Protein 4U08 (pdb70)

Solvent-accessible surface area: 32363 Å² total

Organism: Leptospira interrogans serogroup Icterohaemorrhagiae serovar copenhageni (strain Fiocruz L1-130) (NCBI:txid267671)

Foldseek 3Di:
DQEEADPVVCLVDAPRHAEYAPAPVQDAADDLCVLRNQNHAYYAHHQYAYAEYDLSVLSNQNHQYYHNENYAYAYDLSVLSNQNHAEYHHAQYADQAHDLSVLSNQNHQEDAPANYAYQAYPLSVLSNQNHAYYAHHNYAHCAYDLSVLSNQNYAEYHHDHYAYQEYDLSVLSNQNHAYYHHHQYAHAAYHLSVLSNQNHAYYHHANYAYAEYDLSVLSNQNHAEDAHHNYAHAAYHLSVLSNQNHAYDAHHQYAYAEYHLSVLSNARHAYDAPANYAHAAYHLSVLSNQNHAYEHHHQYAYQAYHLSVLSNQNYAYYHHAQYAHAAYHLSVLSNQNHAYYAPHNYAHQDYHPSVLSNQNHAEAEYHNYNYDPVRVVVVCVSHVNYDYHD/DQEEADVVVCLVPLASHAEYAPAPVQDAADDLCPLSNQNHAYYAHEQYAYAEYDLSVLSNQNHQEYHNDNYAYAYDLSVLSNQNHAEYHHAAYADQAHDLSVLSNLNHQEDAPANYAYQAYDLSVLSNQNHAYYAHHHYAHQAYDLSVLSNQNYAEYHHDHYAYQEYDLSVLSNQNHAYYHHHQYAHAAYDLSVLSNQNHAYYHHANYAYAEYDLSVLSNQNHAEDAHHNYAHQAYDLSVLSNQNHAEDAHHQYAHAAYDLSVLSNARHAYDAPANYQYQEYDLSVLSNQNHAEYHHANHAHAAYPLSVLSNQNHAYYHHAQYAYQAHHLSVLSNQNHAYYEHHNYAHQDYHPSVLSNQNHAEYEYHNYNHDPVRQVVSCVSHVNHDYHD

Structure (mmCIF, N/CA/C/O backbone):
data_4U08
#
_entry.id   4U08
#
_cell.length_a   105.696
_cell.length_b   105.696
_cell.length_c   161.723
_cell.angle_alpha   90.00
_cell.angle_beta   90.00
_cell.angle_gamma   120.00
#
_symmetry.space_group_name_H-M   'P 32 2 1'
#
loop_
_entity.id
_entity.type
_entity.pdbx_description
1 polymer LIC11098
2 non-polymer 'ZINC ION'
3 non-polymer 'CALCIUM ION'
4 non-polymer 'SULFATE ION'
5 water water
#
loop_
_atom_site.group_PDB
_atom_site.id
_atom_site.type_symbol
_atom_site.label_atom_id
_atom_site.label_alt_id
_atom_site.label_comp_id
_atom_site.label_asym_id
_atom_site.label_entity_id
_atom_site.label_seq_id
_atom_site.pdbx_PDB_ins_code
_atom_site.Cartn_x
_atom_site.Cartn_y
_atom_site.Cartn_z
_atom_site.occupancy
_atom_site.B_iso_or_equiv
_atom_site.auth_seq_id
_atom_site.auth_comp_id
_atom_site.auth_asym_id
_atom_site.auth_atom_id
_atom_site.pdbx_PDB_model_num
ATOM 1 N N . GLN A 1 6 ? -7.828 -8.129 -45.741 1.00 66.31 35 GLN A N 1
ATOM 2 C CA . GLN A 1 6 ? -8.127 -7.743 -44.362 1.00 65.97 35 GLN A CA 1
ATOM 3 C C . GLN A 1 6 ? -9.557 -7.211 -44.246 1.00 69.99 35 GLN A C 1
ATOM 4 O O . GLN A 1 6 ? -9.905 -6.238 -44.917 1.00 69.94 35 GLN A O 1
ATOM 10 N N . THR A 1 7 ? -10.385 -7.864 -43.398 1.00 66.34 36 THR A N 1
ATOM 11 C CA . THR A 1 7 ? -11.792 -7.503 -43.155 1.00 65.48 36 THR A CA 1
ATOM 12 C C . THR A 1 7 ? -12.040 -7.069 -41.706 1.00 67.06 36 THR A C 1
ATOM 13 O O . THR A 1 7 ? -13.024 -6.383 -41.434 1.00 65.55 36 THR A O 1
ATOM 17 N N . TYR A 1 8 ? -11.146 -7.474 -40.785 1.00 63.84 37 TYR A N 1
ATOM 18 C CA . TYR A 1 8 ? -11.208 -7.157 -39.357 1.00 63.39 37 TYR A CA 1
ATOM 19 C C . TYR A 1 8 ? -10.251 -6.017 -39.065 1.00 67.72 37 TYR A C 1
ATOM 20 O O . TYR A 1 8 ? -9.046 -6.150 -39.309 1.00 67.53 37 TYR A O 1
ATOM 29 N N . TYR A 1 9 ? -10.776 -4.922 -38.502 1.00 63.52 38 TYR A N 1
ATOM 30 C CA . TYR A 1 9 ? -9.981 -3.750 -38.157 1.00 63.84 38 TYR A CA 1
ATOM 31 C C . TYR A 1 9 ? -10.184 -3.345 -36.718 1.00 69.22 38 TYR A C 1
ATOM 32 O O . TYR A 1 9 ? -11.279 -3.492 -36.185 1.00 69.32 38 TYR A O 1
ATOM 41 N N . ARG A 1 10 ? -9.125 -2.855 -36.085 1.00 67.44 39 ARG A N 1
ATOM 42 C CA . ARG A 1 10 ? -9.134 -2.401 -34.693 1.00 68.68 39 ARG A CA 1
ATOM 43 C C . ARG A 1 10 ? -8.750 -0.905 -34.644 1.00 74.98 39 ARG A C 1
ATOM 44 O O . ARG A 1 10 ? -8.756 -0.288 -33.573 1.00 74.25 39 ARG A O 1
ATOM 52 N N . ASN A 1 11 ? -8.458 -0.326 -35.828 1.00 73.59 40 ASN A N 1
ATOM 53 C CA . ASN A 1 11 ? -8.012 1.056 -35.991 1.00 74.37 40 ASN A CA 1
ATOM 54 C C . ASN A 1 11 ? -8.760 1.725 -37.146 1.00 79.19 40 ASN A C 1
ATOM 55 O O . ASN A 1 11 ? -8.685 1.248 -38.280 1.00 78.44 40 ASN A O 1
ATOM 60 N N . ILE A 1 12 ? -9.483 2.825 -36.848 1.00 77.46 41 ILE A N 1
ATOM 61 C CA . ILE A 1 12 ? -10.288 3.579 -37.819 1.00 78.42 41 ILE A CA 1
ATOM 62 C C . ILE A 1 12 ? -9.412 4.204 -38.937 1.00 85.10 41 ILE A C 1
ATOM 63 O O . ILE A 1 12 ? -9.843 4.199 -40.094 1.00 85.07 41 ILE A O 1
ATOM 68 N N . THR A 1 13 ? -8.180 4.670 -38.614 1.00 83.15 42 THR A N 1
ATOM 69 C CA . THR A 1 13 ? -7.257 5.243 -39.608 1.00 83.47 42 THR A CA 1
ATOM 70 C C . THR A 1 13 ? -6.884 4.185 -40.652 1.00 87.73 42 THR A C 1
ATOM 71 O O . THR A 1 13 ? -6.939 4.468 -41.852 1.00 86.93 42 THR A O 1
ATOM 75 N N . GLU A 1 14 ? -6.558 2.959 -40.188 1.00 84.73 43 GLU A N 1
ATOM 76 C CA . GLU A 1 14 ? -6.220 1.815 -41.037 1.00 84.59 43 GLU A CA 1
ATOM 77 C C . GLU A 1 14 ? -7.435 1.382 -41.852 1.00 88.53 43 GLU A C 1
ATOM 78 O O . GLU A 1 14 ? -7.299 1.086 -43.040 1.00 87.88 43 GLU A O 1
ATOM 84 N N . ALA A 1 15 ? -8.627 1.373 -41.213 1.00 85.80 44 ALA A N 1
ATOM 85 C CA . ALA A 1 15 ? -9.900 1.009 -41.840 1.00 85.96 44 ALA A CA 1
ATOM 86 C C . ALA A 1 15 ? -10.242 1.970 -42.971 1.00 90.15 44 ALA A C 1
ATOM 87 O O . ALA A 1 15 ? -10.740 1.538 -44.010 1.00 89.60 44 ALA A O 1
ATOM 89 N N . LEU A 1 16 ? -9.931 3.261 -42.784 1.00 87.26 45 LEU A N 1
ATOM 90 C CA . LEU A 1 16 ? -10.204 4.296 -43.776 1.00 87.49 45 LEU A CA 1
ATOM 91 C C . LEU A 1 16 ? -9.236 4.277 -44.969 1.00 93.24 45 LEU A C 1
ATOM 92 O O . LEU A 1 16 ? -9.595 4.795 -46.026 1.00 93.19 45 LEU A O 1
ATOM 97 N N . LYS A 1 17 ? -8.042 3.656 -44.823 1.00 90.83 46 LYS A N 1
ATOM 98 C CA . LYS A 1 17 ? -7.064 3.524 -45.918 1.00 91.15 46 LYS A CA 1
ATOM 99 C C . LYS A 1 17 ? -7.560 2.482 -46.928 1.00 95.74 46 LYS A C 1
ATOM 100 O O . LYS A 1 17 ? -7.320 2.599 -48.136 1.00 95.29 46 LYS A O 1
ATOM 106 N N . ASN A 1 18 ? -8.234 1.446 -46.402 1.00 92.65 47 ASN A N 1
ATOM 107 C CA . ASN A 1 18 ? -8.795 0.353 -47.177 1.00 92.45 47 ASN A CA 1
ATOM 108 C C . ASN A 1 18 ? -10.307 0.225 -46.900 1.00 95.02 47 ASN A C 1
ATOM 109 O O . ASN A 1 18 ? -10.730 -0.726 -46.235 1.00 94.67 47 ASN A O 1
ATOM 114 N N . PRO A 1 19 ? -11.153 1.176 -47.375 1.00 90.21 48 PRO A N 1
ATOM 115 C CA . PRO A 1 19 ? -12.601 1.011 -47.169 1.00 89.19 48 PRO A CA 1
ATOM 116 C C . PRO A 1 19 ? -13.138 0.005 -48.192 1.00 91.09 48 PRO A C 1
ATOM 117 O O . PRO A 1 19 ? -12.359 -0.493 -49.015 1.00 91.61 48 PRO A O 1
ATOM 121 N N . GLN A 1 20 ? -14.440 -0.333 -48.124 1.00 84.83 49 GLN A N 1
ATOM 122 C CA . GLN A 1 20 ? -15.084 -1.339 -48.990 1.00 83.32 49 GLN A CA 1
ATOM 123 C C . GLN A 1 20 ? -14.647 -2.786 -48.632 1.00 83.26 49 GLN A C 1
ATOM 124 O O . GLN A 1 20 ? -15.226 -3.756 -49.143 1.00 82.95 49 GLN A O 1
ATOM 130 N N . ASN A 1 21 ? -13.639 -2.916 -47.741 1.00 75.97 50 ASN A N 1
ATOM 131 C CA . ASN A 1 21 ? -13.094 -4.186 -47.256 1.00 74.27 50 ASN A CA 1
ATOM 132 C C . ASN A 1 21 ? -13.438 -4.412 -45.786 1.00 74.04 50 ASN A C 1
ATOM 133 O O . ASN A 1 21 ? -13.501 -5.565 -45.353 1.00 73.78 50 ASN A O 1
ATOM 138 N N . VAL A 1 22 ? -13.630 -3.317 -45.017 1.00 66.68 51 VAL A N 1
ATOM 139 C CA . VAL A 1 22 ? -13.939 -3.364 -43.583 1.00 64.59 51 VAL A CA 1
ATOM 140 C C . VAL A 1 22 ? -15.324 -3.989 -43.366 1.00 64.15 51 VAL A C 1
ATOM 141 O O . VAL A 1 22 ? -16.320 -3.501 -43.905 1.00 61.47 51 VAL A O 1
ATOM 145 N N . ARG A 1 23 ? -15.347 -5.134 -42.656 1.00 59.50 52 ARG A N 1
ATOM 146 C CA . ARG A 1 23 ? -16.572 -5.874 -42.323 1.00 58.15 52 ARG A CA 1
ATOM 147 C C . ARG A 1 23 ? -16.846 -5.778 -40.826 1.00 58.47 52 ARG A C 1
ATOM 148 O O . ARG A 1 23 ? -18.003 -5.704 -40.408 1.00 58.36 52 ARG A O 1
ATOM 156 N N . ILE A 1 24 ? -15.774 -5.770 -40.024 1.00 51.83 53 ILE A N 1
ATOM 157 C CA . ILE A 1 24 ? -15.844 -5.650 -38.573 1.00 50.85 53 ILE A CA 1
ATOM 158 C C . ILE A 1 24 ? -14.861 -4.579 -38.130 1.00 56.75 53 ILE A C 1
ATOM 159 O O . ILE A 1 24 ? -13.668 -4.668 -38.447 1.00 58.13 53 ILE A O 1
ATOM 164 N N . LEU A 1 25 ? -15.354 -3.588 -37.379 1.00 52.49 54 LEU A N 1
ATOM 165 C CA . LEU A 1 25 ? -14.517 -2.546 -36.798 1.00 52.06 54 LEU A CA 1
ATOM 166 C C . LEU A 1 25 ? -14.685 -2.592 -35.288 1.00 55.57 54 LEU A C 1
ATOM 167 O O . LEU A 1 25 ? -15.769 -2.306 -34.764 1.00 55.47 54 LEU A O 1
ATOM 172 N N . ASN A 1 26 ? -13.616 -2.994 -34.602 1.00 52.36 55 ASN A N 1
ATOM 173 C CA . ASN A 1 26 ? -13.592 -3.129 -33.156 1.00 53.32 55 ASN A CA 1
ATOM 174 C C . ASN A 1 26 ? -12.791 -2.002 -32.523 1.00 58.64 55 ASN A C 1
ATOM 175 O O . ASN A 1 26 ? -11.563 -2.046 -32.517 1.00 58.18 55 ASN A O 1
ATOM 180 N N . LEU A 1 27 ? -13.492 -1.019 -31.945 1.00 56.30 56 LEU A N 1
ATOM 181 C CA . LEU A 1 27 ? -12.844 0.113 -31.283 1.00 57.03 56 LEU A CA 1
ATOM 182 C C . LEU A 1 27 ? -13.102 0.128 -29.779 1.00 61.61 56 LEU A C 1
ATOM 183 O O . LEU A 1 27 ? -12.886 1.166 -29.145 1.00 60.33 56 LEU A O 1
ATOM 188 N N . SER A 1 28 ? -13.549 -1.017 -29.197 1.00 59.91 57 SER A N 1
ATOM 189 C CA . SER A 1 28 ? -13.846 -1.097 -27.761 1.00 61.01 57 SER A CA 1
ATOM 190 C C . SER A 1 28 ? -12.629 -0.788 -26.895 1.00 67.12 57 SER A C 1
ATOM 191 O O . SER A 1 28 ? -11.505 -1.104 -27.290 1.00 66.96 57 SER A O 1
ATOM 194 N N . GLY A 1 29 ? -12.882 -0.199 -25.720 1.00 65.40 58 GLY A N 1
ATOM 195 C CA . GLY A 1 29 ? -11.876 0.147 -24.718 1.00 65.89 58 GLY A CA 1
ATOM 196 C C . GLY A 1 29 ? -10.665 0.885 -25.253 1.00 70.66 58 GLY A C 1
ATOM 197 O O . GLY A 1 29 ? -9.535 0.552 -24.888 1.00 69.98 58 GLY A O 1
ATOM 198 N N . SER A 1 30 ? -10.892 1.869 -26.148 1.00 67.89 59 SER A N 1
ATOM 199 C CA . SER A 1 30 ? -9.824 2.657 -26.766 1.00 67.93 59 SER A CA 1
ATOM 200 C C . SER A 1 30 ? -9.884 4.146 -26.367 1.00 72.42 59 SER A C 1
ATOM 201 O O . SER A 1 30 ? -9.276 4.983 -27.040 1.00 71.74 59 SER A O 1
ATOM 204 N N . LYS A 1 31 ? -10.606 4.469 -25.262 1.00 69.35 60 LYS A N 1
ATOM 205 C CA . LYS A 1 31 ? -10.803 5.834 -24.745 1.00 69.41 60 LYS A CA 1
ATOM 206 C C . LYS A 1 31 ? -11.276 6.814 -25.857 1.00 74.27 60 LYS A C 1
ATOM 207 O O . LYS A 1 31 ? -10.853 7.975 -25.906 1.00 74.32 60 LYS A O 1
ATOM 213 N N . LEU A 1 32 ? -12.142 6.315 -26.759 1.00 70.72 61 LEU A N 1
ATOM 214 C CA . LEU A 1 32 ? -12.688 7.076 -27.877 1.00 70.83 61 LEU A CA 1
ATOM 215 C C . LEU A 1 32 ? -13.689 8.104 -27.340 1.00 75.58 61 LEU A C 1
ATOM 216 O O . LEU A 1 32 ? -14.672 7.738 -26.685 1.00 74.86 61 LEU A O 1
ATOM 221 N N . THR A 1 33 ? -13.391 9.397 -27.568 1.00 72.31 62 THR A N 1
ATOM 222 C CA . THR A 1 33 ? -14.209 10.526 -27.105 1.00 71.74 62 THR A CA 1
ATOM 223 C C . THR A 1 33 ? -15.187 11.010 -28.178 1.00 73.65 62 THR A C 1
ATOM 224 O O . THR A 1 33 ? -16.224 11.587 -27.849 1.00 72.51 62 THR A O 1
ATOM 228 N N . THR A 1 34 ? -14.872 10.742 -29.448 1.00 69.09 63 THR A N 1
ATOM 229 C CA . THR A 1 34 ? -15.696 11.146 -30.576 1.00 68.81 63 THR A CA 1
ATOM 230 C C . THR A 1 34 ? -15.530 10.156 -31.709 1.00 72.18 63 THR A C 1
ATOM 231 O O . THR A 1 34 ? -14.431 9.642 -31.916 1.00 71.78 63 THR A O 1
ATOM 235 N N . LEU A 1 35 ? -16.617 9.869 -32.427 1.00 68.95 64 LEU A N 1
ATOM 236 C CA . LEU A 1 35 ? -16.552 8.976 -33.573 1.00 69.51 64 LEU A CA 1
ATOM 237 C C . LEU A 1 35 ? -16.503 9.868 -34.809 1.00 75.73 64 LEU A C 1
ATOM 238 O O . LEU A 1 35 ? -17.432 10.650 -35.015 1.00 76.13 64 LEU A O 1
ATOM 243 N N . PRO A 1 36 ? -15.411 9.821 -35.609 1.00 72.98 65 PRO A N 1
ATOM 244 C CA . PRO A 1 36 ? -15.333 10.693 -36.796 1.00 72.70 65 PRO A CA 1
ATOM 245 C C . PRO A 1 36 ? -16.447 10.427 -37.805 1.00 75.47 65 PRO A C 1
ATOM 246 O O . PRO A 1 36 ? -16.856 9.277 -37.980 1.00 74.38 65 PRO A O 1
ATOM 250 N N . GLY A 1 37 ? -16.925 11.498 -38.445 1.00 71.70 66 GLY A N 1
ATOM 251 C CA . GLY A 1 37 ? -17.967 11.449 -39.467 1.00 71.17 66 GLY A CA 1
ATOM 252 C C . GLY A 1 37 ? -17.617 10.565 -40.650 1.00 75.45 66 GLY A C 1
ATOM 253 O O . GLY A 1 37 ? -18.514 10.050 -41.319 1.00 74.28 66 GLY A O 1
ATOM 254 N N . GLU A 1 38 ? -16.303 10.341 -40.893 1.00 73.78 67 GLU A N 1
ATOM 255 C CA . GLU A 1 38 ? -15.799 9.489 -41.983 1.00 74.62 67 GLU A CA 1
ATOM 256 C C . GLU A 1 38 ? -16.176 8.003 -41.798 1.00 79.01 67 GLU A C 1
ATOM 257 O O . GLU A 1 38 ? -15.900 7.193 -42.684 1.00 78.86 67 GLU A O 1
ATOM 263 N N . ILE A 1 39 ? -16.860 7.661 -40.673 1.00 74.65 68 ILE A N 1
ATOM 264 C CA . ILE A 1 39 ? -17.359 6.308 -40.396 1.00 73.96 68 ILE A CA 1
ATOM 265 C C . ILE A 1 39 ? -18.325 5.860 -41.513 1.00 76.05 68 ILE A C 1
ATOM 266 O O . ILE A 1 39 ? -18.310 4.692 -41.901 1.00 75.20 68 ILE A O 1
ATOM 271 N N . GLY A 1 40 ? -19.083 6.822 -42.051 1.00 71.78 69 GLY A N 1
ATOM 272 C CA . GLY A 1 40 ? -20.055 6.631 -43.121 1.00 71.28 69 GLY A CA 1
ATOM 273 C C . GLY A 1 40 ? -19.481 6.084 -44.408 1.00 74.81 69 GLY A C 1
ATOM 274 O O . GLY A 1 40 ? -20.224 5.531 -45.222 1.00 74.18 69 GLY A O 1
ATOM 275 N N . LYS A 1 41 ? -18.152 6.224 -44.589 1.00 71.44 70 LYS A N 1
ATOM 276 C CA . LYS A 1 41 ? -17.449 5.734 -45.774 1.00 71.84 70 LYS A CA 1
ATOM 277 C C . LYS A 1 41 ? -17.325 4.201 -45.788 1.00 76.04 70 LYS A C 1
ATOM 278 O O . LYS A 1 41 ? -17.236 3.621 -46.873 1.00 76.18 70 LYS A O 1
ATOM 284 N N . LEU A 1 42 ? -17.355 3.542 -44.592 1.00 71.43 71 LEU A N 1
ATOM 285 C CA . LEU A 1 42 ? -17.262 2.078 -44.458 1.00 70.00 71 LEU A CA 1
ATOM 286 C C . LEU A 1 42 ? -18.603 1.437 -44.860 1.00 71.37 71 LEU A C 1
ATOM 287 O O . LEU A 1 42 ? -19.335 0.927 -44.011 1.00 70.59 71 LEU A O 1
ATOM 292 N N . GLN A 1 43 ? -18.921 1.481 -46.168 1.00 65.82 72 GLN A N 1
ATOM 293 C CA . GLN A 1 43 ? -20.178 1.011 -46.759 1.00 65.30 72 GLN A CA 1
ATOM 294 C C . GLN A 1 43 ? -20.470 -0.476 -46.580 1.00 68.35 72 GLN A C 1
ATOM 295 O O . GLN A 1 43 ? -21.639 -0.859 -46.643 1.00 67.95 72 GLN A O 1
ATOM 301 N N . ASN A 1 44 ? -19.434 -1.319 -46.394 1.00 64.02 73 ASN A N 1
ATOM 302 C CA . ASN A 1 44 ? -19.649 -2.757 -46.222 1.00 62.82 73 ASN A CA 1
ATOM 303 C C . ASN A 1 44 ? -19.574 -3.223 -44.753 1.00 63.03 73 ASN A C 1
ATOM 304 O O . ASN A 1 44 ? -19.674 -4.419 -44.498 1.00 63.17 73 ASN A O 1
ATOM 309 N N . LEU A 1 45 ? -19.449 -2.279 -43.796 1.00 56.08 74 LEU A N 1
ATOM 310 C CA . LEU A 1 45 ? -19.377 -2.564 -42.361 1.00 54.23 74 LEU A CA 1
ATOM 311 C C . LEU A 1 45 ? -20.616 -3.313 -41.897 1.00 58.48 74 LEU A C 1
ATOM 312 O O . LEU A 1 45 ? -21.732 -2.907 -42.209 1.00 58.40 74 LEU A O 1
ATOM 317 N N . GLN A 1 46 ? -20.412 -4.439 -41.199 1.00 55.49 75 GLN A N 1
ATOM 318 C CA . GLN A 1 46 ? -21.495 -5.293 -40.691 1.00 53.99 75 GLN A CA 1
ATOM 319 C C . GLN A 1 46 ? -21.586 -5.226 -39.184 1.00 52.70 75 GLN A C 1
ATOM 320 O O . GLN A 1 46 ? -22.680 -5.350 -38.635 1.00 51.02 75 GLN A O 1
ATOM 326 N N . LEU A 1 47 ? -20.442 -5.047 -38.513 1.00 48.23 76 LEU A N 1
ATOM 327 C CA . LEU A 1 47 ? -20.390 -4.971 -37.058 1.00 48.64 76 LEU A CA 1
ATOM 328 C C . LEU A 1 47 ? -19.464 -3.847 -36.621 1.00 53.28 76 LEU A C 1
ATOM 329 O O . LEU A 1 47 ? -18.295 -3.772 -37.044 1.00 52.52 76 LEU A O 1
ATOM 334 N N . LEU A 1 48 ? -19.992 -2.987 -35.755 1.00 50.02 77 LEU A N 1
ATOM 335 C CA . LEU A 1 48 ? -19.253 -1.868 -35.218 1.00 51.01 77 LEU A CA 1
ATOM 336 C C . LEU A 1 48 ? -19.271 -1.966 -33.704 1.00 55.67 77 LEU A C 1
ATOM 337 O O . LEU A 1 48 ? -20.336 -1.911 -33.090 1.00 55.78 77 LEU A O 1
ATOM 342 N N . ASN A 1 49 ? -18.097 -2.158 -33.103 1.00 52.37 78 ASN A N 1
ATOM 343 C CA . ASN A 1 49 ? -18.006 -2.266 -31.662 1.00 52.56 78 ASN A CA 1
ATOM 344 C C . ASN A 1 49 ? -17.381 -1.004 -31.076 1.00 57.20 78 ASN A C 1
ATOM 345 O O . ASN A 1 49 ? -16.195 -0.738 -31.269 1.00 57.27 78 ASN A O 1
ATOM 350 N N . LEU A 1 50 ? -18.201 -0.219 -30.373 1.00 53.79 79 LEU A N 1
ATOM 351 C CA . LEU A 1 50 ? -17.796 1.036 -29.736 1.00 53.90 79 LEU A CA 1
ATOM 352 C C . LEU A 1 50 ? -17.929 0.960 -28.211 1.00 58.96 79 LEU A C 1
ATOM 353 O O . LEU A 1 50 ? -17.907 1.993 -27.538 1.00 58.18 79 LEU A O 1
ATOM 358 N N . ASP A 1 51 ? -18.060 -0.271 -27.664 1.00 56.97 80 ASP A N 1
ATOM 359 C CA . ASP A 1 51 ? -18.237 -0.531 -26.234 1.00 57.84 80 ASP A CA 1
ATOM 360 C C . ASP A 1 51 ? -17.106 0.002 -25.388 1.00 64.55 80 ASP A C 1
ATOM 361 O O . ASP A 1 51 ? -15.965 0.022 -25.841 1.00 63.97 80 ASP A O 1
ATOM 366 N N . ASP A 1 52 ? -17.412 0.378 -24.136 1.00 63.20 81 ASP A N 1
ATOM 367 C CA . ASP A 1 52 ? -16.434 0.828 -23.143 1.00 64.67 81 ASP A CA 1
ATOM 368 C C . ASP A 1 52 ? -15.563 1.970 -23.660 1.00 68.46 81 ASP A C 1
ATOM 369 O O . ASP A 1 52 ? -14.355 1.805 -23.793 1.00 67.53 81 ASP A O 1
ATOM 374 N N . ASN A 1 53 ? -16.181 3.095 -24.015 1.00 65.21 82 ASN A N 1
ATOM 375 C CA . ASN A 1 53 ? -15.470 4.279 -24.502 1.00 64.66 82 ASN A CA 1
ATOM 376 C C . ASN A 1 53 ? -16.058 5.518 -23.802 1.00 68.19 82 ASN A C 1
ATOM 377 O O . ASN A 1 53 ? -16.774 5.353 -22.810 1.00 66.17 82 ASN A O 1
ATOM 382 N N . GLN A 1 54 ? -15.747 6.748 -24.268 1.00 65.64 83 GLN A N 1
ATOM 383 C CA . GLN A 1 54 ? -16.274 7.954 -23.617 1.00 65.26 83 GLN A CA 1
ATOM 384 C C . GLN A 1 54 ? -17.145 8.813 -24.549 1.00 68.84 83 GLN A C 1
ATOM 385 O O . GLN A 1 54 ? -17.203 10.036 -24.381 1.00 68.84 83 GLN A O 1
ATOM 391 N N . LEU A 1 55 ? -17.860 8.163 -25.495 1.00 64.81 84 LEU A N 1
ATOM 392 C CA . LEU A 1 55 ? -18.743 8.839 -26.454 1.00 64.46 84 LEU A CA 1
ATOM 393 C C . LEU A 1 55 ? -19.928 9.510 -25.765 1.00 68.25 84 LEU A C 1
ATOM 394 O O . LEU A 1 55 ? -20.585 8.892 -24.927 1.00 68.49 84 LEU A O 1
ATOM 399 N N . ILE A 1 56 ? -20.171 10.783 -26.094 1.00 63.53 85 ILE A N 1
ATOM 400 C CA . ILE A 1 56 ? -21.280 11.558 -25.547 1.00 62.80 85 ILE A CA 1
ATOM 401 C C . ILE A 1 56 ? -22.398 11.673 -26.582 1.00 64.61 85 ILE A C 1
ATOM 402 O O . ILE A 1 56 ? -23.559 11.850 -26.214 1.00 64.11 85 ILE A O 1
ATOM 407 N N . ALA A 1 57 ? -22.042 11.536 -27.874 1.00 60.28 86 ALA A N 1
ATOM 408 C CA . ALA A 1 57 ? -22.954 11.612 -29.012 1.00 60.08 86 ALA A CA 1
ATOM 409 C C . ALA A 1 57 ? -22.399 10.824 -30.197 1.00 64.18 86 ALA A C 1
ATOM 410 O O . ALA A 1 57 ? -21.275 10.323 -30.127 1.00 63.42 86 ALA A O 1
ATOM 412 N N . LEU A 1 58 ? -23.185 10.704 -31.280 1.00 61.66 87 LEU A N 1
ATOM 413 C CA . LEU A 1 58 ? -22.773 10.017 -32.505 1.00 62.42 87 LEU A CA 1
ATOM 414 C C . LEU A 1 58 ? -22.917 10.946 -33.705 1.00 69.82 87 LEU A C 1
ATOM 415 O O . LEU A 1 58 ? -23.890 11.708 -33.752 1.00 70.05 87 LEU A O 1
ATOM 420 N N . PRO A 1 59 ? -22.020 10.866 -34.720 1.00 68.33 88 PRO A N 1
ATOM 421 C CA . PRO A 1 59 ? -22.205 11.712 -35.914 1.00 68.30 88 PRO A CA 1
ATOM 422 C C . PRO A 1 59 ? -23.430 11.274 -36.723 1.00 71.08 88 PRO A C 1
ATOM 423 O O . PRO A 1 59 ? -23.823 10.107 -36.668 1.00 69.76 88 PRO A O 1
ATOM 427 N N . LYS A 1 60 ? -24.034 12.214 -37.465 1.00 67.56 89 LYS A N 1
ATOM 428 C CA . LYS A 1 60 ? -25.206 11.958 -38.315 1.00 67.10 89 LYS A CA 1
ATOM 429 C C . LYS A 1 60 ? -24.883 10.971 -39.447 1.00 68.98 89 LYS A C 1
ATOM 430 O O . LYS A 1 60 ? -25.770 10.262 -39.921 1.00 68.22 89 LYS A O 1
ATOM 436 N N . GLU A 1 61 ? -23.599 10.892 -39.832 1.00 65.31 90 GLU A N 1
ATOM 437 C CA . GLU A 1 61 ? -23.102 10.011 -40.894 1.00 65.12 90 GLU A CA 1
ATOM 438 C C . GLU A 1 61 ? -23.183 8.522 -40.530 1.00 67.54 90 GLU A C 1
ATOM 439 O O . GLU A 1 61 ? -23.060 7.677 -41.424 1.00 67.20 90 GLU A O 1
ATOM 445 N N . ILE A 1 62 ? -23.465 8.200 -39.239 1.00 62.70 91 ILE A N 1
ATOM 446 C CA . ILE A 1 62 ? -23.654 6.814 -38.788 1.00 62.12 91 ILE A CA 1
ATOM 447 C C . ILE A 1 62 ? -24.812 6.173 -39.566 1.00 63.61 91 ILE A C 1
ATOM 448 O O . ILE A 1 62 ? -24.765 4.973 -39.828 1.00 63.29 91 ILE A O 1
ATOM 453 N N . GLY A 1 63 ? -25.777 7.000 -39.992 1.00 57.91 92 GLY A N 1
ATOM 454 C CA . GLY A 1 63 ? -26.929 6.588 -40.783 1.00 56.44 92 GLY A CA 1
ATOM 455 C C . GLY A 1 63 ? -26.586 6.033 -42.154 1.00 59.85 92 GLY A C 1
ATOM 456 O O . GLY A 1 63 ? -27.410 5.339 -42.750 1.00 58.87 92 GLY A O 1
ATOM 457 N N . LYS A 1 64 ? -25.364 6.319 -42.673 1.00 56.92 93 LYS A N 1
ATOM 458 C CA . LYS A 1 64 ? -24.930 5.835 -43.998 1.00 56.67 93 LYS A CA 1
ATOM 459 C C . LYS A 1 64 ? -24.516 4.348 -44.019 1.00 59.22 93 LYS A C 1
ATOM 460 O O . LYS A 1 64 ? -24.381 3.771 -45.104 1.00 57.68 93 LYS A O 1
ATOM 466 N N . LEU A 1 65 ? -24.330 3.725 -42.835 1.00 55.28 94 LEU A N 1
ATOM 467 C CA . LEU A 1 65 ? -23.925 2.316 -42.720 1.00 53.74 94 LEU A CA 1
ATOM 468 C C . LEU A 1 65 ? -25.111 1.390 -43.026 1.00 55.53 94 LEU A C 1
ATOM 469 O O . LEU A 1 65 ? -25.676 0.765 -42.130 1.00 55.39 94 LEU A O 1
ATOM 474 N N . GLN A 1 66 ? -25.489 1.309 -44.314 1.00 51.56 95 GLN A N 1
ATOM 475 C CA . GLN A 1 66 ? -26.633 0.524 -44.787 1.00 51.64 95 GLN A CA 1
ATOM 476 C C . GLN A 1 66 ? -26.435 -0.988 -44.671 1.00 56.84 95 GLN A C 1
ATOM 477 O O . GLN A 1 66 ? -27.428 -1.712 -44.708 1.00 56.63 95 GLN A O 1
ATOM 483 N N . ASN A 1 67 ? -25.186 -1.466 -44.513 1.00 53.63 96 ASN A N 1
ATOM 484 C CA . ASN A 1 67 ? -24.938 -2.898 -44.330 1.00 54.32 96 ASN A CA 1
ATOM 485 C C . ASN A 1 67 ? -24.760 -3.302 -42.854 1.00 58.14 96 ASN A C 1
ATOM 486 O O . ASN A 1 67 ? -24.659 -4.496 -42.564 1.00 57.54 96 ASN A O 1
ATOM 491 N N . LEU A 1 68 ? -24.752 -2.317 -41.920 1.00 54.48 97 LEU A N 1
ATOM 492 C CA . LEU A 1 68 ? -24.568 -2.569 -40.486 1.00 53.36 97 LEU A CA 1
ATOM 493 C C . LEU A 1 68 ? -25.683 -3.424 -39.890 1.00 55.98 97 LEU A C 1
ATOM 494 O O . LEU A 1 68 ? -26.851 -3.061 -40.000 1.00 55.40 97 LEU A O 1
ATOM 499 N N . GLN A 1 69 ? -25.311 -4.582 -39.294 1.00 51.28 98 GLN A N 1
ATOM 500 C CA . GLN A 1 69 ? -26.229 -5.550 -38.673 1.00 49.75 98 GLN A CA 1
ATOM 501 C C . GLN A 1 69 ? -26.176 -5.474 -37.152 1.00 49.99 98 GLN A C 1
ATOM 502 O O . GLN A 1 69 ? -27.165 -5.793 -36.489 1.00 48.46 98 GLN A O 1
ATOM 508 N N . GLN A 1 70 ? -25.015 -5.060 -36.594 1.00 46.38 99 GLN A N 1
ATOM 509 C CA . GLN A 1 70 ? -24.831 -4.962 -35.149 1.00 47.14 99 GLN A CA 1
ATOM 510 C C . GLN A 1 70 ? -24.092 -3.699 -34.750 1.00 53.61 99 GLN A C 1
ATOM 511 O O . GLN A 1 70 ? -22.990 -3.427 -35.250 1.00 52.25 99 GLN A O 1
ATOM 517 N N . LEU A 1 71 ? -24.694 -2.943 -33.819 1.00 51.37 100 LEU A N 1
ATOM 518 C CA . LEU A 1 71 ? -24.103 -1.735 -33.294 1.00 52.24 100 LEU A CA 1
ATOM 519 C C . LEU A 1 71 ? -23.985 -1.861 -31.778 1.00 56.73 100 LEU A C 1
ATOM 520 O O . LEU A 1 71 ? -24.998 -1.857 -31.074 1.00 57.16 100 LEU A O 1
ATOM 525 N N . HIS A 1 72 ? -22.742 -2.021 -31.290 1.00 52.83 101 HIS A N 1
ATOM 526 C CA . HIS A 1 72 ? -22.423 -2.173 -29.867 1.00 53.33 101 HIS A CA 1
ATOM 527 C C . HIS A 1 72 ? -21.941 -0.818 -29.347 1.00 57.58 101 HIS A C 1
ATOM 528 O O . HIS A 1 72 ? -20.885 -0.329 -29.751 1.00 57.26 101 HIS A O 1
ATOM 535 N N . LEU A 1 73 ? -22.749 -0.184 -28.502 1.00 53.53 102 LEU A N 1
ATOM 536 C CA . LEU A 1 73 ? -22.452 1.140 -27.968 1.00 53.87 102 LEU A CA 1
ATOM 537 C C . LEU A 1 73 ? -22.576 1.183 -26.454 1.00 56.46 102 LEU A C 1
ATOM 538 O O . LEU A 1 73 ? -22.819 2.246 -25.877 1.00 56.12 102 LEU A O 1
ATOM 543 N N . SER A 1 74 ? -22.412 0.035 -25.814 1.00 51.58 103 SER A N 1
ATOM 544 C CA . SER A 1 74 ? -22.551 -0.091 -24.381 1.00 51.90 103 SER A CA 1
ATOM 545 C C . SER A 1 74 ? -21.410 0.571 -23.637 1.00 57.59 103 SER A C 1
ATOM 546 O O . SER A 1 74 ? -20.313 0.713 -24.177 1.00 57.60 103 SER A O 1
ATOM 549 N N . LYS A 1 75 ? -21.674 0.971 -22.393 1.00 55.07 104 LYS A N 1
ATOM 550 C CA . LYS A 1 75 ? -20.695 1.554 -21.482 1.00 56.28 104 LYS A CA 1
ATOM 551 C C . LYS A 1 75 ? -19.969 2.778 -22.084 1.00 61.43 104 LYS A C 1
ATOM 552 O O . LYS A 1 75 ? -18.746 2.806 -22.206 1.00 59.74 104 LYS A O 1
ATOM 558 N N . ASN A 1 76 ? -20.753 3.775 -22.484 1.00 58.55 105 ASN A N 1
ATOM 559 C CA . ASN A 1 76 ? -20.265 5.063 -22.956 1.00 58.12 105 ASN A CA 1
ATOM 560 C C . ASN A 1 76 ? -20.995 6.086 -22.096 1.00 63.82 105 ASN A C 1
ATOM 561 O O . ASN A 1 76 ? -21.493 5.728 -21.022 1.00 63.28 105 ASN A O 1
ATOM 566 N N . GLN A 1 77 ? -21.070 7.347 -22.556 1.00 62.17 106 GLN A N 1
ATOM 567 C CA . GLN A 1 77 ? -21.758 8.412 -21.830 1.00 62.56 106 GLN A CA 1
ATOM 568 C C . GLN A 1 77 ? -22.762 9.089 -22.783 1.00 66.47 106 GLN A C 1
ATOM 569 O O . GLN A 1 77 ? -22.982 10.303 -22.676 1.00 66.53 106 GLN A O 1
ATOM 575 N N . LEU A 1 78 ? -23.376 8.294 -23.713 1.00 62.01 107 LEU A N 1
ATOM 576 C CA . LEU A 1 78 ? -24.292 8.812 -24.738 1.00 61.45 107 LEU A CA 1
ATOM 577 C C . LEU A 1 78 ? -25.469 9.544 -24.136 1.00 65.13 107 LEU A C 1
ATOM 578 O O . LEU A 1 78 ? -26.179 8.984 -23.304 1.00 64.00 107 LEU A O 1
ATOM 591 N N . ALA A 1 80 ? -27.721 11.345 -26.203 1.00 54.99 109 ALA A N 1
ATOM 592 C CA . ALA A 1 80 ? -28.783 11.308 -27.212 1.00 53.97 109 ALA A CA 1
ATOM 593 C C . ALA A 1 80 ? -28.367 10.480 -28.410 1.00 55.65 109 ALA A C 1
ATOM 594 O O . ALA A 1 80 ? -27.176 10.272 -28.618 1.00 56.21 109 ALA A O 1
ATOM 596 N N . LEU A 1 81 ? -29.348 9.982 -29.175 1.00 50.77 110 LEU A N 1
ATOM 597 C CA . LEU A 1 81 ? -29.138 9.229 -30.407 1.00 50.72 110 LEU A CA 1
ATOM 598 C C . LEU A 1 81 ? -29.560 10.153 -31.559 1.00 57.96 110 LEU A C 1
ATOM 599 O O . LEU A 1 81 ? -30.613 10.783 -31.450 1.00 57.47 110 LEU A O 1
ATOM 604 N N . PRO A 1 82 ? -28.804 10.245 -32.678 1.00 56.93 111 PRO A N 1
ATOM 605 C CA . PRO A 1 82 ? -29.260 11.109 -33.785 1.00 57.52 111 PRO A CA 1
ATOM 606 C C . PRO A 1 82 ? -30.501 10.534 -34.471 1.00 63.28 111 PRO A C 1
ATOM 607 O O . PRO A 1 82 ? -30.706 9.316 -34.418 1.00 64.04 111 PRO A O 1
ATOM 611 N N . GLU A 1 83 ? -31.333 11.395 -35.107 1.00 58.74 112 GLU A N 1
ATOM 612 C CA . GLU A 1 83 ? -32.528 10.952 -35.834 1.00 58.75 112 GLU A CA 1
ATOM 613 C C . GLU A 1 83 ? -32.149 9.933 -36.932 1.00 62.25 112 GLU A C 1
ATOM 614 O O . GLU A 1 83 ? -32.918 9.011 -37.205 1.00 61.67 112 GLU A O 1
ATOM 620 N N . GLU A 1 84 ? -30.923 10.083 -37.499 1.00 57.99 113 GLU A N 1
ATOM 621 C CA . GLU A 1 84 ? -30.318 9.266 -38.556 1.00 57.84 113 GLU A CA 1
ATOM 622 C C . GLU A 1 84 ? -30.113 7.800 -38.166 1.00 61.10 113 GLU A C 1
ATOM 623 O O . GLU A 1 84 ? -29.837 6.984 -39.042 1.00 60.57 113 GLU A O 1
ATOM 629 N N . ILE A 1 85 ? -30.253 7.461 -36.867 1.00 56.60 114 ILE A N 1
ATOM 630 C CA . ILE A 1 85 ? -30.145 6.084 -36.387 1.00 55.56 114 ILE A CA 1
ATOM 631 C C . ILE A 1 85 ? -31.198 5.197 -37.069 1.00 56.31 114 ILE A C 1
ATOM 632 O O . ILE A 1 85 ? -30.921 4.030 -37.331 1.00 55.95 114 ILE A O 1
ATOM 637 N N . GLY A 1 86 ? -32.352 5.788 -37.411 1.00 50.86 115 GLY A N 1
ATOM 638 C CA . GLY A 1 86 ? -33.448 5.115 -38.101 1.00 49.10 115 GLY A CA 1
ATOM 639 C C . GLY A 1 86 ? -33.142 4.694 -39.523 1.00 51.75 115 GLY A C 1
ATOM 640 O O . GLY A 1 86 ? -33.891 3.908 -40.096 1.00 49.73 115 GLY A O 1
ATOM 641 N N . GLN A 1 87 ? -32.038 5.215 -40.108 1.00 49.93 116 GLN A N 1
ATOM 642 C CA . GLN A 1 87 ? -31.601 4.905 -41.480 1.00 50.67 116 GLN A CA 1
ATOM 643 C C . GLN A 1 87 ? -30.914 3.530 -41.598 1.00 56.19 116 GLN A C 1
ATOM 644 O O . GLN A 1 87 ? -30.782 3.007 -42.713 1.00 56.15 116 GLN A O 1
ATOM 650 N N . LEU A 1 88 ? -30.488 2.942 -40.458 1.00 52.81 117 LEU A N 1
ATOM 651 C CA . LEU A 1 88 ? -29.821 1.632 -40.395 1.00 51.89 117 LEU A CA 1
ATOM 652 C C . LEU A 1 88 ? -30.809 0.487 -40.672 1.00 55.54 117 LEU A C 1
ATOM 653 O O . LEU A 1 88 ? -31.177 -0.282 -39.776 1.00 56.63 117 LEU A O 1
ATOM 658 N N . GLN A 1 89 ? -31.234 0.370 -41.934 1.00 50.74 118 GLN A N 1
ATOM 659 C CA . GLN A 1 89 ? -32.250 -0.600 -42.355 1.00 50.62 118 GLN A CA 1
ATOM 660 C C . GLN A 1 89 ? -31.841 -2.090 -42.241 1.00 53.97 118 GLN A C 1
ATOM 661 O O . GLN A 1 89 ? -32.732 -2.939 -42.274 1.00 52.78 118 GLN A O 1
ATOM 667 N N . ASN A 1 90 ? -30.544 -2.408 -42.076 1.00 51.31 119 ASN A N 1
ATOM 668 C CA . ASN A 1 90 ? -30.138 -3.812 -41.872 1.00 51.48 119 ASN A CA 1
ATOM 669 C C . ASN A 1 90 ? -29.823 -4.139 -40.401 1.00 52.31 119 ASN A C 1
ATOM 670 O O . ASN A 1 90 ? -29.561 -5.301 -40.073 1.00 53.77 119 ASN A O 1
ATOM 675 N N . LEU A 1 91 ? -29.868 -3.128 -39.519 1.00 44.28 120 LEU A N 1
ATOM 676 C CA . LEU A 1 91 ? -29.592 -3.298 -38.097 1.00 42.71 120 LEU A CA 1
ATOM 677 C C . LEU A 1 91 ? -30.530 -4.328 -37.441 1.00 47.11 120 LEU A C 1
ATOM 678 O O . LEU A 1 91 ? -31.757 -4.208 -37.526 1.00 46.93 120 LEU A O 1
ATOM 683 N N . GLN A 1 92 ? -29.928 -5.372 -36.854 1.00 42.16 121 GLN A N 1
ATOM 684 C CA . GLN A 1 92 ? -30.654 -6.432 -36.149 1.00 40.95 121 GLN A CA 1
ATOM 685 C C . GLN A 1 92 ? -30.428 -6.355 -34.652 1.00 43.49 121 GLN A C 1
ATOM 686 O O . GLN A 1 92 ? -31.267 -6.810 -33.881 1.00 44.02 121 GLN A O 1
ATOM 692 N N . LYS A 1 93 ? -29.297 -5.800 -34.229 1.00 40.68 122 LYS A N 1
ATOM 693 C CA . LYS A 1 93 ? -28.963 -5.720 -32.821 1.00 41.04 122 LYS A CA 1
ATOM 694 C C . LYS A 1 93 ? -28.480 -4.322 -32.480 1.00 46.59 122 LYS A C 1
ATOM 695 O O . LYS A 1 93 ? -27.563 -3.813 -33.122 1.00 47.32 122 LYS A O 1
ATOM 701 N N . LEU A 1 94 ? -29.093 -3.698 -31.469 1.00 42.70 123 LEU A N 1
ATOM 702 C CA . LEU A 1 94 ? -28.677 -2.379 -31.016 1.00 41.89 123 LEU A CA 1
ATOM 703 C C . LEU A 1 94 ? -28.446 -2.451 -29.524 1.00 44.89 123 LEU A C 1
ATOM 704 O O . LEU A 1 94 ? -29.398 -2.637 -28.762 1.00 43.84 123 LEU A O 1
ATOM 709 N N . LYS A 1 95 ? -27.175 -2.345 -29.107 1.00 42.95 124 LYS A N 1
ATOM 710 C CA . LYS A 1 95 ? -26.784 -2.449 -27.699 1.00 44.31 124 LYS A CA 1
ATOM 711 C C . LYS A 1 95 ? -26.347 -1.108 -27.121 1.00 50.79 124 LYS A C 1
ATOM 712 O O . LYS A 1 95 ? -25.303 -0.576 -27.489 1.00 51.04 124 LYS A O 1
ATOM 718 N N . LEU A 1 96 ? -27.162 -0.558 -26.217 1.00 47.13 125 LEU A N 1
ATOM 719 C CA . LEU A 1 96 ? -26.928 0.754 -25.623 1.00 46.98 125 LEU A CA 1
ATOM 720 C C . LEU A 1 96 ? -26.932 0.725 -24.120 1.00 50.37 125 LEU A C 1
ATOM 721 O O . LEU A 1 96 ? -27.134 1.772 -23.495 1.00 48.62 125 LEU A O 1
ATOM 726 N N . TYR A 1 97 ? -26.701 -0.464 -23.516 1.00 48.49 126 TYR A N 1
ATOM 727 C CA . TYR A 1 97 ? -26.698 -0.534 -22.065 1.00 49.84 126 TYR A CA 1
ATOM 728 C C . TYR A 1 97 ? -25.566 0.296 -21.460 1.00 51.99 126 TYR A C 1
ATOM 729 O O . TYR A 1 97 ? -24.502 0.420 -22.053 1.00 51.34 126 TYR A O 1
ATOM 738 N N . GLU A 1 98 ? -25.838 0.907 -20.308 1.00 48.61 127 GLU A N 1
ATOM 739 C CA . GLU A 1 98 ? -24.934 1.781 -19.559 1.00 49.53 127 GLU A CA 1
ATOM 740 C C . GLU A 1 98 ? -24.527 3.021 -20.378 1.00 54.79 127 GLU A C 1
ATOM 741 O O . GLU A 1 98 ? -23.421 3.112 -20.918 1.00 54.75 127 GLU A O 1
ATOM 747 N N . ASN A 1 99 ? -25.488 3.937 -20.518 1.00 50.52 128 ASN A N 1
ATOM 748 C CA . ASN A 1 99 ? -25.334 5.239 -21.150 1.00 49.56 128 ASN A CA 1
ATOM 749 C C . ASN A 1 99 ? -26.200 6.216 -20.365 1.00 54.04 128 ASN A C 1
ATOM 750 O O . ASN A 1 99 ? -26.735 5.849 -19.311 1.00 53.77 128 ASN A O 1
ATOM 755 N N . GLN A 1 100 ? -26.366 7.442 -20.861 1.00 51.29 129 GLN A N 1
ATOM 756 C CA . GLN A 1 100 ? -27.187 8.422 -20.161 1.00 51.12 129 GLN A CA 1
ATOM 757 C C . GLN A 1 100 ? -28.350 8.916 -21.026 1.00 53.19 129 GLN A C 1
ATOM 758 O O . GLN A 1 100 ? -28.655 10.105 -21.025 1.00 52.46 129 GLN A O 1
ATOM 764 N N . LEU A 1 101 ? -28.993 7.997 -21.769 1.00 48.12 130 LEU A N 1
ATOM 765 C CA . LEU A 1 101 ? -30.105 8.357 -22.640 1.00 46.59 130 LEU A CA 1
ATOM 766 C C . LEU A 1 101 ? -31.344 8.695 -21.827 1.00 48.77 130 LEU A C 1
ATOM 767 O O . LEU A 1 101 ? -31.700 7.960 -20.910 1.00 47.09 130 LEU A O 1
ATOM 772 N N . THR A 1 102 ? -31.955 9.850 -22.130 1.00 45.41 131 THR A N 1
ATOM 773 C CA . THR A 1 102 ? -33.175 10.330 -21.476 1.00 44.22 131 THR A CA 1
ATOM 774 C C . THR A 1 102 ? -34.356 10.200 -22.430 1.00 45.40 131 THR A C 1
ATOM 775 O O . THR A 1 102 ? -35.499 10.332 -22.005 1.00 47.23 131 THR A O 1
ATOM 779 N N . ALA A 1 103 ? -34.075 9.950 -23.711 1.00 39.80 132 ALA A N 1
ATOM 780 C CA . ALA A 1 103 ? -35.072 9.774 -24.766 1.00 40.14 132 ALA A CA 1
ATOM 781 C C . ALA A 1 103 ? -34.502 8.944 -25.893 1.00 44.78 132 ALA A C 1
ATOM 782 O O . ALA A 1 103 ? -33.282 8.853 -26.052 1.00 45.30 132 ALA A O 1
ATOM 784 N N . ILE A 1 104 ? -35.401 8.335 -26.667 1.00 42.26 133 ILE A N 1
ATOM 785 C CA . ILE A 1 104 ? -35.151 7.515 -27.841 1.00 41.89 133 ILE A CA 1
ATOM 786 C C . ILE A 1 104 ? -35.926 8.185 -28.987 1.00 47.29 133 ILE A C 1
ATOM 787 O O . ILE A 1 104 ? -37.134 8.390 -28.843 1.00 46.07 133 ILE A O 1
ATOM 792 N N . PRO A 1 105 ? -35.262 8.540 -30.115 1.00 45.16 134 PRO A N 1
ATOM 793 C CA . PRO A 1 105 ? -35.986 9.208 -31.219 1.00 45.13 134 PRO A CA 1
ATOM 794 C C . PRO A 1 105 ? -37.102 8.365 -31.786 1.00 47.59 134 PRO A C 1
ATOM 795 O O . PRO A 1 105 ? -36.990 7.135 -31.789 1.00 47.19 134 PRO A O 1
ATOM 799 N N . LYS A 1 106 ? -38.168 9.017 -32.294 1.00 43.08 135 LYS A N 1
ATOM 800 C CA . LYS A 1 106 ? -39.310 8.327 -32.911 1.00 43.20 135 LYS A CA 1
ATOM 801 C C . LYS A 1 106 ? -38.869 7.471 -34.112 1.00 47.08 135 LYS A C 1
ATOM 802 O O . LYS A 1 106 ? -39.515 6.463 -34.401 1.00 45.82 135 LYS A O 1
ATOM 808 N N . GLU A 1 107 ? -37.742 7.857 -34.771 1.00 44.37 136 GLU A N 1
ATOM 809 C CA . GLU A 1 107 ? -37.148 7.184 -35.941 1.00 45.70 136 GLU A CA 1
ATOM 810 C C . GLU A 1 107 ? -36.666 5.760 -35.628 1.00 50.78 136 GLU A C 1
ATOM 811 O O . GLU A 1 107 ? -36.316 5.022 -36.549 1.00 50.38 136 GLU A O 1
ATOM 817 N N . ILE A 1 108 ? -36.696 5.358 -34.343 1.00 47.16 137 ILE A N 1
ATOM 818 C CA . ILE A 1 108 ? -36.360 3.998 -33.913 1.00 46.32 137 ILE A CA 1
ATOM 819 C C . ILE A 1 108 ? -37.355 3.030 -34.541 1.00 49.13 137 ILE A C 1
ATOM 820 O O . ILE A 1 108 ? -36.963 1.921 -34.883 1.00 49.37 137 ILE A O 1
ATOM 825 N N . GLY A 1 109 ? -38.605 3.486 -34.745 1.00 44.90 138 GLY A N 1
ATOM 826 C CA . GLY A 1 109 ? -39.682 2.723 -35.360 1.00 44.54 138 GLY A CA 1
ATOM 827 C C . GLY A 1 109 ? -39.397 2.333 -36.796 1.00 48.78 138 GLY A C 1
ATOM 828 O O . GLY A 1 109 ? -40.044 1.432 -37.326 1.00 48.12 138 GLY A O 1
ATOM 829 N N . GLN A 1 110 ? -38.409 3.006 -37.435 1.00 46.65 139 GLN A N 1
ATOM 830 C CA . GLN A 1 110 ? -37.990 2.724 -38.811 1.00 46.86 139 GLN A CA 1
ATOM 831 C C . GLN A 1 110 ? -37.093 1.483 -38.890 1.00 49.66 139 GLN A C 1
ATOM 832 O O . GLN A 1 110 ? -36.984 0.895 -39.971 1.00 47.68 139 GLN A O 1
ATOM 838 N N . LEU A 1 111 ? -36.445 1.096 -37.752 1.00 44.72 140 LEU A N 1
ATOM 839 C CA . LEU A 1 111 ? -35.533 -0.053 -37.658 1.00 42.56 140 LEU A CA 1
ATOM 840 C C . LEU A 1 111 ? -36.308 -1.356 -37.687 1.00 47.46 140 LEU A C 1
ATOM 841 O O . LEU A 1 111 ? -36.273 -2.123 -36.721 1.00 47.81 140 LEU A O 1
ATOM 846 N N . GLN A 1 112 ? -36.970 -1.610 -38.843 1.00 43.97 141 GLN A N 1
ATOM 847 C CA . GLN A 1 112 ? -37.849 -2.746 -39.166 1.00 44.03 141 GLN A CA 1
ATOM 848 C C . GLN A 1 112 ? -37.171 -4.127 -39.105 1.00 46.83 141 GLN A C 1
ATOM 849 O O . GLN A 1 112 ? -37.869 -5.145 -39.089 1.00 43.74 141 GLN A O 1
ATOM 855 N N . ASN A 1 113 ? -35.826 -4.158 -39.102 1.00 44.88 142 ASN A N 1
ATOM 856 C CA . ASN A 1 113 ? -35.077 -5.423 -39.006 1.00 45.05 142 ASN A CA 1
ATOM 857 C C . ASN A 1 113 ? -34.558 -5.709 -37.600 1.00 47.59 142 ASN A C 1
ATOM 858 O O . ASN A 1 113 ? -34.020 -6.792 -37.364 1.00 48.06 142 ASN A O 1
ATOM 863 N N . LEU A 1 114 ? -34.731 -4.751 -36.666 1.00 41.41 143 LEU A N 1
ATOM 864 C CA . LEU A 1 114 ? -34.261 -4.870 -35.291 1.00 40.64 143 LEU A CA 1
ATOM 865 C C . LEU A 1 114 ? -34.901 -6.080 -34.573 1.00 40.94 143 LEU A C 1
ATOM 866 O O . LEU A 1 114 ? -36.133 -6.258 -34.559 1.00 37.48 143 LEU A O 1
ATOM 871 N N . GLN A 1 115 ? -34.032 -6.946 -34.059 1.00 37.36 144 GLN A N 1
ATOM 872 C CA . GLN A 1 115 ? -34.449 -8.154 -33.339 1.00 35.85 144 GLN A CA 1
ATOM 873 C C . GLN A 1 115 ? -34.162 -7.995 -31.861 1.00 36.58 144 GLN A C 1
ATOM 874 O O . GLN A 1 115 ? -34.844 -8.597 -31.034 1.00 38.26 144 GLN A O 1
ATOM 880 N N . GLU A 1 116 ? -33.118 -7.259 -31.526 1.00 32.40 145 GLU A N 1
ATOM 881 C CA . GLU A 1 116 ? -32.683 -7.058 -30.156 1.00 33.93 145 GLU A CA 1
ATOM 882 C C . GLU A 1 116 ? -32.349 -5.601 -29.903 1.00 40.54 145 GLU A C 1
ATOM 883 O O . GLU A 1 116 ? -31.548 -4.999 -30.629 1.00 41.10 145 GLU A O 1
ATOM 889 N N . LEU A 1 117 ? -32.945 -5.050 -28.849 1.00 36.72 146 LEU A N 1
ATOM 890 C CA . LEU A 1 117 ? -32.718 -3.673 -28.431 1.00 34.21 146 LEU A CA 1
ATOM 891 C C . LEU A 1 117 ? -32.407 -3.667 -26.950 1.00 38.04 146 LEU A C 1
ATOM 892 O O . LEU A 1 117 ? -33.247 -4.050 -26.133 1.00 38.03 146 LEU A O 1
ATOM 897 N N . ASN A 1 118 ? -31.177 -3.299 -26.602 1.00 35.78 147 ASN A N 1
ATOM 898 C CA . ASN A 1 118 ? -30.771 -3.271 -25.215 1.00 37.15 147 ASN A CA 1
ATOM 899 C C . ASN A 1 118 ? -30.635 -1.824 -24.771 1.00 41.30 147 ASN A C 1
ATOM 900 O O . ASN A 1 118 ? -29.672 -1.160 -25.141 1.00 41.43 147 ASN A O 1
ATOM 905 N N . LEU A 1 119 ? -31.585 -1.346 -23.964 1.00 36.87 148 LEU A N 1
ATOM 906 C CA . LEU A 1 119 ? -31.571 0.027 -23.435 1.00 35.95 148 LEU A CA 1
ATOM 907 C C . LEU A 1 119 ? -31.418 0.019 -21.920 1.00 40.01 148 LEU A C 1
ATOM 908 O O . LEU A 1 119 ? -31.723 1.016 -21.258 1.00 39.51 148 LEU A O 1
ATOM 913 N N . ALA A 1 120 ? -30.919 -1.108 -21.347 1.00 37.97 149 ALA A N 1
ATOM 914 C CA . ALA A 1 120 ? -30.760 -1.200 -19.900 1.00 38.23 149 ALA A CA 1
ATOM 915 C C . ALA A 1 120 ? -29.699 -0.214 -19.384 1.00 43.43 149 ALA A C 1
ATOM 916 O O . ALA A 1 120 ? -28.846 0.192 -20.150 1.00 44.78 149 ALA A O 1
ATOM 918 N N . HIS A 1 121 ? -29.802 0.223 -18.127 1.00 40.49 150 HIS A N 1
ATOM 919 C CA . HIS A 1 121 ? -28.863 1.149 -17.472 1.00 42.13 150 HIS A CA 1
ATOM 920 C C . HIS A 1 121 ? -28.754 2.499 -18.196 1.00 45.27 150 HIS A C 1
ATOM 921 O O . HIS A 1 121 ? -27.672 2.944 -18.554 1.00 45.04 150 HIS A O 1
ATOM 928 N N . ASN A 1 122 ? -29.899 3.145 -18.410 1.00 40.93 151 ASN A N 1
ATOM 929 C CA . ASN A 1 122 ? -29.962 4.485 -18.986 1.00 39.03 151 ASN A CA 1
ATOM 930 C C . ASN A 1 122 ? -30.825 5.337 -18.066 1.00 41.28 151 ASN A C 1
ATOM 931 O O . ASN A 1 122 ? -31.030 4.962 -16.902 1.00 39.44 151 ASN A O 1
ATOM 936 N N . GLN A 1 123 ? -31.325 6.484 -18.551 1.00 39.91 152 GLN A N 1
ATOM 937 C CA . GLN A 1 123 ? -32.172 7.340 -17.718 1.00 40.58 152 GLN A CA 1
ATOM 938 C C . GLN A 1 123 ? -33.500 7.639 -18.455 1.00 42.54 152 GLN A C 1
ATOM 939 O O . GLN A 1 123 ? -33.999 8.766 -18.470 1.00 40.16 152 GLN A O 1
ATOM 945 N N . LEU A 1 124 ? -34.070 6.578 -19.067 1.00 38.49 153 LEU A N 1
ATOM 946 C CA . LEU A 1 124 ? -35.325 6.635 -19.823 1.00 36.28 153 LEU A CA 1
ATOM 947 C C . LEU A 1 124 ? -36.538 6.582 -18.920 1.00 36.52 153 LEU A C 1
ATOM 948 O O . LEU A 1 124 ? -36.589 5.779 -17.996 1.00 35.11 153 LEU A O 1
ATOM 953 N N . ALA A 1 125 ? -37.524 7.452 -19.179 1.00 32.12 154 ALA A N 1
ATOM 954 C CA . ALA A 1 125 ? -38.783 7.476 -18.432 1.00 31.97 154 ALA A CA 1
ATOM 955 C C . ALA A 1 125 ? -39.957 7.176 -19.377 1.00 33.64 154 ALA A C 1
ATOM 956 O O . ALA A 1 125 ? -41.059 6.866 -18.930 1.00 33.14 154 ALA A O 1
ATOM 958 N N . THR A 1 126 ? -39.704 7.263 -20.691 1.00 31.45 155 THR A N 1
ATOM 959 C CA . THR A 1 126 ? -40.701 7.062 -21.733 1.00 32.17 155 THR A CA 1
ATOM 960 C C . THR A 1 126 ? -40.070 6.459 -22.963 1.00 34.79 155 THR A C 1
ATOM 961 O O . THR A 1 126 ? -38.854 6.577 -23.171 1.00 35.30 155 THR A O 1
ATOM 965 N N . LEU A 1 127 ? -40.926 5.911 -23.831 1.00 30.18 156 LEU A N 1
ATOM 966 C CA . LEU A 1 127 ? -40.537 5.436 -25.148 1.00 30.23 156 LEU A CA 1
ATOM 967 C C . LEU A 1 127 ? -41.471 6.093 -26.162 1.00 35.81 156 LEU A C 1
ATOM 968 O O . LEU A 1 127 ? -42.641 6.301 -25.830 1.00 34.36 156 LEU A O 1
ATOM 973 N N . PRO A 1 128 ? -41.042 6.346 -27.422 1.00 32.36 157 PRO A N 1
ATOM 974 C CA . PRO A 1 128 ? -42.007 6.868 -28.404 1.00 32.46 157 PRO A CA 1
ATOM 975 C C . PRO A 1 128 ? -43.024 5.761 -28.720 1.00 37.13 157 PRO A C 1
ATOM 976 O O . PRO A 1 128 ? -42.694 4.566 -28.628 1.00 36.58 157 PRO A O 1
ATOM 980 N N . GLU A 1 129 ? -44.244 6.147 -29.085 1.00 32.05 158 GLU A N 1
ATOM 981 C CA . GLU A 1 129 ? -45.295 5.193 -29.433 1.00 32.69 158 GLU A CA 1
ATOM 982 C C . GLU A 1 129 ? -44.884 4.379 -30.668 1.00 35.54 158 GLU A C 1
ATOM 983 O O . GLU A 1 129 ? -45.345 3.255 -30.814 1.00 34.79 158 GLU A O 1
ATOM 989 N N . ASP A 1 130 ? -43.988 4.942 -31.515 1.00 31.80 159 ASP A N 1
ATOM 990 C CA . ASP A 1 130 ? -43.412 4.358 -32.752 1.00 33.87 159 ASP A CA 1
ATOM 991 C C . ASP A 1 130 ? -42.700 3.008 -32.516 1.00 38.63 159 ASP A C 1
ATOM 992 O O . ASP A 1 130 ? -42.407 2.284 -33.461 1.00 36.10 159 ASP A O 1
ATOM 997 N N . ILE A 1 131 ? -42.480 2.661 -31.241 1.00 35.57 160 ILE A N 1
ATOM 998 C CA . ILE A 1 131 ? -41.890 1.394 -30.813 1.00 34.85 160 ILE A CA 1
ATOM 999 C C . ILE A 1 131 ? -42.780 0.229 -31.255 1.00 36.29 160 ILE A C 1
ATOM 1000 O O . ILE A 1 131 ? -42.257 -0.836 -31.549 1.00 35.08 160 ILE A O 1
ATOM 1005 N N . GLU A 1 132 ? -44.101 0.477 -31.413 1.00 32.39 161 GLU A N 1
ATOM 1006 C CA . GLU A 1 132 ? -45.092 -0.504 -31.858 1.00 33.24 161 GLU A CA 1
ATOM 1007 C C . GLU A 1 132 ? -44.842 -1.013 -33.280 1.00 36.14 161 GLU A C 1
ATOM 1008 O O . GLU A 1 132 ? -45.390 -2.039 -33.639 1.00 39.18 161 GLU A O 1
ATOM 1014 N N . GLN A 1 133 ? -44.037 -0.307 -34.071 1.00 34.10 162 GLN A N 1
ATOM 1015 C CA . GLN A 1 133 ? -43.710 -0.710 -35.441 1.00 36.25 162 GLN A CA 1
ATOM 1016 C C . GLN A 1 133 ? -42.602 -1.770 -35.495 1.00 41.35 162 GLN A C 1
ATOM 1017 O O . GLN A 1 133 ? -42.355 -2.318 -36.565 1.00 41.40 162 GLN A O 1
ATOM 1023 N N . LEU A 1 134 ? -41.916 -2.042 -34.360 1.00 38.82 163 LEU A N 1
ATOM 1024 C CA . LEU A 1 134 ? -40.808 -3.017 -34.294 1.00 38.28 163 LEU A CA 1
ATOM 1025 C C . LEU A 1 134 ? -41.380 -4.443 -34.238 1.00 40.38 163 LEU A C 1
ATOM 1026 O O . LEU A 1 134 ? -41.317 -5.125 -33.211 1.00 37.67 163 LEU A O 1
ATOM 1031 N N . GLN A 1 135 ? -41.961 -4.881 -35.362 1.00 36.55 164 GLN A N 1
ATOM 1032 C CA . GLN A 1 135 ? -42.653 -6.164 -35.426 1.00 36.51 164 GLN A CA 1
ATOM 1033 C C . GLN A 1 135 ? -41.729 -7.369 -35.588 1.00 38.57 164 GLN A C 1
ATOM 1034 O O . GLN A 1 135 ? -42.203 -8.497 -35.507 1.00 39.31 164 GLN A O 1
ATOM 1040 N N . ARG A 1 136 ? -40.434 -7.137 -35.737 1.00 36.65 165 ARG A N 1
ATOM 1041 C CA . ARG A 1 136 ? -39.426 -8.207 -35.771 1.00 37.12 165 ARG A CA 1
ATOM 1042 C C . ARG A 1 136 ? -38.696 -8.303 -34.419 1.00 39.48 165 ARG A C 1
ATOM 1043 O O . ARG A 1 136 ? -37.939 -9.247 -34.200 1.00 39.21 165 ARG A O 1
ATOM 1051 N N . LEU A 1 137 ? -38.947 -7.339 -33.493 1.00 33.96 166 LEU A N 1
ATOM 1052 C CA . LEU A 1 137 ? -38.285 -7.306 -32.182 1.00 31.37 166 LEU A CA 1
ATOM 1053 C C . LEU A 1 137 ? -38.611 -8.545 -31.366 1.00 34.54 166 LEU A C 1
ATOM 1054 O O . LEU A 1 137 ? -39.784 -8.874 -31.160 1.00 32.94 166 LEU A O 1
ATOM 1059 N N . GLN A 1 138 ? -37.553 -9.246 -30.940 1.00 32.58 167 GLN A N 1
ATOM 1060 C CA . GLN A 1 138 ? -37.666 -10.471 -30.152 1.00 32.12 167 GLN A CA 1
ATOM 1061 C C . GLN A 1 138 ? -37.232 -10.243 -28.715 1.00 33.69 167 GLN A C 1
ATOM 1062 O O . GLN A 1 138 ? -37.755 -10.888 -27.809 1.00 32.95 167 GLN A O 1
ATOM 1068 N N . THR A 1 139 ? -36.282 -9.338 -28.508 1.00 30.58 168 THR A N 1
ATOM 1069 C CA . THR A 1 139 ? -35.709 -9.062 -27.194 1.00 31.42 168 THR A CA 1
ATOM 1070 C C . THR A 1 139 ? -35.630 -7.561 -26.932 1.00 34.58 168 THR A C 1
ATOM 1071 O O . THR A 1 139 ? -35.056 -6.797 -27.726 1.00 33.30 168 THR A O 1
ATOM 1075 N N . LEU A 1 140 ? -36.161 -7.159 -25.777 1.00 29.52 169 LEU A N 1
ATOM 1076 C CA . LEU A 1 140 ? -36.192 -5.755 -25.358 1.00 28.86 169 LEU A CA 1
ATOM 1077 C C . LEU A 1 140 ? -35.797 -5.622 -23.900 1.00 32.19 169 LEU A C 1
ATOM 1078 O O . LEU A 1 140 ? -36.523 -6.090 -23.033 1.00 31.70 169 LEU A O 1
ATOM 1083 N N . TYR A 1 141 ? -34.655 -4.999 -23.629 1.00 30.80 170 TYR A N 1
ATOM 1084 C CA . TYR A 1 141 ? -34.169 -4.804 -22.266 1.00 32.12 170 TYR A CA 1
ATOM 1085 C C . TYR A 1 141 ? -34.287 -3.346 -21.873 1.00 35.31 170 TYR A C 1
ATOM 1086 O O . TYR A 1 141 ? -33.656 -2.489 -22.496 1.00 37.62 170 TYR A O 1
ATOM 1095 N N . LEU A 1 142 ? -35.088 -3.067 -20.853 1.00 30.25 171 LEU A N 1
ATOM 1096 C CA . LEU A 1 142 ? -35.338 -1.702 -20.343 1.00 31.00 171 LEU A CA 1
ATOM 1097 C C . LEU A 1 142 ? -35.045 -1.593 -18.851 1.00 35.10 171 LEU A C 1
ATOM 1098 O O . LEU A 1 142 ? -35.421 -0.610 -18.207 1.00 34.76 171 LEU A O 1
ATOM 1103 N N . GLY A 1 143 ? -34.383 -2.611 -18.307 1.00 32.41 172 GLY A N 1
ATOM 1104 C CA . GLY A 1 143 ? -34.037 -2.637 -16.895 1.00 32.48 172 GLY A CA 1
ATOM 1105 C C . GLY A 1 143 ? -33.156 -1.470 -16.460 1.00 36.44 172 GLY A C 1
ATOM 1106 O O . GLY A 1 143 ? -32.438 -0.906 -17.287 1.00 36.09 172 GLY A O 1
ATOM 1107 N N . HIS A 1 144 ? -33.207 -1.093 -15.180 1.00 34.29 173 HIS A N 1
ATOM 1108 C CA . HIS A 1 144 ? -32.361 -0.017 -14.622 1.00 37.53 173 HIS A CA 1
ATOM 1109 C C . HIS A 1 144 ? -32.532 1.314 -15.356 1.00 41.69 173 HIS A C 1
ATOM 1110 O O . HIS A 1 144 ? -31.572 1.901 -15.843 1.00 41.85 173 HIS A O 1
ATOM 1117 N N . ASN A 1 145 ? -33.777 1.759 -15.480 1.00 37.79 174 ASN A N 1
ATOM 1118 C CA . ASN A 1 145 ? -34.118 3.045 -16.083 1.00 36.35 174 ASN A CA 1
ATOM 1119 C C . ASN A 1 145 ? -34.982 3.800 -15.082 1.00 39.88 174 ASN A C 1
ATOM 1120 O O . ASN A 1 145 ? -34.904 3.524 -13.870 1.00 38.24 174 ASN A O 1
ATOM 1125 N N . GLN A 1 146 ? -35.823 4.729 -15.560 1.00 36.78 175 GLN A N 1
ATOM 1126 C CA . GLN A 1 146 ? -36.667 5.530 -14.681 1.00 37.80 175 GLN A CA 1
ATOM 1127 C C . GLN A 1 146 ? -38.145 5.464 -15.086 1.00 39.63 175 GLN A C 1
ATOM 1128 O O . GLN A 1 146 ? -38.861 6.466 -14.980 1.00 37.51 175 GLN A O 1
ATOM 1134 N N . PHE A 1 147 ? -38.611 4.281 -15.516 1.00 34.56 176 PHE A N 1
ATOM 1135 C CA . PHE A 1 147 ? -40.011 4.084 -15.872 1.00 32.18 176 PHE A CA 1
ATOM 1136 C C . PHE A 1 147 ? -40.891 3.943 -14.631 1.00 38.21 176 PHE A C 1
ATOM 1137 O O . PHE A 1 147 ? -40.744 2.982 -13.864 1.00 37.01 176 PHE A O 1
ATOM 1145 N N . ASN A 1 148 ? -41.852 4.877 -14.473 1.00 36.42 177 ASN A N 1
ATOM 1146 C CA . ASN A 1 148 ? -42.838 4.867 -13.390 1.00 36.89 177 ASN A CA 1
ATOM 1147 C C . ASN A 1 148 ? -44.024 4.093 -13.885 1.00 38.70 177 ASN A C 1
ATOM 1148 O O . ASN A 1 148 ? -44.807 3.566 -13.098 1.00 37.49 177 ASN A O 1
ATOM 1153 N N . SER A 1 149 ? -44.141 4.027 -15.222 1.00 34.60 178 SER A N 1
ATOM 1154 C CA . SER A 1 149 ? -45.167 3.286 -15.929 1.00 33.25 178 SER A CA 1
ATOM 1155 C C . SER A 1 149 ? -44.602 2.926 -17.288 1.00 35.28 178 SER A C 1
ATOM 1156 O O . SER A 1 149 ? -43.621 3.517 -17.727 1.00 34.70 178 SER A O 1
ATOM 1159 N N . ILE A 1 150 ? -45.139 1.895 -17.908 1.00 33.92 179 ILE A N 1
ATOM 1160 C CA . ILE A 1 150 ? -44.675 1.467 -19.225 1.00 33.80 179 ILE A CA 1
ATOM 1161 C C . ILE A 1 150 ? -45.851 1.614 -20.203 1.00 35.00 179 ILE A C 1
ATOM 1162 O O . ILE A 1 150 ? -46.958 1.188 -19.891 1.00 33.14 179 ILE A O 1
ATOM 1167 N N . LEU A 1 151 ? -45.609 2.298 -21.336 1.00 33.96 180 LEU A N 1
ATOM 1168 C CA . LEU A 1 151 ? -46.615 2.589 -22.369 1.00 33.99 180 LEU A CA 1
ATOM 1169 C C . LEU A 1 151 ? -47.328 1.327 -22.834 1.00 34.26 180 LEU A C 1
ATOM 1170 O O . LEU A 1 151 ? -46.691 0.276 -22.933 1.00 31.14 180 LEU A O 1
ATOM 1175 N N . LYS A 1 152 ? -48.648 1.414 -23.085 1.00 31.45 181 LYS A N 1
ATOM 1176 C CA . LYS A 1 152 ? -49.432 0.234 -23.475 1.00 31.59 181 LYS A CA 1
ATOM 1177 C C . LYS A 1 152 ? -49.030 -0.322 -24.842 1.00 34.03 181 LYS A C 1
ATOM 1178 O O . LYS A 1 152 ? -49.305 -1.493 -25.095 1.00 35.23 181 LYS A O 1
ATOM 1184 N N . GLU A 1 153 ? -48.342 0.487 -25.679 1.00 30.93 182 GLU A N 1
ATOM 1185 C CA . GLU A 1 153 ? -47.850 0.150 -27.028 1.00 32.14 182 GLU A CA 1
ATOM 1186 C C . GLU A 1 153 ? -46.874 -1.016 -26.986 1.00 36.62 182 GLU A C 1
ATOM 1187 O O . GLU A 1 153 ? -46.616 -1.632 -28.023 1.00 35.01 182 GLU A O 1
ATOM 1193 N N . ILE A 1 154 ? -46.302 -1.286 -25.801 1.00 33.58 183 ILE A N 1
ATOM 1194 C CA . ILE A 1 154 ? -45.397 -2.413 -25.568 1.00 35.27 183 ILE A CA 1
ATOM 1195 C C . ILE A 1 154 ? -46.110 -3.744 -25.888 1.00 36.14 183 ILE A C 1
ATOM 1196 O O . ILE A 1 154 ? -45.490 -4.653 -26.449 1.00 36.05 183 ILE A O 1
ATOM 1201 N N . GLY A 1 155 ? -47.392 -3.818 -25.542 1.00 31.32 184 GLY A N 1
ATOM 1202 C CA . GLY A 1 155 ? -48.226 -4.989 -25.771 1.00 31.51 184 GLY A CA 1
ATOM 1203 C C . GLY A 1 155 ? -48.445 -5.300 -27.240 1.00 36.42 184 GLY A C 1
ATOM 1204 O O . GLY A 1 155 ? -48.870 -6.409 -27.570 1.00 35.64 184 GLY A O 1
ATOM 1205 N N . GLN A 1 156 ? -48.105 -4.350 -28.135 1.00 33.97 185 GLN A N 1
ATOM 1206 C CA . GLN A 1 156 ? -48.272 -4.512 -29.595 1.00 34.18 185 GLN A CA 1
ATOM 1207 C C . GLN A 1 156 ? -47.141 -5.317 -30.246 1.00 37.22 185 GLN A C 1
ATOM 1208 O O . GLN A 1 156 ? -47.264 -5.690 -31.413 1.00 38.59 185 GLN A O 1
ATOM 1214 N N . LEU A 1 157 ? -46.019 -5.528 -29.537 1.00 33.05 186 LEU A N 1
ATOM 1215 C CA . LEU A 1 157 ? -44.839 -6.235 -30.053 1.00 31.86 186 LEU A CA 1
ATOM 1216 C C . LEU A 1 157 ? -45.130 -7.743 -30.142 1.00 37.05 186 LEU A C 1
ATOM 1217 O O . LEU A 1 157 ? -44.768 -8.507 -29.254 1.00 36.51 186 LEU A O 1
ATOM 1222 N N . GLN A 1 158 ? -45.831 -8.139 -31.233 1.00 33.99 187 GLN A N 1
ATOM 1223 C CA . GLN A 1 158 ? -46.334 -9.494 -31.494 1.00 34.92 187 GLN A CA 1
ATOM 1224 C C . GLN A 1 158 ? -45.246 -10.595 -31.466 1.00 36.56 187 GLN A C 1
ATOM 1225 O O . GLN A 1 158 ? -45.532 -11.695 -31.034 1.00 37.07 187 GLN A O 1
ATOM 1231 N N . ASN A 1 159 ? -44.014 -10.276 -31.873 1.00 33.75 188 ASN A N 1
ATOM 1232 C CA . ASN A 1 159 ? -42.898 -11.217 -31.925 1.00 33.74 188 ASN A CA 1
ATOM 1233 C C . ASN A 1 159 ? -42.009 -11.232 -30.675 1.00 36.26 188 ASN A C 1
ATOM 1234 O O . ASN A 1 159 ? -41.057 -12.000 -30.640 1.00 36.38 188 ASN A O 1
ATOM 1239 N N . LEU A 1 160 ? -42.283 -10.367 -29.678 1.00 29.74 189 LEU A N 1
ATOM 1240 C CA . LEU A 1 160 ? -41.452 -10.261 -28.482 1.00 27.60 189 LEU A CA 1
ATOM 1241 C C . LEU A 1 160 ? -41.440 -11.541 -27.666 1.00 31.23 189 LEU A C 1
ATOM 1242 O O . LEU A 1 160 ? -42.489 -12.111 -27.364 1.00 30.87 189 LEU A O 1
ATOM 1247 N N . GLU A 1 161 ? -40.239 -11.992 -27.349 1.00 30.79 190 GLU A N 1
ATOM 1248 C CA . GLU A 1 161 ? -39.985 -13.218 -26.585 1.00 30.53 190 GLU A CA 1
ATOM 1249 C C . GLU A 1 161 ? -39.411 -12.931 -25.212 1.00 32.21 190 GLU A C 1
ATOM 1250 O O . GLU A 1 161 ? -39.691 -13.691 -24.296 1.00 32.32 190 GLU A O 1
ATOM 1256 N N . SER A 1 162 ? -38.584 -11.881 -25.064 1.00 27.10 191 SER A N 1
ATOM 1257 C CA . SER A 1 162 ? -38.011 -11.516 -23.772 1.00 27.67 191 SER A CA 1
ATOM 1258 C C . SER A 1 162 ? -38.178 -10.027 -23.558 1.00 32.04 191 SER A C 1
ATOM 1259 O O . SER A 1 162 ? -37.789 -9.228 -24.420 1.00 31.49 191 SER A O 1
ATOM 1262 N N . LEU A 1 163 ? -38.713 -9.668 -22.389 1.00 27.21 192 LEU A N 1
ATOM 1263 C CA . LEU A 1 163 ? -38.939 -8.282 -21.987 1.00 26.47 192 LEU A CA 1
ATOM 1264 C C . LEU A 1 163 ? -38.349 -8.082 -20.596 1.00 32.52 192 LEU A C 1
ATOM 1265 O O . LEU A 1 163 ? -38.773 -8.747 -19.644 1.00 32.83 192 LEU A O 1
ATOM 1270 N N . GLY A 1 164 ? -37.354 -7.214 -20.506 1.00 29.50 193 GLY A N 1
ATOM 1271 C CA . GLY A 1 164 ? -36.697 -6.890 -19.249 1.00 30.06 193 GLY A CA 1
ATOM 1272 C C . GLY A 1 164 ? -37.130 -5.522 -18.761 1.00 35.01 193 GLY A C 1
ATOM 1273 O O . GLY A 1 164 ? -36.872 -4.522 -19.426 1.00 35.40 193 GLY A O 1
ATOM 1274 N N . LEU A 1 165 ? -37.797 -5.466 -17.618 1.00 30.44 194 LEU A N 1
ATOM 1275 C CA . LEU A 1 165 ? -38.278 -4.215 -17.021 1.00 30.27 194 LEU A CA 1
ATOM 1276 C C . LEU A 1 165 ? -37.882 -4.115 -15.556 1.00 34.88 194 LEU A C 1
ATOM 1277 O O . LEU A 1 165 ? -38.469 -3.350 -14.803 1.00 34.46 194 LEU A O 1
ATOM 1282 N N . ASP A 1 166 ? -36.859 -4.887 -15.161 1.00 33.61 195 ASP A N 1
ATOM 1283 C CA . ASP A 1 166 ? -36.386 -4.939 -13.784 1.00 33.50 195 ASP A CA 1
ATOM 1284 C C . ASP A 1 166 ? -35.766 -3.601 -13.347 1.00 36.91 195 ASP A C 1
ATOM 1285 O O . ASP A 1 166 ? -35.198 -2.880 -14.175 1.00 35.62 195 ASP A O 1
ATOM 1290 N N . HIS A 1 167 ? -35.804 -3.321 -12.035 1.00 35.13 196 HIS A N 1
ATOM 1291 C CA . HIS A 1 167 ? -35.179 -2.125 -11.436 1.00 36.12 196 HIS A CA 1
ATOM 1292 C C . HIS A 1 167 ? -35.657 -0.818 -12.066 1.00 39.23 196 HIS A C 1
ATOM 1293 O O . HIS A 1 167 ? -34.866 0.027 -12.462 1.00 38.70 196 HIS A O 1
ATOM 1300 N N . ASN A 1 168 ? -36.966 -0.683 -12.170 1.00 36.10 197 ASN A N 1
ATOM 1301 C CA . ASN A 1 168 ? -37.603 0.552 -12.620 1.00 34.67 197 ASN A CA 1
ATOM 1302 C C . ASN A 1 168 ? -38.453 0.984 -11.449 1.00 38.99 197 ASN A C 1
ATOM 1303 O O . ASN A 1 168 ? -38.188 0.537 -10.318 1.00 39.83 197 ASN A O 1
ATOM 1308 N N . GLN A 1 169 ? -39.445 1.834 -11.665 1.00 34.38 198 GLN A N 1
ATOM 1309 C CA . GLN A 1 169 ? -40.278 2.242 -10.541 1.00 35.80 198 GLN A CA 1
ATOM 1310 C C . GLN A 1 169 ? -41.747 1.935 -10.798 1.00 38.08 198 GLN A C 1
ATOM 1311 O O . GLN A 1 169 ? -42.616 2.642 -10.298 1.00 38.31 198 GLN A O 1
ATOM 1317 N N . LEU A 1 170 ? -42.029 0.789 -11.484 1.00 33.26 199 LEU A N 1
ATOM 1318 C CA . LEU A 1 170 ? -43.391 0.363 -11.809 1.00 32.19 199 LEU A CA 1
ATOM 1319 C C . LEU A 1 170 ? -44.248 0.005 -10.616 1.00 35.60 199 LEU A C 1
ATOM 1320 O O . LEU A 1 170 ? -43.859 -0.832 -9.814 1.00 33.05 199 LEU A O 1
ATOM 1325 N N . ASN A 1 171 ? -45.453 0.594 -10.522 1.00 33.30 200 ASN A N 1
ATOM 1326 C CA . ASN A 1 171 ? -46.393 0.240 -9.462 1.00 33.10 200 ASN A CA 1
ATOM 1327 C C . ASN A 1 171 ? -47.398 -0.733 -10.036 1.00 36.51 200 ASN A C 1
ATOM 1328 O O . ASN A 1 171 ? -47.957 -1.573 -9.313 1.00 35.70 200 ASN A O 1
ATOM 1333 N N . VAL A 1 172 ? -47.676 -0.577 -11.341 1.00 32.43 201 VAL A N 1
ATOM 1334 C CA . VAL A 1 172 ? -48.702 -1.346 -12.053 1.00 32.49 201 VAL A CA 1
ATOM 1335 C C . VAL A 1 172 ? -48.196 -1.685 -13.465 1.00 34.80 201 VAL A C 1
ATOM 1336 O O . VAL A 1 172 ? -47.277 -1.035 -13.968 1.00 34.88 201 VAL A O 1
ATOM 1340 N N . LEU A 1 173 ? -48.791 -2.717 -14.089 1.00 31.28 202 LEU A N 1
ATOM 1341 C CA . LEU A 1 173 ? -48.527 -3.094 -15.470 1.00 30.73 202 LEU A CA 1
ATOM 1342 C C . LEU A 1 173 ? -49.764 -2.705 -16.314 1.00 34.25 202 LEU A C 1
ATOM 1343 O O . LEU A 1 173 ? -50.889 -2.886 -15.838 1.00 34.85 202 LEU A O 1
ATOM 1348 N N . PRO A 1 174 ? -49.601 -2.237 -17.571 1.00 29.66 203 PRO A N 1
ATOM 1349 C CA . PRO A 1 174 ? -50.794 -1.961 -18.400 1.00 30.84 203 PRO A CA 1
ATOM 1350 C C . PRO A 1 174 ? -51.520 -3.267 -18.724 1.00 35.02 203 PRO A C 1
ATOM 1351 O O . PRO A 1 174 ? -50.866 -4.295 -18.883 1.00 35.44 203 PRO A O 1
ATOM 1355 N N . LYS A 1 175 ? -52.848 -3.236 -18.833 1.00 30.66 204 LYS A N 1
ATOM 1356 C CA . LYS A 1 175 ? -53.639 -4.428 -19.139 1.00 30.72 204 LYS A CA 1
ATOM 1357 C C . LYS A 1 175 ? -53.271 -5.040 -20.502 1.00 34.67 204 LYS A C 1
ATOM 1358 O O . LYS A 1 175 ? -53.369 -6.251 -20.663 1.00 36.14 204 LYS A O 1
ATOM 1364 N N . GLU A 1 176 ? -52.715 -4.220 -21.421 1.00 31.39 205 GLU A N 1
ATOM 1365 C CA . GLU A 1 176 ? -52.312 -4.589 -22.781 1.00 32.38 205 GLU A CA 1
ATOM 1366 C C . GLU A 1 176 ? -51.089 -5.522 -22.829 1.00 35.14 205 GLU A C 1
ATOM 1367 O O . GLU A 1 176 ? -50.805 -6.119 -23.876 1.00 33.83 205 GLU A O 1
ATOM 1373 N N . ILE A 1 177 ? -50.375 -5.661 -21.692 1.00 32.79 206 ILE A N 1
ATOM 1374 C CA . ILE A 1 177 ? -49.207 -6.537 -21.575 1.00 33.06 206 ILE A CA 1
ATOM 1375 C C . ILE A 1 177 ? -49.609 -7.984 -21.946 1.00 33.44 206 ILE A C 1
ATOM 1376 O O . ILE A 1 177 ? -48.814 -8.692 -22.544 1.00 33.05 206 ILE A O 1
ATOM 1381 N N . GLY A 1 178 ? -50.864 -8.345 -21.654 1.00 30.60 207 GLY A N 1
ATOM 1382 C CA . GLY A 1 178 ? -51.469 -9.646 -21.947 1.00 30.84 207 GLY A CA 1
ATOM 1383 C C . GLY A 1 178 ? -51.565 -9.984 -23.422 1.00 34.86 207 GLY A C 1
ATOM 1384 O O . GLY A 1 178 ? -51.843 -11.132 -23.761 1.00 35.37 207 GLY A O 1
ATOM 1385 N N . GLN A 1 179 ? -51.296 -9.018 -24.315 1.00 31.02 208 GLN A N 1
ATOM 1386 C CA . GLN A 1 179 ? -51.327 -9.287 -25.759 1.00 31.09 208 GLN A CA 1
ATOM 1387 C C . GLN A 1 179 ? -49.992 -9.826 -26.313 1.00 34.77 208 GLN A C 1
ATOM 1388 O O . GLN A 1 179 ? -49.908 -10.161 -27.501 1.00 34.13 208 GLN A O 1
ATOM 1394 N N . LEU A 1 180 ? -48.963 -9.955 -25.458 1.00 31.41 209 LEU A N 1
ATOM 1395 C CA . LEU A 1 180 ? -47.639 -10.468 -25.864 1.00 30.49 209 LEU A CA 1
ATOM 1396 C C . LEU A 1 180 ? -47.693 -12.010 -25.900 1.00 35.88 209 LEU A C 1
ATOM 1397 O O . LEU A 1 180 ? -47.158 -12.691 -25.033 1.00 33.67 209 LEU A O 1
ATOM 1402 N N . ARG A 1 181 ? -48.375 -12.539 -26.915 1.00 33.35 210 ARG A N 1
ATOM 1403 C CA . ARG A 1 181 ? -48.655 -13.970 -27.052 1.00 35.22 210 ARG A CA 1
ATOM 1404 C C . ARG A 1 181 ? -47.430 -14.847 -27.296 1.00 36.70 210 ARG A C 1
ATOM 1405 O O . ARG A 1 181 ? -47.496 -16.040 -27.006 1.00 38.51 210 ARG A O 1
ATOM 1413 N N . ASN A 1 182 ? -46.318 -14.264 -27.760 1.00 30.03 211 ASN A N 1
ATOM 1414 C CA . ASN A 1 182 ? -45.081 -14.987 -27.951 1.00 29.62 211 ASN A CA 1
ATOM 1415 C C . ASN A 1 182 ? -44.096 -14.804 -26.805 1.00 29.52 211 ASN A C 1
ATOM 1416 O O . ASN A 1 182 ? -43.000 -15.342 -26.870 1.00 29.51 211 ASN A O 1
ATOM 1421 N N . LEU A 1 183 ? -44.458 -14.021 -25.760 1.00 25.83 212 LEU A N 1
ATOM 1422 C CA . LEU A 1 183 ? -43.527 -13.756 -24.657 1.00 25.98 212 LEU A CA 1
ATOM 1423 C C . LEU A 1 183 ? -43.164 -15.028 -23.897 1.00 29.23 212 LEU A C 1
ATOM 1424 O O . LEU A 1 183 ? -44.049 -15.793 -23.525 1.00 29.25 212 LEU A O 1
ATOM 1429 N N . GLU A 1 184 ? -41.876 -15.263 -23.718 1.00 29.35 213 GLU A N 1
ATOM 1430 C CA . GLU A 1 184 ? -41.373 -16.441 -23.004 1.00 29.84 213 GLU A CA 1
ATOM 1431 C C . GLU A 1 184 ? -40.739 -16.060 -21.678 1.00 33.69 213 GLU A C 1
ATOM 1432 O O . GLU A 1 184 ? -40.766 -16.857 -20.732 1.00 34.74 213 GLU A O 1
ATOM 1438 N N . SER A 1 185 ? -40.143 -14.858 -21.610 1.00 27.36 214 SER A N 1
ATOM 1439 C CA . SER A 1 185 ? -39.484 -14.390 -20.395 1.00 26.71 214 SER A CA 1
ATOM 1440 C C . SER A 1 185 ? -39.915 -12.964 -20.053 1.00 30.14 214 SER A C 1
ATOM 1441 O O . SER A 1 185 ? -39.828 -12.065 -20.890 1.00 28.01 214 SER A O 1
ATOM 1444 N N . LEU A 1 186 ? -40.361 -12.761 -18.827 1.00 26.38 215 LEU A N 1
ATOM 1445 C CA . LEU A 1 186 ? -40.788 -11.435 -18.352 1.00 25.92 215 LEU A CA 1
ATOM 1446 C C . LEU A 1 186 ? -40.028 -11.091 -17.068 1.00 30.77 215 LEU A C 1
ATOM 1447 O O . LEU A 1 186 ? -40.229 -11.736 -16.054 1.00 30.80 215 LEU A O 1
ATOM 1452 N N . GLY A 1 187 ? -39.146 -10.101 -17.141 1.00 28.77 216 GLY A N 1
ATOM 1453 C CA . GLY A 1 187 ? -38.331 -9.682 -16.001 1.00 30.26 216 GLY A CA 1
ATOM 1454 C C . GLY A 1 187 ? -38.876 -8.432 -15.335 1.00 35.38 216 GLY A C 1
ATOM 1455 O O . GLY A 1 187 ? -38.771 -7.341 -15.895 1.00 36.35 216 GLY A O 1
ATOM 1456 N N . LEU A 1 188 ? -39.444 -8.573 -14.138 1.00 30.32 217 LEU A N 1
ATOM 1457 C CA . LEU A 1 188 ? -40.011 -7.460 -13.376 1.00 28.53 217 LEU A CA 1
ATOM 1458 C C . LEU A 1 188 ? -39.412 -7.306 -11.966 1.00 31.62 217 LEU A C 1
ATOM 1459 O O . LEU A 1 188 ? -40.007 -6.631 -11.130 1.00 30.45 217 LEU A O 1
ATOM 1464 N N . ASP A 1 189 ? -38.254 -7.930 -11.689 1.00 29.61 218 ASP A N 1
ATOM 1465 C CA . ASP A 1 189 ? -37.622 -7.834 -10.368 1.00 29.21 218 ASP A CA 1
ATOM 1466 C C . ASP A 1 189 ? -37.384 -6.400 -9.914 1.00 33.01 218 ASP A C 1
ATOM 1467 O O . ASP A 1 189 ? -36.940 -5.563 -10.693 1.00 32.82 218 ASP A O 1
ATOM 1472 N N . HIS A 1 190 ? -37.567 -6.169 -8.630 1.00 31.90 219 HIS A N 1
ATOM 1473 C CA . HIS A 1 190 ? -37.224 -4.920 -7.956 1.00 34.01 219 HIS A CA 1
ATOM 1474 C C . HIS A 1 190 ? -37.903 -3.656 -8.540 1.00 37.65 219 HIS A C 1
ATOM 1475 O O . HIS A 1 190 ? -37.271 -2.621 -8.751 1.00 35.82 219 HIS A O 1
ATOM 1482 N N . ASN A 1 191 ? -39.203 -3.752 -8.777 1.00 36.28 220 ASN A N 1
ATOM 1483 C CA . ASN A 1 191 ? -40.010 -2.591 -9.140 1.00 36.19 220 ASN A CA 1
ATOM 1484 C C . ASN A 1 191 ? -40.797 -2.341 -7.841 1.00 40.27 220 ASN A C 1
ATOM 1485 O O . ASN A 1 191 ? -40.301 -2.695 -6.772 1.00 40.54 220 ASN A O 1
ATOM 1490 N N . GLN A 1 192 ? -42.017 -1.806 -7.902 1.00 36.81 221 GLN A N 1
ATOM 1491 C CA . GLN A 1 192 ? -42.815 -1.643 -6.689 1.00 36.62 221 GLN A CA 1
ATOM 1492 C C . GLN A 1 192 ? -44.222 -2.094 -6.972 1.00 36.69 221 GLN A C 1
ATOM 1493 O O . GLN A 1 192 ? -45.201 -1.492 -6.523 1.00 34.43 221 GLN A O 1
ATOM 1499 N N . LEU A 1 193 ? -44.331 -3.181 -7.761 1.00 31.61 222 LEU A N 1
ATOM 1500 C CA . LEU A 1 193 ? -45.616 -3.724 -8.168 1.00 30.94 222 LEU A CA 1
ATOM 1501 C C . LEU A 1 193 ? -46.429 -4.139 -6.972 1.00 36.73 222 LEU A C 1
ATOM 1502 O O . LEU A 1 193 ? -45.972 -4.937 -6.170 1.00 35.32 222 LEU A O 1
ATOM 1507 N N . ASN A 1 194 ? -47.637 -3.585 -6.841 1.00 35.99 223 ASN A N 1
ATOM 1508 C CA . ASN A 1 194 ? -48.526 -3.913 -5.725 1.00 36.34 223 ASN A CA 1
ATOM 1509 C C . ASN A 1 194 ? -49.627 -4.849 -6.164 1.00 38.10 223 ASN A C 1
ATOM 1510 O O . ASN A 1 194 ? -50.289 -5.460 -5.335 1.00 38.52 223 ASN A O 1
ATOM 1515 N N . VAL A 1 195 ? -49.786 -5.014 -7.481 1.00 34.67 224 VAL A N 1
ATOM 1516 C CA . VAL A 1 195 ? -50.815 -5.883 -8.065 1.00 33.56 224 VAL A CA 1
ATOM 1517 C C . VAL A 1 195 ? -50.375 -6.290 -9.473 1.00 34.93 224 VAL A C 1
ATOM 1518 O O . VAL A 1 195 ? -49.658 -5.539 -10.125 1.00 34.88 224 VAL A O 1
ATOM 1522 N N . LEU A 1 196 ? -50.824 -7.464 -9.935 1.00 32.25 225 LEU A N 1
ATOM 1523 C CA . LEU A 1 196 ? -50.603 -7.932 -11.297 1.00 32.16 225 LEU A CA 1
ATOM 1524 C C . LEU A 1 196 ? -51.928 -7.834 -12.031 1.00 34.67 225 LEU A C 1
ATOM 1525 O O . LEU A 1 196 ? -52.956 -8.155 -11.435 1.00 35.10 225 LEU A O 1
ATOM 1530 N N . PRO A 1 197 ? -51.955 -7.438 -13.327 1.00 31.49 226 PRO A N 1
ATOM 1531 C CA . PRO A 1 197 ? -53.247 -7.388 -14.037 1.00 30.81 226 PRO A CA 1
ATOM 1532 C C . PRO A 1 197 ? -53.828 -8.779 -14.266 1.00 34.58 226 PRO A C 1
ATOM 1533 O O . PRO A 1 197 ? -53.069 -9.737 -14.423 1.00 31.51 226 PRO A O 1
ATOM 1537 N N . LYS A 1 198 ? -55.165 -8.900 -14.334 1.00 33.66 227 LYS A N 1
ATOM 1538 C CA . LYS A 1 198 ? -55.790 -10.198 -14.616 1.00 33.48 227 LYS A CA 1
ATOM 1539 C C . LYS A 1 198 ? -55.351 -10.749 -15.982 1.00 36.75 227 LYS A C 1
ATOM 1540 O O . LYS A 1 198 ? -55.280 -11.964 -16.162 1.00 35.72 227 LYS A O 1
ATOM 1546 N N . GLU A 1 199 ? -54.981 -9.843 -16.908 1.00 32.71 228 GLU A N 1
ATOM 1547 C CA . GLU A 1 199 ? -54.533 -10.134 -18.261 1.00 31.39 228 GLU A CA 1
ATOM 1548 C C . GLU A 1 199 ? -53.168 -10.847 -18.311 1.00 35.80 228 GLU A C 1
ATOM 1549 O O . GLU A 1 199 ? -52.793 -11.344 -19.374 1.00 34.39 228 GLU A O 1
ATOM 1555 N N . ILE A 1 200 ? -52.442 -10.918 -17.169 1.00 31.82 229 ILE A N 1
ATOM 1556 C CA . ILE A 1 200 ? -51.170 -11.656 -17.058 1.00 31.71 229 ILE A CA 1
ATOM 1557 C C . ILE A 1 200 ? -51.364 -13.111 -17.515 1.00 32.74 229 ILE A C 1
ATOM 1558 O O . ILE A 1 200 ? -50.475 -13.653 -18.145 1.00 32.55 229 ILE A O 1
ATOM 1563 N N . GLY A 1 201 ? -52.555 -13.668 -17.269 1.00 29.98 230 GLY A N 1
ATOM 1564 C CA . GLY A 1 201 ? -52.952 -15.028 -17.640 1.00 29.65 230 GLY A CA 1
ATOM 1565 C C . GLY A 1 201 ? -53.037 -15.283 -19.131 1.00 35.20 230 GLY A C 1
ATOM 1566 O O . GLY A 1 201 ? -53.023 -16.438 -19.563 1.00 35.60 230 GLY A O 1
ATOM 1567 N N . GLN A 1 202 ? -53.069 -14.221 -19.933 1.00 30.71 231 GLN A N 1
ATOM 1568 C CA . GLN A 1 202 ? -53.130 -14.355 -21.402 1.00 30.32 231 GLN A CA 1
ATOM 1569 C C . GLN A 1 202 ? -51.743 -14.674 -22.031 1.00 32.78 231 GLN A C 1
ATOM 1570 O O . GLN A 1 202 ? -51.644 -14.939 -23.234 1.00 32.17 231 GLN A O 1
ATOM 1576 N N . LEU A 1 203 ? -50.665 -14.649 -21.223 1.00 28.44 232 LEU A N 1
ATOM 1577 C CA . LEU A 1 203 ? -49.313 -14.898 -21.702 1.00 27.48 232 LEU A CA 1
ATOM 1578 C C . LEU A 1 203 ? -49.069 -16.417 -21.824 1.00 32.50 232 LEU A C 1
ATOM 1579 O O . LEU A 1 203 ? -48.288 -17.010 -21.075 1.00 28.29 232 LEU A O 1
ATOM 1584 N N . GLN A 1 204 ? -49.738 -17.030 -22.815 1.00 32.84 233 GLN A N 1
ATOM 1585 C CA . GLN A 1 204 ? -49.733 -18.481 -23.047 1.00 32.98 233 GLN A CA 1
ATOM 1586 C C . GLN A 1 204 ? -48.367 -19.084 -23.323 1.00 34.13 233 GLN A C 1
ATOM 1587 O O . GLN A 1 204 ? -48.202 -20.267 -23.079 1.00 38.26 233 GLN A O 1
ATOM 1593 N N . ASN A 1 205 ? -47.387 -18.313 -23.821 1.00 26.84 234 ASN A N 1
ATOM 1594 C CA . ASN A 1 205 ? -46.063 -18.852 -24.085 1.00 26.49 234 ASN A CA 1
ATOM 1595 C C . ASN A 1 205 ? -45.058 -18.593 -22.962 1.00 28.65 234 ASN A C 1
ATOM 1596 O O . ASN A 1 205 ? -43.926 -19.047 -23.052 1.00 29.52 234 ASN A O 1
ATOM 1601 N N . LEU A 1 206 ? -45.468 -17.865 -21.904 1.00 26.14 235 LEU A N 1
ATOM 1602 C CA . LEU A 1 206 ? -44.569 -17.486 -20.808 1.00 25.05 235 LEU A CA 1
ATOM 1603 C C . LEU A 1 206 ? -44.000 -18.688 -20.087 1.00 28.13 235 LEU A C 1
ATOM 1604 O O . LEU A 1 206 ? -44.750 -19.534 -19.625 1.00 27.33 235 LEU A O 1
ATOM 1609 N N . GLN A 1 207 ? -42.682 -18.746 -20.017 1.00 25.81 236 GLN A N 1
ATOM 1610 C CA . GLN A 1 207 ? -41.960 -19.832 -19.364 1.00 25.20 236 GLN A CA 1
ATOM 1611 C C . GLN A 1 207 ? -41.311 -19.374 -18.072 1.00 28.75 236 GLN A C 1
ATOM 1612 O O . GLN A 1 207 ? -41.146 -20.180 -17.159 1.00 27.90 236 GLN A O 1
ATOM 1618 N N . ILE A 1 208 ? -40.834 -18.121 -18.034 1.00 26.88 237 ILE A N 1
ATOM 1619 C CA . ILE A 1 208 ? -40.118 -17.561 -16.884 1.00 28.09 237 ILE A CA 1
ATOM 1620 C C . ILE A 1 208 ? -40.726 -16.212 -16.487 1.00 31.61 237 ILE A C 1
ATOM 1621 O O . ILE A 1 208 ? -40.800 -15.300 -17.305 1.00 29.66 237 ILE A O 1
ATOM 1626 N N . LEU A 1 209 ? -41.095 -16.077 -15.216 1.00 27.20 238 LEU A N 1
ATOM 1627 C CA . LEU A 1 209 ? -41.659 -14.846 -14.675 1.00 26.82 238 LEU A CA 1
ATOM 1628 C C . LEU A 1 209 ? -40.879 -14.458 -13.417 1.00 31.77 238 LEU A C 1
ATOM 1629 O O . LEU A 1 209 ? -40.954 -15.167 -12.409 1.00 31.16 238 LEU A O 1
ATOM 1634 N N . HIS A 1 210 ? -40.092 -13.368 -13.500 1.00 28.60 239 HIS A N 1
ATOM 1635 C CA . HIS A 1 210 ? -39.269 -12.835 -12.421 1.00 29.53 239 HIS A CA 1
ATOM 1636 C C . HIS A 1 210 ? -39.998 -11.679 -11.768 1.00 32.55 239 HIS A C 1
ATOM 1637 O O . HIS A 1 210 ? -40.208 -10.644 -12.407 1.00 31.49 239 HIS A O 1
ATOM 1644 N N . LEU A 1 211 ? -40.465 -11.883 -10.540 1.00 27.69 240 LEU A N 1
ATOM 1645 C CA . LEU A 1 211 ? -41.218 -10.872 -9.790 1.00 26.85 240 LEU A CA 1
ATOM 1646 C C . LEU A 1 211 ? -40.632 -10.617 -8.412 1.00 31.99 240 LEU A C 1
ATOM 1647 O O . LEU A 1 211 ? -41.338 -10.146 -7.514 1.00 32.92 240 LEU A O 1
ATOM 1652 N N . ARG A 1 212 ? -39.343 -10.923 -8.243 1.00 30.93 241 ARG A N 1
ATOM 1653 C CA . ARG A 1 212 ? -38.669 -10.792 -6.956 1.00 31.12 241 ARG A CA 1
ATOM 1654 C C . ARG A 1 212 ? -38.603 -9.357 -6.505 1.00 35.73 241 ARG A C 1
ATOM 1655 O O . ARG A 1 212 ? -38.395 -8.464 -7.320 1.00 36.60 241 ARG A O 1
ATOM 1663 N N . ASN A 1 213 ? -38.705 -9.140 -5.200 1.00 32.30 242 ASN A N 1
ATOM 1664 C CA . ASN A 1 213 ? -38.528 -7.824 -4.610 1.00 33.18 242 ASN A CA 1
ATOM 1665 C C . ASN A 1 213 ? -39.544 -6.786 -5.124 1.00 37.09 242 ASN A C 1
ATOM 1666 O O . ASN A 1 213 ? -39.176 -5.703 -5.555 1.00 38.95 242 ASN A O 1
ATOM 1671 N N . ASN A 1 214 ? -40.813 -7.134 -5.076 1.00 33.39 243 ASN A N 1
ATOM 1672 C CA . ASN A 1 214 ? -41.891 -6.204 -5.416 1.00 32.84 243 ASN A CA 1
ATOM 1673 C C . ASN A 1 214 ? -42.749 -6.043 -4.158 1.00 35.54 243 ASN A C 1
ATOM 1674 O O . ASN A 1 214 ? -42.265 -6.362 -3.065 1.00 34.40 243 ASN A O 1
ATOM 1679 N N . GLN A 1 215 ? -43.986 -5.560 -4.283 1.00 33.37 244 GLN A N 1
ATOM 1680 C CA . GLN A 1 215 ? -44.865 -5.354 -3.127 1.00 34.48 244 GLN A CA 1
ATOM 1681 C C . GLN A 1 215 ? -46.190 -6.070 -3.294 1.00 36.29 244 GLN A C 1
ATOM 1682 O O . GLN A 1 215 ? -47.217 -5.573 -2.834 1.00 35.65 244 GLN A O 1
ATOM 1688 N N . LEU A 1 216 ? -46.178 -7.267 -3.940 1.00 31.42 245 LEU A N 1
ATOM 1689 C CA . LEU A 1 216 ? -47.395 -8.043 -4.171 1.00 30.34 245 LEU A CA 1
ATOM 1690 C C . LEU A 1 216 ? -47.975 -8.631 -2.904 1.00 35.47 245 LEU A C 1
ATOM 1691 O O . LEU A 1 216 ? -47.248 -9.261 -2.146 1.00 34.81 245 LEU A O 1
ATOM 1696 N N . THR A 1 217 ? -49.294 -8.517 -2.719 1.00 33.89 246 THR A N 1
ATOM 1697 C CA . THR A 1 217 ? -49.979 -9.066 -1.542 1.00 34.38 246 THR A CA 1
ATOM 1698 C C . THR A 1 217 ? -50.753 -10.313 -1.905 1.00 39.24 246 THR A C 1
ATOM 1699 O O . THR A 1 217 ? -50.893 -11.212 -1.077 1.00 38.70 246 THR A O 1
ATOM 1703 N N . THR A 1 218 ? -51.275 -10.367 -3.148 1.00 35.69 247 THR A N 1
ATOM 1704 C CA . THR A 1 218 ? -51.987 -11.526 -3.698 1.00 34.91 247 THR A CA 1
ATOM 1705 C C . THR A 1 218 ? -51.558 -11.723 -5.163 1.00 37.02 247 THR A C 1
ATOM 1706 O O . THR A 1 218 ? -50.918 -10.854 -5.753 1.00 36.64 247 THR A O 1
ATOM 1710 N N . LEU A 1 219 ? -51.892 -12.871 -5.718 1.00 33.65 248 LEU A N 1
ATOM 1711 C CA . LEU A 1 219 ? -51.682 -13.176 -7.126 1.00 33.00 248 LEU A CA 1
ATOM 1712 C C . LEU A 1 219 ? -53.086 -13.288 -7.728 1.00 37.11 248 LEU A C 1
ATOM 1713 O O . LEU A 1 219 ? -53.981 -13.822 -7.059 1.00 35.80 248 LEU A O 1
ATOM 1718 N N . PRO A 1 220 ? -53.319 -12.833 -8.989 1.00 33.97 249 PRO A N 1
ATOM 1719 C CA . PRO A 1 220 ? -54.661 -12.988 -9.560 1.00 33.39 249 PRO A CA 1
ATOM 1720 C C . PRO A 1 220 ? -54.962 -14.450 -9.824 1.00 35.29 249 PRO A C 1
ATOM 1721 O O . PRO A 1 220 ? -54.030 -15.235 -10.018 1.00 33.90 249 PRO A O 1
ATOM 1725 N N . LYS A 1 221 ? -56.246 -14.831 -9.804 1.00 30.72 250 LYS A N 1
ATOM 1726 C CA . LYS A 1 221 ? -56.687 -16.189 -10.075 1.00 30.83 250 LYS A CA 1
ATOM 1727 C C . LYS A 1 221 ? -56.232 -16.652 -11.459 1.00 34.12 250 LYS A C 1
ATOM 1728 O O . LYS A 1 221 ? -55.922 -17.824 -11.646 1.00 32.58 250 LYS A O 1
ATOM 1734 N N . GLU A 1 222 ? -56.132 -15.696 -12.408 1.00 30.67 251 GLU A N 1
ATOM 1735 C CA . GLU A 1 222 ? -55.713 -15.893 -13.800 1.00 30.15 251 GLU A CA 1
ATOM 1736 C C . GLU A 1 222 ? -54.251 -16.359 -13.933 1.00 32.41 251 GLU A C 1
ATOM 1737 O O . GLU A 1 222 ? -53.881 -16.837 -15.001 1.00 31.71 251 GLU A O 1
ATOM 1743 N N . ILE A 1 223 ? -53.433 -16.243 -12.863 1.00 30.01 252 ILE A N 1
ATOM 1744 C CA . ILE A 1 223 ? -52.038 -16.729 -12.867 1.00 30.68 252 ILE A CA 1
ATOM 1745 C C . ILE A 1 223 ? -51.995 -18.238 -13.277 1.00 31.10 252 ILE A C 1
ATOM 1746 O O . ILE A 1 223 ? -51.046 -18.657 -13.917 1.00 32.10 252 ILE A O 1
ATOM 1751 N N . GLY A 1 224 ? -53.052 -18.993 -12.955 1.00 27.81 253 GLY A N 1
ATOM 1752 C CA . GLY A 1 224 ? -53.188 -20.413 -13.292 1.00 26.69 253 GLY A CA 1
ATOM 1753 C C . GLY A 1 224 ? -53.325 -20.708 -14.770 1.00 32.30 253 GLY A C 1
ATOM 1754 O O . GLY A 1 224 ? -53.152 -21.849 -15.195 1.00 32.26 253 GLY A O 1
ATOM 1755 N N . GLN A 1 225 ? -53.642 -19.690 -15.576 1.00 29.15 254 GLN A N 1
ATOM 1756 C CA . GLN A 1 225 ? -53.795 -19.856 -17.025 1.00 28.10 254 GLN A CA 1
ATOM 1757 C C . GLN A 1 225 ? -52.426 -19.941 -17.735 1.00 32.13 254 GLN A C 1
ATOM 1758 O O . GLN A 1 225 ? -52.381 -20.216 -18.938 1.00 32.72 254 GLN A O 1
ATOM 1764 N N . LEU A 1 226 ? -51.314 -19.721 -16.999 1.00 28.55 255 LEU A N 1
ATOM 1765 C CA . LEU A 1 226 ? -49.971 -19.739 -17.582 1.00 27.22 255 LEU A CA 1
ATOM 1766 C C . LEU A 1 226 ? -49.509 -21.174 -17.822 1.00 29.17 255 LEU A C 1
ATOM 1767 O O . LEU A 1 226 ? -48.630 -21.687 -17.129 1.00 27.18 255 LEU A O 1
ATOM 1772 N N . GLN A 1 227 ? -50.090 -21.801 -18.857 1.00 26.01 256 GLN A N 1
ATOM 1773 C CA . GLN A 1 227 ? -49.892 -23.218 -19.170 1.00 28.03 256 GLN A CA 1
ATOM 1774 C C . GLN A 1 227 ? -48.447 -23.611 -19.502 1.00 31.28 256 GLN A C 1
ATOM 1775 O O . GLN A 1 227 ? -48.104 -24.766 -19.293 1.00 32.84 256 GLN A O 1
ATOM 1781 N N . ASN A 1 228 ? -47.605 -22.680 -19.970 1.00 25.87 257 ASN A N 1
ATOM 1782 C CA . ASN A 1 228 ? -46.215 -22.990 -20.293 1.00 26.09 257 ASN A CA 1
ATOM 1783 C C . ASN A 1 228 ? -45.203 -22.571 -19.227 1.00 27.80 257 ASN A C 1
ATOM 1784 O O . ASN A 1 228 ? -44.001 -22.824 -19.392 1.00 26.37 257 ASN A O 1
ATOM 1789 N N . LEU A 1 229 ? -45.681 -21.959 -18.126 1.00 23.60 258 LEU A N 1
ATOM 1790 C CA . LEU A 1 229 ? -44.803 -21.466 -17.062 1.00 23.64 258 LEU A CA 1
ATOM 1791 C C . LEU A 1 229 ? -43.977 -22.582 -16.408 1.00 26.91 258 LEU A C 1
ATOM 1792 O O . LEU A 1 229 ? -44.542 -23.582 -15.989 1.00 26.24 258 LEU A O 1
ATOM 1797 N N . GLN A 1 230 ? -42.665 -22.382 -16.340 1.00 25.48 259 GLN A N 1
ATOM 1798 C CA . GLN A 1 230 ? -41.689 -23.318 -15.762 1.00 24.50 259 GLN A CA 1
ATOM 1799 C C . GLN A 1 230 ? -41.075 -22.777 -14.499 1.00 27.47 259 GLN A C 1
ATOM 1800 O O . GLN A 1 230 ? -40.770 -23.547 -13.586 1.00 27.56 259 GLN A O 1
ATOM 1806 N N . LYS A 1 231 ? -40.833 -21.462 -14.444 1.00 23.67 260 LYS A N 1
ATOM 1807 C CA . LYS A 1 231 ? -40.198 -20.846 -13.285 1.00 23.33 260 LYS A CA 1
ATOM 1808 C C . LYS A 1 231 ? -40.992 -19.614 -12.852 1.00 29.24 260 LYS A C 1
ATOM 1809 O O . LYS A 1 231 ? -41.216 -18.698 -13.649 1.00 27.32 260 LYS A O 1
ATOM 1815 N N . LEU A 1 232 ? -41.388 -19.593 -11.571 1.00 25.69 261 LEU A N 1
ATOM 1816 C CA . LEU A 1 232 ? -42.123 -18.486 -10.987 1.00 26.37 261 LEU A CA 1
ATOM 1817 C C . LEU A 1 232 ? -41.333 -18.000 -9.773 1.00 30.93 261 LEU A C 1
ATOM 1818 O O . LEU A 1 232 ? -41.274 -18.706 -8.756 1.00 26.68 261 LEU A O 1
ATOM 1823 N N . LEU A 1 233 ? -40.687 -16.814 -9.892 1.00 27.47 262 LEU A N 1
ATOM 1824 C CA . LEU A 1 233 ? -39.862 -16.291 -8.803 1.00 27.74 262 LEU A CA 1
ATOM 1825 C C . LEU A 1 233 ? -40.568 -15.137 -8.119 1.00 31.38 262 LEU A C 1
ATOM 1826 O O . LEU A 1 233 ? -40.678 -14.045 -8.689 1.00 31.23 262 LEU A O 1
ATOM 1831 N N . LEU A 1 234 ? -41.069 -15.396 -6.911 1.00 27.21 263 LEU A N 1
ATOM 1832 C CA . LEU A 1 234 ? -41.842 -14.444 -6.103 1.00 26.70 263 LEU A CA 1
ATOM 1833 C C . LEU A 1 234 ? -41.173 -14.054 -4.790 1.00 33.15 263 LEU A C 1
ATOM 1834 O O . LEU A 1 234 ? -41.839 -13.520 -3.897 1.00 32.50 263 LEU A O 1
ATOM 1839 N N . ASN A 1 235 ? -39.841 -14.260 -4.692 1.00 32.21 264 ASN A N 1
ATOM 1840 C CA . ASN A 1 235 ? -39.068 -13.914 -3.490 1.00 33.29 264 ASN A CA 1
ATOM 1841 C C . ASN A 1 235 ? -39.284 -12.479 -3.076 1.00 37.09 264 ASN A C 1
ATOM 1842 O O . ASN A 1 235 ? -39.353 -11.594 -3.937 1.00 37.79 264 ASN A O 1
ATOM 1847 N N . LYS A 1 236 ? -39.312 -12.237 -1.759 1.00 32.56 265 LYS A N 1
ATOM 1848 C CA . LYS A 1 236 ? -39.368 -10.881 -1.201 1.00 32.55 265 LYS A CA 1
ATOM 1849 C C . LYS A 1 236 ? -40.553 -10.042 -1.728 1.00 38.23 265 LYS A C 1
ATOM 1850 O O . LYS A 1 236 ? -40.368 -8.974 -2.292 1.00 39.83 265 LYS A O 1
ATOM 1856 N N . ASN A 1 237 ? -41.753 -10.558 -1.546 1.00 33.68 266 ASN A N 1
ATOM 1857 C CA . ASN A 1 237 ? -43.001 -9.848 -1.805 1.00 34.94 266 ASN A CA 1
ATOM 1858 C C . ASN A 1 237 ? -43.754 -9.846 -0.458 1.00 40.62 266 ASN A C 1
ATOM 1859 O O . ASN A 1 237 ? -43.132 -10.128 0.569 1.00 41.34 266 ASN A O 1
ATOM 1864 N N . LYS A 1 238 ? -45.066 -9.607 -0.455 1.00 37.50 267 LYS A N 1
ATOM 1865 C CA . LYS A 1 238 ? -45.884 -9.555 0.767 1.00 36.79 267 LYS A CA 1
ATOM 1866 C C . LYS A 1 238 ? -47.065 -10.498 0.669 1.00 37.84 267 LYS A C 1
ATOM 1867 O O . LYS A 1 238 ? -48.117 -10.219 1.238 1.00 36.52 267 LYS A O 1
ATOM 1873 N N . LEU A 1 239 ? -46.908 -11.629 -0.061 1.00 33.93 268 LEU A N 1
ATOM 1874 C CA . LEU A 1 239 ? -47.978 -12.600 -0.240 1.00 32.99 268 LEU A CA 1
ATOM 1875 C C . LEU A 1 239 ? -48.402 -13.225 1.048 1.00 37.34 268 LEU A C 1
ATOM 1876 O O . LEU A 1 239 ? -47.572 -13.736 1.807 1.00 34.74 268 LEU A O 1
ATOM 1881 N N . THR A 1 240 ? -49.707 -13.205 1.273 1.00 35.69 269 THR A N 1
ATOM 1882 C CA . THR A 1 240 ? -50.312 -13.757 2.481 1.00 36.76 269 THR A CA 1
ATOM 1883 C C . THR A 1 240 ? -51.024 -15.037 2.153 1.00 40.79 269 THR A C 1
ATOM 1884 O O . THR A 1 240 ? -51.199 -15.887 3.014 1.00 42.12 269 THR A O 1
ATOM 1888 N N . THR A 1 241 ? -51.360 -15.228 0.876 1.00 37.57 270 THR A N 1
ATOM 1889 C CA . THR A 1 241 ? -52.051 -16.423 0.393 1.00 37.81 270 THR A CA 1
ATOM 1890 C C . THR A 1 241 ? -51.693 -16.675 -1.101 1.00 37.96 270 THR A C 1
ATOM 1891 O O . THR A 1 241 ? -51.259 -15.753 -1.782 1.00 36.58 270 THR A O 1
ATOM 1895 N N . LEU A 1 242 ? -51.873 -17.911 -1.574 1.00 36.02 271 LEU A N 1
ATOM 1896 C CA . LEU A 1 242 ? -51.722 -18.275 -2.998 1.00 35.15 271 LEU A CA 1
ATOM 1897 C C . LEU A 1 242 ? -53.120 -18.650 -3.503 1.00 37.99 271 LEU A C 1
ATOM 1898 O O . LEU A 1 242 ? -53.837 -19.348 -2.785 1.00 38.22 271 LEU A O 1
ATOM 1903 N N . PRO A 1 243 ? -53.523 -18.239 -4.731 1.00 32.84 272 PRO A N 1
ATOM 1904 C CA . PRO A 1 243 ? -54.838 -18.659 -5.249 1.00 32.31 272 PRO A CA 1
ATOM 1905 C C . PRO A 1 243 ? -54.856 -20.166 -5.440 1.00 35.53 272 PRO A C 1
ATOM 1906 O O . PRO A 1 243 ? -53.811 -20.752 -5.724 1.00 34.06 272 PRO A O 1
ATOM 1910 N N . LYS A 1 244 ? -56.023 -20.797 -5.298 1.00 30.80 273 LYS A N 1
ATOM 1911 C CA . LYS A 1 244 ? -56.147 -22.223 -5.556 1.00 30.47 273 LYS A CA 1
ATOM 1912 C C . LYS A 1 244 ? -55.803 -22.570 -7.022 1.00 36.45 273 LYS A C 1
ATOM 1913 O O . LYS A 1 244 ? -55.389 -23.692 -7.308 1.00 36.59 273 LYS A O 1
ATOM 1919 N N . GLU A 1 245 ? -55.945 -21.589 -7.940 1.00 32.53 274 GLU A N 1
ATOM 1920 C CA . GLU A 1 245 ? -55.655 -21.719 -9.378 1.00 32.85 274 GLU A CA 1
ATOM 1921 C C . GLU A 1 245 ? -54.169 -21.952 -9.685 1.00 34.58 274 GLU A C 1
ATOM 1922 O O . GLU A 1 245 ? -53.846 -22.324 -10.808 1.00 31.92 274 GLU A O 1
ATOM 1928 N N . ILE A 1 246 ? -53.278 -21.715 -8.708 1.00 33.15 275 ILE A N 1
ATOM 1929 C CA . ILE A 1 246 ? -51.840 -21.981 -8.822 1.00 32.95 275 ILE A CA 1
ATOM 1930 C C . ILE A 1 246 ? -51.584 -23.470 -9.213 1.00 34.78 275 ILE A C 1
ATOM 1931 O O . ILE A 1 246 ? -50.601 -23.749 -9.890 1.00 35.62 275 ILE A O 1
ATOM 1936 N N . GLY A 1 247 ? -52.498 -24.367 -8.834 1.00 28.69 276 GLY A N 1
ATOM 1937 C CA . GLY A 1 247 ? -52.418 -25.791 -9.124 1.00 29.47 276 GLY A CA 1
ATOM 1938 C C . GLY A 1 247 ? -52.579 -26.161 -10.586 1.00 32.35 276 GLY A C 1
ATOM 1939 O O . GLY A 1 247 ? -52.246 -27.276 -10.976 1.00 32.56 276 GLY A O 1
ATOM 1940 N N . GLN A 1 248 ? -53.057 -25.229 -11.407 1.00 27.16 277 GLN A N 1
ATOM 1941 C CA . GLN A 1 248 ? -53.245 -25.461 -12.855 1.00 26.26 277 GLN A CA 1
ATOM 1942 C C . GLN A 1 248 ? -51.914 -25.367 -13.630 1.00 29.36 277 GLN A C 1
ATOM 1943 O O . GLN A 1 248 ? -51.880 -25.671 -14.821 1.00 29.05 277 GLN A O 1
ATOM 1949 N N . LEU A 1 249 ? -50.831 -24.932 -12.975 1.00 26.90 278 LEU A N 1
ATOM 1950 C CA . LEU A 1 249 ? -49.515 -24.739 -13.606 1.00 26.93 278 LEU A CA 1
ATOM 1951 C C . LEU A 1 249 ? -48.791 -26.077 -13.739 1.00 29.53 278 LEU A C 1
ATOM 1952 O O . LEU A 1 249 ? -47.868 -26.378 -12.972 1.00 27.48 278 LEU A O 1
ATOM 1957 N N . GLN A 1 250 ? -49.258 -26.902 -14.709 1.00 27.03 279 GLN A N 1
ATOM 1958 C CA . GLN A 1 250 ? -48.753 -28.265 -14.912 1.00 28.31 279 GLN A CA 1
ATOM 1959 C C . GLN A 1 250 ? -47.295 -28.356 -15.343 1.00 33.04 279 GLN A C 1
ATOM 1960 O O . GLN A 1 250 ? -46.685 -29.403 -15.131 1.00 35.09 279 GLN A O 1
ATOM 1966 N N . ASN A 1 251 ? -46.735 -27.285 -15.932 1.00 27.77 280 ASN A N 1
ATOM 1967 C CA . ASN A 1 251 ? -45.342 -27.296 -16.380 1.00 27.10 280 ASN A CA 1
ATOM 1968 C C . ASN A 1 251 ? -44.370 -26.664 -15.395 1.00 26.58 280 ASN A C 1
ATOM 1969 O O . ASN A 1 251 ? -43.167 -26.633 -15.653 1.00 26.59 280 ASN A O 1
ATOM 1974 N N . LEU A 1 252 ? -44.895 -26.135 -14.282 1.00 22.91 281 LEU A N 1
ATOM 1975 C CA . LEU A 1 252 ? -44.084 -25.437 -13.299 1.00 22.87 281 LEU A CA 1
ATOM 1976 C C . LEU A 1 252 ? -43.068 -26.344 -12.652 1.00 26.86 281 LEU A C 1
ATOM 1977 O O . LEU A 1 252 ? -43.441 -27.386 -12.113 1.00 26.74 281 LEU A O 1
ATOM 1982 N N . GLN A 1 253 ? -41.795 -25.932 -12.715 1.00 23.61 282 GLN A N 1
ATOM 1983 C CA . GLN A 1 253 ? -40.655 -26.698 -12.185 1.00 23.68 282 GLN A CA 1
ATOM 1984 C C . GLN A 1 253 ? -40.109 -26.062 -10.960 1.00 28.29 282 GLN A C 1
ATOM 1985 O O . GLN A 1 253 ? -39.587 -26.769 -10.098 1.00 29.69 282 GLN A O 1
ATOM 1991 N N . LYS A 1 254 ? -40.119 -24.716 -10.908 1.00 23.91 283 LYS A N 1
ATOM 1992 C CA . LYS A 1 254 ? -39.562 -23.989 -9.773 1.00 23.38 283 LYS A CA 1
ATOM 1993 C C . LYS A 1 254 ? -40.515 -22.931 -9.274 1.00 29.48 283 LYS A C 1
ATOM 1994 O O . LYS A 1 254 ? -40.947 -22.058 -10.037 1.00 28.06 283 LYS A O 1
ATOM 2000 N N . LEU A 1 255 ? -40.835 -23.001 -7.982 1.00 26.40 284 LEU A N 1
ATOM 2001 C CA . LEU A 1 255 ? -41.689 -22.026 -7.303 1.00 26.38 284 LEU A CA 1
ATOM 2002 C C . LEU A 1 255 ? -40.878 -21.480 -6.128 1.00 31.43 284 LEU A C 1
ATOM 2003 O O . LEU A 1 255 ? -40.573 -22.219 -5.175 1.00 32.18 284 LEU A O 1
ATOM 2008 N N . LYS A 1 256 ? -40.449 -20.219 -6.242 1.00 27.48 285 LYS A N 1
ATOM 2009 C CA . LYS A 1 256 ? -39.620 -19.575 -5.215 1.00 27.98 285 LYS A CA 1
ATOM 2010 C C . LYS A 1 256 ? -40.439 -18.505 -4.506 1.00 33.48 285 LYS A C 1
ATOM 2011 O O . LYS A 1 256 ? -40.830 -17.524 -5.134 1.00 33.67 285 LYS A O 1
ATOM 2017 N N . LEU A 1 257 ? -40.763 -18.742 -3.223 1.00 27.70 286 LEU A N 1
ATOM 2018 C CA . LEU A 1 257 ? -41.604 -17.881 -2.405 1.00 27.72 286 LEU A CA 1
ATOM 2019 C C . LEU A 1 257 ? -40.892 -17.406 -1.125 1.00 32.86 286 LEU A C 1
ATOM 2020 O O . LEU A 1 257 ? -41.562 -17.013 -0.165 1.00 32.47 286 LEU A O 1
ATOM 2025 N N . TYR A 1 258 ? -39.545 -17.406 -1.149 1.00 31.90 287 TYR A N 1
ATOM 2026 C CA . TYR A 1 258 ? -38.664 -16.984 -0.066 1.00 34.39 287 TYR A CA 1
ATOM 2027 C C . TYR A 1 258 ? -39.041 -15.572 0.421 1.00 38.56 287 TYR A C 1
ATOM 2028 O O . TYR A 1 258 ? -39.261 -14.673 -0.390 1.00 36.15 287 TYR A O 1
ATOM 2037 N N . GLU A 1 259 ? -39.156 -15.412 1.737 1.00 34.45 288 GLU A N 1
ATOM 2038 C CA . GLU A 1 259 ? -39.462 -14.143 2.393 1.00 34.26 288 GLU A CA 1
ATOM 2039 C C . GLU A 1 259 ? -40.798 -13.524 1.942 1.00 36.74 288 GLU A C 1
ATOM 2040 O O . GLU A 1 259 ? -40.840 -12.400 1.444 1.00 38.51 288 GLU A O 1
ATOM 2046 N N . ASN A 1 260 ? -41.872 -14.281 2.083 1.00 30.73 289 ASN A N 1
ATOM 2047 C CA . ASN A 1 260 ? -43.218 -13.777 1.886 1.00 31.03 289 ASN A CA 1
ATOM 2048 C C . ASN A 1 260 ? -43.883 -13.857 3.268 1.00 34.82 289 ASN A C 1
ATOM 2049 O O . ASN A 1 260 ? -43.169 -14.000 4.271 1.00 34.00 289 ASN A O 1
ATOM 2054 N N . GLN A 1 261 ? -45.193 -13.793 3.347 1.00 32.66 290 GLN A N 1
ATOM 2055 C CA . GLN A 1 261 ? -45.851 -13.831 4.649 1.00 32.83 290 GLN A CA 1
ATOM 2056 C C . GLN A 1 261 ? -46.929 -14.882 4.620 1.00 34.14 290 GLN A C 1
ATOM 2057 O O . GLN A 1 261 ? -47.987 -14.714 5.219 1.00 35.47 290 GLN A O 1
ATOM 2063 N N . LEU A 1 262 ? -46.664 -16.001 3.899 1.00 28.99 291 LEU A N 1
ATOM 2064 C CA . LEU A 1 262 ? -47.625 -17.098 3.750 1.00 27.68 291 LEU A CA 1
ATOM 2065 C C . LEU A 1 262 ? -47.868 -17.824 5.051 1.00 32.39 291 LEU A C 1
ATOM 2066 O O . LEU A 1 262 ? -46.915 -18.144 5.733 1.00 33.30 291 LEU A O 1
ATOM 2071 N N . THR A 1 263 ? -49.112 -18.121 5.364 1.00 30.91 292 THR A N 1
ATOM 2072 C CA . THR A 1 263 ? -49.457 -18.826 6.606 1.00 33.73 292 THR A CA 1
ATOM 2073 C C . THR A 1 263 ? -49.914 -20.236 6.278 1.00 39.70 292 THR A C 1
ATOM 2074 O O . THR A 1 263 ? -49.685 -21.161 7.066 1.00 40.18 292 THR A O 1
ATOM 2078 N N . THR A 1 264 ? -50.522 -20.412 5.092 1.00 34.40 293 THR A N 1
ATOM 2079 C CA . THR A 1 264 ? -50.984 -21.728 4.643 1.00 35.09 293 THR A CA 1
ATOM 2080 C C . THR A 1 264 ? -50.784 -21.862 3.121 1.00 38.24 293 THR A C 1
ATOM 2081 O O . THR A 1 264 ? -50.590 -20.851 2.425 1.00 38.47 293 THR A O 1
ATOM 2085 N N . LEU A 1 265 ? -50.867 -23.109 2.621 1.00 32.87 294 LEU A N 1
ATOM 2086 C CA . LEU A 1 265 ? -50.775 -23.383 1.186 1.00 33.01 294 LEU A CA 1
ATOM 2087 C C . LEU A 1 265 ? -52.096 -23.958 0.727 1.00 37.57 294 LEU A C 1
ATOM 2088 O O . LEU A 1 265 ? -52.647 -24.813 1.438 1.00 38.58 294 LEU A O 1
ATOM 2093 N N . PRO A 1 266 ? -52.600 -23.600 -0.489 1.00 33.54 295 PRO A N 1
ATOM 2094 C CA . PRO A 1 266 ? -53.874 -24.211 -0.948 1.00 32.23 295 PRO A CA 1
ATOM 2095 C C . PRO A 1 266 ? -53.685 -25.717 -1.131 1.00 33.50 295 PRO A C 1
ATOM 2096 O O . PRO A 1 266 ? -52.565 -26.138 -1.429 1.00 32.21 295 PRO A O 1
ATOM 2100 N N . LYS A 1 267 ? -54.747 -26.531 -0.942 1.00 30.38 296 LYS A N 1
ATOM 2101 C CA . LYS A 1 267 ? -54.664 -27.989 -1.160 1.00 31.16 296 LYS A CA 1
ATOM 2102 C C . LYS A 1 267 ? -54.278 -28.302 -2.623 1.00 33.92 296 LYS A C 1
ATOM 2103 O O . LYS A 1 267 ? -53.638 -29.317 -2.890 1.00 33.09 296 LYS A O 1
ATOM 2109 N N . GLU A 1 268 ? -54.643 -27.401 -3.551 1.00 30.78 297 GLU A N 1
ATOM 2110 C CA . GLU A 1 268 ? -54.382 -27.530 -4.997 1.00 30.20 297 GLU A CA 1
ATOM 2111 C C . GLU A 1 268 ? -52.889 -27.516 -5.351 1.00 34.02 297 GLU A C 1
ATOM 2112 O O . GLU A 1 268 ? -52.541 -27.845 -6.484 1.00 32.89 297 GLU A O 1
ATOM 2118 N N . ILE A 1 269 ? -52.009 -27.153 -4.389 1.00 31.09 298 ILE A N 1
ATOM 2119 C CA . ILE A 1 269 ? -50.560 -27.211 -4.555 1.00 31.36 298 ILE A CA 1
ATOM 2120 C C . ILE A 1 269 ? -50.126 -28.621 -5.015 1.00 36.45 298 ILE A C 1
ATOM 2121 O O . ILE A 1 269 ? -49.161 -28.726 -5.785 1.00 36.22 298 ILE A O 1
ATOM 2126 N N . GLY A 1 270 ? -50.862 -29.667 -4.576 1.00 30.23 299 GLY A N 1
ATOM 2127 C CA . GLY A 1 270 ? -50.589 -31.061 -4.942 1.00 29.81 299 GLY A CA 1
ATOM 2128 C C . GLY A 1 270 ? -50.720 -31.363 -6.427 1.00 35.37 299 GLY A C 1
ATOM 2129 O O . GLY A 1 270 ? -50.247 -32.399 -6.907 1.00 36.50 299 GLY A O 1
ATOM 2130 N N . GLN A 1 271 ? -51.357 -30.457 -7.172 1.00 29.60 300 GLN A N 1
ATOM 2131 C CA . GLN A 1 271 ? -51.581 -30.626 -8.615 1.00 29.24 300 GLN A CA 1
ATOM 2132 C C . GLN A 1 271 ? -50.351 -30.250 -9.455 1.00 31.09 300 GLN A C 1
ATOM 2133 O O . GLN A 1 271 ? -50.375 -30.442 -10.665 1.00 30.65 300 GLN A O 1
ATOM 2139 N N . LEU A 1 272 ? -49.288 -29.717 -8.821 1.00 27.18 301 LEU A N 1
ATOM 2140 C CA . LEU A 1 272 ? -48.084 -29.258 -9.525 1.00 27.38 301 LEU A CA 1
ATOM 2141 C C . LEU A 1 272 ? -47.199 -30.435 -9.921 1.00 28.76 301 LEU A C 1
ATOM 2142 O O . LEU A 1 272 ? -46.135 -30.643 -9.368 1.00 27.24 301 LEU A O 1
ATOM 2147 N N . GLN A 1 273 ? -47.680 -31.198 -10.915 1.00 27.55 302 GLN A N 1
ATOM 2148 C CA . GLN A 1 273 ? -47.090 -32.413 -11.480 1.00 28.43 302 GLN A CA 1
ATOM 2149 C C . GLN A 1 273 ? -45.554 -32.366 -11.688 1.00 30.69 302 GLN A C 1
ATOM 2150 O O . GLN A 1 273 ? -44.841 -33.302 -11.318 1.00 28.60 302 GLN A O 1
ATOM 2156 N N . ASN A 1 274 ? -45.055 -31.271 -12.256 1.00 26.80 303 ASN A N 1
ATOM 2157 C CA . ASN A 1 274 ? -43.644 -31.127 -12.623 1.00 25.85 303 ASN A CA 1
ATOM 2158 C C . ASN A 1 274 ? -42.777 -30.371 -11.661 1.00 26.37 303 ASN A C 1
ATOM 2159 O O . ASN A 1 274 ? -41.597 -30.209 -11.928 1.00 26.38 303 ASN A O 1
ATOM 2164 N N . LEU A 1 275 ? -43.325 -29.943 -10.508 1.00 23.41 304 LEU A N 1
ATOM 2165 C CA . LEU A 1 275 ? -42.571 -29.158 -9.557 1.00 22.97 304 LEU A CA 1
ATOM 2166 C C . LEU A 1 275 ? -41.379 -29.927 -8.974 1.00 28.92 304 LEU A C 1
ATOM 2167 O O . LEU A 1 275 ? -41.555 -31.024 -8.448 1.00 27.84 304 LEU A O 1
ATOM 2172 N N . GLN A 1 276 ? -40.168 -29.351 -9.109 1.00 25.26 305 GLN A N 1
ATOM 2173 C CA . GLN A 1 276 ? -38.916 -29.938 -8.634 1.00 25.21 305 GLN A CA 1
ATOM 2174 C C . GLN A 1 276 ? -38.355 -29.169 -7.458 1.00 29.15 305 GLN A C 1
ATOM 2175 O O . GLN A 1 276 ? -37.632 -29.727 -6.632 1.00 27.57 305 GLN A O 1
ATOM 2181 N N . GLU A 1 277 ? -38.613 -27.860 -7.418 1.00 23.88 306 GLU A N 1
ATOM 2182 C CA . GLU A 1 277 ? -38.122 -27.024 -6.336 1.00 23.51 306 GLU A CA 1
ATOM 2183 C C . GLU A 1 277 ? -39.238 -26.143 -5.791 1.00 30.41 306 GLU A C 1
ATOM 2184 O O . GLU A 1 277 ? -39.925 -25.451 -6.560 1.00 28.94 306 GLU A O 1
ATOM 2190 N N . LEU A 1 278 ? -39.409 -26.176 -4.454 1.00 26.27 307 LEU A N 1
ATOM 2191 C CA . LEU A 1 278 ? -40.379 -25.393 -3.713 1.00 25.76 307 LEU A CA 1
ATOM 2192 C C . LEU A 1 278 ? -39.654 -24.731 -2.542 1.00 30.72 307 LEU A C 1
ATOM 2193 O O . LEU A 1 278 ? -39.185 -25.408 -1.612 1.00 29.47 307 LEU A O 1
ATOM 2198 N N . ASP A 1 279 ? -39.467 -23.404 -2.649 1.00 26.43 308 ASP A N 1
ATOM 2199 C CA . ASP A 1 279 ? -38.751 -22.638 -1.657 1.00 28.52 308 ASP A CA 1
ATOM 2200 C C . ASP A 1 279 ? -39.715 -21.763 -0.874 1.00 35.65 308 ASP A C 1
ATOM 2201 O O . ASP A 1 279 ? -40.213 -20.762 -1.386 1.00 36.49 308 ASP A O 1
ATOM 2206 N N . LEU A 1 280 ? -39.990 -22.159 0.363 1.00 30.74 309 LEU A N 1
ATOM 2207 C CA . LEU A 1 280 ? -40.910 -21.428 1.228 1.00 28.66 309 LEU A CA 1
ATOM 2208 C C . LEU A 1 280 ? -40.191 -20.880 2.434 1.00 31.83 309 LEU A C 1
ATOM 2209 O O . LEU A 1 280 ? -40.824 -20.582 3.422 1.00 32.17 309 LEU A O 1
ATOM 2214 N N . ASP A 1 281 ? -38.873 -20.705 2.338 1.00 31.90 310 ASP A N 1
ATOM 2215 C CA . ASP A 1 281 ? -38.043 -20.178 3.427 1.00 32.75 310 ASP A CA 1
ATOM 2216 C C . ASP A 1 281 ? -38.536 -18.777 3.837 1.00 39.35 310 ASP A C 1
ATOM 2217 O O . ASP A 1 281 ? -38.965 -18.009 2.983 1.00 37.29 310 ASP A O 1
ATOM 2222 N N . GLY A 1 282 ? -38.493 -18.477 5.134 1.00 37.30 311 GLY A N 1
ATOM 2223 C CA . GLY A 1 282 ? -38.877 -17.163 5.647 1.00 37.37 311 GLY A CA 1
ATOM 2224 C C . GLY A 1 282 ? -40.347 -16.808 5.609 1.00 42.23 311 GLY A C 1
ATOM 2225 O O . GLY A 1 282 ? -40.696 -15.630 5.631 1.00 44.82 311 GLY A O 1
ATOM 2226 N N . ASN A 1 283 ? -41.220 -17.796 5.569 1.00 36.76 312 ASN A N 1
ATOM 2227 C CA . ASN A 1 283 ? -42.656 -17.559 5.621 1.00 35.96 312 ASN A CA 1
ATOM 2228 C C . ASN A 1 283 ? -43.150 -17.788 7.050 1.00 39.12 312 ASN A C 1
ATOM 2229 O O . ASN A 1 283 ? -42.331 -17.874 7.969 1.00 39.93 312 ASN A O 1
ATOM 2234 N N . GLN A 1 284 ? -44.451 -17.850 7.245 1.00 35.48 313 GLN A N 1
ATOM 2235 C CA . GLN A 1 284 ? -45.051 -17.968 8.572 1.00 36.33 313 GLN A CA 1
ATOM 2236 C C . GLN A 1 284 ? -46.002 -19.164 8.543 1.00 36.06 313 GLN A C 1
ATOM 2237 O O . GLN A 1 284 ? -47.107 -19.084 9.055 1.00 33.32 313 GLN A O 1
ATOM 2243 N N . LEU A 1 285 ? -45.593 -20.273 7.883 1.00 31.96 314 LEU A N 1
ATOM 2244 C CA . LEU A 1 285 ? -46.454 -21.445 7.776 1.00 31.20 314 LEU A CA 1
ATOM 2245 C C . LEU A 1 285 ? -46.665 -22.076 9.123 1.00 36.15 314 LEU A C 1
ATOM 2246 O O . LEU A 1 285 ? -45.699 -22.270 9.861 1.00 35.15 314 LEU A O 1
ATOM 2251 N N . THR A 1 286 ? -47.901 -22.460 9.410 1.00 32.37 315 THR A N 1
ATOM 2252 C CA . THR A 1 286 ? -48.260 -23.140 10.647 1.00 32.75 315 THR A CA 1
ATOM 2253 C C . THR A 1 286 ? -48.543 -24.610 10.355 1.00 35.97 315 THR A C 1
ATOM 2254 O O . THR A 1 286 ? -48.311 -25.466 11.200 1.00 34.95 315 THR A O 1
ATOM 2258 N N . THR A 1 287 ? -48.924 -24.926 9.112 1.00 33.52 316 THR A N 1
ATOM 2259 C CA . THR A 1 287 ? -49.201 -26.310 8.701 1.00 34.21 316 THR A CA 1
ATOM 2260 C C . THR A 1 287 ? -48.899 -26.535 7.187 1.00 37.63 316 THR A C 1
ATOM 2261 O O . THR A 1 287 ? -48.842 -25.552 6.454 1.00 37.95 316 THR A O 1
ATOM 2265 N N . LEU A 1 288 ? -48.714 -27.797 6.737 1.00 34.67 317 LEU A N 1
ATOM 2266 C CA . LEU A 1 288 ? -48.599 -28.131 5.300 1.00 34.09 317 LEU A CA 1
ATOM 2267 C C . LEU A 1 288 ? -49.813 -28.974 4.939 1.00 36.84 317 LEU A C 1
ATOM 2268 O O . LEU A 1 288 ? -50.161 -29.866 5.721 1.00 35.34 317 LEU A O 1
ATOM 2273 N N . PRO A 1 289 ? -50.451 -28.772 3.754 1.00 34.21 318 PRO A N 1
ATOM 2274 C CA . PRO A 1 289 ? -51.588 -29.636 3.392 1.00 33.27 318 PRO A CA 1
ATOM 2275 C C . PRO A 1 289 ? -51.147 -31.078 3.149 1.00 35.00 318 PRO A C 1
ATOM 2276 O O . PRO A 1 289 ? -49.984 -31.304 2.786 1.00 34.25 318 PRO A O 1
ATOM 2280 N N . GLU A 1 290 ? -52.055 -32.061 3.326 1.00 31.47 319 GLU A N 1
ATOM 2281 C CA . GLU A 1 290 ? -51.727 -33.479 3.062 1.00 32.89 319 GLU A CA 1
ATOM 2282 C C . GLU A 1 290 ? -51.325 -33.683 1.576 1.00 35.46 319 GLU A C 1
ATOM 2283 O O . GLU A 1 290 ? -50.535 -34.569 1.252 1.00 34.36 319 GLU A O 1
ATOM 2289 N N . ASN A 1 291 ? -51.844 -32.807 0.705 1.00 31.97 320 ASN A N 1
ATOM 2290 C CA . ASN A 1 291 ? -51.630 -32.785 -0.746 1.00 31.33 320 ASN A CA 1
ATOM 2291 C C . ASN A 1 291 ? -50.178 -32.570 -1.159 1.00 34.77 320 ASN A C 1
ATOM 2292 O O . ASN A 1 291 ? -49.839 -32.831 -2.317 1.00 34.78 320 ASN A O 1
ATOM 2297 N N . ILE A 1 292 ? -49.320 -32.102 -0.230 1.00 30.00 321 ILE A N 1
ATOM 2298 C CA . ILE A 1 292 ? -47.897 -31.905 -0.459 1.00 29.46 321 ILE A CA 1
ATOM 2299 C C . ILE A 1 292 ? -47.253 -33.214 -0.975 1.00 32.17 321 ILE A C 1
ATOM 2300 O O . ILE A 1 292 ? -46.371 -33.152 -1.834 1.00 29.35 321 ILE A O 1
ATOM 2305 N N . GLY A 1 293 ? -47.777 -34.365 -0.519 1.00 29.34 322 GLY A N 1
ATOM 2306 C CA . GLY A 1 293 ? -47.323 -35.705 -0.910 1.00 29.23 322 GLY A CA 1
ATOM 2307 C C . GLY A 1 293 ? -47.507 -36.059 -2.372 1.00 32.53 322 GLY A C 1
ATOM 2308 O O . GLY A 1 293 ? -46.891 -37.006 -2.872 1.00 30.76 322 GLY A O 1
ATOM 2309 N N . GLN A 1 294 ? -48.379 -35.318 -3.069 1.00 29.24 323 GLN A N 1
ATOM 2310 C CA . GLN A 1 294 ? -48.641 -35.565 -4.489 1.00 28.27 323 GLN A CA 1
ATOM 2311 C C . GLN A 1 294 ? -47.570 -34.953 -5.408 1.00 32.60 323 GLN A C 1
ATOM 2312 O O . GLN A 1 294 ? -47.664 -35.109 -6.630 1.00 32.87 323 GLN A O 1
ATOM 2318 N N . LEU A 1 295 ? -46.582 -34.247 -4.838 1.00 28.90 324 LEU A N 1
ATOM 2319 C CA . LEU A 1 295 ? -45.500 -33.600 -5.603 1.00 28.17 324 LEU A CA 1
ATOM 2320 C C . LEU A 1 295 ? -44.407 -34.628 -5.908 1.00 29.80 324 LEU A C 1
ATOM 2321 O O . LEU A 1 295 ? -43.308 -34.574 -5.368 1.00 29.09 324 LEU A O 1
ATOM 2326 N N . GLN A 1 296 ? -44.742 -35.592 -6.787 1.00 28.03 325 GLN A N 1
ATOM 2327 C CA . GLN A 1 296 ? -43.885 -36.738 -7.121 1.00 28.95 325 GLN A CA 1
ATOM 2328 C C . GLN A 1 296 ? -42.542 -36.396 -7.781 1.00 31.55 325 GLN A C 1
ATOM 2329 O O . GLN A 1 296 ? -41.611 -37.189 -7.685 1.00 32.10 325 GLN A O 1
ATOM 2335 N N . ARG A 1 297 ? -42.392 -35.192 -8.358 1.00 28.38 326 ARG A N 1
ATOM 2336 C CA . ARG A 1 297 ? -41.117 -34.800 -8.968 1.00 27.07 326 ARG A CA 1
ATOM 2337 C C . ARG A 1 297 ? -40.313 -33.896 -8.052 1.00 28.34 326 ARG A C 1
ATOM 2338 O O . ARG A 1 297 ? -39.202 -33.472 -8.399 1.00 26.92 326 ARG A O 1
ATOM 2346 N N . LEU A 1 298 ? -40.853 -33.586 -6.868 1.00 23.86 327 LEU A N 1
ATOM 2347 C CA . LEU A 1 298 ? -40.135 -32.671 -5.983 1.00 23.25 327 LEU A CA 1
ATOM 2348 C C . LEU A 1 298 ? -38.763 -33.190 -5.545 1.00 29.50 327 LEU A C 1
ATOM 2349 O O . LEU A 1 298 ? -38.671 -34.304 -5.035 1.00 31.76 327 LEU A O 1
ATOM 2354 N N . GLN A 1 299 ? -37.710 -32.388 -5.755 1.00 25.33 328 GLN A N 1
ATOM 2355 C CA . GLN A 1 299 ? -36.337 -32.714 -5.375 1.00 25.75 328 GLN A CA 1
ATOM 2356 C C . GLN A 1 299 ? -35.865 -31.896 -4.186 1.00 28.65 328 GLN A C 1
ATOM 2357 O O . GLN A 1 299 ? -35.056 -32.351 -3.378 1.00 29.11 328 GLN A O 1
ATOM 2363 N N . THR A 1 300 ? -36.286 -30.646 -4.132 1.00 23.52 329 THR A N 1
ATOM 2364 C CA . THR A 1 300 ? -35.827 -29.708 -3.114 1.00 22.73 329 THR A CA 1
ATOM 2365 C C . THR A 1 300 ? -37.007 -29.013 -2.442 1.00 27.73 329 THR A C 1
ATOM 2366 O O . THR A 1 300 ? -37.839 -28.411 -3.122 1.00 27.47 329 THR A O 1
ATOM 2370 N N . LEU A 1 301 ? -37.047 -29.058 -1.104 1.00 25.23 330 LEU A N 1
ATOM 2371 C CA . LEU A 1 301 ? -38.099 -28.422 -0.302 1.00 24.60 330 LEU A CA 1
ATOM 2372 C C . LEU A 1 301 ? -37.469 -27.619 0.835 1.00 28.26 330 LEU A C 1
ATOM 2373 O O . LEU A 1 301 ? -36.796 -28.180 1.705 1.00 25.42 330 LEU A O 1
ATOM 2378 N N . TYR A 1 302 ? -37.614 -26.285 0.769 1.00 24.27 331 TYR A N 1
ATOM 2379 C CA . TYR A 1 302 ? -37.029 -25.369 1.742 1.00 25.51 331 TYR A CA 1
ATOM 2380 C C . TYR A 1 302 ? -38.137 -24.780 2.577 1.00 30.03 331 TYR A C 1
ATOM 2381 O O . TYR A 1 302 ? -39.021 -24.105 2.047 1.00 28.13 331 TYR A O 1
ATOM 2390 N N . LEU A 1 303 ? -38.115 -25.079 3.883 1.00 26.48 332 LEU A N 1
ATOM 2391 C CA . LEU A 1 303 ? -39.131 -24.607 4.830 1.00 26.32 332 LEU A CA 1
ATOM 2392 C C . LEU A 1 303 ? -38.519 -23.920 6.043 1.00 31.92 332 LEU A C 1
ATOM 2393 O O . LEU A 1 303 ? -39.164 -23.834 7.097 1.00 31.55 332 LEU A O 1
ATOM 2398 N N . GLY A 1 304 ? -37.312 -23.406 5.894 1.00 27.81 333 GLY A N 1
ATOM 2399 C CA . GLY A 1 304 ? -36.630 -22.749 6.991 1.00 28.26 333 GLY A CA 1
ATOM 2400 C C . GLY A 1 304 ? -37.375 -21.566 7.566 1.00 31.14 333 GLY A C 1
ATOM 2401 O O . GLY A 1 304 ? -37.978 -20.785 6.827 1.00 28.30 333 GLY A O 1
ATOM 2402 N N . ASN A 1 305 ? -37.348 -21.431 8.902 1.00 27.80 334 ASN A N 1
ATOM 2403 C CA . ASN A 1 305 ? -37.906 -20.259 9.597 1.00 27.08 334 ASN A CA 1
ATOM 2404 C C . ASN A 1 305 ? -39.418 -20.074 9.397 1.00 31.78 334 ASN A C 1
ATOM 2405 O O . ASN A 1 305 ? -39.952 -18.987 9.606 1.00 34.02 334 ASN A O 1
ATOM 2410 N N . ASN A 1 306 ? -40.124 -21.156 9.118 1.00 26.79 335 ASN A N 1
ATOM 2411 C CA . ASN A 1 306 ? -41.562 -21.136 9.188 1.00 28.47 335 ASN A CA 1
ATOM 2412 C C . ASN A 1 306 ? -41.898 -21.369 10.695 1.00 34.16 335 ASN A C 1
ATOM 2413 O O . ASN A 1 306 ? -41.014 -21.341 11.573 1.00 36.67 335 ASN A O 1
ATOM 2418 N N . GLN A 1 307 ? -43.146 -21.676 10.975 1.00 31.12 336 GLN A N 1
ATOM 2419 C CA . GLN A 1 307 ? -43.646 -21.920 12.312 1.00 30.73 336 GLN A CA 1
ATOM 2420 C C . GLN A 1 307 ? -44.290 -23.287 12.357 1.00 33.30 336 GLN A C 1
ATOM 2421 O O . GLN A 1 307 ? -45.254 -23.482 13.090 1.00 33.73 336 GLN A O 1
ATOM 2427 N N . LEU A 1 308 ? -43.797 -24.244 11.540 1.00 28.89 337 LEU A N 1
ATOM 2428 C CA . LEU A 1 308 ? -44.381 -25.594 11.533 1.00 30.39 337 LEU A CA 1
ATOM 2429 C C . LEU A 1 308 ? -44.208 -26.334 12.853 1.00 32.98 337 LEU A C 1
ATOM 2430 O O . LEU A 1 308 ? -43.109 -26.362 13.397 1.00 31.66 337 LEU A O 1
ATOM 2435 N N . ASN A 1 309 ? -45.285 -26.942 13.362 1.00 30.85 338 ASN A N 1
ATOM 2436 C CA . ASN A 1 309 ? -45.227 -27.725 14.602 1.00 30.74 338 ASN A CA 1
ATOM 2437 C C . ASN A 1 309 ? -45.115 -29.151 14.248 1.00 31.30 338 ASN A C 1
ATOM 2438 O O . ASN A 1 309 ? -44.468 -29.909 14.961 1.00 31.63 338 ASN A O 1
ATOM 2443 N N . PHE A 1 310 ? -45.712 -29.523 13.105 1.00 27.49 339 PHE A N 1
ATOM 2444 C CA . PHE A 1 310 ? -45.724 -30.890 12.619 1.00 27.67 339 PHE A CA 1
ATOM 2445 C C . PHE A 1 310 ? -45.698 -30.908 11.098 1.00 33.43 339 PHE A C 1
ATOM 2446 O O . PHE A 1 310 ? -45.974 -29.901 10.434 1.00 32.58 339 PHE A O 1
ATOM 2454 N N . LEU A 1 311 ? -45.385 -32.080 10.570 1.00 31.17 340 LEU A N 1
ATOM 2455 C CA . LEU A 1 311 ? -45.393 -32.396 9.140 1.00 32.23 340 LEU A CA 1
ATOM 2456 C C . LEU A 1 311 ? -46.474 -33.440 8.879 1.00 38.18 340 LEU A C 1
ATOM 2457 O O . LEU A 1 311 ? -46.607 -34.379 9.673 1.00 36.59 340 LEU A O 1
ATOM 2462 N N . PRO A 1 312 ? -47.230 -33.352 7.757 1.00 35.44 341 PRO A N 1
ATOM 2463 C CA . PRO A 1 312 ? -48.216 -34.408 7.478 1.00 35.01 341 PRO A CA 1
ATOM 2464 C C . PRO A 1 312 ? -47.496 -35.728 7.197 1.00 36.15 341 PRO A C 1
ATOM 2465 O O . PRO A 1 312 ? -46.336 -35.696 6.784 1.00 34.77 341 PRO A O 1
ATOM 2469 N N . LYS A 1 313 ? -48.136 -36.882 7.467 1.00 31.49 342 LYS A N 1
ATOM 2470 C CA . LYS A 1 313 ? -47.496 -38.189 7.197 1.00 31.54 342 LYS A CA 1
ATOM 2471 C C . LYS A 1 313 ? -47.207 -38.342 5.685 1.00 35.67 342 LYS A C 1
ATOM 2472 O O . LYS A 1 313 ? -46.263 -39.025 5.299 1.00 37.33 342 LYS A O 1
ATOM 2478 N N . GLU A 1 314 ? -47.991 -37.650 4.854 1.00 32.14 343 GLU A N 1
ATOM 2479 C CA . GLU A 1 314 ? -47.872 -37.656 3.390 1.00 31.48 343 GLU A CA 1
ATOM 2480 C C . GLU A 1 314 ? -46.514 -37.142 2.882 1.00 36.42 343 GLU A C 1
ATOM 2481 O O . GLU A 1 314 ? -46.199 -37.378 1.716 1.00 35.71 343 GLU A O 1
ATOM 2487 N N . ILE A 1 315 ? -45.696 -36.477 3.751 1.00 33.11 344 ILE A N 1
ATOM 2488 C CA . ILE A 1 315 ? -44.348 -36.000 3.411 1.00 32.97 344 ILE A CA 1
ATOM 2489 C C . ILE A 1 315 ? -43.480 -37.170 2.914 1.00 36.81 344 ILE A C 1
ATOM 2490 O O . ILE A 1 315 ? -42.619 -36.980 2.042 1.00 36.06 344 ILE A O 1
ATOM 2495 N N . GLY A 1 316 ? -43.776 -38.374 3.418 1.00 31.99 345 GLY A N 1
ATOM 2496 C CA . GLY A 1 316 ? -43.084 -39.608 3.059 1.00 29.13 345 GLY A CA 1
ATOM 2497 C C . GLY A 1 316 ? -43.339 -40.085 1.642 1.00 33.52 345 GLY A C 1
ATOM 2498 O O . GLY A 1 316 ? -42.648 -40.992 1.172 1.00 34.54 345 GLY A O 1
ATOM 2499 N N . GLN A 1 317 ? -44.334 -39.509 0.952 1.00 29.16 346 GLN A N 1
ATOM 2500 C CA . GLN A 1 317 ? -44.673 -39.865 -0.440 1.00 29.73 346 GLN A CA 1
ATOM 2501 C C . GLN A 1 317 ? -43.748 -39.170 -1.475 1.00 33.44 346 GLN A C 1
ATOM 2502 O O . GLN A 1 317 ? -43.817 -39.491 -2.661 1.00 33.23 346 GLN A O 1
ATOM 2508 N N . LEU A 1 318 ? -42.905 -38.225 -1.028 1.00 29.23 347 LEU A N 1
ATOM 2509 C CA . LEU A 1 318 ? -41.989 -37.446 -1.885 1.00 29.18 347 LEU A CA 1
ATOM 2510 C C . LEU A 1 318 ? -40.765 -38.297 -2.249 1.00 32.70 347 LEU A C 1
ATOM 2511 O O . LEU A 1 318 ? -39.657 -38.067 -1.773 1.00 29.44 347 LEU A O 1
ATOM 2516 N N . ARG A 1 319 ? -41.001 -39.304 -3.104 1.00 32.77 348 ARG A N 1
ATOM 2517 C CA . ARG A 1 319 ? -39.989 -40.295 -3.505 1.00 33.04 348 ARG A CA 1
ATOM 2518 C C . ARG A 1 319 ? -38.739 -39.707 -4.170 1.00 34.70 348 ARG A C 1
ATOM 2519 O O . ARG A 1 319 ? -37.676 -40.308 -4.083 1.00 32.19 348 ARG A O 1
ATOM 2527 N N . ASN A 1 320 ? -38.856 -38.524 -4.815 1.00 30.87 349 ASN A N 1
ATOM 2528 C CA . ASN A 1 320 ? -37.708 -37.916 -5.488 1.00 28.85 349 ASN A CA 1
ATOM 2529 C C . ASN A 1 320 ? -37.008 -36.844 -4.683 1.00 28.67 349 ASN A C 1
ATOM 2530 O O . ASN A 1 320 ? -36.039 -36.260 -5.150 1.00 27.49 349 ASN A O 1
ATOM 2535 N N . LEU A 1 321 ? -37.454 -36.610 -3.440 1.00 24.34 350 LEU A N 1
ATOM 2536 C CA . LEU A 1 321 ? -36.887 -35.579 -2.606 1.00 23.19 350 LEU A CA 1
ATOM 2537 C C . LEU A 1 321 ? -35.473 -35.886 -2.213 1.00 31.96 350 LEU A C 1
ATOM 2538 O O . LEU A 1 321 ? -35.212 -36.953 -1.662 1.00 34.29 350 LEU A O 1
ATOM 2543 N N . GLU A 1 322 ? -34.574 -34.947 -2.478 1.00 25.97 351 GLU A N 1
ATOM 2544 C CA . GLU A 1 322 ? -33.156 -35.056 -2.170 1.00 28.35 351 GLU A CA 1
ATOM 2545 C C . GLU A 1 322 ? -32.743 -34.136 -1.064 1.00 31.49 351 GLU A C 1
ATOM 2546 O O . GLU A 1 322 ? -31.780 -34.425 -0.351 1.00 31.37 351 GLU A O 1
ATOM 2552 N N . SER A 1 323 ? -33.429 -32.994 -0.939 1.00 26.33 352 SER A N 1
ATOM 2553 C CA . SER A 1 323 ? -33.047 -32.010 0.063 1.00 26.34 352 SER A CA 1
ATOM 2554 C C . SER A 1 323 ? -34.256 -31.473 0.804 1.00 29.67 352 SER A C 1
ATOM 2555 O O . SER A 1 323 ? -35.213 -31.007 0.175 1.00 26.99 352 SER A O 1
ATOM 2558 N N . LEU A 1 324 ? -34.219 -31.540 2.149 1.00 27.37 353 LEU A N 1
ATOM 2559 C CA . LEU A 1 324 ? -35.332 -31.047 2.982 1.00 25.67 353 LEU A CA 1
ATOM 2560 C C . LEU A 1 324 ? -34.799 -30.135 4.071 1.00 28.60 353 LEU A C 1
ATOM 2561 O O . LEU A 1 324 ? -33.955 -30.544 4.882 1.00 27.84 353 LEU A O 1
ATOM 2566 N N . ASP A 1 325 ? -35.208 -28.855 4.031 1.00 22.78 354 ASP A N 1
ATOM 2567 C CA . ASP A 1 325 ? -34.706 -27.896 4.999 1.00 22.38 354 ASP A CA 1
ATOM 2568 C C . ASP A 1 325 ? -35.823 -27.471 5.953 1.00 27.87 354 ASP A C 1
ATOM 2569 O O . ASP A 1 325 ? -36.744 -26.767 5.551 1.00 25.93 354 ASP A O 1
ATOM 2574 N N . LEU A 1 326 ? -35.699 -27.873 7.235 1.00 26.58 355 LEU A N 1
ATOM 2575 C CA . LEU A 1 326 ? -36.719 -27.567 8.254 1.00 25.49 355 LEU A CA 1
ATOM 2576 C C . LEU A 1 326 ? -36.165 -26.766 9.388 1.00 28.06 355 LEU A C 1
ATOM 2577 O O . LEU A 1 326 ? -36.726 -26.738 10.504 1.00 25.99 355 LEU A O 1
ATOM 2582 N N . GLU A 1 327 ? -35.070 -26.062 9.102 1.00 24.02 356 GLU A N 1
ATOM 2583 C CA . GLU A 1 327 ? -34.370 -25.286 10.129 1.00 23.49 356 GLU A CA 1
ATOM 2584 C C . GLU A 1 327 ? -35.239 -24.228 10.779 1.00 28.46 356 GLU A C 1
ATOM 2585 O O . GLU A 1 327 ? -35.979 -23.546 10.081 1.00 29.14 356 GLU A O 1
ATOM 2591 N N . HIS A 1 328 ? -35.129 -24.079 12.112 1.00 26.39 357 HIS A N 1
ATOM 2592 C CA . HIS A 1 328 ? -35.791 -23.020 12.876 1.00 25.76 357 HIS A CA 1
ATOM 2593 C C . HIS A 1 328 ? -37.318 -22.992 12.717 1.00 28.09 357 HIS A C 1
ATOM 2594 O O . HIS A 1 328 ? -37.921 -21.945 12.502 1.00 29.59 357 HIS A O 1
ATOM 2601 N N . ASN A 1 329 ? -37.924 -24.155 12.733 1.00 25.54 358 ASN A N 1
ATOM 2602 C CA . ASN A 1 329 ? -39.375 -24.247 12.797 1.00 25.27 358 ASN A CA 1
ATOM 2603 C C . ASN A 1 329 ? -39.621 -24.573 14.293 1.00 34.09 358 ASN A C 1
ATOM 2604 O O . ASN A 1 329 ? -38.742 -24.375 15.130 1.00 31.10 358 ASN A O 1
ATOM 2609 N N . GLN A 1 330 ? -40.753 -25.139 14.624 1.00 34.73 359 GLN A N 1
ATOM 2610 C CA . GLN A 1 330 ? -40.927 -25.526 16.026 1.00 34.96 359 GLN A CA 1
ATOM 2611 C C . GLN A 1 330 ? -41.367 -26.984 16.069 1.00 35.47 359 GLN A C 1
ATOM 2612 O O . GLN A 1 330 ? -42.302 -27.327 16.757 1.00 34.42 359 GLN A O 1
ATOM 2618 N N . LEU A 1 331 ? -40.730 -27.850 15.256 1.00 29.86 360 LEU A N 1
ATOM 2619 C CA . LEU A 1 331 ? -41.127 -29.247 15.185 1.00 30.08 360 LEU A CA 1
ATOM 2620 C C . LEU A 1 331 ? -40.908 -29.977 16.493 1.00 35.53 360 LEU A C 1
ATOM 2621 O O . LEU A 1 331 ? -39.816 -29.932 17.047 1.00 32.04 360 LEU A O 1
ATOM 2626 N N . ASN A 1 332 ? -41.942 -30.689 16.946 1.00 35.29 361 ASN A N 1
ATOM 2627 C CA . ASN A 1 332 ? -41.968 -31.475 18.183 1.00 36.75 361 ASN A CA 1
ATOM 2628 C C . ASN A 1 332 ? -41.623 -32.913 17.866 1.00 39.53 361 ASN A C 1
ATOM 2629 O O . ASN A 1 332 ? -41.084 -33.620 18.701 1.00 40.18 361 ASN A O 1
ATOM 2634 N N . ALA A 1 333 ? -41.951 -33.360 16.657 1.00 35.54 362 ALA A N 1
ATOM 2635 C CA . ALA A 1 333 ? -41.676 -34.738 16.214 1.00 35.67 362 ALA A CA 1
ATOM 2636 C C . ALA A 1 333 ? -41.629 -34.812 14.689 1.00 35.74 362 ALA A C 1
ATOM 2637 O O . ALA A 1 333 ? -42.115 -33.917 14.013 1.00 33.75 362 ALA A O 1
ATOM 2639 N N . LEU A 1 334 ? -41.045 -35.883 14.165 1.00 33.04 363 LEU A N 1
ATOM 2640 C CA . LEU A 1 334 ? -41.007 -36.165 12.739 1.00 33.67 363 LEU A CA 1
ATOM 2641 C C . LEU A 1 334 ? -41.926 -37.359 12.498 1.00 39.05 363 LEU A C 1
ATOM 2642 O O . LEU A 1 334 ? -41.911 -38.300 13.300 1.00 39.48 363 LEU A O 1
ATOM 2647 N N . PRO A 1 335 ? -42.675 -37.401 11.378 1.00 33.20 364 PRO A N 1
ATOM 2648 C CA . PRO A 1 335 ? -43.487 -38.602 11.116 1.00 32.75 364 PRO A CA 1
ATOM 2649 C C . PRO A 1 335 ? -42.593 -39.810 10.829 1.00 34.90 364 PRO A C 1
ATOM 2650 O O . PRO A 1 335 ? -41.469 -39.635 10.338 1.00 32.43 364 PRO A O 1
ATOM 2654 N N . LYS A 1 336 ? -43.069 -41.034 11.162 1.00 32.11 365 LYS A N 1
ATOM 2655 C CA . LYS A 1 336 ? -42.320 -42.275 10.904 1.00 33.18 365 LYS A CA 1
ATOM 2656 C C . LYS A 1 336 ? -42.122 -42.496 9.394 1.00 37.16 365 LYS A C 1
ATOM 2657 O O . LYS A 1 336 ? -41.136 -43.109 8.984 1.00 39.00 365 LYS A O 1
ATOM 2663 N N . GLU A 1 337 ? -43.013 -41.915 8.591 1.00 32.97 366 GLU A N 1
ATOM 2664 C CA . GLU A 1 337 ? -43.018 -41.970 7.123 1.00 32.54 366 GLU A CA 1
ATOM 2665 C C . GLU A 1 337 ? -41.786 -41.291 6.495 1.00 34.57 366 GLU A C 1
ATOM 2666 O O . GLU A 1 337 ? -41.515 -41.506 5.315 1.00 33.27 366 GLU A O 1
ATOM 2672 N N . ILE A 1 338 ? -41.018 -40.511 7.288 1.00 33.34 367 ILE A N 1
ATOM 2673 C CA . ILE A 1 338 ? -39.775 -39.867 6.855 1.00 33.65 367 ILE A CA 1
ATOM 2674 C C . ILE A 1 338 ? -38.799 -40.912 6.294 1.00 35.31 367 ILE A C 1
ATOM 2675 O O . ILE A 1 338 ? -38.023 -40.599 5.393 1.00 33.77 367 ILE A O 1
ATOM 2680 N N . GLY A 1 339 ? -38.908 -42.158 6.779 1.00 31.11 368 GLY A N 1
ATOM 2681 C CA . GLY A 1 339 ? -38.074 -43.276 6.343 1.00 31.47 368 GLY A CA 1
ATOM 2682 C C . GLY A 1 339 ? -38.299 -43.721 4.905 1.00 35.43 368 GLY A C 1
ATOM 2683 O O . GLY A 1 339 ? -37.448 -44.400 4.334 1.00 35.70 368 GLY A O 1
ATOM 2684 N N . LYS A 1 340 ? -39.425 -43.324 4.300 1.00 32.29 369 LYS A N 1
ATOM 2685 C CA . LYS A 1 340 ? -39.752 -43.652 2.911 1.00 31.65 369 LYS A CA 1
ATOM 2686 C C . LYS A 1 340 ? -39.024 -42.715 1.917 1.00 33.61 369 LYS A C 1
ATOM 2687 O O . LYS A 1 340 ? -39.057 -42.974 0.712 1.00 33.29 369 LYS A O 1
ATOM 2693 N N . LEU A 1 341 ? -38.359 -41.660 2.411 1.00 29.99 370 LEU A N 1
ATOM 2694 C CA . LEU A 1 341 ? -37.619 -40.720 1.551 1.00 29.98 370 LEU A CA 1
ATOM 2695 C C . LEU A 1 341 ? -36.270 -41.311 1.129 1.00 31.68 370 LEU A C 1
ATOM 2696 O O . LEU A 1 341 ? -35.227 -40.839 1.548 1.00 31.37 370 LEU A O 1
ATOM 2701 N N . GLN A 1 342 ? -36.299 -42.358 0.295 1.00 30.42 371 GLN A N 1
ATOM 2702 C CA . GLN A 1 342 ? -35.095 -43.117 -0.109 1.00 30.22 371 GLN A CA 1
ATOM 2703 C C . GLN A 1 342 ? -34.037 -42.329 -0.895 1.00 36.30 371 GLN A C 1
ATOM 2704 O O . GLN A 1 342 ? -32.878 -42.725 -0.897 1.00 37.66 371 GLN A O 1
ATOM 2710 N N . LYS A 1 343 ? -34.414 -41.212 -1.527 1.00 32.72 372 LYS A N 1
ATOM 2711 C CA . LYS A 1 343 ? -33.475 -40.386 -2.280 1.00 30.94 372 LYS A CA 1
ATOM 2712 C C . LYS A 1 343 ? -32.933 -39.210 -1.479 1.00 32.23 372 LYS A C 1
ATOM 2713 O O . LYS A 1 343 ? -32.103 -38.460 -1.984 1.00 27.19 372 LYS A O 1
ATOM 2719 N N . LEU A 1 344 ? -33.362 -39.061 -0.189 1.00 28.79 373 LEU A N 1
ATOM 2720 C CA . LEU A 1 344 ? -32.948 -37.930 0.616 1.00 27.74 373 LEU A CA 1
ATOM 2721 C C . LEU A 1 344 ? -31.462 -37.945 0.921 1.00 31.58 373 LEU A C 1
ATOM 2722 O O . LEU A 1 344 ? -30.948 -38.954 1.416 1.00 31.08 373 LEU A O 1
ATOM 2727 N N . GLN A 1 345 ? -30.777 -36.839 0.633 1.00 26.03 374 GLN A N 1
ATOM 2728 C CA . GLN A 1 345 ? -29.329 -36.713 0.873 1.00 27.40 374 GLN A CA 1
ATOM 2729 C C . GLN A 1 345 ? -28.983 -35.724 1.961 1.00 30.17 374 GLN A C 1
ATOM 2730 O O . GLN A 1 345 ? -27.953 -35.860 2.626 1.00 30.01 374 GLN A O 1
ATOM 2736 N N . THR A 1 346 ? -29.800 -34.689 2.108 1.00 26.37 375 THR A N 1
ATOM 2737 C CA . THR A 1 346 ? -29.582 -33.649 3.103 1.00 26.37 375 THR A CA 1
ATOM 2738 C C . THR A 1 346 ? -30.878 -33.404 3.880 1.00 28.77 375 THR A C 1
ATOM 2739 O O . THR A 1 346 ? -31.924 -33.182 3.275 1.00 26.33 375 THR A O 1
ATOM 2743 N N . LEU A 1 347 ? -30.779 -33.405 5.219 1.00 25.51 376 LEU A N 1
ATOM 2744 C CA . LEU A 1 347 ? -31.940 -33.151 6.091 1.00 25.02 376 LEU A CA 1
ATOM 2745 C C . LEU A 1 347 ? -31.506 -32.195 7.180 1.00 26.03 376 LEU A C 1
ATOM 2746 O O . LEU A 1 347 ? -30.621 -32.506 7.982 1.00 26.23 376 LEU A O 1
ATOM 2751 N N . ASN A 1 348 ? -32.055 -30.997 7.146 1.00 21.61 377 ASN A N 1
ATOM 2752 C CA . ASN A 1 348 ? -31.667 -29.964 8.101 1.00 22.55 377 ASN A CA 1
ATOM 2753 C C . ASN A 1 348 ? -32.799 -29.788 9.120 1.00 26.39 377 ASN A C 1
ATOM 2754 O O . ASN A 1 348 ? -33.864 -29.292 8.795 1.00 24.16 377 ASN A O 1
ATOM 2759 N N . LEU A 1 349 ? -32.519 -30.178 10.355 1.00 24.84 378 LEU A N 1
ATOM 2760 C CA . LEU A 1 349 ? -33.478 -30.094 11.459 1.00 24.41 378 LEU A CA 1
ATOM 2761 C C . LEU A 1 349 ? -33.002 -29.178 12.558 1.00 27.16 378 LEU A C 1
ATOM 2762 O O . LEU A 1 349 ? -33.537 -29.207 13.683 1.00 27.84 378 LEU A O 1
ATOM 2767 N N . LYS A 1 350 ? -32.024 -28.315 12.248 1.00 22.54 379 LYS A N 1
ATOM 2768 C CA . LYS A 1 350 ? -31.498 -27.393 13.243 1.00 22.81 379 LYS A CA 1
ATOM 2769 C C . LYS A 1 350 ? -32.575 -26.502 13.855 1.00 25.67 379 LYS A C 1
ATOM 2770 O O . LYS A 1 350 ? -33.494 -26.093 13.159 1.00 24.59 379 LYS A O 1
ATOM 2776 N N . TYR A 1 351 ? -32.414 -26.151 15.140 1.00 24.03 380 TYR A N 1
ATOM 2777 C CA . TYR A 1 351 ? -33.346 -25.219 15.821 1.00 25.51 380 TYR A CA 1
ATOM 2778 C C . TYR A 1 351 ? -34.798 -25.678 15.836 1.00 29.66 380 TYR A C 1
ATOM 2779 O O . TYR A 1 351 ? -35.666 -24.936 15.402 1.00 32.02 380 TYR A O 1
ATOM 2788 N N . ASN A 1 352 ? -35.052 -26.910 16.233 1.00 24.66 381 ASN A N 1
ATOM 2789 C CA . ASN A 1 352 ? -36.407 -27.401 16.390 1.00 24.10 381 ASN A CA 1
ATOM 2790 C C . ASN A 1 352 ? -36.583 -27.878 17.843 1.00 29.41 381 ASN A C 1
ATOM 2791 O O . ASN A 1 352 ? -35.712 -27.635 18.654 1.00 30.60 381 ASN A O 1
ATOM 2796 N N . GLN A 1 353 ? -37.656 -28.588 18.161 1.00 26.86 382 GLN A N 1
ATOM 2797 C CA . GLN A 1 353 ? -37.856 -29.057 19.541 1.00 28.34 382 GLN A CA 1
ATOM 2798 C C . GLN A 1 353 ? -37.963 -30.565 19.554 1.00 31.67 382 GLN A C 1
ATOM 2799 O O . GLN A 1 353 ? -38.765 -31.114 20.298 1.00 30.64 382 GLN A O 1
ATOM 2805 N N . LEU A 1 354 ? -37.180 -31.246 18.699 1.00 28.64 383 LEU A N 1
ATOM 2806 C CA . LEU A 1 354 ? -37.213 -32.703 18.594 1.00 27.24 383 LEU A CA 1
ATOM 2807 C C . LEU A 1 354 ? -36.581 -33.334 19.834 1.00 33.40 383 LEU A C 1
ATOM 2808 O O . LEU A 1 354 ? -35.415 -33.113 20.116 1.00 32.97 383 LEU A O 1
ATOM 2813 N N . ALA A 1 355 ? -37.369 -34.060 20.606 1.00 31.64 384 ALA A N 1
ATOM 2814 C CA . ALA A 1 355 ? -36.850 -34.741 21.806 1.00 32.77 384 ALA A CA 1
ATOM 2815 C C . ALA A 1 355 ? -36.561 -36.182 21.456 1.00 34.50 384 ALA A C 1
ATOM 2816 O O . ALA A 1 355 ? -35.901 -36.876 22.213 1.00 35.05 384 ALA A O 1
ATOM 2818 N N . THR A 1 356 ? -37.032 -36.625 20.282 1.00 32.02 385 THR A N 1
ATOM 2819 C CA . THR A 1 356 ? -36.820 -37.981 19.762 1.00 33.05 385 THR A CA 1
ATOM 2820 C C . THR A 1 356 ? -36.829 -37.984 18.215 1.00 34.83 385 THR A C 1
ATOM 2821 O O . THR A 1 356 ? -37.330 -37.042 17.616 1.00 33.38 385 THR A O 1
ATOM 2825 N N . LEU A 1 357 ? -36.333 -39.060 17.608 1.00 32.10 386 LEU A N 1
ATOM 2826 C CA . LEU A 1 357 ? -36.365 -39.296 16.159 1.00 32.74 386 LEU A CA 1
ATOM 2827 C C . LEU A 1 357 ? -36.989 -40.660 15.908 1.00 37.97 386 LEU A C 1
ATOM 2828 O O . LEU A 1 357 ? -36.714 -41.587 16.673 1.00 37.13 386 LEU A O 1
ATOM 2833 N N . PRO A 1 358 ? -37.827 -40.835 14.864 1.00 34.46 387 PRO A N 1
ATOM 2834 C CA . PRO A 1 358 ? -38.403 -42.164 14.639 1.00 32.85 387 PRO A CA 1
ATOM 2835 C C . PRO A 1 358 ? -37.304 -43.162 14.295 1.00 35.61 387 PRO A C 1
ATOM 2836 O O . PRO A 1 358 ? -36.293 -42.788 13.689 1.00 32.47 387 PRO A O 1
ATOM 2840 N N . GLU A 1 359 ? -37.471 -44.410 14.731 1.00 32.11 388 GLU A N 1
ATOM 2841 C CA . GLU A 1 359 ? -36.501 -45.479 14.441 1.00 33.65 388 GLU A CA 1
ATOM 2842 C C . GLU A 1 359 ? -36.314 -45.650 12.918 1.00 37.65 388 GLU A C 1
ATOM 2843 O O . GLU A 1 359 ? -35.198 -45.931 12.471 1.00 37.50 388 GLU A O 1
ATOM 2849 N N . GLU A 1 360 ? -37.398 -45.405 12.142 1.00 34.21 389 GLU A N 1
ATOM 2850 C CA . GLU A 1 360 ? -37.454 -45.462 10.677 1.00 33.60 389 GLU A CA 1
ATOM 2851 C C . GLU A 1 360 ? -36.417 -44.578 9.963 1.00 36.58 389 GLU A C 1
ATOM 2852 O O . GLU A 1 360 ? -36.248 -44.737 8.756 1.00 35.85 389 GLU A O 1
ATOM 2858 N N . ILE A 1 361 ? -35.722 -43.665 10.687 1.00 33.97 390 ILE A N 1
ATOM 2859 C CA . ILE A 1 361 ? -34.644 -42.822 10.156 1.00 34.36 390 ILE A CA 1
ATOM 2860 C C . ILE A 1 361 ? -33.465 -43.685 9.661 1.00 38.03 390 ILE A C 1
ATOM 2861 O O . ILE A 1 361 ? -32.755 -43.287 8.732 1.00 34.56 390 ILE A O 1
ATOM 2866 N N . LYS A 1 362 ? -33.282 -44.879 10.271 1.00 36.72 391 LYS A N 1
ATOM 2867 C CA . LYS A 1 362 ? -32.247 -45.843 9.888 1.00 36.85 391 LYS A CA 1
ATOM 2868 C C . LYS A 1 362 ? -32.429 -46.341 8.449 1.00 39.78 391 LYS A C 1
ATOM 2869 O O . LYS A 1 362 ? -31.481 -46.829 7.859 1.00 39.41 391 LYS A O 1
ATOM 2875 N N . GLN A 1 363 ? -33.636 -46.187 7.877 1.00 36.42 392 GLN A N 1
ATOM 2876 C CA . GLN A 1 363 ? -33.958 -46.573 6.498 1.00 34.70 392 GLN A CA 1
ATOM 2877 C C . GLN A 1 363 ? -33.436 -45.547 5.465 1.00 37.87 392 GLN A C 1
ATOM 2878 O O . GLN A 1 363 ? -33.517 -45.802 4.263 1.00 38.48 392 GLN A O 1
ATOM 2884 N N . LEU A 1 364 ? -32.911 -44.391 5.927 1.00 33.34 393 LEU A N 1
ATOM 2885 C CA . LEU A 1 364 ? -32.398 -43.317 5.058 1.00 33.22 393 LEU A CA 1
ATOM 2886 C C . LEU A 1 364 ? -30.942 -43.598 4.663 1.00 38.05 393 LEU A C 1
ATOM 2887 O O . LEU A 1 364 ? -30.025 -42.866 5.041 1.00 35.12 393 LEU A O 1
ATOM 2892 N N . LYS A 1 365 ? -30.744 -44.706 3.904 1.00 39.46 394 LYS A N 1
ATOM 2893 C CA . LYS A 1 365 ? -29.437 -45.241 3.479 1.00 39.94 394 LYS A CA 1
ATOM 2894 C C . LYS A 1 365 ? -28.621 -44.272 2.613 1.00 41.57 394 LYS A C 1
ATOM 2895 O O . LYS A 1 365 ? -27.386 -44.289 2.648 1.00 42.67 394 LYS A O 1
ATOM 2901 N N . ASN A 1 366 ? -29.305 -43.389 1.890 1.00 35.08 395 ASN A N 1
ATOM 2902 C CA . ASN A 1 366 ? -28.644 -42.398 1.044 1.00 34.17 395 ASN A CA 1
ATOM 2903 C C . ASN A 1 366 ? -28.350 -41.054 1.742 1.00 33.36 395 ASN A C 1
ATOM 2904 O O . ASN A 1 366 ? -27.699 -40.182 1.155 1.00 30.62 395 ASN A O 1
ATOM 2909 N N . LEU A 1 367 ? -28.792 -40.886 3.004 1.00 28.35 396 LEU A N 1
ATOM 2910 C CA . LEU A 1 367 ? -28.563 -39.632 3.719 1.00 27.21 396 LEU A CA 1
ATOM 2911 C C . LEU A 1 367 ? -27.078 -39.385 3.932 1.00 32.62 396 LEU A C 1
ATOM 2912 O O . LEU A 1 367 ? -26.354 -40.278 4.362 1.00 32.68 396 LEU A O 1
ATOM 2917 N N . LYS A 1 368 ? -26.607 -38.200 3.533 1.00 29.07 397 LYS A N 1
ATOM 2918 C CA . LYS A 1 368 ? -25.200 -37.814 3.605 1.00 28.67 397 LYS A CA 1
ATOM 2919 C C . LYS A 1 368 ? -24.963 -36.822 4.715 1.00 31.07 397 LYS A C 1
ATOM 2920 O O . LYS A 1 368 ? -23.921 -36.839 5.368 1.00 29.77 397 LYS A O 1
ATOM 2926 N N . LYS A 1 369 ? -25.921 -35.914 4.916 1.00 29.91 398 LYS A N 1
ATOM 2927 C CA . LYS A 1 369 ? -25.805 -34.884 5.934 1.00 29.20 398 LYS A CA 1
ATOM 2928 C C . LYS A 1 369 ? -27.101 -34.741 6.742 1.00 31.64 398 LYS A C 1
ATOM 2929 O O . LYS A 1 369 ? -28.195 -34.603 6.181 1.00 27.69 398 LYS A O 1
ATOM 2935 N N . LEU A 1 370 ? -26.955 -34.762 8.072 1.00 29.20 399 LEU A N 1
ATOM 2936 C CA . LEU A 1 370 ? -28.065 -34.611 9.013 1.00 27.49 399 LEU A CA 1
ATOM 2937 C C . LEU A 1 370 ? -27.683 -33.558 10.044 1.00 29.51 399 LEU A C 1
ATOM 2938 O O . LEU A 1 370 ? -26.682 -33.709 10.744 1.00 29.87 399 LEU A O 1
ATOM 2943 N N . TYR A 1 371 ? -28.417 -32.436 10.065 1.00 24.44 400 TYR A N 1
ATOM 2944 C CA . TYR A 1 371 ? -28.115 -31.316 10.947 1.00 25.69 400 TYR A CA 1
ATOM 2945 C C . TYR A 1 371 ? -29.107 -31.330 12.122 1.00 29.13 400 TYR A C 1
ATOM 2946 O O . TYR A 1 371 ? -30.318 -31.216 11.895 1.00 27.45 400 TYR A O 1
ATOM 2955 N N . LEU A 1 372 ? -28.600 -31.506 13.355 1.00 26.19 401 LEU A N 1
ATOM 2956 C CA . LEU A 1 372 ? -29.474 -31.652 14.532 1.00 26.75 401 LEU A CA 1
ATOM 2957 C C . LEU A 1 372 ? -29.228 -30.646 15.641 1.00 30.81 401 LEU A C 1
ATOM 2958 O O . LEU A 1 372 ? -29.926 -30.699 16.661 1.00 29.44 401 LEU A O 1
ATOM 2963 N N . HIS A 1 373 ? -28.240 -29.743 15.469 1.00 27.27 402 HIS A N 1
ATOM 2964 C CA . HIS A 1 373 ? -27.880 -28.760 16.480 1.00 29.19 402 HIS A CA 1
ATOM 2965 C C . HIS A 1 373 ? -29.112 -27.980 16.987 1.00 30.56 402 HIS A C 1
ATOM 2966 O O . HIS A 1 373 ? -30.001 -27.683 16.198 1.00 28.86 402 HIS A O 1
ATOM 2973 N N . ASN A 1 374 ? -29.172 -27.701 18.318 1.00 29.28 403 ASN A N 1
ATOM 2974 C CA . ASN A 1 374 ? -30.263 -26.939 18.951 1.00 29.60 403 ASN A CA 1
ATOM 2975 C C . ASN A 1 374 ? -31.612 -27.668 18.879 1.00 33.01 403 ASN A C 1
ATOM 2976 O O . ASN A 1 374 ? -32.590 -27.153 18.339 1.00 32.98 403 ASN A O 1
ATOM 2981 N N . ASN A 1 375 ? -31.601 -28.918 19.310 1.00 29.03 404 ASN A N 1
ATOM 2982 C CA . ASN A 1 375 ? -32.745 -29.807 19.518 1.00 27.98 404 ASN A CA 1
ATOM 2983 C C . ASN A 1 375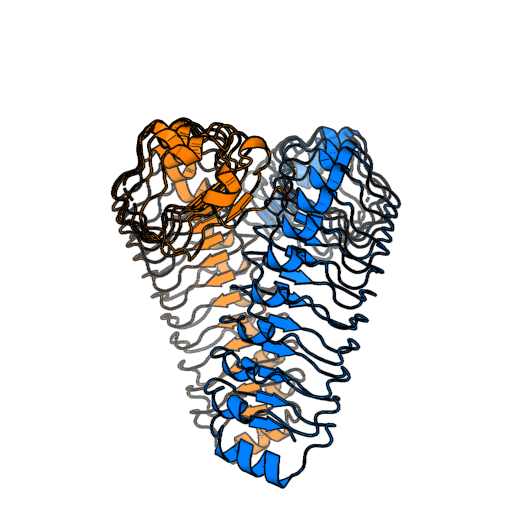 ? -32.483 -30.492 20.859 1.00 31.02 404 ASN A C 1
ATOM 2984 O O . ASN A 1 375 ? -31.358 -30.919 21.079 1.00 30.37 404 ASN A O 1
ATOM 2989 N N . PRO A 1 376 ? -33.503 -30.679 21.712 1.00 29.98 405 PRO A N 1
ATOM 2990 C CA . PRO A 1 376 ? -33.277 -31.362 23.009 1.00 30.46 405 PRO A CA 1
ATOM 2991 C C . PRO A 1 376 ? -33.184 -32.897 22.892 1.00 34.24 405 PRO A C 1
ATOM 2992 O O . PRO A 1 376 ? -33.993 -33.633 23.464 1.00 33.21 405 PRO A O 1
ATOM 2996 N N . LEU A 1 377 ? -32.266 -33.369 22.053 1.00 30.88 406 LEU A N 1
ATOM 2997 C CA . LEU A 1 377 ? -32.057 -34.778 21.773 1.00 29.83 406 LEU A CA 1
ATOM 2998 C C . LEU A 1 377 ? -31.041 -35.363 22.735 1.00 35.54 406 LEU A C 1
ATOM 2999 O O . LEU A 1 377 ? -29.970 -34.769 22.899 1.00 34.32 406 LEU A O 1
ATOM 3004 N N . PRO A 1 378 ? -31.351 -36.523 23.375 1.00 33.06 407 PRO A N 1
ATOM 3005 C CA . PRO A 1 378 ? -30.371 -37.146 24.290 1.00 33.43 407 PRO A CA 1
ATOM 3006 C C . PRO A 1 378 ? -29.150 -37.635 23.509 1.00 35.22 407 PRO A C 1
ATOM 3007 O O . PRO A 1 378 ? -29.308 -38.138 22.388 1.00 32.75 407 PRO A O 1
ATOM 3011 N N . SER A 1 379 ? -27.940 -37.408 24.050 1.00 31.88 408 SER A N 1
ATOM 3012 C CA . SER A 1 379 ? -26.678 -37.815 23.399 1.00 31.61 408 SER A CA 1
ATOM 3013 C C . SER A 1 379 ? -26.593 -39.303 23.086 1.00 32.91 408 SER A C 1
ATOM 3014 O O . SER A 1 379 ? -26.062 -39.645 22.040 1.00 29.97 408 SER A O 1
ATOM 3017 N N . GLU A 1 380 ? -27.127 -40.197 23.956 1.00 31.90 409 GLU A N 1
ATOM 3018 C CA . GLU A 1 380 ? -27.109 -41.667 23.726 1.00 32.13 409 GLU A CA 1
ATOM 3019 C C . GLU A 1 380 ? -27.890 -42.035 22.475 1.00 32.51 409 GLU A C 1
ATOM 3020 O O . GLU A 1 380 ? -27.554 -43.000 21.799 1.00 30.25 409 GLU A O 1
ATOM 3026 N N . LYS A 1 381 ? -28.991 -41.346 22.231 1.00 30.67 410 LYS A N 1
ATOM 3027 C CA . LYS A 1 381 ? -29.846 -41.624 21.066 1.00 31.30 410 LYS A CA 1
ATOM 3028 C C . LYS A 1 381 ? -29.118 -41.289 19.781 1.00 34.37 410 LYS A C 1
ATOM 3029 O O . LYS A 1 381 ? -29.125 -42.088 18.854 1.00 34.72 410 LYS A O 1
ATOM 3035 N N . ILE A 1 382 ? -28.439 -40.145 19.753 1.00 31.82 411 ILE A N 1
ATOM 3036 C CA . ILE A 1 382 ? -27.658 -39.695 18.602 1.00 32.01 411 ILE A CA 1
ATOM 3037 C C . ILE A 1 382 ? -26.456 -40.627 18.361 1.00 34.26 411 ILE A C 1
ATOM 3038 O O . ILE A 1 382 ? -26.213 -41.026 17.214 1.00 32.70 411 ILE A O 1
ATOM 3043 N N . ALA A 1 383 ? -25.743 -41.035 19.440 1.00 30.74 412 ALA A N 1
ATOM 3044 C CA . ALA A 1 383 ? -24.620 -41.981 19.296 1.00 31.32 412 ALA A CA 1
ATOM 3045 C C . ALA A 1 383 ? -25.080 -43.265 18.579 1.00 34.05 412 ALA A C 1
ATOM 3046 O O . ALA A 1 383 ? -24.399 -43.751 17.684 1.00 33.89 412 ALA A O 1
ATOM 3048 N N . ARG A 1 384 ? -26.257 -43.787 18.954 1.00 32.16 413 ARG A N 1
ATOM 3049 C CA . ARG A 1 384 ? -26.867 -44.965 18.368 1.00 33.53 413 ARG A CA 1
ATOM 3050 C C . ARG A 1 384 ? -27.249 -44.676 16.897 1.00 38.09 413 ARG A C 1
ATOM 3051 O O . ARG A 1 384 ? -27.007 -45.526 16.030 1.00 37.21 413 ARG A O 1
ATOM 3059 N N . ILE A 1 385 ? -27.824 -43.499 16.602 1.00 34.63 414 ILE A N 1
ATOM 3060 C CA . ILE A 1 385 ? -28.160 -43.167 15.208 1.00 34.74 414 ILE A CA 1
ATOM 3061 C C . ILE A 1 385 ? -26.885 -43.095 14.336 1.00 35.06 414 ILE A C 1
ATOM 3062 O O . ILE A 1 385 ? -26.897 -43.568 13.193 1.00 35.24 414 ILE A O 1
ATOM 3067 N N . ARG A 1 386 ? -25.791 -42.580 14.874 1.00 30.56 415 ARG A N 1
ATOM 3068 C CA . ARG A 1 386 ? -24.526 -42.543 14.125 1.00 31.35 415 ARG A CA 1
ATOM 3069 C C . ARG A 1 386 ? -24.114 -43.948 13.610 1.00 37.30 415 ARG A C 1
ATOM 3070 O O . ARG A 1 386 ? -23.676 -44.067 12.469 1.00 37.02 415 ARG A O 1
ATOM 3078 N N . LYS A 1 387 ? -24.286 -45.000 14.442 1.00 35.21 416 LYS A N 1
ATOM 3079 C CA . LYS A 1 387 ? -23.980 -46.392 14.079 1.00 36.31 416 LYS A CA 1
ATOM 3080 C C . LYS A 1 387 ? -25.040 -46.980 13.103 1.00 41.59 416 LYS A C 1
ATOM 3081 O O . LYS A 1 387 ? -24.719 -47.860 12.303 1.00 41.22 416 LYS A O 1
ATOM 3087 N N . LEU A 1 388 ? -26.276 -46.468 13.142 1.00 40.54 417 LEU A N 1
ATOM 3088 C CA . LEU A 1 388 ? -27.344 -46.908 12.241 1.00 41.25 417 LEU A CA 1
ATOM 3089 C C . LEU A 1 388 ? -27.183 -46.293 10.841 1.00 44.02 417 LEU A C 1
ATOM 3090 O O . LEU A 1 388 ? -27.622 -46.900 9.858 1.00 44.55 417 LEU A O 1
ATOM 3095 N N . LEU A 1 389 ? -26.566 -45.093 10.750 1.00 36.36 418 LEU A N 1
ATOM 3096 C CA . LEU A 1 389 ? -26.353 -44.408 9.470 1.00 34.22 418 LEU A CA 1
ATOM 3097 C C . LEU A 1 389 ? -24.869 -44.139 9.314 1.00 34.23 418 LEU A C 1
ATOM 3098 O O . LEU A 1 389 ? -24.467 -42.988 9.419 1.00 30.74 418 LEU A O 1
ATOM 3103 N N . PRO A 1 390 ? -24.013 -45.184 9.121 1.00 32.79 419 PRO A N 1
ATOM 3104 C CA . PRO A 1 390 ? -22.552 -44.949 9.085 1.00 33.09 419 PRO A CA 1
ATOM 3105 C C . PRO A 1 390 ? -22.040 -44.104 7.930 1.00 36.45 419 PRO A C 1
ATOM 3106 O O . PRO A 1 390 ? -20.967 -43.532 8.045 1.00 36.94 419 PRO A O 1
ATOM 3110 N N . GLN A 1 391 ? -22.811 -43.998 6.842 1.00 34.10 420 GLN A N 1
ATOM 3111 C CA . GLN A 1 391 ? -22.420 -43.205 5.676 1.00 35.20 420 GLN A CA 1
ATOM 3112 C C . GLN A 1 391 ? -22.836 -41.736 5.837 1.00 38.44 420 GLN A C 1
ATOM 3113 O O . GLN A 1 391 ? -22.445 -40.892 5.033 1.00 37.19 420 GLN A O 1
ATOM 3119 N N . CYS A 1 392 ? -23.631 -41.432 6.885 1.00 33.34 421 CYS A N 1
ATOM 3120 C CA . CYS A 1 392 ? -24.129 -40.080 7.129 1.00 32.31 421 CYS A CA 1
ATOM 3121 C C . CYS A 1 392 ? -23.244 -39.314 8.070 1.00 37.52 421 CYS A C 1
ATOM 3122 O O . CYS A 1 392 ? -22.798 -39.880 9.072 1.00 37.17 421 CYS A O 1
ATOM 3125 N N . ILE A 1 393 ? -23.020 -38.016 7.779 1.00 33.92 422 ILE A N 1
ATOM 3126 C CA . ILE A 1 393 ? -22.318 -37.117 8.684 1.00 34.29 422 ILE A CA 1
ATOM 3127 C C . ILE A 1 393 ? -23.434 -36.462 9.511 1.00 36.90 422 ILE A C 1
ATOM 3128 O O . ILE A 1 393 ? -24.336 -35.824 8.958 1.00 34.59 422 ILE A O 1
ATOM 3133 N N . ILE A 1 394 ? -23.408 -36.671 10.822 1.00 32.56 423 ILE A N 1
ATOM 3134 C CA . ILE A 1 394 ? -24.435 -36.134 11.717 1.00 31.40 423 ILE A CA 1
ATOM 3135 C C . ILE A 1 394 ? -23.831 -34.983 12.516 1.00 36.35 423 ILE A C 1
ATOM 3136 O O . ILE A 1 394 ? -22.882 -35.192 13.275 1.00 36.17 423 ILE A O 1
ATOM 3141 N N . TYR A 1 395 ? -24.339 -33.757 12.299 1.00 31.02 424 TYR A N 1
ATOM 3142 C CA . TYR A 1 395 ? -23.844 -32.559 12.970 1.00 32.66 424 TYR A CA 1
ATOM 3143 C C . TYR A 1 395 ? -24.701 -32.334 14.208 1.00 35.33 424 TYR A C 1
ATOM 3144 O O . TYR A 1 395 ? -25.879 -32.012 14.084 1.00 35.22 424 TYR A O 1
ATOM 3153 N N . PHE A 1 396 ? -24.145 -32.679 15.379 1.00 31.19 425 PHE A N 1
ATOM 3154 C CA . PHE A 1 396 ? -24.774 -32.565 16.702 1.00 38.51 425 PHE A CA 1
ATOM 3155 C C . PHE A 1 396 ? -23.671 -32.466 17.756 1.00 86.80 425 PHE A C 1
ATOM 3156 O O . PHE A 1 396 ? -23.357 -31.376 18.223 1.00 67.53 425 PHE A O 1
ATOM 3164 N N . GLN B 1 6 ? -65.385 -28.834 -10.070 1.00 46.51 35 GLN B N 1
ATOM 3165 C CA . GLN B 1 6 ? -64.196 -29.666 -10.270 1.00 46.08 35 GLN B CA 1
ATOM 3166 C C . GLN B 1 6 ? -63.787 -29.691 -11.749 1.00 49.07 35 GLN B C 1
ATOM 3167 O O . GLN B 1 6 ? -64.579 -30.100 -12.603 1.00 49.1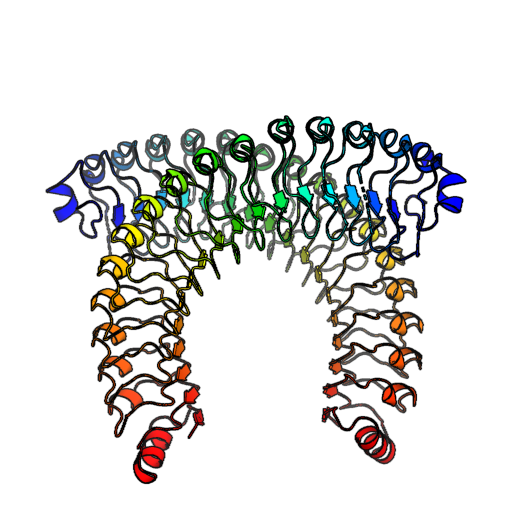4 35 GLN B O 1
ATOM 3173 N N . THR B 1 7 ? -62.556 -29.224 -12.045 1.00 44.18 36 THR B N 1
ATOM 3174 C CA . THR B 1 7 ? -61.991 -29.174 -13.405 1.00 42.66 36 THR B CA 1
ATOM 3175 C C . THR B 1 7 ? -60.753 -30.075 -13.555 1.00 41.80 36 THR B C 1
ATOM 3176 O O . THR B 1 7 ? -60.391 -30.426 -14.677 1.00 38.93 36 THR B O 1
ATOM 3180 N N . TYR B 1 8 ? -60.103 -30.419 -12.423 1.00 38.27 37 TYR B N 1
ATOM 3181 C CA . TYR B 1 8 ? -58.907 -31.262 -12.354 1.00 37.65 37 TYR B CA 1
ATOM 3182 C C . TYR B 1 8 ? -59.321 -32.658 -11.940 1.00 41.92 37 TYR B C 1
ATOM 3183 O O . TYR B 1 8 ? -59.907 -32.835 -10.865 1.00 44.14 37 TYR B O 1
ATOM 3192 N N . TYR B 1 9 ? -58.987 -33.653 -12.768 1.00 35.83 38 TYR B N 1
ATOM 3193 C CA . TYR B 1 9 ? -59.328 -35.046 -12.507 1.00 36.67 38 TYR B CA 1
ATOM 3194 C C . TYR B 1 9 ? -58.094 -35.932 -12.601 1.00 40.35 38 TYR B C 1
ATOM 3195 O O . TYR B 1 9 ? -57.205 -35.665 -13.400 1.00 38.25 38 TYR B O 1
ATOM 3204 N N . ARG B 1 10 ? -58.046 -36.976 -11.767 1.00 39.10 39 ARG B N 1
ATOM 3205 C CA . ARG B 1 10 ? -56.969 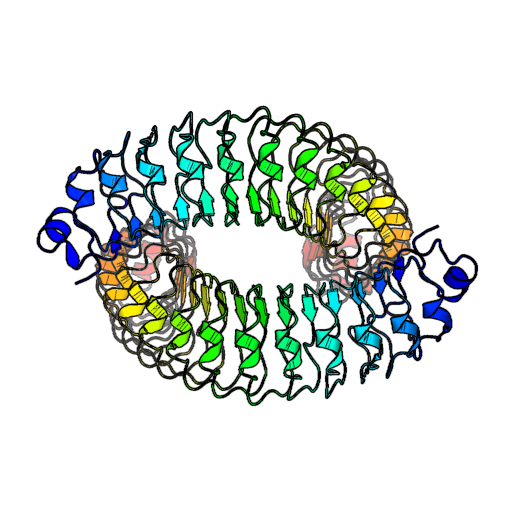-37.958 -11.746 1.00 39.50 39 ARG B CA 1
ATOM 3206 C C . ARG B 1 10 ? -57.563 -39.357 -11.983 1.00 44.51 39 ARG B C 1
ATOM 3207 O O . ARG B 1 10 ? -56.863 -40.361 -11.851 1.00 44.11 39 ARG B O 1
ATOM 3215 N N . ASN B 1 11 ? -58.859 -39.418 -12.294 1.00 42.57 40 ASN B N 1
ATOM 3216 C CA . ASN B 1 11 ? -59.599 -40.669 -12.495 1.00 43.33 40 ASN B CA 1
ATOM 3217 C C . ASN B 1 11 ? -60.581 -40.504 -13.653 1.00 48.70 40 ASN B C 1
ATOM 3218 O O . ASN B 1 11 ? -61.465 -39.642 -13.594 1.00 48.69 40 ASN B O 1
ATOM 3223 N N . ILE B 1 12 ? -60.412 -41.322 -14.707 1.00 46.80 41 ILE B N 1
ATOM 3224 C CA . ILE B 1 12 ? -61.233 -41.280 -15.921 1.00 47.26 41 ILE B CA 1
ATOM 3225 C C . ILE B 1 12 ? -62.721 -41.619 -15.628 1.00 51.47 41 ILE B C 1
ATOM 3226 O O . ILE B 1 12 ? -63.596 -40.988 -16.220 1.00 50.21 41 ILE B O 1
ATOM 3231 N N . THR B 1 13 ? -63.000 -42.547 -14.679 1.00 49.11 42 THR B N 1
ATOM 3232 C CA . THR B 1 13 ? -64.379 -42.905 -14.301 1.00 49.37 42 THR B CA 1
ATOM 3233 C C . THR B 1 13 ? -65.102 -41.687 -13.703 1.00 53.54 42 THR B C 1
ATOM 3234 O O . THR B 1 13 ? -66.237 -41.397 -14.088 1.00 54.00 42 THR B O 1
ATOM 3238 N N . GLU B 1 14 ? -64.418 -40.957 -12.804 1.00 48.92 43 GLU B N 1
ATOM 3239 C CA . GLU B 1 14 ? -64.925 -39.741 -12.172 1.00 48.09 43 GLU B CA 1
ATOM 3240 C C . GLU B 1 14 ? -65.099 -38.635 -13.214 1.00 51.71 43 GLU B C 1
ATOM 3241 O O . GLU B 1 14 ? -66.110 -37.919 -13.192 1.00 50.44 43 GLU B O 1
ATOM 3247 N N . ALA B 1 15 ? -64.116 -38.513 -14.140 1.00 49.02 44 ALA B N 1
ATOM 3248 C CA . ALA B 1 15 ? -64.123 -37.523 -15.219 1.00 49.02 44 ALA B CA 1
ATOM 3249 C C . ALA B 1 15 ? -65.316 -37.748 -16.145 1.00 54.05 44 ALA B C 1
ATOM 3250 O O . ALA B 1 15 ? -65.938 -36.780 -16.584 1.00 54.43 44 ALA B O 1
ATOM 3252 N N . LEU B 1 16 ? -65.663 -39.020 -16.395 1.00 51.05 45 LEU B N 1
ATOM 3253 C CA . LEU B 1 16 ? -66.772 -39.392 -17.267 1.00 50.85 45 LEU B CA 1
ATOM 3254 C C . LEU B 1 16 ? -68.153 -39.197 -16.633 1.00 56.01 45 LEU B C 1
ATOM 3255 O O . LEU B 1 16 ? -69.125 -39.095 -17.371 1.00 56.42 45 LEU B O 1
ATOM 3260 N N . LYS B 1 17 ? -68.237 -39.088 -15.294 1.00 53.87 46 LYS B N 1
ATOM 3261 C CA . LYS B 1 17 ? -69.493 -38.828 -14.568 1.00 54.42 46 LYS B CA 1
ATOM 3262 C C . LYS B 1 17 ? -69.952 -37.395 -14.829 1.00 59.52 46 LYS B C 1
ATOM 3263 O O . LYS B 1 17 ? -71.152 -37.138 -14.790 1.00 60.56 46 LYS B O 1
ATOM 3269 N N . ASN B 1 18 ? -69.013 -36.476 -15.145 1.00 55.66 47 ASN B N 1
ATOM 3270 C CA . ASN B 1 18 ? -69.302 -35.087 -15.517 1.00 55.32 47 ASN B CA 1
ATOM 3271 C C . ASN B 1 18 ? -68.339 -34.682 -16.646 1.00 57.44 47 ASN B C 1
ATOM 3272 O O . ASN B 1 18 ? -67.392 -33.937 -16.386 1.00 57.29 47 ASN B O 1
ATOM 3277 N N . PRO B 1 19 ? -68.543 -35.192 -17.893 1.00 52.55 48 PRO B N 1
ATOM 3278 C CA . PRO B 1 19 ? -67.551 -34.961 -18.968 1.00 51.50 48 PRO B CA 1
ATOM 3279 C C . PRO B 1 19 ? -67.263 -33.528 -19.372 1.00 54.04 48 PRO B C 1
ATOM 3280 O O . PRO B 1 19 ? -66.111 -33.239 -19.695 1.00 54.00 48 PRO B O 1
ATOM 3284 N N . GLN B 1 20 ? -68.274 -32.644 -19.360 1.00 49.20 49 GLN B N 1
ATOM 3285 C CA . GLN B 1 20 ? -68.129 -31.248 -19.775 1.00 47.58 49 GLN B CA 1
ATOM 3286 C C . GLN B 1 20 ? -67.259 -30.387 -18.853 1.00 48.72 49 GLN B C 1
ATOM 3287 O O . GLN B 1 20 ? -66.710 -29.392 -19.321 1.00 47.89 49 GLN B O 1
ATOM 3293 N N . ASN B 1 21 ? -67.125 -30.749 -17.566 1.00 45.10 50 ASN B N 1
ATOM 3294 C CA . ASN B 1 21 ? -66.351 -29.942 -16.617 1.00 44.60 50 ASN B CA 1
ATOM 3295 C C . ASN B 1 21 ? -64.825 -30.212 -16.566 1.00 46.72 50 ASN B C 1
ATOM 3296 O O . ASN B 1 21 ? -64.087 -29.438 -15.952 1.00 47.26 50 ASN B O 1
ATOM 3301 N N . VAL B 1 22 ? -64.369 -31.284 -17.202 1.00 40.70 51 VAL B N 1
ATOM 3302 C CA . VAL B 1 22 ? -62.971 -31.733 -17.201 1.00 39.03 51 VAL B CA 1
ATOM 3303 C C . VAL B 1 22 ? -62.087 -30.863 -18.093 1.00 40.19 51 VAL B C 1
ATOM 3304 O O . VAL B 1 22 ? -62.252 -30.818 -19.322 1.00 38.92 51 VAL B O 1
ATOM 3308 N N . ARG B 1 23 ? -61.104 -30.212 -17.470 1.00 36.87 52 ARG B N 1
ATOM 3309 C CA . ARG B 1 23 ? -60.148 -29.350 -18.177 1.00 35.82 52 ARG B CA 1
ATOM 3310 C C . ARG B 1 23 ? -58.752 -29.987 -18.187 1.00 37.15 52 ARG B C 1
ATOM 3311 O O . ARG B 1 23 ? -58.009 -29.846 -19.157 1.00 35.52 52 ARG B O 1
ATOM 3319 N N . ILE B 1 24 ? -58.396 -30.662 -17.092 1.00 33.45 53 ILE B N 1
ATOM 3320 C CA . ILE B 1 24 ? -57.117 -31.348 -16.944 1.00 32.59 53 ILE B CA 1
ATOM 3321 C C . ILE B 1 24 ? -57.394 -32.763 -16.459 1.00 35.66 53 ILE B C 1
ATOM 3322 O O . ILE B 1 24 ? -58.049 -32.941 -15.430 1.00 34.11 53 ILE B O 1
ATOM 3327 N N . LEU B 1 25 ? -56.873 -33.765 -17.188 1.00 33.01 54 LEU B N 1
ATOM 3328 C CA . LEU B 1 25 ? -56.968 -35.164 -16.794 1.00 32.96 54 LEU B CA 1
ATOM 3329 C C . LEU B 1 25 ? -55.544 -35.706 -16.654 1.00 35.60 54 LEU B C 1
ATOM 3330 O O . LEU B 1 25 ? -54.807 -35.816 -17.646 1.00 32.90 54 LEU B O 1
ATOM 3335 N N . ASN B 1 26 ? -55.160 -35.993 -15.411 1.00 31.66 55 ASN B N 1
ATOM 3336 C CA . ASN B 1 26 ? -53.838 -36.495 -15.070 1.00 31.07 55 ASN B CA 1
ATOM 3337 C C . ASN B 1 26 ? -53.906 -37.968 -14.722 1.00 36.61 55 ASN B C 1
ATOM 3338 O O . ASN B 1 26 ? -54.305 -38.329 -13.606 1.00 33.83 55 ASN B O 1
ATOM 3343 N N . LEU B 1 27 ? -53.456 -38.817 -15.663 1.00 34.36 56 LEU B N 1
ATOM 3344 C CA . LEU B 1 27 ? -53.452 -40.267 -15.462 1.00 35.17 56 LEU B CA 1
ATOM 3345 C C . LEU B 1 27 ? -52.036 -40.829 -15.430 1.00 37.86 56 LEU B C 1
ATOM 3346 O O . LEU B 1 27 ? -51.880 -42.043 -15.566 1.00 37.12 56 LEU B O 1
ATOM 3351 N N . SER B 1 28 ? -51.015 -39.966 -15.232 1.00 33.89 57 SER B N 1
ATOM 3352 C CA . SER B 1 28 ? -49.613 -40.410 -15.191 1.00 34.10 57 SER B CA 1
ATOM 3353 C C . SER B 1 28 ? -49.342 -41.421 -14.090 1.00 38.37 57 SER B C 1
ATOM 3354 O O . SER B 1 28 ? -49.965 -41.338 -13.030 1.00 36.62 57 SER B O 1
ATOM 3357 N N . GLY B 1 29 ? -48.407 -42.339 -14.361 1.00 36.20 58 GLY B N 1
ATOM 3358 C CA . GLY B 1 29 ? -47.959 -43.382 -13.437 1.00 36.27 58 GLY B CA 1
ATOM 3359 C C . GLY B 1 29 ? -49.075 -44.174 -12.791 1.00 39.97 58 GLY B C 1
ATOM 3360 O O . GLY B 1 29 ? -49.039 -44.393 -11.587 1.00 39.60 58 GLY B O 1
ATOM 3361 N N . SER B 1 30 ? -50.105 -44.552 -13.577 1.00 38.51 59 SER B N 1
ATOM 3362 C CA . SER B 1 30 ? -51.260 -45.305 -13.080 1.00 37.93 59 SER B CA 1
ATOM 3363 C C . SER B 1 30 ? -51.356 -46.711 -13.714 1.00 41.59 59 SER B C 1
ATOM 3364 O O . SER B 1 30 ? -52.421 -47.324 -13.679 1.00 41.80 59 SER B O 1
ATOM 3367 N N . LYS B 1 31 ? -50.242 -47.219 -14.285 1.00 40.44 60 LYS B N 1
ATOM 3368 C CA . LYS B 1 31 ? -50.167 -48.534 -14.953 1.00 41.19 60 LYS B CA 1
ATOM 3369 C C . LYS B 1 31 ? -51.306 -48.728 -15.998 1.00 45.96 60 LYS B C 1
ATOM 3370 O O . LYS B 1 31 ? -51.863 -49.816 -16.147 1.00 44.79 60 LYS B O 1
ATOM 3376 N N . LEU B 1 32 ? -51.632 -47.644 -16.719 1.00 42.84 61 LEU B N 1
ATOM 3377 C CA . LEU B 1 32 ? -52.669 -47.633 -17.741 1.00 41.75 61 LEU B CA 1
ATOM 3378 C C . LEU B 1 32 ? -52.182 -48.405 -18.964 1.00 43.06 61 LEU B C 1
ATOM 3379 O O . LEU B 1 32 ? -51.156 -48.051 -19.552 1.00 42.33 61 LEU B O 1
ATOM 3384 N N . THR B 1 33 ? -52.903 -49.494 -19.306 1.00 38.37 62 THR B N 1
ATOM 3385 C CA . THR B 1 33 ? -52.567 -50.372 -20.437 1.00 38.55 62 THR B CA 1
ATOM 3386 C C . THR B 1 33 ? -53.330 -50.014 -21.721 1.00 42.40 62 THR B C 1
ATOM 3387 O O . THR B 1 33 ? -52.844 -50.273 -22.822 1.00 41.99 62 THR B O 1
ATOM 3391 N N . THR B 1 34 ? -54.536 -49.444 -21.576 1.00 40.22 63 THR B N 1
ATOM 3392 C CA . THR B 1 34 ? -55.387 -49.015 -22.696 1.00 40.61 63 THR B CA 1
ATOM 3393 C C . THR B 1 34 ? -56.104 -47.736 -22.310 1.00 43.06 63 THR B C 1
ATOM 3394 O O . THR B 1 34 ? -56.560 -47.597 -21.180 1.00 42.15 63 THR B O 1
ATOM 3398 N N . LEU B 1 35 ? -56.217 -46.811 -23.249 1.00 40.73 64 LEU B N 1
ATOM 3399 C CA . LEU B 1 35 ? -56.984 -45.600 -23.003 1.00 41.01 64 LEU B CA 1
ATOM 3400 C C . LEU B 1 35 ? -58.384 -45.864 -23.571 1.00 46.64 64 LEU B C 1
ATOM 3401 O O . LEU B 1 35 ? -58.496 -46.136 -24.769 1.00 45.45 64 LEU B O 1
ATOM 3406 N N . PRO B 1 36 ? -59.444 -45.853 -22.734 1.00 45.15 65 PRO B N 1
ATOM 3407 C CA . PRO B 1 36 ? -60.797 -46.116 -23.261 1.00 45.79 65 PRO B CA 1
ATOM 3408 C C . PRO B 1 36 ? -61.238 -45.095 -24.312 1.00 48.92 65 PRO B C 1
ATOM 3409 O O . PRO B 1 36 ? -60.896 -43.914 -24.215 1.00 48.01 65 PRO B O 1
ATOM 3413 N N . GLY B 1 37 ? -61.976 -45.571 -25.310 1.00 45.18 66 GLY B N 1
ATOM 3414 C CA . GLY B 1 37 ? -62.519 -44.755 -26.394 1.00 44.74 66 GLY B CA 1
ATOM 3415 C C . GLY B 1 37 ? -63.418 -43.625 -25.912 1.00 46.46 66 GLY B C 1
ATOM 3416 O O . GLY B 1 37 ? -63.534 -42.606 -26.590 1.00 45.32 66 GLY B O 1
ATOM 3417 N N . GLU B 1 38 ? -64.011 -43.767 -24.706 1.00 43.23 67 GLU B N 1
ATOM 3418 C CA . GLU B 1 38 ? -64.877 -42.749 -24.083 1.00 43.86 67 GLU B CA 1
ATOM 3419 C C . GLU B 1 38 ? -64.118 -41.445 -23.735 1.00 46.89 67 GLU B C 1
ATOM 3420 O O . GLU B 1 38 ? -64.742 -40.475 -23.302 1.00 45.93 67 GLU B O 1
ATOM 3426 N N . ILE B 1 39 ? -62.784 -41.411 -23.971 1.00 42.79 68 ILE B N 1
ATOM 3427 C CA . ILE B 1 39 ? -61.947 -40.222 -23.769 1.00 41.52 68 ILE B CA 1
ATOM 3428 C C . ILE B 1 39 ? -62.474 -39.048 -24.631 1.00 44.05 68 ILE B C 1
ATOM 3429 O O . ILE B 1 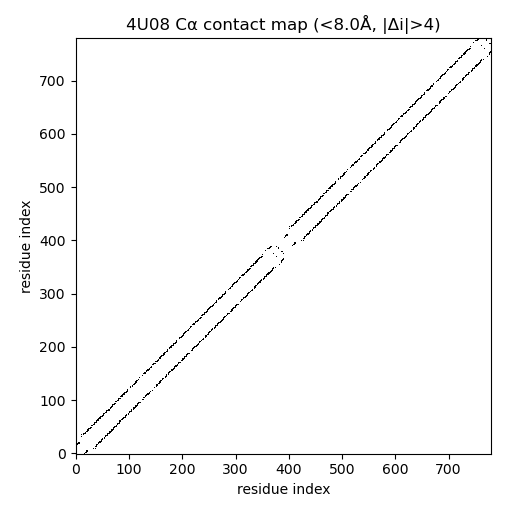39 ? -62.446 -37.896 -24.187 1.00 42.36 68 ILE B O 1
ATOM 3434 N N . GLY B 1 40 ? -62.991 -39.385 -25.822 1.00 42.10 69 GLY B N 1
ATOM 3435 C CA . GLY B 1 40 ? -63.558 -38.459 -26.796 1.00 42.53 69 GLY B CA 1
ATOM 3436 C C . GLY B 1 40 ? -64.722 -37.634 -26.282 1.00 46.54 69 GLY B C 1
ATOM 3437 O O . GLY B 1 40 ? -64.999 -36.578 -26.844 1.00 49.14 69 GLY B O 1
ATOM 3438 N N . LYS B 1 41 ? -65.412 -38.104 -25.222 1.00 42.36 70 LYS B N 1
ATOM 3439 C CA . LYS B 1 41 ? -66.530 -37.413 -24.556 1.00 42.81 70 LYS B CA 1
ATOM 3440 C C . LYS B 1 41 ? -66.073 -36.152 -23.772 1.00 46.20 70 LYS B C 1
ATOM 3441 O O . LYS B 1 41 ? -66.885 -35.256 -23.524 1.00 45.94 70 LYS B O 1
ATOM 3447 N N . LEU B 1 42 ? -64.789 -36.085 -23.372 1.00 40.69 71 LEU B N 1
ATOM 3448 C CA . LEU B 1 42 ? -64.247 -34.935 -22.633 1.00 39.22 71 LEU B CA 1
ATOM 3449 C C . LEU B 1 42 ? -63.959 -33.785 -23.600 1.00 42.23 71 LEU B C 1
ATOM 3450 O O . LEU B 1 42 ? -62.809 -33.460 -23.886 1.00 39.49 71 LEU B O 1
ATOM 3455 N N . GLN B 1 43 ? -65.039 -33.152 -24.100 1.00 40.73 72 GLN B N 1
ATOM 3456 C CA . GLN B 1 43 ? -64.966 -32.095 -25.109 1.00 39.77 72 GLN B CA 1
ATOM 3457 C C . GLN B 1 43 ? -64.203 -30.861 -24.703 1.00 39.77 72 GLN B C 1
ATOM 3458 O O . GLN B 1 43 ? -63.609 -30.221 -25.561 1.00 40.68 72 GLN B O 1
ATOM 3464 N N . ASN B 1 44 ? -64.184 -30.522 -23.420 1.00 36.50 73 ASN B N 1
ATOM 3465 C CA . ASN B 1 44 ? -63.486 -29.305 -22.970 1.00 36.28 73 ASN B CA 1
ATOM 3466 C C . ASN B 1 44 ? -62.075 -29.558 -22.436 1.00 36.48 73 ASN B C 1
ATOM 3467 O O . ASN B 1 44 ? -61.440 -28.630 -21.957 1.00 34.22 73 ASN B O 1
ATOM 3472 N N . LEU B 1 45 ? -61.584 -30.806 -22.542 1.00 34.76 74 LEU B N 1
ATOM 3473 C CA . LEU B 1 45 ? -60.235 -31.198 -22.090 1.00 32.91 74 LEU B CA 1
ATOM 3474 C C . LEU B 1 45 ? -59.167 -30.356 -22.764 1.00 34.52 74 LEU B C 1
ATOM 3475 O O . LEU B 1 45 ? -59.186 -30.199 -23.981 1.00 34.03 74 LEU B O 1
ATOM 3480 N N . GLN B 1 46 ? -58.264 -29.769 -21.963 1.00 31.88 75 GLN B N 1
ATOM 3481 C CA . GLN B 1 46 ? -57.180 -28.914 -22.446 1.00 30.74 75 GLN B CA 1
ATOM 3482 C C . GLN B 1 46 ? -55.824 -29.585 -22.275 1.00 33.10 75 GLN B C 1
ATOM 3483 O O . GLN B 1 46 ? -54.916 -29.349 -23.077 1.00 32.16 75 GLN B O 1
ATOM 3489 N N . LEU B 1 47 ? -55.678 -30.383 -21.221 1.00 29.69 76 LEU B N 1
ATOM 3490 C CA . LEU B 1 47 ? -54.414 -31.078 -20.950 1.00 29.73 76 LEU B CA 1
ATOM 3491 C C . LEU B 1 47 ? -54.710 -32.521 -20.547 1.00 32.61 76 LEU B C 1
ATOM 3492 O O . LEU B 1 47 ? -55.513 -32.792 -19.646 1.00 31.43 76 LEU B O 1
ATOM 3497 N N . LEU B 1 48 ? -54.034 -33.441 -21.230 1.00 29.85 77 LEU B N 1
ATOM 3498 C CA . LEU B 1 48 ? -54.171 -34.856 -20.975 1.00 29.33 77 LEU B CA 1
ATOM 3499 C C . LEU B 1 48 ? -52.768 -35.410 -20.671 1.00 31.16 77 LEU B C 1
ATOM 3500 O O . LEU B 1 48 ? -51.883 -35.367 -21.518 1.00 28.97 77 LEU B O 1
ATOM 3505 N N . ASN B 1 49 ? -52.576 -35.872 -19.451 1.00 28.46 78 ASN B N 1
ATOM 3506 C CA . ASN B 1 49 ? -51.281 -36.413 -19.056 1.00 29.71 78 ASN B CA 1
ATOM 3507 C C . ASN B 1 49 ? -51.381 -37.938 -18.948 1.00 34.40 78 ASN B C 1
ATOM 3508 O O . ASN B 1 49 ? -52.041 -38.462 -18.059 1.00 34.31 78 ASN B O 1
ATOM 3513 N N . LEU B 1 50 ? -50.733 -38.634 -19.890 1.00 31.45 79 LEU B N 1
ATOM 3514 C CA . LEU B 1 50 ? -50.702 -40.098 -19.957 1.00 31.27 79 LEU B CA 1
ATOM 3515 C C . LEU B 1 50 ? -49.268 -40.631 -19.765 1.00 34.39 79 LEU B C 1
ATOM 3516 O O . LEU B 1 50 ? -49.004 -41.791 -20.073 1.00 34.22 79 LEU B O 1
ATOM 3521 N N . ASP B 1 51 ? -48.359 -39.782 -19.253 1.00 32.59 80 ASP B N 1
ATOM 3522 C CA . ASP B 1 51 ? -46.933 -40.107 -19.027 1.00 32.20 80 ASP B CA 1
ATOM 3523 C C . ASP B 1 51 ? -46.741 -41.281 -18.110 1.00 34.01 80 ASP B C 1
ATOM 3524 O O . ASP B 1 51 ? -47.523 -41.453 -17.181 1.00 31.69 80 ASP B O 1
ATOM 3529 N N . ASP B 1 52 ? -45.645 -42.043 -18.322 1.00 33.72 81 ASP B N 1
ATOM 3530 C CA . ASP B 1 52 ? -45.237 -43.157 -17.461 1.00 33.61 81 ASP B CA 1
ATOM 3531 C C . ASP B 1 52 ? -46.350 -44.169 -17.284 1.00 36.34 81 ASP B C 1
ATOM 3532 O O . ASP B 1 52 ? -46.830 -44.357 -16.185 1.00 36.05 81 ASP B O 1
ATOM 3537 N N . ASN B 1 53 ? -46.811 -44.765 -18.374 1.00 34.02 82 ASN B N 1
ATOM 3538 C CA . ASN B 1 53 ? -47.858 -45.795 -18.341 1.00 34.67 82 ASN B CA 1
ATOM 3539 C C . ASN B 1 53 ? -47.434 -46.944 -19.264 1.00 40.35 82 ASN B C 1
ATOM 3540 O O . ASN B 1 53 ? -46.264 -47.003 -19.647 1.00 41.05 82 ASN B O 1
ATOM 3545 N N . GLN B 1 54 ? -48.358 -47.835 -19.626 1.00 37.86 83 GLN B N 1
ATOM 3546 C CA . GLN B 1 54 ? -48.051 -49.000 -20.435 1.00 37.99 83 GLN B CA 1
ATOM 3547 C C . GLN B 1 54 ? -48.802 -49.052 -21.755 1.00 42.71 83 GLN B C 1
ATOM 3548 O O . GLN B 1 54 ? -49.007 -50.140 -22.297 1.00 43.73 83 GLN B O 1
ATOM 3554 N N . LEU B 1 55 ? -49.118 -47.882 -22.331 1.00 38.09 84 LEU B N 1
ATOM 3555 C CA . LEU B 1 55 ? -49.860 -47.779 -23.584 1.00 37.88 84 LEU B CA 1
ATOM 3556 C C . LEU B 1 55 ? -49.042 -48.252 -24.791 1.00 41.97 84 LEU B C 1
ATOM 3557 O O . LEU B 1 55 ? -47.889 -47.866 -24.946 1.00 40.81 84 LEU B O 1
ATOM 3562 N N . ILE B 1 56 ? -49.640 -49.103 -25.617 1.00 39.28 85 ILE B N 1
ATOM 3563 C CA . ILE B 1 56 ? -49.020 -49.627 -26.835 1.00 39.69 85 ILE B CA 1
ATOM 3564 C C . ILE B 1 56 ? -49.597 -48.931 -28.062 1.00 43.51 85 ILE B C 1
ATOM 3565 O O . ILE B 1 56 ? -48.931 -48.841 -29.092 1.00 42.17 85 ILE B O 1
ATOM 3570 N N . ALA B 1 57 ? -50.825 -48.389 -27.921 1.00 40.62 86 ALA B N 1
ATOM 3571 C CA . ALA B 1 57 ? -51.557 -47.680 -28.974 1.00 41.00 86 ALA B CA 1
ATOM 3572 C C . ALA B 1 57 ? -52.565 -46.700 -28.349 1.00 44.06 86 ALA B C 1
ATOM 3573 O O . ALA B 1 57 ? -52.737 -46.683 -27.125 1.00 40.80 86 ALA B O 1
ATOM 3575 N N . LEU B 1 58 ? -53.231 -45.892 -29.193 1.00 41.03 87 LEU B N 1
ATOM 3576 C CA . LEU B 1 58 ? -54.247 -44.932 -28.735 1.00 40.62 87 LEU B CA 1
ATOM 3577 C C . LEU B 1 58 ? -55.556 -45.165 -29.492 1.00 44.77 87 LEU B C 1
ATOM 3578 O O . LEU B 1 58 ? -55.501 -45.465 -30.699 1.00 44.19 87 LEU B O 1
ATOM 3583 N N . PRO B 1 59 ? -56.735 -44.955 -28.853 1.00 40.50 88 PRO B N 1
ATOM 3584 C CA . PRO B 1 59 ? -57.995 -45.097 -29.604 1.00 40.66 88 PRO B CA 1
ATOM 3585 C C . PRO B 1 59 ? -58.154 -43.984 -30.638 1.00 43.82 88 PRO B C 1
ATOM 3586 O O . PRO B 1 59 ? -57.604 -42.888 -30.466 1.00 41.69 88 PRO B O 1
ATOM 3590 N N . LYS B 1 60 ? -58.909 -44.268 -31.721 1.00 40.82 89 LYS B N 1
ATOM 3591 C CA . LYS B 1 60 ? -59.184 -43.297 -32.785 1.00 41.34 89 LYS B CA 1
ATOM 3592 C C . LYS B 1 60 ? -59.986 -42.084 -32.260 1.00 42.76 89 LYS B C 1
ATOM 3593 O O . LYS B 1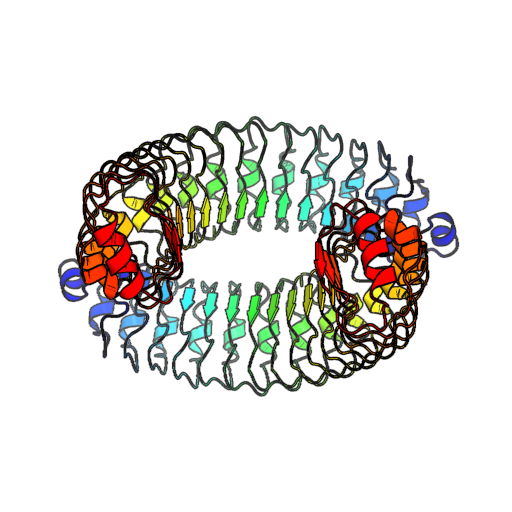 60 ? -59.855 -40.992 -32.795 1.00 43.27 89 LYS B O 1
ATOM 3599 N N . GLU B 1 61 ? -60.743 -42.275 -31.168 1.00 39.05 90 GLU B N 1
ATOM 3600 C CA . GLU B 1 61 ? -61.568 -41.246 -30.531 1.00 39.80 90 GLU B CA 1
ATOM 3601 C C . GLU B 1 61 ? -60.753 -40.123 -29.878 1.00 44.18 90 GLU B C 1
ATOM 3602 O O . GLU B 1 61 ? -61.319 -39.075 -29.550 1.00 43.54 90 GLU B O 1
ATOM 3608 N N . ILE B 1 62 ? -59.411 -40.303 -29.757 1.00 41.88 91 ILE B N 1
ATOM 3609 C CA . ILE B 1 62 ? -58.512 -39.264 -29.242 1.00 41.43 91 ILE B CA 1
ATOM 3610 C C . ILE B 1 62 ? -58.608 -38.014 -30.119 1.00 45.71 91 ILE B C 1
ATOM 3611 O O . ILE B 1 62 ? -58.466 -36.904 -29.610 1.00 44.62 91 ILE B O 1
ATOM 3616 N N . GLY B 1 63 ? -58.915 -38.219 -31.407 1.00 43.26 92 GLY B N 1
ATOM 3617 C CA . GLY B 1 63 ? -59.102 -37.157 -32.386 1.00 43.14 92 GLY B CA 1
ATOM 3618 C C . GLY B 1 63 ? -60.260 -36.215 -32.086 1.00 46.03 92 GLY B C 1
ATOM 3619 O O . GLY B 1 63 ? -60.269 -35.100 -32.600 1.00 46.11 92 GLY B O 1
ATOM 3620 N N . LYS B 1 64 ? -61.235 -36.636 -31.245 1.00 41.71 93 LYS B N 1
ATOM 3621 C CA . LYS B 1 64 ? -62.405 -35.807 -30.887 1.00 41.32 93 LYS B CA 1
ATOM 3622 C C . LYS B 1 64 ? -62.096 -34.686 -29.878 1.00 45.07 93 LYS B C 1
ATOM 3623 O O . LYS B 1 64 ? -62.920 -33.785 -29.702 1.00 44.36 93 LYS B O 1
ATOM 3629 N N . LEU B 1 65 ? -60.902 -34.714 -29.229 1.00 39.89 94 LEU B N 1
ATOM 3630 C CA . LEU B 1 65 ? -60.498 -33.704 -28.242 1.00 38.88 94 LEU B CA 1
ATOM 3631 C C . LEU B 1 65 ? -60.085 -32.401 -28.937 1.00 41.65 94 LEU B C 1
ATOM 3632 O O . LEU B 1 65 ? -58.901 -32.052 -29.007 1.00 39.02 94 LEU B O 1
ATOM 3637 N N . GLN B 1 66 ? -61.096 -31.656 -29.466 1.00 38.79 95 GLN B N 1
ATOM 3638 C CA . GLN B 1 66 ? -60.867 -30.430 -30.230 1.00 37.10 95 GLN B CA 1
ATOM 3639 C C . GLN B 1 66 ? -60.335 -29.261 -29.396 1.00 38.35 95 GLN B C 1
ATOM 3640 O O . GLN B 1 66 ? -59.778 -28.322 -29.968 1.00 38.71 95 GLN B O 1
ATOM 3646 N N . ASN B 1 67 ? -60.487 -29.310 -28.066 1.00 32.61 96 ASN B N 1
ATOM 3647 C CA . ASN B 1 67 ? -59.960 -28.261 -27.205 1.00 31.90 96 ASN B CA 1
ATOM 3648 C C . ASN B 1 67 ? -58.584 -28.603 -26.586 1.00 34.41 96 ASN B C 1
ATOM 3649 O O . ASN B 1 67 ? -57.982 -27.754 -25.912 1.00 33.20 96 ASN B O 1
ATOM 3654 N N . LEU B 1 68 ? -58.074 -29.827 -26.838 1.00 31.61 97 LEU B N 1
ATOM 3655 C CA . LEU B 1 68 ? -56.771 -30.277 -26.291 1.00 27.89 97 LEU B CA 1
ATOM 3656 C C . LEU B 1 68 ? -55.599 -29.447 -26.776 1.00 30.42 97 LEU B C 1
ATOM 3657 O O . LEU B 1 68 ? -55.397 -29.324 -27.976 1.00 31.80 97 LEU B O 1
ATOM 3662 N N . GLN B 1 69 ? -54.846 -28.836 -25.840 1.00 25.02 98 GLN B N 1
ATOM 3663 C CA . GLN B 1 69 ? -53.683 -27.988 -26.111 1.00 25.53 98 GLN B CA 1
ATOM 3664 C C . GLN B 1 69 ? -52.361 -28.727 -25.807 1.00 30.64 98 GLN B C 1
ATOM 3665 O O . GLN B 1 69 ? -51.328 -28.405 -26.398 1.00 30.27 98 GLN B O 1
ATOM 3671 N N . GLN B 1 70 ? -52.397 -29.687 -24.869 1.00 29.26 99 GLN B N 1
ATOM 3672 C CA . GLN B 1 70 ? -51.195 -30.447 -24.488 1.00 28.60 99 GLN B CA 1
ATOM 3673 C C . GLN B 1 70 ? -51.499 -31.920 -24.321 1.00 31.69 99 GLN B C 1
ATOM 3674 O O . GLN B 1 70 ? -52.416 -32.296 -23.587 1.00 31.79 99 GLN B O 1
ATOM 3680 N N . LEU B 1 71 ? -50.718 -32.757 -25.015 1.00 28.59 100 LEU B N 1
ATOM 3681 C CA . LEU B 1 71 ? -50.846 -34.201 -24.935 1.00 29.45 100 LEU B CA 1
ATOM 3682 C C . LEU B 1 71 ? -49.481 -34.784 -24.506 1.00 32.99 100 LEU B C 1
ATOM 3683 O O . LEU B 1 71 ? -48.508 -34.746 -25.271 1.00 30.17 100 LEU B O 1
ATOM 3688 N N . HIS B 1 72 ? -49.419 -35.256 -23.253 1.00 30.56 101 HIS B N 1
ATOM 3689 C CA . HIS B 1 72 ? -48.201 -35.823 -22.652 1.00 30.68 101 HIS B CA 1
ATOM 3690 C C . HIS B 1 72 ? -48.338 -37.350 -22.723 1.00 32.50 101 HIS B C 1
ATOM 3691 O O . HIS B 1 72 ? -49.209 -37.940 -22.078 1.00 31.52 101 HIS B O 1
ATOM 3698 N N . LEU B 1 73 ? -47.515 -37.973 -23.553 1.00 31.10 102 LEU B N 1
ATOM 3699 C CA . LEU B 1 73 ? -47.561 -39.425 -23.769 1.00 31.36 102 LEU B CA 1
ATOM 3700 C C . LEU B 1 73 ? -46.183 -40.064 -23.618 1.00 35.55 102 LEU B C 1
ATOM 3701 O O . LEU B 1 73 ? -45.926 -41.130 -24.187 1.00 37.65 102 LEU B O 1
ATOM 3706 N N . SER B 1 74 ? -45.307 -39.410 -22.866 1.00 30.15 103 SER B N 1
ATOM 3707 C CA . SER B 1 74 ? -43.940 -39.857 -22.660 1.00 30.56 103 SER B CA 1
ATOM 3708 C C . SER B 1 74 ? -43.884 -41.114 -21.809 1.00 32.16 103 SER B C 1
ATOM 3709 O O . SER B 1 74 ? -44.786 -41.373 -21.005 1.00 30.58 103 SER B O 1
ATOM 3712 N N . LYS B 1 75 ? -42.812 -41.892 -21.995 1.00 31.11 104 LYS B N 1
ATOM 3713 C CA . LYS B 1 75 ? -42.527 -43.103 -21.214 1.00 29.55 104 LYS B CA 1
ATOM 3714 C C . LYS B 1 75 ? -43.702 -44.107 -21.219 1.00 32.00 104 LYS B C 1
ATOM 3715 O O . LYS B 1 75 ? -44.247 -44.476 -20.195 1.00 32.15 104 LYS B O 1
ATOM 3721 N N . ASN B 1 76 ? -44.097 -44.524 -22.411 1.00 29.57 105 ASN B N 1
ATOM 3722 C CA . ASN B 1 76 ? -45.072 -45.579 -22.608 1.00 29.98 105 ASN B CA 1
ATOM 3723 C 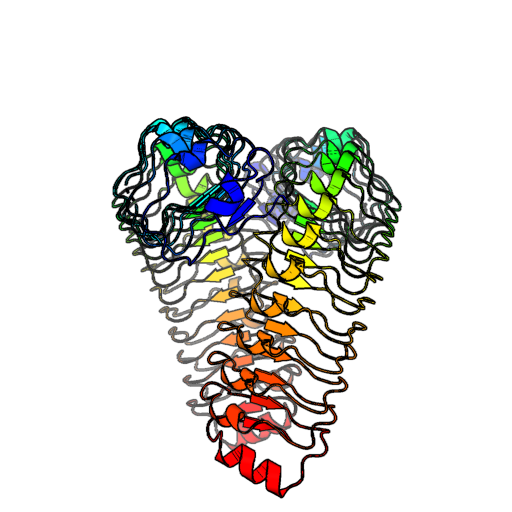C . ASN B 1 76 ? -44.353 -46.559 -23.557 1.00 32.86 105 ASN B C 1
ATOM 3724 O O . ASN B 1 76 ? -43.127 -46.515 -23.655 1.00 30.95 105 ASN B O 1
ATOM 3729 N N . GLN B 1 77 ? -45.092 -47.394 -24.265 1.00 31.78 106 GLN B N 1
ATOM 3730 C CA . GLN B 1 77 ? -44.502 -48.274 -25.266 1.00 33.12 106 GLN B CA 1
ATOM 3731 C C . GLN B 1 77 ? -45.291 -48.181 -26.550 1.00 37.13 106 GLN B C 1
ATOM 3732 O O . GLN B 1 77 ? -45.613 -49.196 -27.160 1.00 35.32 106 GLN B O 1
ATOM 3738 N N . LEU B 1 78 ? -45.643 -46.936 -26.940 1.00 35.12 107 LEU B N 1
ATOM 3739 C CA . LEU B 1 78 ? -46.427 -46.664 -28.151 1.00 34.91 107 LEU B CA 1
ATOM 3740 C C . LEU B 1 78 ? -45.715 -47.151 -29.395 1.00 40.09 107 LEU B C 1
ATOM 3741 O O . LEU B 1 78 ? -44.561 -46.792 -29.635 1.00 39.14 107 LEU B O 1
ATOM 3754 N N . ALA B 1 80 ? -47.354 -47.063 -32.553 1.00 40.82 109 ALA B N 1
ATOM 3755 C CA . ALA B 1 80 ? -47.876 -46.269 -33.657 1.00 40.78 109 ALA B CA 1
ATOM 3756 C C . ALA B 1 80 ? -48.826 -45.196 -33.135 1.00 44.36 109 ALA B C 1
ATOM 3757 O O . ALA B 1 80 ? -49.348 -45.327 -32.030 1.00 44.06 109 ALA B O 1
ATOM 3759 N N . LEU B 1 81 ? -49.011 -44.124 -33.919 1.00 41.97 110 LEU B N 1
ATOM 3760 C CA . LEU B 1 81 ? -49.944 -43.039 -33.621 1.00 41.10 110 LEU B CA 1
ATOM 3761 C C . LEU B 1 81 ? -51.123 -43.203 -34.604 1.00 47.93 110 LEU B C 1
ATOM 3762 O O . LEU B 1 81 ? -50.869 -43.428 -35.795 1.00 46.01 110 LEU B O 1
ATOM 3767 N N . PRO B 1 82 ? -52.403 -43.076 -34.174 1.00 46.13 111 PRO B N 1
ATOM 3768 C CA . PRO B 1 82 ? -53.504 -43.183 -35.155 1.00 45.61 111 PRO B CA 1
ATOM 3769 C C . PRO B 1 82 ? -53.510 -41.989 -36.117 1.00 47.45 111 PRO B C 1
ATOM 3770 O O . PRO B 1 82 ? -53.012 -40.914 -35.769 1.00 44.69 111 PRO B O 1
ATOM 3774 N N . GLU B 1 83 ? -54.057 -42.174 -37.333 1.00 44.94 112 GLU B N 1
ATOM 3775 C CA . GLU B 1 83 ? -54.173 -41.094 -38.325 1.00 44.25 112 GLU B CA 1
ATOM 3776 C C . GLU B 1 83 ? -54.968 -39.907 -37.745 1.00 45.68 112 GLU B C 1
ATOM 3777 O O . GLU B 1 83 ? -54.660 -38.759 -38.055 1.00 45.38 112 GLU B O 1
ATOM 3783 N N . GLU B 1 84 ? -55.928 -40.200 -36.835 1.00 42.65 113 GLU B N 1
ATOM 3784 C CA . GLU B 1 84 ? -56.809 -39.252 -36.134 1.00 42.53 113 GLU B CA 1
ATOM 3785 C C . GLU B 1 84 ? -56.081 -38.252 -35.245 1.00 48.28 113 GLU B C 1
ATOM 3786 O O . GLU B 1 84 ? -56.703 -37.278 -34.802 1.00 48.23 113 GLU B O 1
ATOM 3792 N N . ILE B 1 85 ? -54.773 -38.468 -34.992 1.00 44.28 114 ILE B N 1
ATOM 3793 C CA . ILE B 1 85 ? -53.962 -37.544 -34.195 1.00 43.86 114 ILE B CA 1
ATOM 3794 C C . ILE B 1 85 ? -53.932 -36.161 -34.848 1.00 45.99 114 ILE B C 1
ATOM 3795 O O . ILE B 1 85 ? -53.877 -35.155 -34.147 1.00 45.24 114 ILE B O 1
ATOM 3800 N N . GLY B 1 86 ? -54.035 -36.132 -36.183 1.00 41.08 115 GLY B N 1
ATOM 3801 C CA . GLY B 1 86 ? -54.052 -34.901 -36.959 1.00 40.50 115 GLY B CA 1
ATOM 3802 C C . GLY B 1 86 ? -55.290 -34.043 -36.769 1.00 43.13 115 GLY B C 1
ATOM 3803 O O . GLY B 1 86 ? -55.284 -32.878 -37.167 1.00 45.24 115 GLY B O 1
ATOM 3804 N N . GLN B 1 87 ? -56.343 -34.593 -36.148 1.00 38.50 116 GLN B N 1
ATOM 3805 C CA . GLN B 1 87 ? -57.606 -33.898 -35.877 1.00 39.24 116 GLN B CA 1
ATOM 3806 C C . GLN B 1 87 ? -57.519 -32.910 -34.702 1.00 43.58 116 GLN B C 1
ATOM 3807 O O . GLN B 1 87 ? -58.384 -32.043 -34.561 1.00 42.00 116 GLN B O 1
ATOM 3813 N N . LEU B 1 88 ? -56.456 -33.024 -33.870 1.00 38.64 117 LEU B N 1
ATOM 3814 C CA . LEU B 1 88 ? -56.220 -32.165 -32.702 1.00 37.15 117 LEU B CA 1
ATOM 3815 C C . LEU B 1 88 ? -55.770 -30.762 -33.112 1.00 39.34 117 LEU B C 1
ATOM 3816 O O . LEU B 1 88 ? -54.613 -30.365 -32.922 1.00 37.55 117 LEU B O 1
ATOM 3821 N N . GLN B 1 89 ? -56.722 -29.991 -33.686 1.00 34.43 118 GLN B N 1
ATOM 3822 C CA . GLN B 1 89 ? -56.493 -28.626 -34.180 1.00 32.83 118 GLN B CA 1
ATOM 3823 C C . GLN B 1 89 ? -55.909 -27.641 -33.182 1.00 33.43 118 GLN B C 1
ATOM 3824 O O . GLN B 1 89 ? -55.239 -26.718 -33.606 1.00 35.81 118 GLN B O 1
ATOM 3830 N N . ASN B 1 90 ? -56.193 -27.785 -31.881 1.00 28.91 119 ASN B N 1
ATOM 3831 C CA . ASN B 1 90 ? -55.687 -26.821 -30.894 1.00 28.92 119 ASN B CA 1
ATOM 3832 C C . ASN B 1 90 ? -54.390 -27.275 -30.200 1.00 32.88 119 ASN B C 1
ATOM 3833 O O . ASN B 1 90 ? -53.819 -26.529 -29.392 1.00 31.70 119 ASN B O 1
ATOM 3838 N N . LEU B 1 91 ? -53.924 -28.483 -30.528 1.00 30.77 120 LEU B N 1
ATOM 3839 C CA . LEU B 1 91 ? -52.689 -29.027 -29.939 1.00 30.56 120 LEU B CA 1
ATOM 3840 C C . LEU B 1 91 ? -51.473 -28.150 -30.173 1.00 32.59 120 LEU B C 1
ATOM 3841 O O . LEU B 1 91 ? -51.149 -27.815 -31.316 1.00 32.21 120 LEU B O 1
ATOM 3846 N N . GLN B 1 92 ? -50.835 -27.708 -29.071 1.00 29.38 121 GLN B N 1
ATOM 3847 C CA . GLN B 1 92 ? -49.635 -26.868 -29.103 1.00 29.12 121 GLN B CA 1
ATOM 3848 C C . GLN B 1 92 ? -48.398 -27.649 -28.654 1.00 33.28 121 GLN B C 1
ATOM 3849 O O . GLN B 1 92 ? -47.287 -27.304 -29.036 1.00 33.58 121 GLN B O 1
ATOM 3855 N N . LYS B 1 93 ? -48.589 -28.658 -27.826 1.00 31.23 122 LYS B N 1
ATOM 3856 C CA . LYS B 1 93 ? -47.467 -29.454 -27.306 1.00 31.43 122 LYS B CA 1
ATOM 3857 C C . LYS B 1 93 ? -47.773 -30.935 -27.444 1.00 32.89 122 LYS B C 1
ATOM 3858 O O . LYS B 1 93 ? -48.819 -31.395 -27.004 1.00 31.55 122 LYS B O 1
ATOM 3864 N N . LEU B 1 94 ? -46.873 -31.679 -28.089 1.00 30.85 123 LEU B N 1
ATOM 3865 C CA . LEU B 1 94 ? -47.045 -33.118 -28.234 1.00 29.90 123 LEU B CA 1
ATOM 3866 C C . LEU B 1 94 ? -45.756 -33.781 -27.734 1.00 32.89 123 LEU B C 1
ATOM 3867 O O . LEU B 1 94 ? -44.695 -33.628 -28.352 1.00 31.42 123 LEU B O 1
ATOM 3872 N N . LYS B 1 95 ? -45.858 -34.462 -26.581 1.00 29.90 124 LYS B N 1
ATOM 3873 C CA . LYS B 1 95 ? -44.698 -35.100 -25.941 1.00 29.57 124 LYS B CA 1
ATOM 3874 C C . LYS B 1 95 ? -44.755 -36.613 -26.047 1.00 29.84 124 LYS B C 1
ATOM 3875 O O . LYS B 1 95 ? -45.611 -37.251 -25.442 1.00 30.10 124 LYS B O 1
ATOM 3881 N N . LEU B 1 96 ? -43.853 -37.183 -26.853 1.00 27.91 125 LEU B N 1
ATOM 3882 C CA . LEU B 1 96 ? -43.831 -38.632 -27.106 1.00 28.18 125 LEU B CA 1
ATOM 3883 C C . LEU B 1 96 ? -42.459 -39.253 -26.803 1.00 32.61 125 LEU B C 1
ATOM 3884 O O . LEU B 1 96 ? -42.145 -40.324 -27.322 1.00 33.49 125 LEU B O 1
ATOM 3889 N N . TYR B 1 97 ? -41.677 -38.588 -25.961 1.00 29.64 126 TYR B N 1
ATOM 3890 C CA . TYR B 1 97 ? -40.338 -39.016 -25.518 1.00 31.40 126 TYR B CA 1
ATOM 3891 C C . TYR B 1 97 ? -40.419 -40.450 -24.936 1.00 30.67 126 TYR B C 1
ATOM 3892 O O . TYR B 1 97 ? -41.332 -40.728 -24.185 1.00 31.56 126 TYR B O 1
ATOM 3901 N N . GLU B 1 98 ? -39.464 -41.353 -25.254 1.00 31.20 127 GLU B N 1
ATOM 3902 C CA . GLU B 1 98 ? -39.430 -42.721 -24.674 1.00 30.93 127 GLU B CA 1
ATOM 3903 C C . GLU B 1 98 ? -40.651 -43.585 -25.037 1.00 31.44 127 GLU B C 1
ATOM 3904 O O . GLU B 1 98 ? -41.468 -43.936 -24.201 1.00 30.00 127 GLU B O 1
ATOM 3910 N N . ASN B 1 99 ? -40.751 -43.926 -26.311 1.00 29.34 128 ASN B N 1
ATOM 3911 C CA . ASN B 1 99 ? -41.762 -44.821 -26.844 1.00 29.67 128 ASN B CA 1
ATOM 3912 C C . ASN B 1 99 ? -41.081 -45.675 -27.900 1.00 33.68 128 ASN B C 1
ATOM 3913 O O . ASN B 1 99 ? -39.857 -45.607 -28.031 1.00 32.61 128 ASN B O 1
ATOM 3918 N N . GLN B 1 100 ? -41.839 -46.461 -28.660 1.00 31.30 129 GLN B N 1
ATOM 3919 C CA . GLN B 1 100 ? -41.242 -47.306 -29.696 1.00 31.45 129 GLN B CA 1
ATOM 3920 C C . GLN B 1 100 ? -41.765 -46.983 -31.093 1.00 36.96 129 GLN B C 1
ATOM 3921 O O . GLN B 1 100 ? -42.034 -47.887 -31.883 1.00 36.57 129 GLN B O 1
ATOM 3927 N N . LEU B 1 101 ? -41.921 -45.687 -31.398 1.00 35.19 130 LEU B N 1
ATOM 3928 C CA . LEU B 1 101 ? -42.431 -45.272 -32.702 1.00 34.55 130 LEU B CA 1
ATOM 3929 C C . LEU B 1 101 ? -41.382 -45.496 -33.785 1.00 39.00 130 LEU B C 1
ATOM 3930 O O . LEU B 1 101 ? -40.218 -45.135 -33.606 1.00 34.51 130 LEU B O 1
ATOM 3935 N N . THR B 1 102 ? -41.803 -46.141 -34.889 1.00 37.54 131 THR B N 1
ATOM 3936 C CA . THR B 1 102 ? -40.949 -46.407 -36.048 1.00 38.59 131 THR B CA 1
ATOM 3937 C C . THR B 1 102 ? -41.358 -45.515 -37.210 1.00 44.77 131 THR B C 1
ATOM 3938 O O . THR B 1 102 ? -40.626 -45.401 -38.196 1.00 44.12 131 THR B O 1
ATOM 3942 N N . ALA B 1 103 ? -42.530 -44.867 -37.088 1.00 42.50 132 ALA B N 1
ATOM 3943 C CA . ALA B 1 103 ? -43.066 -43.941 -38.095 1.00 42.55 132 ALA B CA 1
ATOM 3944 C C . ALA B 1 103 ? -44.021 -42.954 -37.431 1.00 45.88 132 ALA B C 1
ATOM 3945 O O . ALA B 1 103 ? -44.560 -43.230 -36.357 1.00 45.25 132 ALA B O 1
ATOM 3947 N N . ILE B 1 104 ? -44.198 -41.802 -38.078 1.00 43.41 133 ILE B N 1
ATOM 3948 C CA . ILE B 1 104 ? -45.082 -40.703 -37.697 1.00 43.83 133 ILE B CA 1
ATOM 3949 C C . ILE B 1 104 ? -46.057 -40.526 -38.888 1.00 48.37 133 ILE B C 1
ATOM 3950 O O . ILE B 1 104 ? -45.580 -40.359 -40.019 1.00 46.09 133 ILE B O 1
ATOM 3955 N N . PRO B 1 105 ? -47.394 -40.581 -38.657 1.00 45.91 134 PRO B N 1
ATOM 3956 C CA . PRO B 1 105 ? -48.346 -40.430 -39.785 1.00 45.34 134 PRO B CA 1
ATOM 3957 C C . PRO B 1 105 ? -48.215 -39.097 -40.484 1.00 45.51 134 PRO B C 1
ATOM 3958 O O . PRO B 1 105 ? -47.866 -38.096 -39.849 1.00 41.33 134 PRO B O 1
ATOM 3962 N N . LYS B 1 106 ? -48.538 -39.076 -41.800 1.00 43.21 135 LYS B N 1
ATOM 3963 C CA . LYS B 1 106 ? -48.505 -37.846 -42.601 1.00 43.00 135 LYS B CA 1
ATOM 3964 C C . LYS B 1 106 ? -49.449 -36.773 -42.044 1.00 43.62 135 LYS B C 1
ATOM 3965 O O . LYS B 1 106 ? -49.184 -35.590 -42.220 1.00 43.66 135 LYS B O 1
ATOM 3971 N N . GLU B 1 107 ? -50.519 -37.195 -41.339 1.00 40.65 136 GLU B N 1
ATOM 3972 C CA . GLU B 1 107 ? -51.536 -36.324 -40.721 1.00 40.93 136 GLU B CA 1
ATOM 3973 C C . GLU B 1 107 ? -50.976 -35.423 -39.621 1.00 45.87 136 GLU B C 1
ATOM 3974 O O . GLU B 1 107 ? -51.679 -34.522 -39.152 1.00 44.98 136 GLU B O 1
ATOM 3980 N N . ILE B 1 108 ? -49.688 -35.621 -39.250 1.00 42.77 137 ILE B N 1
ATOM 3981 C CA . ILE B 1 108 ? -49.000 -34.771 -38.279 1.00 42.06 137 ILE B CA 1
ATOM 3982 C C . ILE B 1 108 ? -48.920 -33.347 -38.836 1.00 45.97 137 ILE B C 1
ATOM 3983 O O . ILE B 1 108 ? -48.979 -32.393 -38.073 1.00 45.51 137 ILE B O 1
ATOM 3988 N N . GLY B 1 109 ? -48.853 -33.230 -40.169 1.00 41.95 138 GLY B N 1
ATOM 3989 C CA . GLY B 1 109 ? -48.797 -31.952 -40.870 1.00 41.23 138 GLY B CA 1
ATOM 3990 C C . GLY B 1 109 ? -50.047 -31.113 -40.696 1.00 41.75 138 GLY B C 1
ATOM 3991 O O . GLY B 1 109 ? -50.019 -29.905 -40.931 1.00 41.82 138 GLY B O 1
ATOM 3992 N N . GLN B 1 110 ? -51.132 -31.738 -40.251 1.00 38.75 139 GLN B N 1
ATOM 3993 C CA . GLN B 1 110 ? -52.406 -31.053 -39.983 1.00 39.18 139 GLN B CA 1
ATOM 3994 C C . GLN B 1 110 ? -52.377 -30.278 -38.659 1.00 42.87 139 GLN B C 1
ATOM 3995 O O . GLN B 1 110 ? -53.149 -29.340 -38.488 1.00 40.18 139 GLN B O 1
ATOM 4001 N N . LEU B 1 111 ? -51.451 -30.648 -37.733 1.00 39.93 140 LEU B N 1
ATOM 4002 C CA . LEU B 1 111 ? -51.315 -30.014 -36.413 1.00 39.24 140 LEU B CA 1
ATOM 4003 C C . LEU B 1 111 ? -50.625 -28.672 -36.530 1.00 41.73 140 LEU B C 1
ATOM 4004 O O . LEU B 1 111 ? -49.557 -28.492 -35.963 1.00 40.23 140 LEU B O 1
ATOM 4009 N N . GLN B 1 112 ? -51.222 -27.701 -37.244 1.00 37.57 141 GLN B N 1
ATOM 4010 C CA . GLN B 1 112 ? -50.538 -26.446 -37.513 1.00 36.33 141 GLN B CA 1
ATOM 4011 C C . GLN B 1 112 ? -50.441 -25.510 -36.318 1.00 36.64 141 GLN B C 1
ATOM 4012 O O . GLN B 1 112 ? -49.683 -24.547 -36.393 1.00 37.94 141 GLN B O 1
ATOM 4018 N N . ASN B 1 113 ? -51.129 -25.810 -35.193 1.00 32.20 142 ASN B N 1
ATOM 4019 C CA . ASN B 1 113 ? -50.948 -25.043 -33.968 1.00 32.37 142 ASN B CA 1
ATOM 4020 C C . ASN B 1 113 ? -49.779 -25.579 -33.109 1.00 36.49 142 ASN B C 1
ATOM 4021 O O . ASN B 1 113 ? -49.404 -24.947 -32.110 1.00 34.06 142 ASN B O 1
ATOM 4026 N N . LEU B 1 114 ? -49.196 -26.724 -33.514 1.00 33.43 143 LEU B N 1
ATOM 4027 C CA . LEU B 1 114 ? -48.086 -27.356 -32.774 1.00 32.35 143 LEU B CA 1
ATOM 4028 C C . LEU B 1 114 ? -46.871 -26.457 -32.660 1.00 32.40 143 LEU B C 1
ATOM 4029 O O . LEU B 1 114 ? -46.375 -25.919 -33.652 1.00 33.21 143 LEU B O 1
ATOM 4034 N N . GLN B 1 115 ? -46.444 -26.204 -31.420 1.00 27.73 144 GLN B N 1
ATOM 4035 C CA . GLN B 1 115 ? -45.288 -25.356 -31.115 1.00 27.25 144 GLN B CA 1
ATOM 4036 C C . GLN B 1 115 ? -44.107 -26.221 -30.648 1.00 30.71 144 GLN B C 1
ATOM 4037 O O . GLN B 1 115 ? -42.956 -25.853 -30.823 1.00 30.48 144 GLN B O 1
ATOM 4043 N N . GLU B 1 116 ? -44.417 -27.342 -30.020 1.00 29.95 145 GLU B N 1
ATOM 4044 C CA . GLU B 1 116 ? -43.402 -28.250 -29.471 1.00 29.56 145 GLU B CA 1
ATOM 4045 C C . GLU B 1 116 ? -43.757 -29.674 -29.779 1.00 30.76 145 GLU B C 1
ATOM 4046 O O . GLU B 1 116 ? -44.869 -30.134 -29.489 1.00 30.22 145 GLU B O 1
ATOM 4052 N N . LEU B 1 117 ? -42.792 -30.380 -30.366 1.00 28.96 146 LEU B N 1
ATOM 4053 C CA . LEU B 1 117 ? -42.945 -31.785 -30.712 1.00 29.44 146 LEU B CA 1
ATOM 4054 C C . LEU B 1 117 ? -41.719 -32.535 -30.178 1.00 30.71 146 LEU B C 1
ATOM 4055 O O . LEU B 1 117 ? -40.598 -32.282 -30.608 1.00 30.01 146 LEU B O 1
ATOM 4060 N N . ASN B 1 118 ? -41.947 -33.397 -29.205 1.00 29.74 147 ASN B N 1
ATOM 4061 C CA . ASN B 1 118 ? -40.851 -34.160 -28.605 1.00 28.08 147 ASN B CA 1
ATOM 4062 C C . ASN B 1 118 ? -40.957 -35.607 -29.045 1.00 27.61 147 ASN B C 1
ATOM 4063 O O . ASN B 1 118 ? -41.827 -36.326 -28.579 1.00 27.75 147 ASN B O 1
ATOM 4068 N N . LEU B 1 119 ? -40.079 -36.026 -29.958 1.00 27.79 148 LEU B N 1
ATOM 4069 C CA . LEU B 1 119 ? -40.069 -37.410 -30.458 1.00 28.79 148 LEU B CA 1
ATOM 4070 C C . LEU B 1 119 ? -38.740 -38.095 -30.047 1.00 32.46 148 LEU B C 1
ATOM 4071 O O . LEU B 1 119 ? -38.347 -39.100 -30.648 1.00 32.31 148 LEU B O 1
ATOM 4076 N N . ALA B 1 120 ? -38.058 -37.562 -29.023 1.00 29.22 149 ALA B N 1
ATOM 4077 C CA . ALA B 1 120 ? -36.779 -38.148 -28.590 1.00 28.91 149 ALA B CA 1
ATOM 4078 C C . ALA B 1 120 ? -36.982 -39.543 -28.000 1.00 28.54 149 ALA B C 1
ATOM 4079 O O . ALA B 1 120 ? -38.075 -39.868 -27.549 1.00 28.56 149 ALA B O 1
ATOM 4081 N N . HIS B 1 121 ? -35.957 -40.396 -28.057 1.00 29.16 150 HIS B N 1
ATOM 4082 C CA . HIS B 1 121 ? -35.994 -41.769 -27.514 1.00 29.37 150 HIS B CA 1
ATOM 4083 C C . HIS B 1 121 ? -37.106 -42.630 -28.133 1.00 31.12 150 HIS B C 1
ATOM 4084 O O . HIS B 1 121 ? -37.934 -43.201 -27.443 1.00 29.81 150 HIS B O 1
ATOM 4091 N N . ASN B 1 122 ? -37.127 -42.684 -29.464 1.00 32.71 151 ASN B N 1
ATOM 4092 C CA . ASN B 1 122 ? -38.040 -43.550 -30.199 1.00 33.53 151 ASN B CA 1
ATOM 4093 C C . ASN B 1 122 ? -37.184 -44.369 -31.165 1.00 38.60 151 ASN B C 1
ATOM 4094 O O . ASN B 1 122 ? -35.960 -44.451 -30.966 1.00 35.63 151 ASN B O 1
ATOM 4099 N N . GLN B 1 123 ? -37.795 -44.986 -32.181 1.00 36.39 152 GLN B N 1
ATOM 4100 C CA . GLN B 1 123 ? -37.030 -45.778 -33.137 1.00 36.92 152 GLN B CA 1
ATOM 4101 C C . GLN B 1 123 ? -37.323 -45.299 -34.573 1.00 42.39 152 GLN B C 1
ATOM 4102 O O . GLN B 1 123 ? -37.516 -46.097 -35.490 1.00 42.12 152 GLN B O 1
ATOM 4108 N N . LEU B 1 124 ? -37.344 -43.961 -34.748 1.00 39.57 153 LEU B N 1
ATOM 4109 C CA . LEU B 1 124 ? -37.621 -43.282 -36.017 1.00 39.40 153 LEU B CA 1
ATOM 4110 C C . LEU B 1 124 ? -36.396 -43.208 -36.908 1.00 43.75 153 LEU B C 1
ATOM 4111 O O . LEU B 1 124 ? -35.312 -42.887 -36.432 1.00 39.98 153 LEU B O 1
ATOM 4116 N N . ALA B 1 125 ? -36.572 -43.498 -38.201 1.00 43.16 154 ALA B N 1
ATOM 4117 C CA . ALA B 1 125 ? -35.509 -43.421 -39.194 1.00 44.46 154 ALA B CA 1
ATOM 4118 C C . ALA B 1 125 ? -35.870 -42.391 -40.268 1.00 49.57 154 ALA B C 1
ATOM 4119 O O . ALA B 1 125 ? -35.000 -41.948 -41.018 1.00 48.84 154 ALA B O 1
ATOM 4121 N N . THR B 1 126 ? -37.157 -41.999 -40.333 1.00 46.95 155 THR B N 1
ATOM 4122 C CA . THR B 1 126 ? -37.673 -41.026 -41.305 1.00 47.69 155 THR B CA 1
ATOM 4123 C C . THR B 1 126 ? -38.800 -40.212 -40.703 1.00 50.25 155 THR B C 1
ATOM 4124 O O . THR B 1 126 ? -39.408 -40.637 -39.720 1.00 49.66 155 THR B O 1
ATOM 4128 N N . LEU B 1 127 ? -39.127 -39.088 -41.355 1.00 45.89 156 LEU B N 1
ATOM 4129 C CA . LEU B 1 127 ? -40.272 -38.248 -41.036 1.00 45.21 156 LEU B CA 1
ATOM 4130 C C . LEU B 1 127 ? -41.069 -38.045 -42.329 1.00 50.60 156 LEU B C 1
ATOM 4131 O O . LEU B 1 127 ? -40.443 -37.974 -43.392 1.00 47.45 156 LEU B O 1
ATOM 4136 N N . PRO B 1 128 ? -42.415 -37.865 -42.275 1.00 49.32 157 PRO B N 1
ATOM 4137 C CA . PRO B 1 128 ? -43.147 -37.547 -43.514 1.00 49.23 157 PRO B CA 1
ATOM 4138 C C . PRO B 1 128 ? -42.777 -36.148 -43.972 1.00 53.66 157 PRO B C 1
ATOM 4139 O O . PRO B 1 128 ? -42.432 -35.289 -43.151 1.00 53.19 157 PRO B O 1
ATOM 4143 N N . GLU B 1 129 ? -42.831 -35.913 -45.289 1.00 49.98 158 GLU B N 1
ATOM 4144 C CA . GLU B 1 129 ? -42.527 -34.607 -45.873 1.00 49.41 158 GLU B CA 1
ATOM 4145 C C . GLU B 1 129 ? -43.503 -33.534 -45.355 1.00 50.15 158 GLU B C 1
ATOM 4146 O O . GLU B 1 129 ? -43.148 -32.359 -45.287 1.00 48.71 158 GLU B O 1
ATOM 4152 N N . ASP B 1 130 ? -44.708 -33.963 -44.938 1.00 47.77 159 ASP B N 1
ATOM 4153 C CA . ASP B 1 130 ? -45.812 -33.144 -44.398 1.00 48.07 159 ASP B CA 1
ATOM 4154 C C . ASP B 1 130 ? -45.420 -32.334 -43.156 1.00 51.74 159 ASP B C 1
ATOM 4155 O O . ASP B 1 130 ? -46.138 -31.409 -42.761 1.00 49.53 159 ASP B O 1
ATOM 4160 N N . ILE B 1 131 ? -44.235 -32.646 -42.587 1.00 49.79 160 ILE B N 1
ATOM 4161 C CA . ILE B 1 131 ? -43.652 -31.961 -41.442 1.00 49.90 160 ILE B CA 1
ATOM 4162 C C . ILE B 1 131 ? -43.402 -30.491 -41.793 1.00 51.68 160 ILE B C 1
ATOM 4163 O O . ILE B 1 131 ? -43.481 -29.641 -40.916 1.00 49.90 160 ILE B O 1
ATOM 4168 N N . GLU B 1 132 ? -43.215 -30.184 -43.107 1.00 46.58 161 GLU B N 1
ATOM 4169 C CA . GLU B 1 132 ? -42.985 -28.830 -43.626 1.00 45.97 161 GLU B CA 1
ATOM 4170 C C . GLU B 1 132 ? -44.168 -27.880 -43.393 1.00 47.47 161 GLU B C 1
ATOM 4171 O O . GLU B 1 132 ? -43.998 -26.670 -43.472 1.00 46.62 161 GLU B O 1
ATOM 4177 N N . GLN B 1 133 ? -45.350 -28.415 -43.117 1.00 43.78 162 GLN B N 1
ATOM 4178 C CA . GLN B 1 133 ? -46.539 -27.599 -42.850 1.00 44.28 162 GLN B CA 1
ATOM 4179 C C . GLN B 1 133 ? -46.595 -27.066 -41.401 1.00 49.88 162 GLN B C 1
ATOM 4180 O O . GLN B 1 133 ? -47.437 -26.217 -41.097 1.00 49.14 162 GLN B O 1
ATOM 4186 N N . LEU B 1 134 ? -45.697 -27.550 -40.510 1.00 44.91 163 LEU B N 1
ATOM 4187 C CA . LEU B 1 134 ? -45.667 -27.131 -39.095 1.00 43.10 163 LEU B CA 1
ATOM 4188 C C . LEU B 1 134 ? -44.967 -25.778 -38.957 1.00 46.39 163 LEU B C 1
ATOM 4189 O O . LEU B 1 134 ? -43.851 -25.670 -38.433 1.00 45.51 163 LEU B O 1
ATOM 4194 N N . GLN B 1 135 ? -45.638 -24.726 -39.440 1.00 40.91 164 GLN B N 1
ATOM 4195 C CA . GLN B 1 135 ? -45.061 -23.387 -39.519 1.00 40.10 164 GLN B CA 1
ATOM 4196 C C . GLN B 1 135 ? -45.091 -22.629 -38.216 1.00 42.23 164 GLN B C 1
ATOM 4197 O O . GLN B 1 135 ? -44.457 -21.581 -38.134 1.00 42.41 164 GLN B O 1
ATOM 4203 N N . ARG B 1 136 ? -45.755 -23.177 -37.180 1.00 38.04 165 ARG B N 1
ATOM 4204 C CA . ARG B 1 136 ? -45.739 -22.589 -35.848 1.00 38.70 165 ARG B CA 1
ATOM 4205 C C . ARG B 1 136 ? -44.748 -23.351 -34.933 1.00 41.37 165 ARG B C 1
ATOM 4206 O O . ARG B 1 136 ? -44.487 -22.897 -33.820 1.00 41.33 165 ARG B O 1
ATOM 4214 N N . LEU B 1 137 ? -44.170 -24.474 -35.416 1.00 36.29 166 LEU B N 1
ATOM 4215 C CA . LEU B 1 137 ? -43.214 -25.284 -34.637 1.00 33.91 166 LEU B CA 1
ATOM 4216 C C . LEU B 1 137 ? -41.996 -24.501 -34.228 1.00 36.49 166 LEU B C 1
ATOM 4217 O O . LEU B 1 137 ? -41.312 -23.926 -35.066 1.00 36.75 166 LEU B O 1
ATOM 4222 N N . GLN B 1 138 ? -41.750 -24.432 -32.914 1.00 31.71 167 GLN B N 1
ATOM 4223 C CA . GLN B 1 138 ? -40.624 -23.701 -32.349 1.00 30.70 167 GLN B CA 1
ATOM 4224 C C . GLN B 1 138 ? -39.559 -24.664 -31.827 1.00 31.84 167 GLN B C 1
ATOM 4225 O O . GLN B 1 138 ? -38.378 -24.342 -31.860 1.00 31.11 167 GLN B O 1
ATOM 4231 N N . THR B 1 139 ? -39.992 -25.818 -31.329 1.00 29.24 168 THR B N 1
ATOM 4232 C CA . THR B 1 139 ? -39.097 -26.814 -30.727 1.00 29.09 168 THR B CA 1
ATOM 4233 C C . THR B 1 139 ? -39.383 -28.201 -31.262 1.00 31.50 168 THR B C 1
ATOM 4234 O O . THR B 1 139 ? -40.524 -28.688 -31.237 1.00 32.87 168 THR B O 1
ATOM 4238 N N . LEU B 1 140 ? -38.318 -28.852 -31.730 1.00 28.15 169 LEU B N 1
ATOM 4239 C CA . LEU B 1 140 ? -38.393 -30.187 -32.305 1.00 26.53 169 LEU B CA 1
ATOM 4240 C C . LEU B 1 140 ? -37.261 -31.070 -31.762 1.00 27.24 169 LEU B C 1
ATOM 4241 O O . LEU B 1 140 ? -36.107 -30.794 -32.030 1.00 28.03 169 LEU B O 1
ATOM 4246 N N . TYR B 1 141 ? -37.605 -32.088 -30.992 1.00 26.75 170 TYR B N 1
ATOM 4247 C CA . TYR B 1 141 ? -36.606 -32.991 -30.404 1.00 27.20 170 TYR B CA 1
ATOM 4248 C C . TYR B 1 141 ? -36.686 -34.340 -31.100 1.00 30.42 170 TYR B C 1
ATOM 4249 O O . TYR B 1 141 ? -37.720 -35.013 -31.038 1.00 30.58 170 TYR B O 1
ATOM 4258 N N . LEU B 1 142 ? -35.594 -34.720 -31.777 1.00 28.78 171 LEU B N 1
ATOM 4259 C CA . LEU B 1 142 ? -35.493 -36.007 -32.496 1.00 28.32 171 LEU B CA 1
ATOM 4260 C C . LEU B 1 142 ? -34.282 -36.813 -32.025 1.00 31.74 171 LEU B C 1
ATOM 4261 O O . LEU B 1 142 ? -33.891 -37.788 -32.672 1.00 31.82 171 LEU B O 1
ATOM 4266 N N . GLY B 1 143 ? -33.699 -36.410 -30.905 1.00 29.89 172 GLY B N 1
ATOM 4267 C CA . GLY B 1 143 ? -32.543 -37.103 -30.325 1.00 28.38 172 GLY B CA 1
ATOM 4268 C C . GLY B 1 143 ? -32.829 -38.555 -30.000 1.00 30.72 172 GLY B C 1
ATOM 4269 O O . GLY B 1 143 ? -33.978 -38.928 -29.760 1.00 31.91 172 GLY B O 1
ATOM 4270 N N . HIS B 1 144 ? -31.783 -39.404 -29.984 1.00 30.10 173 HIS B N 1
ATOM 4271 C CA . HIS B 1 144 ? -31.924 -40.819 -29.598 1.00 30.85 173 HIS B CA 1
ATOM 4272 C C . HIS B 1 144 ? -32.936 -41.577 -30.453 1.00 29.57 173 HIS B C 1
ATOM 4273 O O . HIS B 1 144 ? -33.837 -42.216 -29.927 1.00 28.15 173 HIS B O 1
ATOM 4280 N N . ASN B 1 145 ? -32.801 -41.461 -31.772 1.00 29.14 174 ASN B N 1
ATOM 4281 C CA . ASN B 1 145 ? -33.615 -42.184 -32.730 1.00 32.08 174 ASN B CA 1
ATOM 4282 C C . ASN B 1 145 ? -32.649 -42.963 -33.657 1.00 40.70 174 ASN B C 1
ATOM 4283 O O . ASN B 1 145 ? -31.528 -43.277 -33.232 1.00 38.95 174 ASN B O 1
ATOM 4288 N N . GLN B 1 146 ? -33.064 -43.267 -34.887 1.00 39.89 175 GLN B N 1
ATOM 4289 C CA . GLN B 1 146 ? -32.252 -44.042 -35.836 1.00 40.98 175 GLN B CA 1
ATOM 4290 C C . GLN B 1 146 ? -32.092 -43.336 -37.180 1.00 44.74 175 GLN B C 1
ATOM 4291 O O . GLN B 1 146 ? -32.081 -43.995 -38.212 1.00 45.89 175 GLN B O 1
ATOM 4297 N N . PHE B 1 147 ? -31.953 -41.984 -37.170 1.00 38.58 176 PHE B N 1
ATOM 4298 C CA . PHE B 1 147 ? -31.778 -41.198 -38.391 1.00 36.99 176 PHE B CA 1
ATOM 4299 C C . PHE B 1 147 ? -30.357 -41.299 -38.942 1.00 41.97 176 PHE B C 1
ATOM 4300 O O . PHE B 1 147 ? -29.414 -40.887 -38.275 1.00 40.26 176 PHE B O 1
ATOM 4308 N N . ASN B 1 148 ? -30.222 -41.801 -40.191 1.00 38.05 177 ASN B N 1
ATOM 4309 C CA . ASN B 1 148 ? -28.963 -41.912 -40.925 1.00 38.73 177 ASN B CA 1
ATOM 4310 C C . ASN B 1 148 ? -28.765 -40.637 -41.698 1.00 43.95 177 ASN B C 1
ATOM 4311 O O . ASN B 1 148 ? -27.642 -40.251 -42.044 1.00 44.15 177 ASN B O 1
ATOM 4316 N N . SER B 1 149 ? -29.886 -39.976 -41.979 1.00 39.07 178 SER B N 1
ATOM 4317 C CA . SER B 1 149 ? -29.945 -38.709 -42.667 1.00 38.35 178 SER B CA 1
ATOM 4318 C C . SER B 1 149 ? -31.239 -38.034 -42.225 1.00 41.36 178 SER B C 1
ATOM 4319 O O . SER B 1 149 ? -32.146 -38.688 -41.712 1.00 39.92 178 SER B O 1
ATOM 4322 N N . ILE B 1 150 ? -31.287 -36.720 -42.362 1.00 41.38 179 ILE B N 1
ATOM 4323 C CA . ILE B 1 150 ? -32.480 -35.961 -41.995 1.00 43.05 179 ILE B CA 1
ATOM 4324 C C . ILE B 1 150 ? -33.028 -35.277 -43.262 1.00 47.55 179 ILE B C 1
ATOM 4325 O O . ILE B 1 150 ? -32.265 -34.660 -43.998 1.00 46.11 179 ILE B O 1
ATOM 4330 N N . LEU B 1 151 ? -34.323 -35.482 -43.562 1.00 46.86 180 LEU B N 1
ATOM 4331 C CA . LEU B 1 151 ? -35.000 -34.955 -44.762 1.00 46.31 180 LEU B CA 1
ATOM 4332 C C . LEU B 1 151 ? -34.788 -33.456 -44.943 1.00 50.91 180 LEU B C 1
ATOM 4333 O O . LEU B 1 151 ? -34.733 -32.719 -43.958 1.00 51.46 180 LEU B O 1
ATOM 4338 N N . LYS B 1 152 ? -34.629 -33.002 -46.197 1.00 47.47 181 LYS B N 1
ATOM 4339 C CA . LYS B 1 152 ? -34.356 -31.586 -46.461 1.00 47.84 181 LYS B CA 1
ATOM 4340 C C . LYS B 1 152 ? -35.541 -30.653 -46.112 1.00 48.25 181 LYS B C 1
ATOM 4341 O O . LYS B 1 152 ? -35.324 -29.463 -45.904 1.00 48.04 181 LYS B O 1
ATOM 4347 N N . GLU B 1 153 ? -36.760 -31.210 -45.987 1.00 44.76 182 GLU B N 1
ATOM 4348 C CA . GLU B 1 153 ? -38.007 -30.514 -45.600 1.00 45.57 182 GLU B CA 1
ATOM 4349 C C . GLU B 1 153 ? -37.902 -29.888 -44.207 1.00 50.26 182 GLU B C 1
ATOM 4350 O O . GLU B 1 153 ? -38.717 -29.038 -43.851 1.00 49.70 182 GLU B O 1
ATOM 4356 N N . ILE B 1 154 ? -36.908 -30.334 -43.407 1.00 47.91 183 ILE B N 1
ATOM 4357 C CA . ILE B 1 154 ? -36.623 -29.794 -42.077 1.00 47.09 183 ILE B CA 1
ATOM 4358 C C . ILE B 1 154 ? -36.293 -28.304 -42.185 1.00 49.80 183 ILE B C 1
ATOM 4359 O O . ILE B 1 154 ? -36.664 -27.537 -41.296 1.00 50.19 183 ILE B O 1
ATOM 4364 N N . GLY B 1 155 ? -35.685 -27.910 -43.318 1.00 44.76 184 GLY B N 1
ATOM 4365 C CA . GLY B 1 155 ? -35.332 -26.533 -43.650 1.00 43.79 184 GLY B CA 1
ATOM 4366 C C . GLY B 1 155 ? -36.525 -25.637 -43.924 1.00 45.99 184 GLY B C 1
ATOM 4367 O O . GLY B 1 155 ? -36.378 -24.419 -43.948 1.00 46.11 184 GLY B O 1
ATOM 4368 N N . GLN B 1 156 ? -37.720 -26.223 -44.096 1.00 42.74 185 GLN B N 1
ATOM 4369 C CA . GLN B 1 156 ? -38.973 -25.487 -44.313 1.00 43.65 185 GLN B CA 1
ATOM 4370 C C . GLN B 1 156 ? -39.575 -24.956 -42.990 1.00 49.78 185 GLN B C 1
ATOM 4371 O O . GLN B 1 156 ? -40.520 -24.175 -43.033 1.00 49.88 185 GLN B O 1
ATOM 4377 N N . LEU B 1 157 ? -39.033 -25.361 -41.826 1.00 46.16 186 LEU B N 1
ATOM 4378 C CA . LEU B 1 157 ? -39.591 -24.928 -40.537 1.00 45.60 186 LEU B CA 1
ATOM 4379 C C . LEU B 1 157 ? -39.045 -23.570 -40.160 1.00 48.92 186 LEU B C 1
ATOM 4380 O O . LEU B 1 157 ? -38.123 -23.453 -39.344 1.00 45.90 186 LEU B O 1
ATOM 4385 N N . GLN B 1 158 ? -39.615 -22.518 -40.775 1.00 46.20 187 GLN B N 1
ATOM 4386 C CA . GLN B 1 158 ? -39.127 -21.155 -40.611 1.00 45.74 187 GLN B CA 1
ATOM 4387 C C . GLN B 1 158 ? -39.207 -20.608 -39.182 1.00 45.02 187 GLN B C 1
ATOM 4388 O O . GLN B 1 158 ? -38.397 -19.746 -38.831 1.00 44.22 187 GLN B O 1
ATOM 4394 N N . ASN B 1 159 ? -40.156 -21.085 -38.366 1.00 39.37 188 ASN B N 1
ATOM 4395 C CA . ASN B 1 159 ? -40.261 -20.618 -36.980 1.00 39.35 188 ASN B CA 1
ATOM 4396 C C . ASN B 1 159 ? -39.423 -21.428 -35.965 1.00 41.90 188 ASN B C 1
ATOM 4397 O O . ASN B 1 159 ? -39.424 -21.089 -34.778 1.00 41.13 188 ASN B O 1
ATOM 4402 N N . LEU B 1 160 ? -38.736 -22.481 -36.417 1.00 38.91 189 LEU B N 1
ATOM 4403 C CA . LEU B 1 160 ? -37.959 -23.354 -35.531 1.00 38.06 189 LEU B CA 1
ATOM 4404 C C . LEU B 1 160 ? -36.839 -22.635 -34.829 1.00 37.53 189 LEU B C 1
ATOM 4405 O O . LEU B 1 160 ? -36.045 -21.941 -35.462 1.00 36.53 189 LEU B O 1
ATOM 4410 N N . GLU B 1 161 ? -36.813 -22.765 -33.493 1.00 32.25 190 GLU B N 1
ATOM 4411 C CA . GLU B 1 161 ? -35.825 -22.138 -32.628 1.00 32.18 190 GLU B CA 1
ATOM 4412 C C . GLU B 1 161 ? -34.878 -23.160 -32.008 1.00 33.72 190 GLU B C 1
ATOM 4413 O O . GLU B 1 161 ? -33.735 -22.817 -31.773 1.00 34.35 190 GLU B O 1
ATOM 4419 N N . SER B 1 162 ? -35.364 -24.377 -31.703 1.00 32.91 191 SER B N 1
ATOM 4420 C CA . SER B 1 162 ? -34.521 -25.444 -31.131 1.00 32.37 191 SER B CA 1
ATOM 4421 C C . SER B 1 162 ? -34.755 -26.722 -31.889 1.00 33.24 191 SER B C 1
ATOM 4422 O O . SER B 1 162 ? -35.895 -27.168 -32.022 1.00 33.13 191 SER B O 1
ATOM 4425 N N . LEU B 1 163 ? -33.654 -27.350 -32.334 1.00 29.22 192 LEU B N 1
ATOM 4426 C CA . LEU B 1 163 ? -33.682 -28.595 -33.074 1.00 27.56 192 LEU B CA 1
ATOM 4427 C C . LEU B 1 163 ? -32.697 -29.566 -32.409 1.00 29.76 192 LEU B C 1
ATOM 4428 O O . LEU B 1 163 ? -31.508 -29.269 -32.320 1.00 31.30 192 LEU B O 1
ATOM 4433 N N . GLY B 1 164 ? -33.227 -30.667 -31.907 1.00 27.39 193 GLY B N 1
ATOM 4434 C CA . GLY B 1 164 ? -32.422 -31.678 -31.228 1.00 27.24 193 GLY B CA 1
ATOM 4435 C C . GLY B 1 164 ? -32.273 -32.877 -32.130 1.00 30.25 193 GLY B C 1
ATOM 4436 O O . GLY B 1 164 ? -33.263 -33.518 -32.447 1.00 31.13 193 GLY B O 1
ATOM 4437 N N . LEU B 1 165 ? -31.044 -33.178 -32.562 1.00 30.90 194 LEU B N 1
ATOM 4438 C CA . LEU B 1 165 ? -30.761 -34.332 -33.437 1.00 30.65 194 LEU B CA 1
ATOM 4439 C C . LEU B 1 165 ? -29.615 -35.164 -32.880 1.00 33.73 194 LEU B C 1
ATOM 4440 O O . LEU B 1 165 ? -28.988 -35.931 -33.614 1.00 34.37 194 LEU B O 1
ATOM 4445 N N . ASP B 1 166 ? -29.351 -35.025 -31.577 1.00 28.03 195 ASP B N 1
ATOM 4446 C CA . ASP B 1 166 ? -28.273 -35.729 -30.894 1.00 28.34 195 ASP B CA 1
ATOM 4447 C C . ASP B 1 166 ? -28.522 -37.242 -30.860 1.00 29.01 195 ASP B C 1
ATOM 4448 O O . ASP B 1 166 ? -29.666 -37.676 -30.813 1.00 28.71 195 ASP B O 1
ATOM 4453 N N . HIS B 1 167 ? -27.433 -38.043 -30.787 1.00 27.51 196 HIS B N 1
ATOM 4454 C CA . HIS B 1 167 ? -27.509 -39.498 -30.653 1.00 27.44 196 HIS B CA 1
ATOM 4455 C C . HIS B 1 167 ? -28.319 -40.154 -31.749 1.00 29.77 196 HIS B C 1
ATOM 4456 O O . HIS B 1 167 ? -29.202 -40.964 -31.484 1.00 29.18 196 HIS B O 1
ATOM 4463 N N . ASN B 1 168 ? -28.027 -39.778 -32.979 1.00 30.22 197 ASN B N 1
ATOM 4464 C CA . ASN B 1 168 ? -28.591 -40.415 -34.171 1.00 32.27 197 ASN B CA 1
ATOM 4465 C C . ASN B 1 168 ? -27.414 -41.012 -34.928 1.00 37.62 197 ASN B C 1
ATOM 4466 O O . ASN B 1 168 ? -26.371 -41.217 -34.311 1.00 35.65 197 ASN B O 1
ATOM 4471 N N . GLN B 1 169 ? -27.530 -41.237 -36.251 1.00 35.77 198 GLN B N 1
ATOM 4472 C CA . GLN B 1 169 ? -26.452 -41.853 -37.022 1.00 34.60 198 GLN B CA 1
ATOM 4473 C C . GLN B 1 169 ? -26.044 -40.979 -38.191 1.00 40.36 198 GLN B C 1
ATOM 4474 O O . GLN B 1 169 ? -25.568 -41.490 -39.208 1.00 39.02 198 GLN B O 1
ATOM 4480 N N . LEU B 1 170 ? -26.204 -39.642 -38.041 1.00 37.15 199 LEU B N 1
ATOM 4481 C CA . LEU B 1 170 ? -25.911 -38.685 -39.098 1.00 36.16 199 LEU B CA 1
ATOM 4482 C C . LEU B 1 170 ? -24.451 -38.604 -39.499 1.00 41.32 199 LEU B C 1
ATOM 4483 O O . LEU B 1 170 ? -23.594 -38.364 -38.657 1.00 39.60 199 LEU B O 1
ATOM 4488 N N . ASN B 1 171 ? -24.162 -38.751 -40.802 1.00 38.21 200 ASN B N 1
ATOM 4489 C CA . ASN B 1 171 ? -22.793 -38.591 -41.300 1.00 39.36 200 ASN B CA 1
ATOM 4490 C C . ASN B 1 171 ? -22.655 -37.187 -41.852 1.00 44.15 200 ASN B C 1
ATOM 4491 O O . ASN B 1 171 ? -21.567 -36.609 -41.857 1.00 43.81 200 ASN B O 1
ATOM 4496 N N . VAL B 1 172 ? -23.766 -36.665 -42.387 1.00 42.13 201 VAL B N 1
ATOM 4497 C CA . VAL B 1 172 ? -23.819 -35.372 -43.069 1.00 42.70 201 VAL B CA 1
ATOM 4498 C C . VAL B 1 172 ? -25.137 -34.656 -42.712 1.00 44.10 201 VAL B C 1
ATOM 4499 O O . VAL B 1 172 ? -26.095 -35.290 -42.280 1.00 42.86 201 VAL B O 1
ATOM 4503 N N . LEU B 1 173 ? -25.172 -33.338 -42.910 1.00 42.34 202 LEU B N 1
ATOM 4504 C CA . LEU B 1 173 ? -26.377 -32.526 -42.751 1.00 43.60 202 LEU B CA 1
ATOM 4505 C C . LEU B 1 173 ? -26.854 -32.088 -44.157 1.00 50.46 202 LEU B C 1
ATOM 4506 O O . LEU B 1 173 ? -26.005 -31.766 -44.991 1.00 48.95 202 LEU B O 1
ATOM 4511 N N . PRO B 1 174 ? -28.180 -32.006 -44.433 1.00 49.67 203 PRO B N 1
ATOM 4512 C CA . PRO B 1 174 ? -28.613 -31.498 -45.759 1.00 49.54 203 PRO B CA 1
ATOM 4513 C C . PRO B 1 174 ? -28.252 -30.024 -45.883 1.00 53.61 203 PRO B C 1
ATOM 4514 O O . PRO B 1 174 ? -28.259 -29.308 -44.880 1.00 53.32 203 PRO B O 1
ATOM 4518 N N . LYS B 1 175 ? -27.931 -29.564 -47.100 1.00 50.64 204 LYS B N 1
ATOM 4519 C CA . LYS B 1 175 ? -27.574 -28.160 -47.325 1.00 50.72 204 LYS B CA 1
ATOM 4520 C C . LYS B 1 175 ? -28.711 -27.193 -46.938 1.00 50.76 204 LYS B C 1
ATOM 4521 O O . LYS B 1 175 ? -28.434 -26.075 -46.533 1.00 49.04 204 LYS B O 1
ATOM 4527 N N . GLU B 1 176 ? -29.967 -27.677 -46.962 1.00 47.83 205 GLU B N 1
ATOM 4528 C CA . GLU B 1 176 ? -31.207 -26.948 -46.650 1.00 48.44 205 GLU B CA 1
ATOM 4529 C C . GLU B 1 176 ? -31.347 -26.578 -45.160 1.00 52.79 205 GLU B C 1
ATOM 4530 O O . GLU B 1 176 ? -32.187 -25.755 -44.802 1.00 52.24 205 GLU B O 1
ATOM 4536 N N . ILE B 1 177 ? -30.488 -27.145 -44.304 1.00 48.73 206 ILE B N 1
ATOM 4537 C CA . ILE B 1 177 ? -30.469 -26.838 -42.873 1.00 48.37 206 ILE B CA 1
ATOM 4538 C C . ILE B 1 177 ? -30.221 -25.334 -42.667 1.00 51.47 206 ILE B C 1
ATOM 4539 O O . ILE B 1 177 ? -30.784 -24.744 -41.745 1.00 51.10 206 ILE B O 1
ATOM 4544 N N . GLY B 1 178 ? -29.450 -24.735 -43.586 1.00 46.56 207 GLY B N 1
ATOM 4545 C CA . GLY B 1 178 ? -29.114 -23.315 -43.609 1.00 45.25 207 GLY B CA 1
ATOM 4546 C C . GLY B 1 178 ? -30.299 -22.380 -43.795 1.00 47.42 207 GLY B C 1
ATOM 4547 O O . GLY B 1 178 ? -30.148 -21.169 -43.605 1.00 47.54 207 GLY B O 1
ATOM 4548 N N . GLN B 1 179 ? -31.498 -22.933 -44.122 1.00 43.80 208 GLN B N 1
ATOM 4549 C CA . GLN B 1 179 ? -32.781 -22.191 -44.299 1.00 44.84 208 GLN B CA 1
ATOM 4550 C C . GLN B 1 179 ? -33.508 -21.911 -42.954 1.00 50.29 208 GLN B C 1
ATOM 4551 O O . GLN B 1 179 ? -34.577 -21.289 -42.954 1.00 49.15 208 GLN B O 1
ATOM 4557 N N . LEU B 1 180 ? -32.959 -22.413 -41.823 1.00 46.87 209 LEU B N 1
ATOM 4558 C CA . LEU B 1 180 ? -33.556 -22.233 -40.494 1.00 45.87 209 LEU B CA 1
ATOM 4559 C C . LEU B 1 180 ? -33.066 -20.916 -39.883 1.00 49.75 209 LEU B C 1
ATOM 4560 O O . LEU B 1 180 ? -32.236 -20.885 -38.964 1.00 47.84 209 LEU B O 1
ATOM 4565 N N . ARG B 1 181 ? -33.580 -19.799 -40.441 1.00 45.80 210 ARG B N 1
ATOM 4566 C CA . ARG B 1 181 ? -33.155 -18.444 -40.082 1.00 45.09 210 ARG B CA 1
ATOM 4567 C C . ARG B 1 181 ? -33.471 -18.052 -38.643 1.00 42.46 210 ARG B C 1
ATOM 4568 O O . ARG B 1 181 ? -32.784 -17.194 -38.095 1.00 41.92 210 ARG B O 1
ATOM 4576 N N . ASN B 1 182 ? -34.472 -18.684 -38.026 1.00 38.37 211 ASN B N 1
ATOM 4577 C CA . ASN B 1 182 ? -34.814 -18.409 -36.627 1.00 38.05 211 ASN B CA 1
ATOM 4578 C C . ASN B 1 182 ? -34.176 -19.379 -35.631 1.00 41.34 211 ASN B C 1
ATOM 4579 O O . ASN B 1 182 ? -34.400 -19.232 -34.425 1.00 40.13 211 ASN B O 1
ATOM 4584 N N . LEU B 1 183 ? -33.397 -20.375 -36.116 1.00 35.71 212 LEU B N 1
ATOM 4585 C CA . LEU B 1 183 ? -32.771 -21.363 -35.226 1.00 32.52 212 LEU B CA 1
ATOM 4586 C C . LEU B 1 183 ? -31.806 -20.729 -34.252 1.00 35.24 212 LEU B C 1
ATOM 4587 O O . LEU B 1 183 ? -30.927 -19.964 -34.647 1.00 36.34 212 LEU B O 1
ATOM 4592 N N . GLU B 1 184 ? -31.994 -21.018 -32.959 1.00 31.30 213 GLU B N 1
ATOM 4593 C CA . GLU B 1 184 ? -31.136 -20.499 -31.906 1.00 31.31 213 GLU B CA 1
ATOM 4594 C C . GLU B 1 184 ? -30.287 -21.605 -31.290 1.00 34.76 213 GLU B C 1
ATOM 4595 O O . GLU B 1 184 ? -29.195 -21.326 -30.814 1.00 35.86 213 GLU B O 1
ATOM 4601 N N . SER B 1 185 ? -30.810 -22.830 -31.261 1.00 32.65 214 SER B N 1
ATOM 4602 C CA . SER B 1 185 ? -30.102 -23.967 -30.665 1.00 31.68 214 SER B CA 1
ATOM 4603 C C . SER B 1 185 ? -30.124 -25.170 -31.592 1.00 32.57 214 SER B C 1
ATOM 4604 O O . SER B 1 185 ? -31.179 -25.599 -32.048 1.00 32.60 214 SER B O 1
ATOM 4607 N N . LEU B 1 186 ? -28.945 -25.723 -31.866 1.00 29.85 215 LEU B N 1
ATOM 4608 C CA . LEU B 1 186 ? -28.832 -26.897 -32.740 1.00 29.35 215 LEU B CA 1
ATOM 4609 C C . LEU B 1 186 ? -28.035 -27.988 -31.994 1.00 30.61 215 LEU B C 1
ATOM 4610 O O . LEU B 1 186 ? -26.864 -27.807 -31.732 1.00 28.67 215 LEU B O 1
ATOM 4615 N N . GLY B 1 187 ? -28.706 -29.069 -31.645 1.00 30.30 216 GLY B N 1
ATOM 4616 C CA . GLY B 1 187 ? -28.087 -30.181 -30.933 1.00 30.56 216 GLY B CA 1
ATOM 4617 C C . GLY B 1 187 ? -27.711 -31.322 -31.853 1.00 31.65 216 GLY B C 1
ATOM 4618 O O . GLY B 1 187 ? -28.584 -32.031 -32.325 1.00 31.66 216 GLY B O 1
ATOM 4619 N N . LEU B 1 188 ? -26.410 -31.529 -32.076 1.00 30.82 217 LEU B N 1
ATOM 4620 C CA . LEU B 1 188 ? -25.911 -32.605 -32.944 1.00 30.68 217 LEU B CA 1
ATOM 4621 C C . LEU B 1 188 ? -24.902 -33.541 -32.250 1.00 33.74 217 LEU B C 1
ATOM 4622 O O . LEU B 1 188 ? -24.184 -34.272 -32.934 1.00 32.36 217 LEU B O 1
ATOM 4627 N N . ASP B 1 189 ? -24.836 -33.521 -30.900 1.00 29.54 218 ASP B N 1
ATOM 4628 C CA . ASP B 1 189 ? -23.897 -34.384 -30.163 1.00 28.48 218 ASP B CA 1
ATOM 4629 C C . ASP B 1 189 ? -24.039 -35.855 -30.519 1.00 27.24 218 ASP B C 1
ATOM 4630 O O . ASP B 1 189 ? -25.137 -36.380 -30.618 1.00 26.68 218 ASP B O 1
ATOM 4635 N N . HIS B 1 190 ? -22.909 -36.543 -30.558 1.00 28.01 219 HIS B N 1
ATOM 4636 C CA . HIS B 1 190 ? -22.835 -37.985 -30.684 1.00 27.50 219 HIS B CA 1
ATOM 4637 C C . HIS B 1 190 ? -23.533 -38.571 -31.931 1.00 32.27 219 HIS B C 1
ATOM 4638 O O . HIS B 1 190 ? -24.250 -39.577 -31.862 1.00 31.82 219 HIS B O 1
ATOM 4645 N N . ASN B 1 191 ? -23.297 -37.940 -33.076 1.00 31.49 220 ASN B N 1
ATOM 4646 C CA . ASN B 1 191 ? -23.716 -38.494 -34.359 1.00 31.58 220 ASN B CA 1
ATOM 4647 C C . ASN B 1 191 ? -22.386 -38.997 -34.946 1.00 35.43 220 ASN B C 1
ATOM 4648 O O . ASN B 1 191 ? -21.496 -39.353 -34.166 1.00 33.19 220 ASN B O 1
ATOM 4653 N N . GLN B 1 192 ? -22.206 -39.001 -36.272 1.00 33.06 221 GLN B N 1
ATOM 4654 C CA . GLN B 1 192 ? -20.913 -39.403 -36.823 1.00 34.37 221 GLN B CA 1
ATOM 4655 C C . GLN B 1 192 ? -20.552 -38.440 -37.934 1.00 40.68 221 GLN B C 1
ATOM 4656 O O . GLN B 1 192 ? -20.015 -38.828 -38.973 1.00 40.29 221 GLN B O 1
ATOM 4662 N N . LEU B 1 193 ? -20.857 -37.147 -37.692 1.00 37.06 222 LEU B N 1
ATOM 4663 C CA . LEU B 1 193 ? -20.623 -36.085 -38.656 1.00 35.91 222 LEU B CA 1
ATOM 4664 C C . LEU B 1 193 ? -19.155 -35.979 -38.983 1.00 40.21 222 LEU B C 1
ATOM 4665 O O . LEU B 1 193 ? -18.340 -35.804 -38.088 1.00 35.69 222 LEU B O 1
ATOM 4670 N N . ASN B 1 194 ? -18.816 -36.104 -40.269 1.00 39.81 223 ASN B N 1
ATOM 4671 C CA . ASN B 1 194 ? -17.425 -36.015 -40.717 1.00 40.43 223 ASN B CA 1
ATOM 4672 C C . ASN B 1 194 ? -17.147 -34.653 -41.349 1.00 44.65 223 ASN B C 1
ATOM 4673 O O . ASN B 1 194 ? -15.992 -34.261 -41.504 1.00 45.20 223 ASN B O 1
ATOM 4678 N N . VAL B 1 195 ? -18.216 -33.904 -41.655 1.00 40.06 224 VAL B N 1
ATOM 4679 C CA . VAL B 1 195 ? -18.124 -32.582 -42.269 1.00 40.11 224 VAL B CA 1
ATOM 4680 C C . VAL B 1 195 ? -19.400 -31.783 -41.939 1.00 43.89 224 VAL B C 1
ATOM 4681 O O . VAL B 1 195 ? -20.462 -32.370 -41.744 1.00 43.47 224 VAL B O 1
ATOM 4685 N N . LEU B 1 196 ? -19.290 -30.461 -41.905 1.00 42.25 225 LEU B N 1
ATOM 4686 C CA . LEU B 1 196 ? -20.423 -29.552 -41.742 1.00 42.77 225 LEU B CA 1
ATOM 4687 C C . LEU B 1 196 ? -20.670 -28.876 -43.099 1.00 50.65 225 LEU B C 1
ATOM 4688 O O . LEU B 1 196 ? -19.693 -28.509 -43.757 1.00 50.38 225 LEU B O 1
ATOM 4693 N N . PRO B 1 197 ? -21.936 -28.670 -43.536 1.00 48.43 226 PRO B N 1
ATOM 4694 C CA . PRO B 1 197 ? -22.155 -27.995 -44.835 1.00 48.51 226 PRO B CA 1
ATOM 4695 C C . PRO B 1 197 ? -21.730 -26.531 -44.789 1.00 52.41 226 PRO B C 1
ATOM 4696 O O . PRO B 1 197 ? -21.798 -25.899 -43.724 1.00 50.70 226 PRO B O 1
ATOM 4700 N N . LYS B 1 198 ? -21.320 -25.968 -45.940 1.00 49.19 227 LYS B N 1
ATOM 4701 C CA . LYS B 1 198 ? -20.952 -24.549 -45.977 1.00 48.97 227 LYS B CA 1
ATOM 4702 C C . LYS B 1 198 ? -22.142 -23.647 -45.574 1.00 50.59 227 LYS B C 1
ATOM 4703 O O . LYS B 1 198 ? -21.936 -22.574 -45.020 1.00 50.58 227 LYS B O 1
ATOM 4709 N N . GLU B 1 199 ? -23.375 -24.134 -45.805 1.00 47.30 228 GLU B N 1
ATOM 4710 C CA . GLU B 1 199 ? -24.644 -23.477 -45.498 1.00 47.80 228 GLU B CA 1
ATOM 4711 C C . GLU B 1 199 ? -24.909 -23.310 -43.993 1.00 52.16 228 GLU B C 1
ATOM 4712 O O . GLU B 1 199 ? -25.830 -22.573 -43.627 1.00 51.11 228 GLU B O 1
ATOM 4718 N N . ILE B 1 200 ? -24.081 -23.952 -43.126 1.00 48.15 229 ILE B N 1
ATOM 4719 C CA . ILE B 1 200 ? -24.172 -23.808 -41.667 1.00 47.78 229 ILE B CA 1
ATOM 4720 C C . ILE B 1 200 ? -24.064 -22.330 -41.286 1.00 53.01 229 ILE B C 1
ATOM 4721 O O . ILE B 1 200 ? -24.742 -21.899 -40.359 1.00 53.11 229 ILE B O 1
ATOM 4726 N N . GLY B 1 201 ? -23.266 -21.570 -42.053 1.00 49.04 230 GLY B N 1
ATOM 4727 C CA . GLY B 1 201 ? -23.030 -20.142 -41.865 1.00 47.39 230 GLY B CA 1
ATOM 4728 C C . GLY B 1 201 ? -24.249 -19.267 -42.088 1.00 48.94 230 GLY B C 1
ATOM 4729 O O . GLY B 1 201 ? -24.258 -18.119 -41.648 1.00 48.96 230 GLY B O 1
ATOM 4730 N N . GLN B 1 202 ? -25.297 -19.800 -42.727 1.00 44.54 231 GLN B N 1
ATOM 4731 C CA . GLN B 1 202 ? -26.545 -19.068 -42.970 1.00 45.41 231 GLN B CA 1
ATOM 4732 C C . GLN B 1 202 ? -27.449 -18.982 -41.715 1.00 48.74 231 GLN B C 1
ATOM 4733 O O . GLN B 1 202 ? -28.462 -18.267 -41.731 1.00 48.37 231 GLN B O 1
ATOM 4739 N N . LEU B 1 203 ? -27.093 -19.712 -40.635 1.00 42.84 232 LEU B N 1
ATOM 4740 C CA . LEU B 1 203 ? -27.879 -19.735 -39.397 1.00 41.25 232 LEU B CA 1
ATOM 4741 C C . LEU B 1 203 ? -27.558 -18.494 -38.550 1.00 44.60 232 LEU B C 1
ATOM 4742 O O . LEU B 1 203 ? -26.932 -18.567 -37.485 1.00 43.31 232 LEU B O 1
ATOM 4747 N N . GLN B 1 204 ? -28.025 -17.327 -39.046 1.00 40.66 233 GLN B N 1
ATOM 4748 C CA . GLN B 1 204 ? -27.763 -16.023 -38.455 1.00 39.94 233 GLN B CA 1
ATOM 4749 C C . GLN B 1 204 ? -28.253 -15.852 -37.025 1.00 40.70 233 GLN B C 1
ATOM 4750 O O . GLN B 1 204 ? -27.683 -15.042 -36.319 1.00 41.46 233 GLN B O 1
ATOM 4756 N N . ASN B 1 205 ? -29.289 -16.593 -36.593 1.00 36.83 234 ASN B N 1
ATOM 4757 C CA . ASN B 1 205 ? -29.777 -16.480 -35.214 1.00 35.98 234 ASN B CA 1
ATOM 4758 C C . ASN B 1 205 ? -29.184 -17.513 -34.249 1.00 39.38 234 ASN B C 1
ATOM 4759 O O . ASN B 1 205 ? -29.471 -17.455 -33.050 1.00 37.42 234 ASN B O 1
ATOM 4764 N N . LEU B 1 206 ? -28.356 -18.450 -34.759 1.00 36.92 235 LEU B N 1
ATOM 4765 C CA . LEU B 1 206 ? -27.782 -19.516 -33.927 1.00 35.71 235 LEU B CA 1
ATOM 4766 C C . LEU B 1 206 ? -26.948 -19.006 -32.787 1.00 36.18 235 LEU B C 1
ATOM 4767 O O . LEU B 1 206 ? -26.003 -18.261 -32.994 1.00 37.52 235 LEU B O 1
ATOM 4772 N N . GLN B 1 207 ? -27.302 -19.420 -31.577 1.00 31.20 236 GLN B N 1
ATOM 4773 C CA . GLN B 1 207 ? -26.608 -19.028 -30.365 1.00 30.82 236 GLN B CA 1
ATOM 4774 C C . GLN B 1 207 ? -25.829 -20.199 -29.755 1.00 33.99 236 GLN B C 1
ATOM 4775 O O . GLN B 1 207 ? -24.828 -19.979 -29.092 1.00 33.85 236 GLN B O 1
ATOM 4781 N N . ILE B 1 208 ? -26.359 -21.413 -29.884 1.00 31.24 237 ILE B N 1
ATOM 4782 C CA . ILE B 1 208 ? -25.762 -22.621 -29.286 1.00 31.55 237 ILE B CA 1
ATOM 4783 C C . ILE B 1 208 ? -25.636 -23.704 -30.335 1.00 33.24 237 ILE B C 1
ATOM 4784 O O . ILE B 1 208 ? -26.626 -24.084 -30.933 1.00 33.78 237 ILE B O 1
ATOM 4789 N N . LEU B 1 209 ? -24.424 -24.262 -30.491 1.00 31.59 238 LEU B N 1
ATOM 4790 C CA . LEU B 1 209 ? -24.157 -25.338 -31.444 1.00 30.09 238 LEU B CA 1
ATOM 4791 C C . LEU B 1 209 ? -23.411 -26.468 -30.704 1.00 30.84 238 LEU B C 1
ATOM 4792 O O . LEU B 1 209 ? -22.276 -26.277 -30.284 1.00 28.80 238 LEU B O 1
ATOM 4797 N N . HIS B 1 210 ? -24.093 -27.599 -30.495 1.00 29.67 239 HIS B N 1
ATOM 4798 C CA . HIS B 1 210 ? -23.574 -28.774 -29.789 1.00 30.70 239 HIS B CA 1
ATOM 4799 C C . HIS B 1 210 ? -23.120 -29.782 -30.824 1.00 33.50 239 HIS B C 1
ATOM 4800 O O . HIS B 1 210 ? -23.946 -30.305 -31.567 1.00 33.40 239 HIS B O 1
ATOM 4807 N N . LEU B 1 211 ? -21.808 -29.981 -30.927 1.00 31.19 240 LEU B N 1
ATOM 4808 C CA . LEU B 1 211 ? -21.220 -30.906 -31.924 1.00 30.64 240 LEU B CA 1
ATOM 4809 C C . LEU B 1 211 ? -20.277 -31.899 -31.279 1.00 32.71 240 LEU B C 1
ATOM 4810 O O . LEU B 1 211 ? -19.401 -32.439 -31.947 1.00 31.77 240 LEU B O 1
ATOM 4815 N N . ARG B 1 212 ? -20.453 -32.146 -29.976 1.00 29.05 241 ARG B N 1
ATOM 4816 C CA . ARG B 1 212 ? -19.578 -33.039 -29.218 1.00 28.69 241 ARG B CA 1
ATOM 4817 C C . ARG B 1 212 ? -19.660 -34.451 -29.723 1.00 28.66 241 ARG B C 1
ATOM 4818 O O . ARG 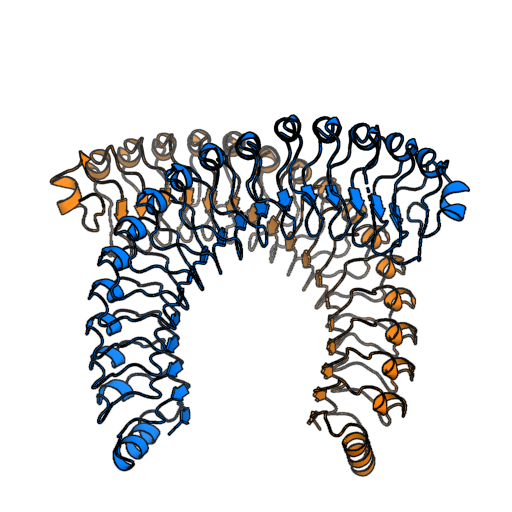B 1 212 ? -20.730 -34.917 -30.069 1.00 27.24 241 ARG B O 1
ATOM 4826 N N . ASN B 1 213 ? -18.533 -35.164 -29.685 1.00 28.20 242 ASN B N 1
ATOM 4827 C CA . ASN B 1 213 ? -18.491 -36.585 -30.019 1.00 27.73 242 ASN B CA 1
ATOM 4828 C C . ASN B 1 213 ? -18.942 -36.891 -31.449 1.00 31.24 242 ASN B C 1
ATOM 4829 O O . ASN B 1 213 ? -19.805 -37.730 -31.679 1.00 30.24 242 ASN B O 1
ATOM 4834 N N . ASN B 1 214 ? -18.368 -36.179 -32.402 1.00 30.26 243 ASN B N 1
ATOM 4835 C CA . ASN B 1 214 ? -18.626 -36.447 -33.814 1.00 31.79 243 ASN B CA 1
ATOM 4836 C C . ASN B 1 214 ? -17.270 -36.837 -34.428 1.00 38.77 243 ASN B C 1
ATOM 4837 O O . ASN B 1 214 ? -16.355 -37.189 -33.674 1.00 35.08 243 ASN B O 1
ATOM 4842 N N . GLN B 1 215 ? -17.130 -36.774 -35.761 1.00 39.04 244 GLN B N 1
ATOM 4843 C CA . GLN B 1 215 ? -15.877 -37.147 -36.417 1.00 40.87 244 GLN B CA 1
ATOM 4844 C C . GLN B 1 215 ? -15.354 -36.024 -37.304 1.00 44.35 244 GLN B C 1
ATOM 4845 O O . GLN B 1 215 ? -14.778 -36.294 -38.354 1.00 43.79 244 GLN B O 1
ATOM 4851 N N . LEU B 1 216 ? -15.528 -34.762 -36.873 1.00 39.75 245 LEU B N 1
ATOM 4852 C CA . LEU B 1 216 ? -15.091 -33.590 -37.631 1.00 39.66 245 LEU B CA 1
ATOM 4853 C C . LEU B 1 216 ? -13.586 -33.444 -37.666 1.00 44.67 245 LEU B C 1
ATOM 4854 O O . LEU B 1 216 ? -12.955 -33.487 -36.620 1.00 42.99 245 LEU B O 1
ATOM 4859 N N . THR B 1 217 ? -13.015 -33.197 -38.862 1.00 42.30 246 THR B N 1
ATOM 4860 C CA . THR B 1 217 ? -11.564 -33.004 -39.002 1.00 43.52 246 THR B CA 1
ATOM 4861 C C . THR B 1 217 ? -11.229 -31.536 -39.192 1.00 49.23 246 THR B C 1
ATOM 4862 O O . THR B 1 217 ? -10.162 -31.087 -38.763 1.00 50.18 246 THR B O 1
ATOM 4866 N N . THR B 1 218 ? -12.146 -30.779 -39.840 1.00 45.45 247 THR B N 1
ATOM 4867 C CA . THR B 1 218 ? -12.024 -29.330 -40.049 1.00 45.25 247 THR B CA 1
ATOM 4868 C C . THR B 1 218 ? -13.407 -28.686 -39.840 1.00 47.66 247 THR B C 1
ATOM 4869 O O . THR B 1 218 ? -14.431 -29.378 -39.781 1.00 46.62 247 THR B O 1
ATOM 4873 N N . LEU B 1 219 ? -13.422 -27.361 -39.737 1.00 43.97 248 LEU B N 1
ATOM 4874 C CA . LEU B 1 219 ? -14.647 -26.578 -39.679 1.00 43.38 248 LEU B CA 1
ATOM 4875 C C . LEU B 1 219 ? -14.699 -25.777 -40.996 1.00 48.99 248 LEU B C 1
ATOM 4876 O O . LEU B 1 219 ? -13.644 -25.321 -41.444 1.00 48.54 248 LEU B O 1
ATOM 4881 N N . PRO B 1 220 ? -15.879 -25.560 -41.630 1.00 46.71 249 PRO B N 1
ATOM 4882 C CA . PRO B 1 220 ? -15.894 -24.744 -42.864 1.00 46.37 249 PRO B CA 1
ATOM 4883 C C . PRO B 1 220 ? -15.566 -23.296 -42.541 1.00 49.61 249 PRO B C 1
ATOM 4884 O O . PRO B 1 220 ? -15.790 -22.857 -41.413 1.00 46.84 249 PRO B O 1
ATOM 4888 N N . LYS B 1 221 ? -15.015 -22.556 -43.525 1.00 47.92 250 LYS B N 1
ATOM 4889 C CA . LYS B 1 221 ? -14.681 -21.137 -43.352 1.00 47.79 250 LYS B CA 1
ATOM 4890 C C . LYS B 1 221 ? -15.929 -20.332 -42.996 1.00 48.61 250 LYS B C 1
ATOM 4891 O O . LYS B 1 221 ? -15.823 -19.360 -42.265 1.00 47.40 250 LYS B O 1
ATOM 4897 N N . GLU B 1 222 ? -17.110 -20.778 -43.473 1.00 45.89 251 GLU B N 1
ATOM 4898 C CA . GLU B 1 222 ? -18.425 -20.164 -43.255 1.00 46.93 251 GLU B CA 1
ATOM 4899 C C . GLU B 1 222 ? -18.873 -20.190 -41.790 1.00 52.68 251 GLU B C 1
ATOM 4900 O O . GLU B 1 222 ? -19.793 -19.450 -41.441 1.00 52.70 251 GLU B O 1
ATOM 4906 N N . ILE B 1 223 ? -18.215 -21.004 -40.926 1.00 48.73 252 ILE B N 1
ATOM 4907 C CA . ILE B 1 223 ? -18.511 -21.045 -39.484 1.00 47.56 252 ILE B CA 1
ATOM 4908 C C . ILE B 1 223 ? -18.418 -19.622 -38.871 1.00 51.79 252 ILE B C 1
ATOM 4909 O O . ILE B 1 223 ? -19.169 -19.319 -37.946 1.00 50.59 252 ILE B O 1
ATOM 4914 N N . GLY B 1 224 ? -17.533 -18.772 -39.423 1.00 47.22 253 GLY B N 1
ATOM 4915 C CA . GLY B 1 224 ? -17.315 -17.395 -38.978 1.00 46.13 253 GLY B CA 1
ATOM 4916 C C . GLY B 1 224 ? -18.486 -16.459 -39.216 1.00 48.38 253 GLY B C 1
ATOM 4917 O O . GLY B 1 224 ? -18.540 -15.381 -38.624 1.00 49.29 253 GLY B O 1
ATOM 4918 N N . GLN B 1 225 ? -19.433 -16.864 -40.073 1.00 43.48 254 GLN B N 1
ATOM 4919 C CA . GLN B 1 225 ? -20.632 -16.081 -40.395 1.00 43.08 254 GLN B CA 1
ATOM 4920 C C . GLN B 1 225 ? -21.690 -16.164 -39.268 1.00 48.97 254 GLN B C 1
ATOM 4921 O O . GLN B 1 225 ? -22.693 -15.439 -39.313 1.00 48.72 254 GLN B O 1
ATOM 4927 N N . LEU B 1 226 ? -21.474 -17.044 -38.260 1.00 44.25 255 LEU B N 1
ATOM 4928 C CA . LEU B 1 226 ? -22.427 -17.225 -37.156 1.00 43.04 255 LEU B CA 1
ATOM 4929 C C . LEU B 1 226 ? -22.312 -16.080 -36.160 1.00 44.67 255 LEU B C 1
ATOM 4930 O O . LEU B 1 226 ? -21.781 -16.222 -35.049 1.00 41.49 255 LEU B O 1
ATOM 4935 N N . GLN B 1 227 ? -22.846 -14.912 -36.585 1.00 41.41 256 GLN B N 1
ATOM 4936 C CA . GLN B 1 227 ? -22.734 -13.654 -35.853 1.00 40.95 256 GLN B CA 1
ATOM 4937 C C . GLN B 1 227 ? -23.359 -13.673 -34.453 1.00 41.41 256 GLN B C 1
ATOM 4938 O O . GLN B 1 227 ? -22.876 -12.953 -33.593 1.00 40.30 256 GLN B O 1
ATOM 4944 N N . ASN B 1 228 ? -24.364 -14.517 -34.210 1.00 39.72 257 ASN B N 1
ATOM 4945 C CA . ASN B 1 228 ? -25.018 -14.582 -32.896 1.00 40.02 257 ASN B CA 1
ATOM 4946 C C . ASN B 1 228 ? -24.530 -15.735 -31.998 1.00 43.02 257 ASN B C 1
ATOM 4947 O O . ASN B 1 228 ? -24.983 -15.843 -30.854 1.00 41.11 257 ASN B O 1
ATOM 4952 N N . LEU B 1 229 ? -23.591 -16.572 -32.500 1.00 39.45 258 LEU B N 1
ATOM 4953 C CA . LEU B 1 229 ? -23.074 -17.730 -31.745 1.00 37.48 258 LEU B CA 1
ATOM 4954 C C . LEU B 1 229 ? -22.420 -17.351 -30.431 1.00 37.91 258 LEU B C 1
ATOM 4955 O O . LEU B 1 229 ? -21.541 -16.511 -30.407 1.00 39.04 258 LEU B O 1
ATOM 4960 N N . GLN B 1 230 ? -22.882 -17.970 -29.332 1.00 32.22 259 GLN B N 1
ATOM 4961 C CA . GLN B 1 230 ? -22.400 -17.739 -27.982 1.00 31.36 259 GLN B CA 1
ATOM 4962 C C . GLN B 1 230 ? -21.666 -18.960 -27.431 1.00 33.85 259 GLN B C 1
ATOM 4963 O O . GLN B 1 230 ? -20.729 -18.805 -26.653 1.00 33.64 259 GLN B O 1
ATOM 4969 N N . LYS B 1 231 ? -22.113 -20.156 -27.794 1.00 30.55 260 LYS B N 1
ATOM 4970 C CA . LYS B 1 231 ? -21.502 -21.405 -27.291 1.00 30.82 260 LYS B CA 1
ATOM 4971 C C . LYS B 1 231 ? -21.242 -22.360 -28.446 1.00 34.11 260 LYS B C 1
ATOM 4972 O O . LYS B 1 231 ? -22.158 -22.703 -29.200 1.00 32.98 260 LYS B O 1
ATOM 4978 N N . LEU B 1 232 ? -19.979 -22.785 -28.579 1.00 31.34 261 LEU B N 1
ATOM 4979 C CA . LEU B 1 232 ? -19.547 -23.713 -29.612 1.00 29.88 261 LEU B CA 1
ATOM 4980 C C . LEU B 1 232 ? -18.898 -24.911 -28.914 1.00 33.28 261 LEU B C 1
ATOM 4981 O O . LEU B 1 232 ? -17.812 -24.788 -28.361 1.00 34.66 261 LEU B O 1
ATOM 4986 N N . LEU B 1 233 ? -19.593 -26.056 -28.896 1.00 31.50 262 LEU B N 1
ATOM 4987 C CA . LEU B 1 233 ? -19.072 -27.246 -28.197 1.00 30.54 262 LEU B CA 1
ATOM 4988 C C . LEU B 1 233 ? -18.599 -28.267 -29.195 1.00 30.73 262 LEU B C 1
ATOM 4989 O O . LEU B 1 233 ? -19.405 -28.884 -29.867 1.00 30.76 262 LEU B O 1
ATOM 4994 N N . LEU B 1 234 ? -17.278 -28.412 -29.300 1.00 29.80 263 LEU B N 1
ATOM 4995 C CA . LEU B 1 234 ? -16.612 -29.296 -30.259 1.00 30.46 263 LEU B CA 1
ATOM 4996 C C . LEU B 1 234 ? -15.786 -30.417 -29.602 1.00 33.40 263 LEU B C 1
ATOM 4997 O O . LEU B 1 234 ? -14.941 -31.024 -30.267 1.00 32.63 263 LEU B O 1
ATOM 5002 N N . ASN B 1 235 ? -16.089 -30.742 -28.331 1.00 29.95 264 ASN B N 1
ATOM 5003 C CA . ASN B 1 235 ? -15.395 -31.809 -27.594 1.00 29.45 264 ASN B CA 1
ATOM 5004 C C . ASN B 1 235 ? -15.405 -33.112 -28.357 1.00 29.58 264 ASN B C 1
ATOM 5005 O O . ASN B 1 235 ? -16.406 -33.455 -28.961 1.00 29.31 264 ASN B O 1
ATOM 5010 N N . LYS B 1 236 ? -14.312 -33.872 -28.264 1.00 28.82 265 LYS B N 1
ATOM 5011 C CA . LYS B 1 236 ? -14.218 -35.223 -28.824 1.00 27.63 265 LYS B CA 1
ATOM 5012 C C . LYS B 1 236 ? -14.547 -35.296 -30.313 1.00 33.41 265 LYS B C 1
ATOM 5013 O O . LYS B 1 236 ? -15.447 -36.019 -30.735 1.00 35.21 265 LYS B O 1
ATOM 5019 N N . ASN B 1 237 ? -13.817 -34.523 -31.106 1.00 32.22 266 ASN B N 1
ATOM 5020 C CA . ASN B 1 237 ? -13.871 -34.587 -32.566 1.00 32.56 266 ASN B CA 1
ATOM 5021 C C . ASN B 1 237 ? -12.428 -34.905 -32.994 1.00 39.29 266 ASN B C 1
ATOM 5022 O O . ASN B 1 237 ? -11.633 -35.321 -32.145 1.00 38.83 266 ASN B O 1
ATOM 5027 N N . LYS B 1 238 ? -12.069 -34.667 -34.263 1.00 38.00 267 LYS B N 1
ATOM 5028 C CA . LYS B 1 238 ? -10.733 -34.964 -34.790 1.00 38.38 267 LYS B CA 1
ATOM 5029 C C . LYS B 1 238 ? -10.120 -33.727 -35.422 1.00 42.93 267 LYS B C 1
ATOM 5030 O O . LYS B 1 238 ? -9.371 -33.843 -36.380 1.00 41.50 267 LYS B O 1
ATOM 5036 N N . LEU B 1 239 ? -10.448 -32.528 -34.901 1.00 39.72 268 LEU B N 1
ATOM 5037 C CA . LEU B 1 239 ? -9.931 -31.274 -35.459 1.00 37.92 268 LEU B CA 1
ATOM 5038 C C . LEU B 1 239 ? -8.422 -31.169 -35.305 1.00 39.99 268 LEU B C 1
ATOM 5039 O O . LEU B 1 239 ? -7.914 -31.333 -34.208 1.00 37.11 268 LEU B O 1
ATOM 5044 N N . THR B 1 240 ? -7.700 -30.840 -36.386 1.00 39.47 269 THR B N 1
ATOM 5045 C CA . THR B 1 240 ? -6.234 -30.641 -36.311 1.00 41.08 269 THR B CA 1
ATOM 5046 C C . THR B 1 240 ? -5.931 -29.142 -36.411 1.00 48.38 269 THR B C 1
ATOM 5047 O O . THR B 1 240 ? -4.921 -28.650 -35.893 1.00 47.11 269 THR B O 1
ATOM 5051 N N . THR B 1 241 ? -6.879 -28.408 -37.019 1.00 47.20 270 THR B N 1
ATOM 5052 C CA . THR B 1 241 ? -6.780 -26.970 -37.208 1.00 47.56 270 THR B CA 1
ATOM 5053 C C . THR B 1 241 ? -8.147 -26.261 -37.044 1.00 50.45 270 THR B C 1
ATOM 5054 O O . THR B 1 241 ? -9.196 -26.878 -37.243 1.00 49.69 270 THR B O 1
ATOM 5058 N N . LEU B 1 242 ? -8.116 -24.964 -36.722 1.00 46.89 271 LEU B N 1
ATOM 5059 C CA . LEU B 1 242 ? -9.309 -24.111 -36.678 1.00 46.59 271 LEU B CA 1
ATOM 5060 C C . LEU B 1 242 ? -9.174 -23.088 -37.835 1.00 48.29 271 LEU B C 1
ATOM 5061 O O . LEU B 1 242 ? -8.082 -22.546 -37.997 1.00 46.70 271 LEU B O 1
ATOM 5066 N N . PRO B 1 243 ? -10.218 -22.800 -38.648 1.00 44.47 272 PRO B N 1
ATOM 5067 C CA . PRO B 1 243 ? -10.040 -21.798 -39.732 1.00 44.43 272 PRO B CA 1
ATOM 5068 C C . PRO B 1 243 ? -9.826 -20.384 -39.194 1.00 50.10 272 PRO B C 1
ATOM 5069 O O . PRO B 1 243 ? -10.164 -20.108 -38.034 1.00 48.40 272 PRO B O 1
ATOM 5073 N N . LYS B 1 244 ? -9.235 -19.490 -40.021 1.00 48.53 273 LYS B N 1
ATOM 5074 C CA . LYS B 1 244 ? -8.945 -18.100 -39.630 1.00 48.62 273 LYS B CA 1
ATOM 5075 C C . LYS B 1 244 ? -10.234 -17.396 -39.220 1.00 51.38 273 LYS B C 1
ATOM 5076 O O . LYS B 1 244 ? -10.230 -16.615 -38.278 1.00 50.83 273 LYS B O 1
ATOM 5082 N N . GLU B 1 245 ? -11.333 -17.713 -39.925 1.00 49.30 274 GLU B N 1
ATOM 5083 C CA . GLU B 1 245 ? -12.676 -17.157 -39.760 1.00 50.47 274 GLU B CA 1
ATOM 5084 C C . GLU B 1 245 ? -13.279 -17.349 -38.368 1.00 56.03 274 GLU B C 1
ATOM 5085 O O . GLU B 1 245 ? -14.233 -16.641 -38.036 1.00 55.86 274 GLU B O 1
ATOM 5091 N N . ILE B 1 246 ? -12.705 -18.253 -37.535 1.00 52.26 275 ILE B N 1
ATOM 5092 C CA . ILE B 1 246 ? -13.184 -18.469 -36.163 1.00 51.33 275 ILE B CA 1
ATOM 5093 C C . ILE B 1 246 ? -13.159 -17.149 -35.352 1.00 53.41 275 ILE B C 1
ATOM 5094 O O . ILE B 1 246 ? -13.979 -16.972 -34.450 1.00 51.92 275 ILE B O 1
ATOM 5099 N N . GLY B 1 247 ? -12.242 -16.242 -35.717 1.00 47.85 276 GLY B N 1
ATOM 5100 C CA . GLY B 1 247 ? -12.070 -14.945 -35.076 1.00 46.11 276 GLY B CA 1
ATOM 5101 C C . GLY B 1 247 ? -13.196 -13.957 -35.330 1.00 47.90 276 GLY B C 1
ATOM 5102 O O . GLY B 1 247 ? -13.303 -12.975 -34.604 1.00 48.51 276 GLY B O 1
ATOM 5103 N N . GLN B 1 248 ? -14.065 -14.223 -36.324 1.00 44.10 277 GLN B N 1
ATOM 5104 C CA . GLN B 1 248 ? -15.223 -13.386 -36.667 1.00 44.86 277 GLN B CA 1
ATOM 5105 C C . GLN B 1 248 ? -16.401 -13.559 -35.679 1.00 50.47 277 GLN B C 1
ATOM 5106 O O . GLN B 1 248 ? -17.374 -12.803 -35.745 1.00 50.90 277 GLN B O 1
ATOM 5112 N N . LEU B 1 249 ? -16.321 -14.560 -34.791 1.00 45.26 278 LEU B N 1
ATOM 5113 C CA . LEU B 1 249 ? -17.377 -14.890 -33.822 1.00 43.41 278 LEU B CA 1
ATOM 5114 C C . LEU B 1 249 ? -17.304 -13.958 -32.614 1.00 42.62 278 LEU B C 1
ATOM 5115 O O . LEU B 1 249 ? -16.851 -14.339 -31.523 1.00 40.62 278 LEU B O 1
ATOM 5120 N N . GLN B 1 250 ? -17.730 -12.692 -32.833 1.00 36.60 279 GLN B N 1
ATOM 5121 C CA . GLN B 1 250 ? -17.645 -11.624 -31.832 1.00 36.15 279 GLN B CA 1
ATOM 5122 C C . GLN B 1 250 ? -18.499 -11.857 -30.585 1.00 36.99 279 GLN B C 1
ATOM 5123 O O . GLN B 1 250 ? -18.188 -11.295 -29.542 1.00 35.25 279 GLN B O 1
ATOM 5129 N N . ASN B 1 251 ? -19.565 -12.665 -30.686 1.00 34.92 280 ASN B N 1
ATOM 5130 C CA . ASN B 1 251 ? -20.438 -12.937 -29.531 1.00 35.67 280 ASN B CA 1
ATOM 5131 C C . ASN B 1 251 ? -20.094 -14.226 -28.782 1.00 42.45 280 ASN B C 1
ATOM 5132 O O . ASN B 1 251 ? -20.735 -14.542 -27.780 1.00 41.88 280 ASN B O 1
ATOM 5137 N N . LEU B 1 252 ? -19.095 -14.976 -29.273 1.00 39.47 281 LEU B N 1
ATOM 5138 C CA . LEU B 1 252 ? -18.712 -16.262 -28.684 1.00 37.59 281 LEU B CA 1
ATOM 5139 C C . LEU B 1 252 ? -18.206 -16.116 -27.283 1.00 39.49 281 LEU B C 1
ATOM 5140 O O . LEU B 1 252 ? -17.297 -15.343 -27.033 1.00 41.57 281 LEU B O 1
ATOM 5145 N N . GLN B 1 253 ? -18.843 -16.840 -26.348 1.00 33.45 282 GLN B N 1
ATOM 5146 C CA . GLN B 1 253 ? -18.534 -16.802 -24.920 1.00 31.35 282 GLN B CA 1
ATOM 5147 C C . GLN B 1 253 ? -17.852 -18.066 -24.487 1.00 34.11 282 GLN B C 1
ATOM 5148 O O . GLN B 1 253 ? -17.058 -18.028 -23.552 1.00 34.24 282 GLN B O 1
ATOM 5154 N N . LYS B 1 254 ? -18.234 -19.205 -25.080 1.00 30.95 283 LYS B N 1
ATOM 5155 C CA . LYS B 1 254 ? -17.650 -20.500 -24.690 1.00 31.06 283 LYS B CA 1
ATOM 5156 C C . LYS B 1 254 ? -17.211 -21.275 -25.910 1.00 32.07 283 LYS B C 1
ATOM 5157 O O . LYS B 1 254 ? -18.001 -21.531 -26.813 1.00 30.41 283 LYS B O 1
ATOM 5163 N N . LEU B 1 255 ? -15.944 -21.677 -25.910 1.00 32.07 284 LEU B N 1
ATOM 5164 C CA . LEU B 1 255 ? -15.341 -22.495 -26.957 1.00 31.40 284 LEU B CA 1
ATOM 5165 C C . LEU B 1 255 ? -14.756 -23.740 -26.282 1.00 34.82 284 LEU B C 1
ATOM 5166 O O . LEU B 1 255 ? -13.810 -23.645 -25.491 1.00 34.91 284 LEU B O 1
ATOM 5171 N N . LYS B 1 256 ? -15.379 -24.887 -26.525 1.00 31.36 285 LYS B N 1
ATOM 5172 C CA . LYS B 1 256 ? -14.959 -26.139 -25.887 1.00 30.31 285 LYS B CA 1
ATOM 5173 C C . LYS B 1 256 ? -14.384 -27.075 -26.942 1.00 32.58 285 LYS B C 1
ATOM 5174 O O . LYS B 1 256 ? -15.103 -27.506 -27.832 1.00 33.32 285 LYS B O 1
ATOM 5180 N N . LEU B 1 257 ? -13.077 -27.314 -26.874 1.00 30.79 286 LEU B N 1
ATOM 5181 C CA . LEU B 1 257 ? -12.325 -28.109 -27.858 1.00 31.05 286 LEU B CA 1
ATOM 5182 C C . LEU B 1 257 ? -11.580 -29.302 -27.206 1.00 34.51 286 LEU B C 1
ATOM 5183 O O . LEU B 1 257 ? -10.618 -29.814 -27.781 1.00 32.87 286 LEU B O 1
ATOM 5188 N N . TYR B 1 258 ? -12.070 -29.755 -26.042 1.00 33.90 287 TYR B N 1
ATOM 5189 C CA . TYR B 1 258 ? -11.546 -30.880 -25.259 1.00 35.00 287 TYR B CA 1
ATOM 5190 C C . TYR B 1 258 ? -11.419 -32.121 -26.144 1.00 33.72 287 TYR B C 1
ATOM 5191 O O . TYR B 1 258 ? -12.328 -32.435 -26.891 1.00 31.26 287 TYR B O 1
ATOM 5200 N N . GLU B 1 259 ? -10.265 -32.779 -26.082 1.00 32.66 288 GLU B N 1
ATOM 5201 C CA . GLU B 1 259 ? -9.973 -34.011 -26.817 1.00 31.97 288 GLU B CA 1
ATOM 5202 C C . GLU B 1 259 ? -10.110 -33.878 -28.339 1.00 36.19 288 GLU B C 1
ATOM 5203 O O . GLU B 1 259 ? -10.878 -34.588 -28.973 1.00 34.50 288 GLU B O 1
ATOM 5209 N N . ASN B 1 260 ? -9.383 -32.927 -28.910 1.00 35.78 289 ASN B N 1
ATOM 5210 C CA . ASN B 1 260 ? -9.275 -32.820 -30.354 1.00 35.88 289 ASN B CA 1
ATOM 5211 C C . ASN B 1 260 ? -7.795 -33.136 -30.661 1.00 40.89 289 ASN B C 1
ATOM 5212 O O . ASN B 1 260 ? -7.105 -33.660 -29.780 1.00 38.72 289 ASN B O 1
ATOM 5217 N N . GLN B 1 261 ? -7.320 -32.864 -31.884 1.00 40.23 290 GLN B N 1
ATOM 5218 C CA . GLN B 1 261 ? -5.923 -33.121 -32.232 1.00 41.61 290 GLN B CA 1
ATOM 5219 C C . GLN B 1 261 ? -5.256 -31.802 -32.666 1.00 47.53 290 GLN B C 1
ATOM 5220 O O . GLN B 1 261 ? -4.423 -31.791 -33.582 1.00 47.10 290 GLN B O 1
ATOM 5226 N N . LEU B 1 262 ? -5.631 -30.683 -32.012 1.00 44.30 291 LEU B N 1
ATOM 5227 C CA . LEU B 1 262 ? -5.113 -29.367 -32.368 1.00 43.83 291 LEU B CA 1
ATOM 5228 C C . LEU B 1 262 ? -3.654 -29.259 -32.063 1.00 48.86 291 LEU B C 1
ATOM 5229 O O . LEU B 1 262 ? -3.230 -29.576 -30.955 1.00 47.08 291 LEU B O 1
ATOM 5234 N N . THR B 1 263 ? -2.887 -28.795 -33.069 1.00 47.11 292 THR B N 1
ATOM 5235 C CA . THR B 1 263 ? -1.433 -28.605 -32.972 1.00 47.77 292 THR B CA 1
ATOM 5236 C C . THR B 1 263 ? -1.104 -27.135 -32.730 1.00 51.97 292 THR B C 1
ATOM 5237 O O . THR B 1 263 ? -0.159 -26.803 -32.020 1.00 49.85 292 THR B O 1
ATOM 5241 N N . THR B 1 264 ? -1.929 -26.256 -33.277 1.00 50.78 293 THR B N 1
ATOM 5242 C CA . THR B 1 264 ? -1.763 -24.821 -33.114 1.00 52.37 293 THR B CA 1
ATOM 5243 C C . THR B 1 264 ? -3.118 -24.132 -33.149 1.00 58.35 293 THR B C 1
ATOM 5244 O O . THR B 1 264 ? -4.096 -24.723 -33.607 1.00 57.31 293 THR B O 1
ATOM 5248 N N . LEU B 1 265 ? -3.178 -22.888 -32.680 1.00 56.29 294 LEU B N 1
ATOM 5249 C CA . LEU B 1 265 ? -4.395 -22.076 -32.750 1.00 56.14 294 LEU B CA 1
ATOM 5250 C C . LEU B 1 265 ? -4.141 -20.926 -33.720 1.00 58.67 294 LEU B C 1
ATOM 5251 O O . LEU B 1 265 ? -3.049 -20.353 -33.668 1.00 58.16 294 LEU B O 1
ATOM 5256 N N . PRO B 1 266 ? -5.112 -20.530 -34.576 1.00 55.06 295 PRO B N 1
ATOM 5257 C CA . PRO B 1 266 ? -4.873 -19.383 -35.470 1.00 54.25 295 PRO B CA 1
ATOM 5258 C C . PRO B 1 266 ? -4.632 -18.120 -34.651 1.00 56.35 295 PRO B C 1
ATOM 5259 O O . PRO B 1 266 ? -5.157 -18.018 -33.536 1.00 54.75 295 PRO B O 1
ATOM 5263 N N . LYS B 1 267 ? -3.830 -17.171 -35.182 1.00 51.51 296 LYS B N 1
ATOM 5264 C CA . LYS B 1 267 ? -3.567 -15.907 -34.486 1.00 50.47 296 LYS B CA 1
ATOM 5265 C C . LYS B 1 267 ? -4.882 -15.118 -34.280 1.00 49.12 296 LYS B C 1
ATOM 5266 O O . LYS B 1 267 ? -5.005 -14.393 -33.307 1.00 47.20 296 LYS B O 1
ATOM 5272 N N . GLU B 1 268 ? -5.854 -15.309 -35.182 1.00 45.67 297 GLU B N 1
ATOM 5273 C CA . GLU B 1 268 ? -7.183 -14.679 -35.185 1.00 46.87 297 GLU B CA 1
ATOM 5274 C C . GLU B 1 268 ? -8.039 -15.033 -33.963 1.00 52.28 297 GLU B C 1
ATOM 5275 O O . GLU B 1 268 ? -9.050 -14.363 -33.728 1.00 50.82 297 GLU B O 1
ATOM 5281 N N . ILE B 1 269 ? -7.616 -16.043 -33.164 1.00 49.45 298 ILE B N 1
ATOM 5282 C CA . ILE B 1 269 ? -8.257 -16.418 -31.905 1.00 49.28 298 ILE B CA 1
ATOM 5283 C C . ILE B 1 269 ? -8.356 -15.186 -30.974 1.00 54.97 298 ILE B C 1
ATOM 5284 O O . ILE B 1 269 ? -9.325 -15.085 -30.221 1.00 54.46 298 ILE B O 1
ATOM 5289 N N . GLY B 1 270 ? -7.378 -14.267 -31.062 1.00 51.11 299 GLY B N 1
ATOM 5290 C CA . GLY B 1 270 ? -7.326 -13.048 -30.262 1.00 50.37 299 GLY B CA 1
ATOM 5291 C C . GLY B 1 270 ? -8.472 -12.079 -30.524 1.00 51.19 299 GLY B C 1
ATOM 5292 O O . GLY B 1 270 ? -8.709 -11.182 -29.721 1.00 52.01 299 GLY B O 1
ATOM 5293 N N . GLN B 1 271 ? -9.200 -12.262 -31.635 1.00 45.77 300 GLN B N 1
ATOM 5294 C CA . GLN B 1 271 ? -10.345 -11.437 -32.041 1.00 46.35 300 GLN B CA 1
ATOM 5295 C C . GLN B 1 271 ? -11.648 -11.807 -31.310 1.00 50.43 300 GLN B C 1
ATOM 5296 O O . GLN B 1 271 ? -12.670 -11.127 -31.509 1.00 50.31 300 GLN B O 1
ATOM 5302 N N . LEU B 1 272 ? -11.630 -12.894 -30.496 1.00 45.97 301 LEU B N 1
ATOM 5303 C CA . LEU B 1 272 ? -12.817 -13.378 -29.778 1.00 43.51 301 LEU B CA 1
ATOM 5304 C C . LEU B 1 272 ? -13.101 -12.524 -28.557 1.00 43.88 301 LEU B C 1
ATOM 5305 O O . LEU B 1 272 ? -12.889 -12.939 -27.416 1.00 40.98 301 LEU B O 1
ATOM 5310 N N . GLN B 1 273 ? -13.564 -11.290 -28.833 1.00 42.19 302 GLN B N 1
ATOM 5311 C CA . GLN B 1 273 ? -13.885 -10.211 -27.899 1.00 42.61 302 GLN B CA 1
ATOM 5312 C C . GLN B 1 273 ? -14.609 -10.661 -26.600 1.00 45.16 302 GLN B C 1
ATOM 5313 O O . GLN B 1 273 ? -14.209 -10.285 -25.490 1.00 43.88 302 GLN B O 1
ATOM 5319 N N . ASN B 1 274 ? -15.639 -11.486 -26.754 1.00 41.12 303 ASN B N 1
ATOM 5320 C CA . ASN B 1 274 ? -16.490 -11.911 -25.645 1.00 40.15 303 ASN B CA 1
ATOM 5321 C C . ASN B 1 274 ? -16.172 -13.259 -25.023 1.00 42.29 303 ASN B C 1
ATOM 5322 O O . ASN B 1 274 ? -16.859 -13.656 -24.079 1.00 39.30 303 ASN B O 1
ATOM 5327 N N . LEU B 1 275 ? -15.117 -13.943 -25.499 1.00 37.70 304 LEU B N 1
ATOM 5328 C CA . LEU B 1 275 ? -14.770 -15.263 -24.975 1.00 35.90 304 LEU B CA 1
ATOM 5329 C C . LEU B 1 275 ? -14.439 -15.260 -23.493 1.00 37.21 304 LEU B C 1
ATOM 5330 O O . LEU B 1 275 ? -13.563 -14.531 -23.061 1.00 39.40 304 LEU B O 1
ATOM 5335 N N . GLN B 1 276 ? -15.186 -16.055 -22.709 1.00 32.93 305 GLN B N 1
ATOM 5336 C CA . GLN B 1 276 ? -15.036 -16.192 -21.258 1.00 31.20 305 GLN B CA 1
ATOM 5337 C C . GLN B 1 276 ? -14.457 -17.529 -20.878 1.00 36.39 305 GLN B C 1
ATOM 5338 O O . GLN B 1 276 ? -13.844 -17.646 -19.827 1.00 37.00 305 GLN B O 1
ATOM 5344 N N . GLU B 1 277 ? -14.726 -18.562 -21.681 1.00 37.25 306 GLU B N 1
ATOM 5345 C CA . GLU B 1 277 ? -14.225 -19.914 -21.409 1.00 37.33 306 GLU B CA 1
ATOM 5346 C C . GLU B 1 277 ? -13.628 -20.537 -22.661 1.00 36.28 306 GLU B C 1
ATOM 5347 O O . GLU B 1 277 ? -14.265 -20.566 -23.702 1.00 34.32 306 GLU B O 1
ATOM 5353 N N . LEU B 1 278 ? -12.402 -21.045 -22.530 1.00 34.62 307 LEU B N 1
ATOM 5354 C CA . LEU B 1 278 ? -11.647 -21.696 -23.587 1.00 33.65 307 LEU B CA 1
ATOM 5355 C C . LEU B 1 278 ? -11.079 -23.005 -23.030 1.00 36.04 307 LEU B C 1
ATOM 5356 O O . LEU B 1 278 ? -10.255 -23.000 -22.109 1.00 34.86 307 LEU B O 1
ATOM 5361 N N . ASP B 1 279 ? -11.606 -24.120 -23.533 1.00 33.04 308 ASP B N 1
ATOM 5362 C CA . ASP B 1 279 ? -11.226 -25.452 -23.054 1.00 33.06 308 ASP B CA 1
ATOM 5363 C C . ASP B 1 279 ? -10.442 -26.184 -24.141 1.00 37.56 308 ASP B C 1
ATOM 5364 O O . ASP B 1 279 ? -11.003 -26.627 -25.139 1.00 38.24 308 ASP B O 1
ATOM 5369 N N . LEU B 1 280 ? -9.137 -26.286 -23.949 1.00 34.78 309 LEU B N 1
ATOM 5370 C CA . LEU B 1 280 ? -8.266 -26.957 -24.909 1.00 35.51 309 LEU B CA 1
ATOM 5371 C C . LEU B 1 280 ? -7.610 -28.190 -24.320 1.00 37.03 309 LEU B C 1
ATOM 5372 O O . LEU B 1 280 ? -6.571 -28.639 -24.814 1.00 36.78 309 LEU B O 1
ATOM 5377 N N . ASP B 1 281 ? -8.211 -28.743 -23.281 1.00 32.36 310 ASP B N 1
ATOM 5378 C CA . ASP B 1 281 ? -7.717 -29.941 -22.608 1.00 31.12 310 ASP B CA 1
ATOM 5379 C C . ASP B 1 281 ? -7.581 -31.106 -23.616 1.00 34.15 310 ASP B C 1
ATOM 5380 O O . ASP B 1 281 ? -8.408 -31.230 -24.504 1.00 33.35 310 ASP B O 1
ATOM 5385 N N . GLY B 1 282 ? -6.531 -31.917 -23.490 1.00 33.62 311 GLY B N 1
ATOM 5386 C CA . GLY B 1 282 ? -6.359 -33.094 -24.338 1.00 33.38 311 GLY B CA 1
ATOM 5387 C C . GLY B 1 282 ? -5.980 -32.873 -25.788 1.00 39.43 311 GLY B C 1
ATOM 5388 O O . GLY B 1 282 ? -6.190 -33.759 -26.621 1.00 40.14 311 GLY B O 1
ATOM 5389 N N . ASN B 1 283 ? -5.410 -31.709 -26.111 1.00 35.28 312 ASN B N 1
ATOM 5390 C CA . ASN B 1 283 ? -4.966 -31.453 -27.468 1.00 35.05 312 ASN B CA 1
ATOM 5391 C C . ASN B 1 283 ? -3.461 -31.757 -27.620 1.00 41.13 312 ASN B C 1
ATOM 5392 O O . ASN B 1 283 ? -2.876 -32.387 -26.740 1.00 39.85 312 ASN B O 1
ATOM 5397 N N . GLN B 1 284 ? -2.857 -31.345 -28.754 1.00 41.19 313 GLN B N 1
ATOM 5398 C CA . GLN B 1 284 ? -1.455 -31.615 -29.132 1.00 41.93 313 GLN B CA 1
ATOM 5399 C C . GLN B 1 284 ? -0.692 -30.301 -29.396 1.00 48.21 313 GLN B C 1
ATOM 5400 O O . GLN B 1 284 ? 0.011 -30.172 -30.394 1.00 47.92 313 GLN B O 1
ATOM 5406 N N . LEU B 1 285 ? -0.876 -29.319 -28.512 1.00 46.21 314 LEU B N 1
ATOM 5407 C CA . LEU B 1 285 ? -0.268 -27.998 -28.598 1.00 46.03 314 LEU B CA 1
ATOM 5408 C C . LEU B 1 285 ? 1.178 -28.031 -28.132 1.00 51.60 314 LEU B C 1
ATOM 5409 O O . LEU B 1 285 ? 1.496 -28.722 -27.171 1.00 51.95 314 LEU B O 1
ATOM 5414 N N . THR B 1 286 ? 2.034 -27.237 -28.764 1.00 47.38 315 THR B N 1
ATOM 5415 C CA . THR B 1 286 ? 3.430 -27.077 -28.362 1.00 47.85 315 THR B CA 1
ATOM 5416 C C . THR B 1 286 ? 3.446 -25.800 -27.515 1.00 50.49 315 THR B C 1
ATOM 5417 O O . THR B 1 286 ? 4.098 -25.716 -26.474 1.00 48.21 315 THR B O 1
ATOM 5421 N N . THR B 1 287 ? 2.698 -24.801 -27.998 1.00 49.53 316 THR B N 1
ATOM 5422 C CA . THR B 1 287 ? 2.528 -23.503 -27.381 1.00 49.86 316 THR B CA 1
ATOM 5423 C C . THR B 1 287 ? 1.182 -22.934 -27.833 1.00 56.86 316 THR B C 1
ATOM 5424 O O . THR B 1 287 ? 0.379 -23.591 -28.512 1.00 56.32 316 THR B O 1
ATOM 5428 N N . LEU B 1 288 ? 0.992 -21.676 -27.507 1.00 54.75 317 LEU B N 1
ATOM 5429 C CA . LEU B 1 288 ? -0.181 -20.873 -27.773 1.00 54.67 317 LEU B CA 1
ATOM 5430 C C . LEU B 1 288 ? 0.252 -19.620 -28.542 1.00 59.49 317 LEU B C 1
ATOM 5431 O O . LEU B 1 288 ? 1.362 -19.148 -28.294 1.00 59.67 317 LEU B O 1
ATOM 5436 N N . PRO B 1 289 ? -0.586 -19.021 -29.421 1.00 56.23 318 PRO B N 1
ATOM 5437 C CA . PRO B 1 289 ? -0.168 -17.780 -30.099 1.00 55.89 318 PRO B CA 1
ATOM 5438 C C . PRO B 1 289 ? -0.052 -16.625 -29.107 1.00 58.28 318 PRO B C 1
ATOM 5439 O O . PRO B 1 289 ? -0.701 -16.647 -28.054 1.00 57.29 318 PRO B O 1
ATOM 5443 N N . GLU B 1 290 ? 0.760 -15.608 -29.436 1.00 54.21 319 GLU B N 1
ATOM 5444 C CA . GLU B 1 290 ? 0.906 -14.434 -28.566 1.00 53.27 319 GLU B CA 1
ATOM 5445 C C . GLU B 1 290 ? -0.453 -13.702 -28.405 1.00 54.61 319 GLU B C 1
ATOM 5446 O O . GLU B 1 290 ? -0.703 -13.091 -27.375 1.00 53.08 319 GLU B O 1
ATOM 5452 N N . ASN B 1 291 ? -1.330 -13.831 -29.422 1.00 51.37 320 ASN B N 1
ATOM 5453 C CA . ASN B 1 291 ? -2.672 -13.258 -29.548 1.00 51.13 320 ASN B CA 1
ATOM 5454 C C . ASN B 1 291 ? -3.642 -13.719 -28.468 1.00 56.51 320 ASN B C 1
ATOM 5455 O O . ASN B 1 291 ? -4.681 -13.086 -28.285 1.00 55.35 320 ASN B O 1
ATOM 5460 N N . ILE B 1 292 ? -3.294 -14.801 -27.733 1.00 53.51 321 ILE B N 1
ATOM 5461 C CA . ILE B 1 292 ? -4.083 -15.322 -26.622 1.00 53.06 321 ILE B CA 1
ATOM 5462 C C . ILE B 1 292 ? -4.310 -14.213 -25.574 1.00 56.36 321 ILE B C 1
ATOM 5463 O O . ILE B 1 292 ? -5.387 -14.143 -24.984 1.00 56.08 321 ILE B O 1
ATOM 5468 N N . GLY B 1 293 ? -3.319 -13.322 -25.428 1.00 50.65 322 GLY B N 1
ATOM 5469 C CA . GLY B 1 293 ? -3.351 -12.190 -24.514 1.00 49.06 322 GLY B CA 1
ATOM 5470 C C . GLY B 1 293 ? -4.420 -11.152 -24.814 1.00 50.77 322 GLY B C 1
ATOM 5471 O O . GLY B 1 293 ? -4.748 -10.355 -23.939 1.00 50.69 322 GLY B O 1
ATOM 5472 N N . GLN B 1 294 ? -4.972 -11.141 -26.044 1.00 46.44 323 GLN B N 1
ATOM 5473 C CA . GLN B 1 294 ? -6.024 -10.203 -26.447 1.00 46.59 323 GLN B CA 1
ATOM 5474 C C . GLN B 1 294 ? -7.431 -10.635 -25.958 1.00 51.57 323 GLN B C 1
ATOM 5475 O O . GLN B 1 294 ? -8.410 -9.912 -26.199 1.00 50.31 323 GLN B O 1
ATOM 5481 N N . LEU B 1 295 ? -7.536 -11.809 -25.301 1.00 46.90 324 LEU B N 1
ATOM 5482 C CA . LEU B 1 295 ? -8.812 -12.327 -24.787 1.00 46.45 324 LEU B CA 1
ATOM 5483 C C . LEU B 1 295 ? -9.099 -11.701 -23.425 1.00 48.13 324 LEU B C 1
ATOM 5484 O O . LEU B 1 295 ? -9.030 -12.351 -22.382 1.00 47.77 324 LEU B O 1
ATOM 5489 N N . GLN B 1 296 ? -9.415 -10.397 -23.455 1.00 43.56 325 GLN B N 1
ATOM 5490 C CA . GLN B 1 296 ? -9.611 -9.567 -22.266 1.00 43.23 325 GLN B CA 1
ATOM 5491 C C . GLN B 1 296 ? -10.794 -9.963 -21.396 1.00 45.79 325 GLN B C 1
ATOM 5492 O O . GLN B 1 296 ? -10.785 -9.644 -20.208 1.00 45.55 325 GLN B O 1
ATOM 5498 N N . ARG B 1 297 ? -11.771 -10.690 -21.959 1.00 42.55 326 ARG B N 1
ATOM 5499 C CA . ARG B 1 297 ? -12.943 -11.166 -21.208 1.00 42.62 326 ARG B CA 1
ATOM 5500 C C . ARG B 1 297 ? -12.762 -12.599 -20.676 1.00 45.83 326 ARG B C 1
ATOM 5501 O O . ARG B 1 297 ? -13.635 -13.096 -19.949 1.00 45.51 326 ARG B O 1
ATOM 5509 N N . LEU B 1 298 ? -11.618 -13.264 -21.000 1.00 40.85 327 LEU B N 1
ATOM 5510 C CA . LEU B 1 298 ? -11.391 -14.660 -20.584 1.00 38.42 327 LEU B CA 1
ATOM 5511 C C . LEU B 1 298 ? -11.343 -14.856 -19.076 1.00 38.96 327 LEU B C 1
ATOM 5512 O O . LEU B 1 298 ? -10.564 -14.198 -18.400 1.00 39.70 327 LEU B O 1
ATOM 5517 N N . GLN B 1 299 ? -12.197 -15.757 -18.549 1.00 33.67 328 GLN B N 1
ATOM 5518 C CA . GLN B 1 299 ? -12.262 -16.083 -17.117 1.00 33.68 328 GLN B CA 1
ATOM 5519 C C . GLN B 1 299 ? -11.697 -17.463 -16.811 1.00 36.92 328 GLN B C 1
ATOM 5520 O O . GLN B 1 299 ? -11.166 -17.693 -15.723 1.00 37.13 328 GLN B O 1
ATOM 5526 N N . THR B 1 300 ? -11.893 -18.407 -17.736 1.00 33.31 329 THR B N 1
ATOM 5527 C CA . THR B 1 300 ? -11.491 -19.795 -17.521 1.00 33.88 329 THR B CA 1
ATOM 5528 C C . THR B 1 300 ? -10.693 -20.324 -18.722 1.00 35.06 329 THR B C 1
ATOM 5529 O O . THR B 1 300 ? -11.158 -20.256 -19.852 1.00 34.13 329 THR B O 1
ATOM 5533 N N . LEU B 1 301 ? -9.517 -20.888 -18.452 1.00 33.14 330 LEU B N 1
ATOM 5534 C CA . LEU B 1 301 ? -8.640 -21.432 -19.484 1.00 32.74 330 LEU B CA 1
ATOM 5535 C C . LEU B 1 301 ? -8.143 -22.817 -19.061 1.00 35.19 330 LEU B C 1
ATOM 5536 O O . LEU B 1 301 ? -7.473 -22.961 -18.042 1.00 33.95 330 LEU B O 1
ATOM 5541 N N . TYR B 1 302 ? -8.547 -23.840 -19.821 1.00 33.87 331 TYR B N 1
ATOM 5542 C CA . TYR B 1 302 ? -8.203 -25.243 -19.549 1.00 34.22 331 TYR B CA 1
ATOM 5543 C C . TYR B 1 302 ? -7.222 -25.739 -20.592 1.00 35.48 331 TYR B C 1
ATOM 5544 O O . TYR B 1 302 ? -7.531 -25.764 -21.779 1.00 34.93 331 TYR B O 1
ATOM 5553 N N . LEU B 1 303 ? -6.024 -26.055 -20.147 1.00 34.15 332 LEU B N 1
ATOM 5554 C CA . LEU B 1 303 ? -4.938 -26.522 -21.012 1.00 35.24 332 LEU B CA 1
ATOM 5555 C C . LEU B 1 303 ? -4.338 -27.822 -20.483 1.00 39.44 332 LEU B C 1
ATOM 5556 O O . LEU B 1 303 ? -3.214 -28.182 -20.821 1.00 39.94 332 LEU B O 1
ATOM 5561 N N . GLY B 1 304 ? -5.133 -28.540 -19.689 1.00 34.34 333 GLY B N 1
ATOM 5562 C CA . GLY B 1 304 ? -4.703 -29.801 -19.125 1.00 33.26 333 GLY B CA 1
ATOM 5563 C C . GLY B 1 304 ? -4.366 -30.826 -20.197 1.00 35.33 333 GLY B C 1
ATOM 5564 O O . GLY B 1 304 ? -5.063 -30.937 -21.204 1.00 32.62 333 GLY B O 1
ATOM 5565 N N . ASN B 1 305 ? -3.255 -31.558 -20.000 1.00 33.67 334 ASN B N 1
ATOM 5566 C CA . ASN B 1 305 ? -2.850 -32.640 -20.889 1.00 33.09 334 ASN B CA 1
ATOM 5567 C C . ASN B 1 305 ? -2.861 -32.254 -22.372 1.00 36.63 334 ASN B C 1
ATOM 5568 O O . ASN B 1 305 ? -3.416 -32.967 -23.202 1.00 34.36 334 ASN B O 1
ATOM 5573 N N . ASN B 1 306 ? -2.304 -31.087 -22.717 1.00 38.47 335 ASN B N 1
ATOM 5574 C CA . ASN B 1 306 ? -2.347 -30.761 -24.136 1.00 40.00 335 ASN B CA 1
ATOM 5575 C C . ASN B 1 306 ? -0.962 -30.526 -24.728 1.00 44.49 335 ASN B C 1
ATOM 5576 O O . ASN B 1 306 ? -0.842 -29.883 -25.773 1.00 43.63 335 ASN B O 1
ATOM 5581 N N . GLN B 1 307 ? 0.062 -31.173 -24.119 1.00 42.96 336 GLN B N 1
ATOM 5582 C CA . GLN B 1 307 ? 1.458 -31.216 -24.576 1.00 43.03 336 GLN B CA 1
ATOM 5583 C C . GLN B 1 307 ? 2.205 -29.867 -24.541 1.00 50.06 336 GLN B C 1
ATOM 5584 O O . GLN B 1 307 ? 3.211 -29.729 -25.238 1.00 50.67 336 GLN B O 1
ATOM 5590 N N . LEU B 1 308 ? 1.737 -28.872 -23.760 1.00 46.04 337 LEU B N 1
ATOM 5591 C CA . LEU B 1 308 ? 2.417 -27.574 -23.730 1.00 45.69 337 LEU B CA 1
ATOM 5592 C C . LEU B 1 308 ? 3.862 -27.670 -23.261 1.00 48.68 337 LEU B C 1
ATOM 5593 O O . LEU B 1 308 ? 4.123 -28.254 -22.216 1.00 48.03 337 LEU B O 1
ATOM 5598 N N . ASN B 1 309 ? 4.791 -27.070 -24.028 1.00 46.19 338 ASN B N 1
ATOM 5599 C CA . ASN B 1 309 ? 6.216 -27.003 -23.683 1.00 46.82 338 ASN B CA 1
ATOM 5600 C C . ASN B 1 309 ? 6.496 -25.689 -22.940 1.00 51.39 338 ASN B C 1
ATOM 5601 O O . ASN B 1 309 ? 7.249 -25.675 -21.964 1.00 51.36 338 ASN B O 1
ATOM 5606 N N . PHE B 1 310 ? 5.852 -24.591 -23.384 1.00 48.87 339 PHE B N 1
ATOM 5607 C CA . PHE B 1 310 ? 6.020 -23.248 -22.802 1.00 49.23 339 PHE B CA 1
ATOM 5608 C C . PHE B 1 310 ? 4.799 -22.335 -23.072 1.00 53.60 339 PHE B C 1
ATOM 5609 O O . PHE B 1 310 ? 4.141 -22.476 -24.111 1.00 51.75 339 PHE B O 1
ATOM 5617 N N . LEU B 1 311 ? 4.554 -21.361 -22.171 1.00 52.51 340 LEU B N 1
ATOM 5618 C CA . LEU B 1 311 ? 3.463 -20.382 -22.306 1.00 53.15 340 LEU B CA 1
ATOM 5619 C C . LEU B 1 311 ? 3.997 -19.051 -22.832 1.00 60.69 340 LEU B C 1
ATOM 5620 O O . LEU B 1 311 ? 5.043 -18.608 -22.340 1.00 60.79 340 LEU B O 1
ATOM 5625 N N . PRO B 1 312 ? 3.290 -18.349 -23.760 1.00 58.82 341 PRO B N 1
ATOM 5626 C CA . PRO B 1 312 ? 3.782 -17.032 -24.190 1.00 58.61 341 PRO B CA 1
ATOM 5627 C C . PRO B 1 312 ? 3.720 -16.060 -23.011 1.00 60.96 341 PRO B C 1
ATOM 5628 O O . PRO B 1 312 ? 2.913 -16.264 -22.098 1.00 61.43 341 PRO B O 1
ATOM 5632 N N . LYS B 1 313 ? 4.588 -15.034 -22.995 1.00 54.71 342 LYS B N 1
ATOM 5633 C CA . LYS B 1 313 ? 4.577 -14.042 -21.917 1.00 53.10 342 LYS B CA 1
ATOM 5634 C C . LYS B 1 313 ? 3.227 -13.294 -21.895 1.00 52.76 342 LYS B C 1
ATOM 5635 O O . LYS B 1 313 ? 2.790 -12.858 -20.834 1.00 51.05 342 LYS B O 1
ATOM 5641 N N . GLU B 1 314 ? 2.557 -13.213 -23.058 1.00 48.89 343 GLU B N 1
ATOM 5642 C CA . GLU B 1 314 ? 1.263 -12.554 -23.248 1.00 50.68 343 GLU B CA 1
ATOM 5643 C C . GLU B 1 314 ? 0.129 -13.147 -22.395 1.00 57.51 343 GLU B C 1
ATOM 5644 O O . GLU B 1 314 ? -0.905 -12.496 -22.253 1.00 58.01 343 GLU B O 1
ATOM 5650 N N . ILE B 1 315 ? 0.341 -14.350 -21.795 1.00 53.87 344 ILE B N 1
ATOM 5651 C CA . ILE B 1 315 ? -0.618 -15.003 -20.892 1.00 53.57 344 ILE B CA 1
ATOM 5652 C C . ILE B 1 315 ? -0.957 -14.072 -19.713 1.00 56.73 344 ILE B C 1
ATOM 5653 O O . ILE B 1 315 ? -2.086 -14.091 -19.217 1.00 56.05 344 ILE B O 1
ATOM 5658 N N . GLY B 1 316 ? 0.011 -13.230 -19.337 1.00 52.31 345 GLY B N 1
ATOM 5659 C CA . GLY B 1 316 ? -0.117 -12.255 -18.263 1.00 51.44 345 GLY B CA 1
ATOM 5660 C C . GLY B 1 316 ? -1.061 -11.104 -18.564 1.00 53.08 345 GLY B C 1
ATOM 5661 O O . GLY B 1 316 ? -1.395 -10.354 -17.656 1.00 52.37 345 GLY B O 1
ATOM 5662 N N . GLN B 1 317 ? -1.491 -10.944 -19.833 1.00 50.02 346 GLN B N 1
ATOM 5663 C CA . GLN B 1 317 ? -2.432 -9.889 -20.258 1.00 50.62 346 GLN B CA 1
ATOM 5664 C C . GLN B 1 317 ? -3.914 -10.247 -19.974 1.00 54.24 346 GLN B C 1
ATOM 5665 O O . GLN B 1 317 ? -4.796 -9.394 -20.136 1.00 54.83 346 GLN B O 1
ATOM 5671 N N . LEU B 1 318 ? -4.181 -11.504 -19.570 1.00 48.07 347 LEU B N 1
ATOM 5672 C CA . LEU B 1 318 ? -5.532 -12.013 -19.283 1.00 46.32 347 LEU B CA 1
ATOM 5673 C C . LEU B 1 318 ? -6.001 -11.524 -17.910 1.00 49.87 347 LEU B C 1
ATOM 5674 O O . LEU B 1 318 ? -6.080 -12.288 -16.940 1.00 49.46 347 LEU B O 1
ATOM 5679 N N . ARG B 1 319 ? -6.295 -10.213 -17.837 1.00 46.67 348 ARG B N 1
ATOM 5680 C CA . ARG B 1 319 ? -6.670 -9.521 -16.600 1.00 46.22 348 ARG B CA 1
ATOM 5681 C C . ARG B 1 319 ? -7.917 -10.083 -15.910 1.00 48.06 348 ARG B C 1
ATOM 5682 O O . ARG B 1 319 ? -8.016 -9.957 -14.694 1.00 47.80 348 ARG B O 1
ATOM 5690 N N . ASN B 1 320 ? -8.847 -10.704 -16.662 1.00 43.67 349 ASN B N 1
ATOM 5691 C CA . ASN B 1 320 ? -10.071 -11.251 -16.073 1.00 43.56 349 ASN B CA 1
ATOM 5692 C C . ASN B 1 320 ? -10.009 -12.740 -15.763 1.00 47.33 349 ASN B C 1
ATOM 5693 O O . ASN B 1 320 ? -10.991 -13.297 -15.267 1.00 46.50 349 ASN B O 1
ATOM 5698 N N . LEU B 1 321 ? -8.847 -13.375 -16.004 1.00 42.22 350 LEU B N 1
ATOM 5699 C CA . LEU B 1 321 ? -8.681 -14.797 -15.768 1.00 40.47 350 LEU B CA 1
ATOM 5700 C C . LEU B 1 321 ? -8.781 -15.138 -14.317 1.00 41.20 350 LEU B C 1
ATOM 5701 O O . LEU B 1 321 ? -8.071 -14.569 -13.498 1.00 40.29 350 LEU B O 1
ATOM 5706 N N . GLU B 1 322 ? -9.680 -16.077 -13.995 1.00 36.96 351 GLU B N 1
ATOM 5707 C CA . GLU B 1 322 ? -9.913 -16.529 -12.626 1.00 36.36 351 GLU B CA 1
ATOM 5708 C C . GLU B 1 322 ? -9.445 -17.939 -12.430 1.00 39.98 351 GLU B C 1
ATOM 5709 O O . GLU B 1 322 ? -9.091 -18.303 -11.316 1.00 39.79 351 GLU B O 1
ATOM 5715 N N . SER B 1 323 ? -9.473 -18.758 -13.500 1.00 37.45 352 SER B N 1
ATOM 5716 C CA . SER B 1 323 ? -9.083 -20.165 -13.395 1.00 37.19 352 SER B CA 1
ATOM 5717 C C . SER B 1 323 ? -8.156 -20.574 -14.538 1.00 38.25 352 SER B C 1
ATOM 5718 O O . SER B 1 323 ? -8.477 -20.364 -15.708 1.00 37.34 352 SER B O 1
ATOM 5721 N N . LEU B 1 324 ? -7.016 -21.174 -14.194 1.00 36.17 353 LEU B N 1
ATOM 5722 C CA . LEU B 1 324 ? -6.038 -21.626 -15.189 1.00 35.89 353 LEU B CA 1
ATOM 5723 C C . LEU B 1 324 ? -5.622 -23.062 -14.891 1.00 37.54 353 LEU B C 1
ATOM 5724 O O . LEU B 1 324 ? -5.133 -23.357 -13.800 1.00 37.93 353 LEU B O 1
ATOM 5729 N N . ASP B 1 325 ? -5.889 -23.965 -15.841 1.00 32.08 354 ASP B N 1
ATOM 5730 C CA . ASP B 1 325 ? -5.542 -25.375 -15.641 1.00 32.93 354 ASP B CA 1
ATOM 5731 C C . ASP B 1 325 ? -4.410 -25.791 -16.588 1.00 34.42 354 ASP B C 1
ATOM 5732 O O . ASP B 1 325 ? -4.619 -25.882 -17.787 1.00 34.15 354 ASP B O 1
ATOM 5737 N N . LEU B 1 326 ? -3.221 -26.029 -16.054 1.00 32.76 355 LEU B N 1
ATOM 5738 C CA . LEU B 1 326 ? -2.068 -26.429 -16.871 1.00 32.82 355 LEU B CA 1
ATOM 5739 C C . LEU B 1 326 ? -1.580 -27.832 -16.478 1.00 36.82 355 LEU B C 1
ATOM 5740 O O . LEU B 1 326 ? -0.450 -28.194 -16.789 1.00 36.05 355 LEU B O 1
ATOM 5745 N N . GLU B 1 327 ? -2.452 -28.624 -15.827 1.00 33.32 356 GLU B N 1
ATOM 5746 C CA . GLU B 1 327 ? -2.145 -29.977 -15.351 1.00 32.49 356 GLU B CA 1
ATOM 5747 C C . GLU B 1 327 ? -1.605 -30.880 -16.463 1.00 32.26 356 GLU B C 1
ATOM 5748 O O . GLU B 1 327 ? -2.075 -30.815 -17.578 1.00 32.35 356 GLU B O 1
ATOM 5754 N N . HIS B 1 328 ? -0.602 -31.696 -16.149 1.00 31.65 357 HIS B N 1
ATOM 5755 C CA . HIS B 1 328 ? -0.071 -32.747 -17.034 1.00 31.16 357 HIS B CA 1
ATOM 5756 C C . HIS B 1 328 ? 0.424 -32.262 -18.406 1.00 35.45 357 HIS B C 1
ATOM 5757 O O . HIS B 1 328 ? 0.038 -32.787 -19.454 1.00 34.41 357 HIS B O 1
ATOM 5764 N N . ASN B 1 329 ? 1.294 -31.260 -18.400 1.00 33.81 358 ASN B N 1
ATOM 5765 C CA . ASN B 1 329 ? 1.896 -30.762 -19.628 1.00 34.84 358 ASN B CA 1
ATOM 5766 C C . ASN B 1 329 ? 3.424 -30.941 -19.493 1.00 38.87 358 ASN B C 1
ATOM 5767 O O . ASN B 1 329 ? 3.860 -31.632 -18.583 1.00 37.44 358 ASN B O 1
ATOM 5772 N N . GLN B 1 330 ? 4.226 -30.338 -20.371 1.00 36.89 359 GLN B N 1
ATOM 5773 C CA . GLN B 1 330 ? 5.679 -30.492 -20.216 1.00 38.59 359 GLN B CA 1
ATOM 5774 C C . GLN B 1 330 ? 6.316 -29.155 -19.860 1.00 46.53 359 GLN B C 1
ATOM 5775 O O . GLN B 1 330 ? 7.267 -28.737 -20.524 1.00 46.90 359 GLN B O 1
ATOM 5781 N N . LEU B 1 331 ? 5.779 -28.483 -18.811 1.00 44.14 360 LEU B N 1
ATOM 5782 C CA . LEU B 1 331 ? 6.276 -27.179 -18.377 1.00 45.33 360 LEU B CA 1
ATOM 5783 C C . LEU B 1 331 ? 7.423 -27.296 -17.395 1.00 53.78 360 LEU B C 1
ATOM 5784 O O . LEU B 1 331 ? 7.284 -27.917 -16.338 1.00 52.64 360 LEU B O 1
ATOM 5789 N N . ASN B 1 332 ? 8.568 -26.696 -17.767 1.00 53.96 361 ASN B N 1
ATOM 5790 C CA . ASN B 1 332 ? 9.766 -26.647 -16.932 1.00 55.40 361 ASN B CA 1
ATOM 5791 C C . ASN B 1 332 ? 9.809 -25.285 -16.243 1.00 60.28 361 ASN B C 1
ATOM 5792 O O . ASN B 1 332 ? 10.453 -25.143 -15.197 1.00 58.82 361 ASN B O 1
ATOM 5797 N N . ALA B 1 333 ? 9.057 -24.299 -16.810 1.00 58.46 362 ALA B N 1
ATOM 5798 C CA . ALA B 1 333 ? 8.962 -22.944 -16.276 1.00 58.77 362 ALA B CA 1
ATOM 5799 C C . ALA B 1 333 ? 7.669 -22.216 -16.634 1.00 61.86 362 ALA B C 1
ATOM 5800 O O . ALA B 1 333 ? 7.049 -22.463 -17.680 1.00 61.15 362 ALA B O 1
ATOM 5802 N N . LEU B 1 334 ? 7.308 -21.273 -15.771 1.00 59.18 363 LEU B N 1
ATOM 5803 C CA . LEU B 1 334 ? 6.174 -20.373 -15.969 1.00 59.97 363 LEU B CA 1
ATOM 5804 C C . LEU B 1 334 ? 6.712 -18.989 -16.303 1.00 64.92 363 LEU B C 1
ATOM 5805 O O . LEU B 1 334 ? 7.707 -18.588 -15.699 1.00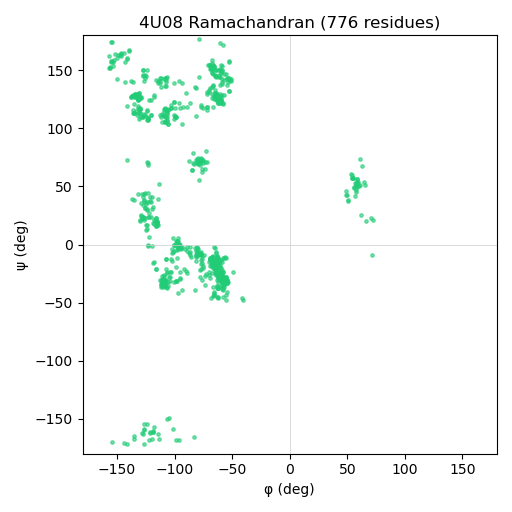 64.53 363 LEU B O 1
ATOM 5810 N N . PRO B 1 335 ? 6.066 -18.197 -17.187 1.00 62.79 364 PRO B N 1
ATOM 5811 C CA . PRO B 1 335 ? 6.576 -16.833 -17.423 1.00 62.94 364 PRO B CA 1
ATOM 5812 C C . PRO B 1 335 ? 6.419 -15.970 -16.167 1.00 67.48 364 PRO B C 1
ATOM 5813 O O . PRO B 1 335 ? 5.524 -16.225 -15.348 1.00 66.94 364 PRO B O 1
ATOM 5817 N N . LYS B 1 336 ? 7.317 -14.978 -15.988 1.00 63.58 365 LYS B N 1
ATOM 5818 C CA . LYS B 1 336 ? 7.274 -14.065 -14.840 1.00 63.06 365 LYS B CA 1
ATOM 5819 C C . LYS B 1 336 ? 5.987 -13.224 -14.866 1.00 64.34 365 LYS B C 1
ATOM 5820 O O . LYS B 1 336 ? 5.496 -12.820 -13.816 1.00 63.36 365 LYS B O 1
ATOM 5826 N N . GLU B 1 337 ? 5.421 -13.029 -16.073 1.00 59.65 366 GLU B N 1
ATOM 5827 C CA . GLU B 1 337 ? 4.191 -12.286 -16.346 1.00 59.44 366 GLU B CA 1
ATOM 5828 C C . GLU B 1 337 ? 2.949 -12.912 -15.687 1.00 62.71 366 GLU B C 1
ATOM 5829 O O . GLU B 1 337 ? 1.917 -12.245 -15.596 1.00 61.81 366 GLU B O 1
ATOM 5835 N N . ILE B 1 338 ? 3.067 -14.167 -15.187 1.00 58.36 367 ILE B N 1
ATOM 5836 C CA . ILE B 1 338 ? 1.999 -14.864 -14.463 1.00 58.17 367 ILE B CA 1
ATOM 5837 C C . ILE B 1 338 ? 1.527 -14.016 -13.258 1.00 61.38 367 ILE B C 1
ATOM 5838 O O . ILE B 1 338 ? 0.355 -14.072 -12.899 1.00 61.83 367 ILE B O 1
ATOM 5843 N N . GLY B 1 339 ? 2.433 -13.197 -12.713 1.00 56.24 368 GLY B N 1
ATOM 5844 C CA . GLY B 1 339 ? 2.165 -12.306 -11.587 1.00 55.19 368 GLY B CA 1
ATOM 5845 C C . GLY B 1 339 ? 1.170 -11.192 -11.876 1.00 55.02 368 GLY B C 1
ATOM 5846 O O . GLY B 1 339 ? 0.608 -10.623 -10.945 1.00 53.39 368 GLY B O 1
ATOM 5847 N N . LYS B 1 340 ? 0.932 -10.883 -13.163 1.00 50.62 369 LYS B N 1
ATOM 5848 C CA . LYS B 1 340 ? -0.020 -9.854 -13.592 1.00 50.19 369 LYS B CA 1
ATOM 5849 C C . LYS B 1 340 ? -1.476 -10.354 -13.551 1.00 54.30 369 LYS B C 1
ATOM 5850 O O . LYS B 1 340 ? -2.400 -9.546 -13.721 1.00 53.82 369 LYS B O 1
ATOM 5856 N N . LEU B 1 341 ? -1.693 -11.675 -13.330 1.00 48.71 370 LEU B N 1
ATOM 5857 C CA . LEU B 1 341 ? -3.046 -12.243 -13.283 1.00 47.54 370 LEU B CA 1
ATOM 5858 C C . LEU B 1 341 ? -3.693 -11.968 -11.928 1.00 51.79 370 LEU B C 1
ATOM 5859 O O . LEU B 1 341 ? -3.887 -12.881 -11.122 1.00 51.69 370 LEU B O 1
ATOM 5864 N N . GLN B 1 342 ? -4.021 -10.685 -11.668 1.00 48.58 371 GLN B N 1
ATOM 5865 C CA . GLN B 1 342 ? -4.546 -10.233 -10.372 1.00 48.48 371 GLN B CA 1
ATOM 5866 C C . GLN B 1 342 ? -5.910 -10.811 -9.973 1.00 51.16 371 GLN B C 1
ATOM 5867 O O . GLN B 1 342 ? -6.204 -10.836 -8.780 1.00 50.00 371 GLN B O 1
ATOM 5873 N N . LYS B 1 343 ? -6.706 -11.317 -10.928 1.00 46.95 372 LYS B N 1
ATOM 5874 C CA . LYS B 1 343 ? -8.006 -11.920 -10.613 1.00 47.08 372 LYS B CA 1
ATOM 5875 C C . LYS B 1 343 ? -7.955 -13.438 -10.489 1.00 49.54 372 LYS B C 1
ATOM 5876 O O . LYS B 1 343 ? -8.979 -14.048 -10.201 1.00 49.35 372 LYS B O 1
ATOM 5882 N N . LEU B 1 344 ? -6.767 -14.045 -10.670 1.00 45.14 373 LEU B N 1
ATOM 5883 C CA . LEU B 1 344 ? -6.604 -15.495 -10.613 1.00 43.37 373 LEU B CA 1
ATOM 5884 C C . LEU B 1 344 ? -6.896 -16.047 -9.229 1.00 45.06 373 LEU B C 1
ATOM 5885 O O . LEU B 1 344 ? -6.332 -15.587 -8.245 1.00 44.29 373 LEU B O 1
ATOM 5890 N N . GLN B 1 345 ? -7.803 -17.021 -9.158 1.00 41.20 374 GLN B N 1
ATOM 5891 C CA . GLN B 1 345 ? -8.187 -17.646 -7.890 1.00 40.20 374 GLN B CA 1
ATOM 5892 C C . GLN B 1 345 ? -7.748 -19.093 -7.786 1.00 41.67 374 GLN B C 1
ATOM 5893 O O . GLN B 1 345 ? -7.532 -19.588 -6.679 1.00 40.54 374 GLN B O 1
ATOM 5899 N N . THR B 1 346 ? -7.679 -19.792 -8.934 1.00 39.37 375 THR B N 1
ATOM 5900 C CA . THR B 1 346 ? -7.276 -21.200 -8.993 1.00 39.20 375 THR B CA 1
ATOM 5901 C C . THR B 1 346 ? -6.210 -21.397 -10.062 1.00 39.76 375 THR B C 1
ATOM 5902 O O . THR B 1 346 ? -6.391 -20.978 -11.201 1.00 38.38 375 THR B O 1
ATOM 5906 N N . LEU B 1 347 ? -5.118 -22.075 -9.695 1.00 36.61 376 LEU B N 1
ATOM 5907 C CA . LEU B 1 347 ? -4.023 -22.360 -10.615 1.00 35.76 376 LEU B CA 1
ATOM 5908 C C . LEU B 1 347 ? -3.606 -23.808 -10.412 1.00 36.57 376 LEU B C 1
ATOM 5909 O O . LEU B 1 347 ? -3.195 -24.199 -9.320 1.00 35.44 376 LEU B O 1
ATOM 5914 N N . ASN B 1 348 ? -3.793 -24.614 -11.439 1.00 33.18 377 ASN B N 1
ATOM 5915 C CA . ASN B 1 348 ? -3.454 -26.025 -11.349 1.00 33.71 377 ASN B CA 1
ATOM 5916 C C . ASN B 1 348 ? -2.172 -26.308 -12.166 1.00 38.22 377 ASN B C 1
ATOM 5917 O O . ASN B 1 348 ? -2.195 -26.223 -13.386 1.00 38.56 377 ASN B O 1
ATOM 5922 N N . LEU B 1 349 ? -1.080 -26.677 -11.490 1.00 37.17 378 LEU B N 1
ATOM 5923 C CA . LEU B 1 349 ? 0.215 -26.982 -12.135 1.00 37.16 378 LEU B CA 1
ATOM 5924 C C . LEU B 1 349 ? 0.641 -28.426 -11.872 1.00 40.33 378 LEU B C 1
ATOM 5925 O O . LEU B 1 349 ? 1.816 -28.757 -12.037 1.00 38.81 378 LEU B O 1
ATOM 5930 N N . LYS B 1 350 ? -0.321 -29.287 -11.467 1.00 36.96 379 LYS B N 1
ATOM 5931 C CA . LYS B 1 350 ? -0.033 -30.705 -11.208 1.00 36.30 379 LYS B CA 1
ATOM 5932 C C . LYS B 1 350 ? 0.609 -31.391 -12.407 1.00 36.10 379 LYS B C 1
ATOM 5933 O O . LYS B 1 350 ? 0.280 -31.063 -13.552 1.00 33.39 379 LYS B O 1
ATOM 5939 N N . TYR B 1 351 ? 1.506 -32.364 -12.148 1.00 34.06 380 TYR B N 1
ATOM 5940 C CA . TYR B 1 351 ? 2.135 -33.162 -13.216 1.00 34.16 380 TYR B CA 1
ATOM 5941 C C . TYR B 1 351 ? 2.910 -32.353 -14.237 1.00 38.84 380 TYR B C 1
ATOM 5942 O O . TYR B 1 351 ? 2.656 -32.487 -15.429 1.00 39.20 380 TYR B O 1
ATOM 5951 N N . ASN B 1 352 ? 3.846 -31.519 -13.794 1.00 37.25 381 ASN B N 1
ATOM 5952 C CA . ASN B 1 352 ? 4.690 -30.803 -14.726 1.00 38.24 381 ASN B CA 1
ATOM 5953 C C . ASN B 1 352 ? 6.168 -31.072 -14.353 1.00 46.44 381 ASN B C 1
ATOM 5954 O O . ASN B 1 352 ? 6.439 -31.946 -13.525 1.00 45.21 381 ASN B O 1
ATOM 5959 N N . GLN B 1 353 ? 7.109 -30.369 -14.984 1.00 46.80 382 GLN B N 1
ATOM 5960 C CA . GLN B 1 353 ? 8.538 -30.544 -14.705 1.00 48.12 382 GLN B CA 1
ATOM 5961 C C . GLN B 1 353 ? 9.085 -29.252 -14.076 1.00 56.37 382 GLN B C 1
ATOM 5962 O O . GLN B 1 353 ? 10.207 -28.834 -14.386 1.00 56.32 382 GLN B O 1
ATOM 5968 N N . LEU B 1 354 ? 8.276 -28.619 -13.191 1.00 53.87 383 LEU B N 1
ATOM 5969 C CA . LEU B 1 354 ? 8.637 -27.360 -12.537 1.00 53.69 383 LEU B CA 1
ATOM 5970 C C . LEU B 1 354 ? 9.534 -27.592 -11.350 1.00 59.69 383 LEU B C 1
ATOM 5971 O O . LEU B 1 354 ? 9.094 -28.132 -10.333 1.00 57.75 383 LEU B O 1
ATOM 5976 N N . ALA B 1 355 ? 10.800 -27.178 -11.483 1.00 60.19 384 ALA B N 1
ATOM 5977 C CA . ALA B 1 355 ? 11.766 -27.316 -10.402 1.00 61.28 384 ALA B CA 1
ATOM 5978 C C . ALA B 1 355 ? 11.738 -26.031 -9.588 1.00 68.80 384 ALA B C 1
ATOM 5979 O O . ALA B 1 355 ? 12.120 -26.022 -8.416 1.00 68.38 384 ALA B O 1
ATOM 5981 N N . THR B 1 356 ? 11.243 -24.945 -10.220 1.00 67.32 385 THR B N 1
ATOM 5982 C CA . THR B 1 356 ? 11.126 -23.614 -9.632 1.00 67.43 385 THR B CA 1
ATOM 5983 C C . THR B 1 356 ? 9.891 -22.850 -10.151 1.00 70.92 385 THR B C 1
ATOM 5984 O O . THR B 1 356 ? 9.341 -23.194 -11.201 1.00 70.77 385 THR B O 1
ATOM 5988 N N . LEU B 1 357 ? 9.499 -21.794 -9.422 1.00 67.16 386 LEU B N 1
ATOM 5989 C CA . LEU B 1 357 ? 8.396 -20.899 -9.771 1.00 66.67 386 LEU B CA 1
ATOM 5990 C C . LEU B 1 357 ? 8.916 -19.466 -9.782 1.00 70.06 386 LEU B C 1
ATOM 5991 O O . LEU B 1 357 ? 9.749 -19.145 -8.933 1.00 69.44 386 LEU B O 1
ATOM 5996 N N . PRO B 1 358 ? 8.456 -18.575 -10.701 1.00 66.64 387 PRO B N 1
ATOM 5997 C CA . PRO B 1 358 ? 8.963 -17.190 -10.682 1.00 66.26 387 PRO B CA 1
ATOM 5998 C C . PRO B 1 358 ? 8.632 -16.509 -9.365 1.00 69.25 387 PRO B C 1
ATOM 5999 O O . PRO B 1 358 ? 7.606 -16.815 -8.748 1.00 68.83 387 PRO B O 1
ATOM 6003 N N . GLU B 1 359 ? 9.525 -15.626 -8.907 1.00 64.90 388 GLU B N 1
ATOM 6004 C CA . GLU B 1 359 ? 9.342 -14.872 -7.663 1.00 64.15 388 GLU B CA 1
ATOM 6005 C C . GLU B 1 359 ? 8.034 -14.062 -7.706 1.00 64.91 388 GLU B C 1
ATOM 6006 O O . GLU B 1 359 ? 7.359 -13.934 -6.684 1.00 62.83 388 GLU B O 1
ATOM 6012 N N . GLU B 1 360 ? 7.667 -13.576 -8.917 1.00 61.38 389 GLU B N 1
ATOM 6013 C CA . GLU B 1 360 ? 6.459 -12.803 -9.231 1.00 61.54 389 GLU B CA 1
ATOM 6014 C C . GLU B 1 360 ? 5.140 -13.492 -8.839 1.00 65.89 389 GLU B C 1
ATOM 6015 O O . GLU B 1 360 ? 4.102 -12.832 -8.860 1.00 66.50 389 GLU B O 1
ATOM 6021 N N . ILE B 1 361 ? 5.174 -14.794 -8.467 1.00 62.13 390 ILE B N 1
ATOM 6022 C CA . ILE B 1 361 ? 3.999 -15.548 -8.007 1.00 62.06 390 ILE B CA 1
ATOM 6023 C C . ILE B 1 361 ? 3.461 -14.950 -6.690 1.00 66.41 390 ILE B C 1
ATOM 6024 O O . ILE B 1 361 ? 2.258 -15.037 -6.428 1.00 65.76 390 ILE B O 1
ATOM 6029 N N . LYS B 1 362 ? 4.357 -14.292 -5.896 1.00 62.28 391 LYS B N 1
ATOM 6030 C CA . LYS B 1 362 ? 4.038 -13.608 -4.633 1.00 61.40 391 LYS B CA 1
ATOM 6031 C C . LYS B 1 362 ? 3.013 -12.478 -4.855 1.00 60.93 391 LYS B C 1
ATOM 6032 O O . LYS B 1 362 ? 2.324 -12.099 -3.914 1.00 60.34 391 LYS B O 1
ATOM 6038 N N . GLN B 1 363 ? 2.915 -11.966 -6.104 1.00 55.85 392 GLN B N 1
ATOM 6039 C CA . GLN B 1 363 ? 1.993 -10.898 -6.515 1.00 55.67 392 GLN B CA 1
ATOM 6040 C C . GLN B 1 363 ? 0.542 -11.401 -6.700 1.00 59.52 392 GLN B C 1
ATOM 6041 O O . GLN B 1 363 ? -0.361 -10.583 -6.905 1.00 58.75 392 GLN B O 1
ATOM 6047 N N . LEU B 1 364 ? 0.323 -12.743 -6.657 1.00 55.25 393 LEU B N 1
ATOM 6048 C CA . LEU B 1 364 ? -1.002 -13.359 -6.830 1.00 54.04 393 LEU B CA 1
ATOM 6049 C C . LEU B 1 364 ? -1.754 -13.376 -5.489 1.00 58.39 393 LEU B C 1
ATOM 6050 O O . LEU B 1 364 ? -2.050 -14.438 -4.936 1.00 58.04 393 LEU B O 1
ATOM 6055 N N . LYS B 1 365 ? -2.050 -12.163 -4.972 1.00 55.43 394 LYS B N 1
ATOM 6056 C CA . LYS B 1 365 ? -2.713 -11.907 -3.682 1.00 54.84 394 LYS B CA 1
ATOM 6057 C C . LYS B 1 365 ? -4.123 -12.509 -3.589 1.00 56.09 394 LYS B C 1
ATOM 6058 O O . LYS B 1 365 ? -4.550 -12.876 -2.494 1.00 56.50 394 LYS B O 1
ATOM 6064 N N . ASN B 1 366 ? -4.817 -12.646 -4.731 1.00 51.58 395 ASN B N 1
ATOM 6065 C CA . ASN B 1 366 ? -6.163 -13.223 -4.795 1.00 51.07 395 ASN B CA 1
ATOM 6066 C C . ASN B 1 366 ? -6.200 -14.748 -4.988 1.00 53.13 395 ASN B C 1
ATOM 6067 O O . ASN B 1 366 ? -7.283 -15.341 -4.918 1.00 53.01 395 ASN B O 1
ATOM 6072 N N . LEU B 1 367 ? -5.030 -15.385 -5.202 1.00 47.29 396 LEU B N 1
ATOM 6073 C CA . LEU B 1 367 ? -4.969 -16.837 -5.377 1.00 45.50 396 LEU B CA 1
ATOM 6074 C C . LEU B 1 367 ? -5.438 -17.565 -4.111 1.00 46.29 396 LEU B C 1
ATOM 6075 O O . LEU B 1 367 ? -4.988 -17.266 -2.997 1.00 43.88 396 LEU B O 1
ATOM 6080 N N . LYS B 1 368 ? -6.421 -18.456 -4.290 1.00 43.68 397 LYS B N 1
ATOM 6081 C CA . LYS B 1 368 ? -7.024 -19.203 -3.185 1.00 43.27 397 LYS B CA 1
ATOM 6082 C C . LYS B 1 368 ? -6.547 -20.641 -3.187 1.00 44.92 397 LYS B C 1
ATOM 6083 O O . LYS B 1 368 ? -6.401 -21.227 -2.117 1.00 43.63 397 LYS B O 1
ATOM 6089 N N . LYS B 1 369 ? -6.345 -21.220 -4.387 1.00 41.72 398 LYS B N 1
ATOM 6090 C CA . LYS B 1 369 ? -5.916 -22.615 -4.538 1.00 41.86 398 LYS B CA 1
ATOM 6091 C C . LYS B 1 369 ? -4.793 -22.765 -5.549 1.00 44.58 398 LYS B C 1
ATOM 6092 O O . LYS B 1 369 ? -4.884 -22.275 -6.683 1.00 44.10 398 LYS B O 1
ATOM 6098 N N . LEU B 1 370 ? -3.734 -23.458 -5.133 1.00 41.72 399 LEU B N 1
ATOM 6099 C CA . LEU B 1 370 ? -2.567 -23.731 -5.969 1.00 41.65 399 LEU B CA 1
ATOM 6100 C C . LEU B 1 370 ? -2.230 -25.220 -5.853 1.00 43.43 399 LEU B C 1
ATOM 6101 O O . LEU B 1 370 ? -2.005 -25.720 -4.754 1.00 43.08 399 LEU B O 1
ATOM 6106 N N . TYR B 1 371 ? -2.311 -25.938 -6.980 1.00 40.35 400 TYR B N 1
ATOM 6107 C CA . TYR B 1 371 ? -2.087 -27.392 -7.020 1.00 40.68 400 TYR B CA 1
ATOM 6108 C C . TYR B 1 371 ? -0.697 -27.666 -7.590 1.00 43.72 400 TYR B C 1
ATOM 6109 O O . TYR B 1 371 ? -0.429 -27.288 -8.730 1.00 44.00 400 TYR B O 1
ATOM 6118 N N . LEU B 1 372 ? 0.194 -28.276 -6.787 1.00 42.13 401 LEU B N 1
ATOM 6119 C CA . LEU B 1 372 ? 1.593 -28.480 -7.198 1.00 43.58 401 LEU B CA 1
ATOM 6120 C C . LEU B 1 372 ? 2.091 -29.925 -7.184 1.00 47.13 401 LEU B C 1
ATOM 6121 O O . LEU B 1 372 ? 3.247 -30.171 -7.533 1.00 46.17 401 LEU B O 1
ATOM 6126 N N . HIS B 1 373 ? 1.234 -30.874 -6.792 1.00 45.05 402 HIS B N 1
ATOM 6127 C CA . HIS B 1 373 ? 1.586 -32.294 -6.697 1.00 45.51 402 HIS B CA 1
ATOM 6128 C C . HIS B 1 373 ? 2.231 -32.811 -8.004 1.00 47.45 402 HIS B C 1
ATOM 6129 O O . HIS B 1 373 ? 1.854 -32.371 -9.099 1.00 45.25 402 HIS B O 1
ATOM 6136 N N . ASN B 1 374 ? 3.246 -33.688 -7.879 1.00 43.99 403 ASN B N 1
ATOM 6137 C CA . ASN B 1 374 ? 3.976 -34.282 -9.013 1.00 43.31 403 ASN B CA 1
ATOM 6138 C C . ASN B 1 374 ? 4.733 -33.254 -9.824 1.00 47.33 403 ASN B C 1
ATOM 6139 O O . ASN B 1 374 ? 4.554 -33.115 -11.033 1.00 46.71 403 ASN B O 1
ATOM 6144 N N . ASN B 1 375 ? 5.558 -32.501 -9.123 1.00 46.56 404 ASN B N 1
ATOM 6145 C CA . ASN B 1 375 ? 6.486 -31.529 -9.683 1.00 46.93 404 ASN B CA 1
ATOM 6146 C C . ASN B 1 375 ? 7.771 -31.717 -8.894 1.00 52.20 404 ASN B C 1
ATOM 6147 O O . ASN B 1 375 ? 7.685 -31.950 -7.678 1.00 51.25 404 ASN B O 1
ATOM 6152 N N . PRO B 1 376 ? 8.957 -31.650 -9.532 1.00 51.80 405 PRO B N 1
ATOM 6153 C CA . PRO B 1 376 ? 10.202 -31.824 -8.759 1.00 53.21 405 PRO B CA 1
ATOM 6154 C C . PRO B 1 376 ? 10.560 -30.573 -7.938 1.00 61.17 405 PRO B C 1
ATOM 6155 O O . PRO B 1 376 ? 11.576 -29.925 -8.190 1.00 62.41 405 PRO B O 1
ATOM 6159 N N . LEU B 1 377 ? 9.711 -30.232 -6.953 1.00 59.36 406 LEU B N 1
ATOM 6160 C CA . LEU B 1 377 ? 9.908 -29.076 -6.078 1.00 60.00 406 LEU B CA 1
ATOM 6161 C C . LEU B 1 377 ? 10.427 -29.554 -4.721 1.00 67.25 406 LEU B C 1
ATOM 6162 O O . LEU B 1 377 ? 9.773 -30.377 -4.070 1.00 66.48 406 LEU B O 1
ATOM 6167 N N . PRO B 1 378 ? 11.632 -29.089 -4.304 1.00 66.86 407 PRO B N 1
ATOM 6168 C CA . PRO B 1 378 ? 12.197 -29.547 -3.021 1.00 67.44 407 PRO B CA 1
ATOM 6169 C C . PRO B 1 378 ? 11.402 -29.051 -1.823 1.00 73.89 407 PRO B C 1
ATOM 6170 O O . PRO B 1 378 ? 10.827 -27.964 -1.887 1.00 74.08 407 PRO B O 1
ATOM 6174 N N . SER B 1 379 ? 11.369 -29.854 -0.739 1.00 72.08 408 SER B N 1
ATOM 6175 C CA . SER B 1 379 ? 10.645 -29.595 0.517 1.00 73.01 408 SER B CA 1
ATOM 6176 C C . SER B 1 379 ? 10.866 -28.189 1.127 1.00 79.02 408 SER B C 1
ATOM 6177 O O . SER B 1 379 ? 10.010 -27.696 1.873 1.00 78.68 408 SER B O 1
ATOM 6180 N N . GLU B 1 380 ? 12.004 -27.553 0.787 1.00 76.59 409 GLU B N 1
ATOM 6181 C CA . GLU B 1 380 ? 12.405 -26.219 1.231 1.00 76.58 409 GLU B CA 1
ATOM 6182 C C . GLU B 1 380 ? 11.736 -25.146 0.362 1.00 79.75 409 GLU B C 1
ATOM 6183 O O . GLU B 1 380 ? 11.325 -24.107 0.888 1.00 80.03 409 GLU B O 1
ATOM 6189 N N . LYS B 1 381 ? 11.625 -25.399 -0.961 1.00 74.87 410 LYS B N 1
ATOM 6190 C CA . LYS B 1 381 ? 10.987 -24.493 -1.926 1.00 74.22 410 LYS B CA 1
ATOM 6191 C C . LYS B 1 381 ? 9.476 -24.390 -1.650 1.00 76.80 410 LYS B C 1
ATOM 6192 O O . LYS B 1 381 ? 8.913 -23.302 -1.768 1.00 75.48 410 LYS B O 1
ATOM 6198 N N . ILE B 1 382 ? 8.842 -25.516 -1.245 1.00 72.91 411 ILE B N 1
ATOM 6199 C CA . ILE B 1 382 ? 7.418 -25.603 -0.892 1.00 72.47 411 ILE B CA 1
ATOM 6200 C C . ILE B 1 382 ? 7.145 -24.706 0.319 1.00 75.33 411 ILE B C 1
ATOM 6201 O O . ILE B 1 382 ? 6.200 -23.909 0.293 1.00 74.91 411 ILE B O 1
ATOM 6206 N N . ALA B 1 383 ? 8.022 -24.792 1.339 1.00 70.50 412 ALA B N 1
ATOM 6207 C CA . ALA B 1 383 ? 7.971 -23.982 2.561 1.00 69.64 412 ALA B CA 1
ATOM 6208 C C . ALA B 1 383 ? 8.037 -22.483 2.228 1.00 71.23 412 ALA B C 1
ATOM 6209 O O . ALA B 1 383 ? 7.297 -21.689 2.815 1.00 70.63 412 ALA B O 1
ATOM 6211 N N . ARG B 1 384 ? 8.874 -22.119 1.235 1.00 66.12 413 ARG B N 1
ATOM 6212 C CA . ARG B 1 384 ? 9.052 -20.738 0.801 1.00 65.30 413 ARG B CA 1
ATOM 6213 C C . ARG B 1 384 ? 7.805 -20.177 0.109 1.00 68.06 413 ARG B C 1
ATOM 6214 O O . ARG B 1 384 ? 7.353 -19.090 0.488 1.00 68.09 413 ARG B O 1
ATOM 6222 N N . ILE B 1 385 ? 7.209 -20.967 -0.832 1.00 62.82 414 ILE B N 1
ATOM 6223 C CA . ILE B 1 385 ? 5.986 -20.652 -1.589 1.00 61.74 414 ILE B CA 1
ATOM 6224 C C . ILE B 1 385 ? 4.827 -20.410 -0.613 1.00 63.99 414 ILE B C 1
ATOM 6225 O O . ILE B 1 385 ? 4.090 -19.436 -0.779 1.00 63.34 414 ILE B O 1
ATOM 6230 N N . ARG B 1 386 ? 4.680 -21.290 0.400 1.00 60.09 415 ARG B N 1
ATOM 6231 C CA . ARG B 1 386 ? 3.642 -21.193 1.428 1.00 60.64 415 ARG B CA 1
ATOM 6232 C C . ARG B 1 386 ? 3.673 -19.848 2.154 1.00 66.96 415 ARG B C 1
ATOM 6233 O O . ARG B 1 386 ? 2.634 -19.186 2.270 1.00 66.55 415 ARG B O 1
ATOM 6241 N N . LYS B 1 387 ? 4.879 -19.419 2.578 1.00 64.52 416 LYS B N 1
ATOM 6242 C CA . LYS B 1 387 ? 5.085 -18.167 3.309 1.00 64.81 416 LYS B CA 1
ATOM 6243 C C . LYS B 1 387 ? 4.847 -16.929 2.444 1.00 68.60 416 LYS B C 1
ATOM 6244 O O . LYS B 1 387 ? 4.430 -15.901 2.977 1.00 68.71 416 LYS B O 1
ATOM 6250 N N . LEU B 1 388 ? 5.080 -17.032 1.118 1.00 64.78 417 LEU B N 1
ATOM 6251 C CA . LEU B 1 388 ? 4.863 -15.926 0.186 1.00 64.77 417 LEU B CA 1
ATOM 6252 C C . LEU B 1 388 ? 3.389 -15.716 -0.115 1.00 68.33 417 LEU B C 1
ATOM 6253 O O . LEU B 1 388 ? 2.979 -14.581 -0.372 1.00 68.65 417 LEU B O 1
ATOM 6258 N N . LEU B 1 389 ? 2.586 -16.803 -0.079 1.00 63.67 418 LEU B N 1
ATOM 6259 C CA . LEU B 1 389 ? 1.147 -16.736 -0.327 1.00 62.72 418 LEU B CA 1
ATOM 6260 C C . LEU B 1 389 ? 0.398 -17.316 0.877 1.00 64.43 418 LEU B C 1
ATOM 6261 O O . LEU B 1 389 ? -0.161 -18.408 0.772 1.00 62.45 418 LEU B O 1
ATOM 6266 N N . PRO B 1 390 ? 0.391 -16.614 2.042 1.00 61.35 419 PRO B N 1
ATOM 6267 C CA . PRO B 1 390 ? -0.271 -17.180 3.231 1.00 61.27 419 PRO B CA 1
ATOM 6268 C C . PRO B 1 390 ? -1.795 -17.339 3.134 1.00 65.28 419 PRO B C 1
ATOM 6269 O O . PRO B 1 390 ? -2.361 -18.139 3.876 1.00 66.38 419 PRO B O 1
ATOM 6273 N N . GLN B 1 391 ? -2.448 -16.607 2.221 1.00 60.59 420 GLN B N 1
ATOM 6274 C CA . GLN B 1 391 ? -3.900 -16.686 2.025 1.00 60.25 420 GLN B CA 1
ATOM 6275 C C . GLN B 1 391 ? -4.296 -17.804 1.030 1.00 62.23 420 GLN B C 1
ATOM 6276 O O . GLN B 1 391 ? -5.488 -18.104 0.844 1.00 62.58 420 GLN B O 1
ATOM 6282 N N . CYS B 1 392 ? -3.298 -18.408 0.396 1.00 56.18 421 CYS B N 1
ATOM 6283 C CA . CYS B 1 392 ? -3.523 -19.456 -0.580 1.00 55.07 421 CYS B CA 1
ATOM 6284 C C . CYS B 1 392 ? -3.400 -20.833 0.052 1.00 58.52 421 CYS B C 1
ATOM 6285 O O . CYS B 1 392 ? -2.505 -21.051 0.874 1.00 57.95 421 CYS B O 1
ATOM 6288 N N . ILE B 1 393 ? -4.281 -21.770 -0.348 1.00 54.16 422 ILE B N 1
ATOM 6289 C CA . ILE B 1 393 ? -4.167 -23.167 0.070 1.00 53.53 422 ILE B CA 1
ATOM 6290 C C . ILE B 1 393 ? -3.289 -23.818 -1.000 1.00 57.87 422 ILE B C 1
ATOM 6291 O O . ILE B 1 393 ? -3.623 -23.793 -2.191 1.00 56.87 422 ILE B O 1
ATOM 6296 N N . ILE B 1 394 ? -2.134 -24.332 -0.576 1.00 55.44 423 ILE B N 1
ATOM 6297 C CA . ILE B 1 394 ? -1.179 -24.948 -1.490 1.00 54.69 423 ILE B CA 1
ATOM 6298 C C . ILE B 1 394 ? -1.206 -26.460 -1.295 1.00 56.56 423 ILE B C 1
ATOM 6299 O O . ILE B 1 394 ? -0.921 -26.961 -0.200 1.00 55.75 423 ILE B O 1
ATOM 6304 N N . TYR B 1 395 ? -1.607 -27.174 -2.355 1.00 51.04 424 TYR B N 1
ATOM 6305 C CA . TYR B 1 395 ? -1.701 -28.634 -2.325 1.00 50.02 424 TYR B CA 1
ATOM 6306 C C . TYR B 1 395 ? -0.445 -29.245 -2.911 1.00 51.06 424 TYR B C 1
ATOM 6307 O O . TYR B 1 395 ? -0.122 -28.996 -4.074 1.00 47.15 424 TYR B O 1
ATOM 6316 N N . PHE B 1 396 ? 0.245 -30.080 -2.103 1.00 49.64 425 PHE B N 1
ATOM 6317 C CA . PHE B 1 396 ? 1.476 -30.789 -2.469 1.00 76.07 425 PHE B CA 1
ATOM 6318 C C . PHE B 1 396 ? 1.657 -32.031 -1.601 1.00 99.37 425 PHE B C 1
ATOM 6319 O O . PHE B 1 396 ? 1.564 -33.148 -2.104 1.00 64.36 425 PHE B O 1
#

Secondary structure (DSSP, 8-state):
--EES-HHHHHHSTTS-SEEE-TTS------GGGGG-TT--EEE--SS--S---GGGGG-TT--EEE--SS-----GGGGG-TT--EEE--SS--S---GGGGG-TT--EEE--SS--S---GGGGG-TT--EEE--SS--SS--GGGGG-TT--EEE--SS--S---GGGGG-TT--EEE-TTS------GGGGG-TT--EEE--SS--S---GGGGG-TT--EEE--SS------GGGGG-TT--EEE--S-------GGGGG-TT--EEE-TT---S---GGGGG-TT--EEE-TT---S---GGGGG-TT--EEE-TTS--S---GGGGG-TT--EEE--SS--S---GGGGG-TT--EEE--SS---HHHHHHHHHHSTTSEEE-/--EES-HHHHHHSGGG-SEEE-TTS------GGGGG-TT--EEE--SS--S---GGGGG-TT--EEE--SS-----GGGGG-TT--EEE--SS--S---GGGGG-TT--EEE--SS--S---GGGGG-TT--EEE--SS--SS--GGGGG-TT--EEE--SS--S---GGGGG-TT--EEE-TTS------GGGGG-TT--EEE--SS--S---GGGGG-TT--EEE--SS--S---GGGGG-TT--EEE--S-------GGGGG-TT--EEE-TT---S---GGGGG-TT--EEE-TTS--S---GGGGG-TT--EEE--SS--S---GGGGG-TT--EEE--SS--S---GGGGG-TT--EEE--SS---HHHHHHHHHH-TTSEEE-

Sequence (780 aa):
QTYYRNITEALKNPQNVRILNLSGSKLTTLPGEIGKLQNLQLLNLDDNQLIALPKEIGKLQNLQQLHLSKNQLALPEEIGQLQNLQKLKLYENQLTAIPKEIGQLQNLQELNLAHNQLATLPEDIEQLQRLQTLYLGHNQFNSILKEIGQLQNLESLGLDHNQLNVLPKEIGQLRNLESLGLDHNQLNVLPKEIGQLQNLQILHLRNNQLTTLPKEIGQLQNLQKLLLNKNKLTTLPKEIGQLQNLQKLKLYENQLTTLPKEIGQLQNLQELDLDGNQLTTLPENIGQLQRLQTLYLGNNQLNFLPKEIGQLRNLESLDLEHNQLNALPKEIGKLQKLQTLNLKYNQLATLPEEIKQLKNLKKLYLHNNPLPSEKIARIRKLLPQCIIYFQTYYRNITEALKNPQNVRILNLSGSKLTTLPGEIGKLQNLQLLNLDDNQLIALPKEIGKLQNLQQLHLSKNQLALPEEIGQLQNLQKLKLYENQLTAIPKEIGQLQNLQELNLAHNQLATLPEDIEQLQRLQTLYLGHNQFNSILKEIGQLQNLESLGLDHNQLNVLPKEIGQLRNLESLGLDHNQLNVLPKEIGQLQNLQILHLRNNQLTTLPKEIGQLQNLQKLLLNKNKLTTLPKEIGQLQNLQKLKLYENQLTTLPKEIGQLQNLQELDLDGNQLTTLPENIGQLQRLQTLYLGNNQLNFLPKEIGQLRNLESLDLEHNQLNALPKEIGKLQKLQTLNLKYNQLATLPEEIKQLKNLKKLYLHNNPLPSEKIARIRKLLPQCIIYF

Nearest PDB structures (foldseek):
  4u08-assembly2_B  TM=9.978E-01  e=1.562E-56  Leptospira interrogans serovar Copenhageni str. Fiocruz L1-130
  7sd1-assembly2_B  TM=6.635E-01  e=1.657E-24  Homo sapiens
  7yjw-assembly1_B  TM=5.550E-01  e=1.995E-20  Leptospira santarosai serovar Shermani str. LT 821
  8ben-assembly1_A  TM=6.065E-01  e=5.261E-14  Mus musculus
  7xzh-assembly1_A  TM=5.544E-01  e=5.261E-14  Homo sapiens

Radius of gyration: 29.39 Å; Cα contacts (8 Å, |Δi|>4): 2322; chains: 2; bounding box: 82×62×73 Å

B-factor: mean 48.11, std 17.71, range [19.91, 136.82]

InterPro domains:
  IPR001611 Leucine-rich repeat [PF00560] (165-186)
  IPR001611 Leucine-rich repeat [PF00560] (303-324)
  IPR001611 Leucine-rich repeat [PS51450] (142-163)
  IPR001611 Leucine-rich repeat [PS51450] (188-209)
  IPR001611 Leucine-rich repeat [PS51450] (211-232)
  IPR001611 Leucine-rich repeat [PS51450] (234-255)
  IPR001611 Leucine-rich repeat [PS51450] (303-324)
  IPR001611 Leucine-rich repeat [PS51450] (349-370)
  IPR001611 Leucine-rich repeat [PS51450] (372-393)
  IPR003591 Leucine-rich repeat, typical subtype [SM00369] (71-93)
  IPR003591 Leucine-rich repeat, typical subtype [SM00369] (94-116)
  IPR003591 Leucine-rich repeat, typical subtype [SM00369] (117-139)
  IPR003591 Leucine-rich repeat, typical subtype [SM00369] (140-162)
  IPR003591 Leucine-rich repeat, typical subtype [SM00369] (163-185)
  IPR003591 Leucine-rich repeat, typical subtype [SM00369] (186-208)
  IPR003591 Leucine-rich repeat, typical subtype [SM00369] (209-231)
  IPR003591 Leucine-rich repeat, typical subtype [SM00369] (232-254)
  IPR003591 Leucine-rich repeat, typical subtype [SM00369] (255-277)
  IPR003591 Leucine-rich repeat, typical subtype [SM00369] (278-300)
  IPR003591 Leucine-rich repeat, typical subtype [SM00369] (301-323)

CATH classification: 3.80.10.10